Protein AF-A0A7J6EDB6-F1 (afdb_monomer_lite)

InterPro domains:
  IPR009646 Root cap [PF06830] (284-336)
  IPR009646 Root cap [PF06830] (587-636)
  IPR009646 Root cap [PF06830] (813-869)

Foldseek 3Di:
DDDDDDDDDDDDDDDDDDDDDDDDDDDDDDDDDDDPDDDDQLAFDQPQWAWDDADPLLATWTQACHPEPQHRHIDTADNQARAQQDQALVPGWHWRQGSGNVRDIDTHRLAFDCQDAQWFDALTWHQAPLRDIAHEAADAQFKFFAKAFPFKTKIFGWHFFDPPPDPGTRIFTFKIWIDGDQKIKMKGFAWFLDDDPQDARIWIDILNHTDDFALSQFTKDWDDVVVDVWIWIWGRSHSHFWIWIDTHQFKIKTKGKDFQDPVNCVVVVRVDDRRTRRIHITMGMDTRDGDLLMDTPRRPSSHVPDDDPFDPPDPHTHDDDSQQGTAPDSPGSDGNSDPPDDDPAADPQPQWDWDDADPLLATWTQHCHRGPRHRPIATFDPQARAQQDAALVPGFHWDQGSPNVRHIDTHRLADDCQDEQWFDALTWHQAPLRDIAHEAAAAQFKFWAKAFPFKTKIFGWHFFDDPPDPGTRIFTFKMWIDGDHKIKMKGFAWFLDDDPQDARIWIDIRNHTDDFQLTQATKDWDDVVVDVWTWMWGRSYSHQWIWIDTPQFKIKTKGWDFQDPVNCVVVVRVDDRRTRPTHITMGMDTRDGDLPMDTPRRPSSHPPDDDPWDPPDPRTHDDDSVQTTDLDSHDSFPFAAPCQDAQWFDDLTWHQAPLRFIADEQFDAQFKFFAKFFAFKTKIFGWHFFDPPPDPGTRIFTFKIWIDGAQKIKIKGFAWFQDDDQQDARIWIDIRNHTDDFALRQFTKDWDDVVVDPWTWMWTHSHSHQWIWIDTPQFKIKTKGWDFQDPVNCVVVVRVDDRRTRPTHITMGMDGGDGDLLMDTSRRLSSHVPDDDPFDGPDPRTHDDCSQATTAPDSPGQDGNSHNYDHDDPVVVVVPD

Radius of gyration: 34.32 Å; chains: 1; bounding box: 72×120×82 Å

Secondary structure (DSSP, 8-state):
------------------------------------PPPPTTS--TT-EEEEPPPTTS--EEEE-SSSTTTT-EEE--TTS--SS-TTTTTSPEEEEE-STT-EEEEE-SS--TTSTTEEETTTEEE-TTS-EEE--PPTT-EEEEEEETTEEEEEEEEEE--TT-SS-EEEEEEEEEEETTEEEEEEE---SS--TTS--EEEEETTEEPP--SSS--EEE--TTT-SS-EEEEESSSSSEEEEEETTTEEEEEEEEPPPHHHHHHHT--PPTT----EEEEEEEESS--TT-BSTTGGGGSTT----S-TTSSS-B---HHHHEESSTT----TT--S---S-S--TT-EEEEPPPTT---EEEE-SSSTTTT-EEE--TTS--SS-S-TTTSPEEEEE-STT-EEEEE-SS--TTSTTEEETTTEEE-TT--EEE--PPTT-EEEEEE-SS-EEEEEEEEE--TT-SS-EEEEEEEEEEETTEEEEEEE---SS--TTS--EEEEETTEEP---SSTT-EEE--TTT-SS-EEEEESSSSSEEEEEETTTEEEEEEEEPPPHHHHHHHT--PPTT----EEEEEEEES---TT-BSTTGGGGSTT----S-TTSSS-B---GGGTEESSSS--------TTSTTEEETTTEEE-TTS-EEE--PPTT-EEEEEE-SSEEEEEEEEEE--TT-SS-EEEEEEEEEEETTEEEEEEEPP-SS--TTS--EEEEETTEEE---SSTT-EEE--TTT-SS-EEEEESSSSSEEEEEETTTEEEEEEEEPPPHHHHHHHT--PPTT----EEEEEEEE-S--TT-BSTTGGGGSTT----S-TTSSS-B---HHHHEESSTT----TT----PPPTTTTGGG-

pLDDT: mean 82.24, std 16.7, range [23.44, 98.56]

Structure (mmCIF, N/CA/C/O backbone):
data_AF-A0A7J6EDB6-F1
#
_entry.id   AF-A0A7J6EDB6-F1
#
loop_
_atom_site.group_PDB
_atom_site.id
_atom_site.type_symbol
_atom_site.label_atom_id
_atom_site.label_alt_id
_atom_site.label_comp_id
_atom_site.label_asym_id
_atom_site.label_entity_id
_atom_site.label_seq_id
_atom_site.pdbx_PDB_ins_code
_atom_site.Cartn_x
_atom_site.Cartn_y
_atom_site.Cartn_z
_atom_site.occupancy
_atom_site.B_iso_or_equiv
_atom_site.auth_seq_id
_atom_site.auth_comp_id
_atom_site.auth_asym_id
_atom_site.auth_atom_id
_atom_site.pdbx_PDB_model_num
ATOM 1 N N . MET A 1 1 ? -24.232 -70.910 -25.517 1.00 35.69 1 MET A N 1
ATOM 2 C CA . MET A 1 1 ? -23.686 -71.842 -26.528 1.00 35.69 1 MET A CA 1
ATOM 3 C C . MET A 1 1 ? -22.227 -71.481 -26.683 1.00 35.69 1 MET A C 1
ATOM 5 O O . MET A 1 1 ? -21.958 -70.333 -26.975 1.00 35.69 1 MET A O 1
ATOM 9 N N . GLY A 1 2 ? -21.243 -72.312 -26.421 1.00 30.75 2 GLY A N 1
ATOM 10 C CA . GLY A 1 2 ? -21.185 -73.736 -26.145 1.00 30.75 2 GLY A CA 1
ATOM 11 C C . GLY A 1 2 ? -19.689 -74.020 -26.187 1.00 30.75 2 GLY A C 1
ATOM 12 O O . GLY A 1 2 ? -19.030 -73.692 -27.166 1.00 30.75 2 GLY A O 1
ATOM 13 N N . ASP A 1 3 ? -19.183 -74.460 -25.054 1.00 32.09 3 ASP A N 1
ATOM 14 C CA . ASP A 1 3 ? -17.779 -74.574 -24.694 1.00 32.09 3 ASP A CA 1
ATOM 15 C C . ASP A 1 3 ? -17.200 -75.930 -25.172 1.00 32.09 3 ASP A C 1
ATOM 17 O O . ASP A 1 3 ? -17.956 -76.796 -25.615 1.00 32.09 3 ASP A O 1
ATOM 21 N N . LEU A 1 4 ? -15.890 -76.124 -24.977 1.00 32.69 4 LEU A N 1
ATOM 22 C CA . LEU A 1 4 ? -15.090 -77.367 -25.074 1.00 32.69 4 LEU A CA 1
ATOM 23 C C . LEU A 1 4 ? -14.504 -77.810 -26.432 1.00 32.69 4 LEU A C 1
ATOM 25 O O . LEU A 1 4 ? -15.186 -78.356 -27.288 1.00 32.69 4 LEU A O 1
ATOM 29 N N . THR A 1 5 ? -13.163 -77.848 -26.477 1.00 33.72 5 THR A N 1
ATOM 30 C CA . THR A 1 5 ? -12.370 -79.085 -26.219 1.00 33.72 5 THR A CA 1
ATOM 31 C C . THR A 1 5 ? -10.956 -78.705 -25.718 1.00 33.72 5 THR A C 1
ATOM 33 O O . THR A 1 5 ? -10.316 -77.859 -26.323 1.00 33.72 5 THR A O 1
ATOM 36 N N . LYS A 1 6 ? -10.582 -79.074 -24.473 1.00 31.73 6 LYS A N 1
ATOM 37 C CA . LYS A 1 6 ? -9.676 -80.186 -24.045 1.00 31.73 6 LYS A CA 1
ATOM 38 C C . LYS A 1 6 ? -8.246 -80.150 -24.626 1.00 31.73 6 LYS A C 1
ATOM 40 O O . LYS A 1 6 ? -8.108 -80.008 -25.825 1.00 31.73 6 LYS A O 1
ATOM 45 N N . SER A 1 7 ? -7.149 -80.465 -23.925 1.00 31.34 7 SER A N 1
ATOM 46 C CA . SER A 1 7 ? -6.758 -80.595 -22.507 1.00 31.34 7 SER A CA 1
ATOM 47 C C . SER A 1 7 ? -5.225 -80.831 -22.474 1.00 31.34 7 SER A C 1
ATOM 49 O O . SER A 1 7 ? -4.752 -81.508 -23.375 1.00 31.34 7 SER A O 1
ATOM 51 N N . CYS A 1 8 ? -4.526 -80.348 -21.426 1.00 29.48 8 CYS A N 1
ATOM 52 C CA . CYS A 1 8 ? -3.340 -80.903 -20.701 1.00 29.48 8 CYS A CA 1
ATOM 53 C C . CYS A 1 8 ? -2.097 -81.470 -21.460 1.00 29.48 8 CYS A C 1
ATOM 55 O O . CYS A 1 8 ? -2.258 -82.166 -22.443 1.00 29.48 8 CYS A O 1
ATOM 57 N N . VAL A 1 9 ? -0.812 -81.406 -21.052 1.00 30.81 9 VAL A N 1
ATOM 58 C CA . VAL A 1 9 ? 0.007 -80.975 -19.884 1.00 30.81 9 VAL A CA 1
ATOM 59 C C . VAL A 1 9 ? 1.493 -81.097 -20.330 1.00 30.81 9 VAL A C 1
ATOM 61 O O . VAL A 1 9 ? 1.802 -82.089 -20.977 1.00 30.81 9 VAL A O 1
ATOM 64 N N . LEU A 1 10 ? 2.394 -80.154 -19.982 1.00 29.06 10 LEU A N 1
ATOM 65 C CA . LEU A 1 10 ? 3.738 -80.353 -19.354 1.00 29.06 10 LEU A CA 1
ATOM 66 C C . LEU A 1 10 ? 4.688 -79.129 -19.505 1.00 29.06 10 LEU A C 1
ATOM 68 O O . LEU A 1 10 ? 5.213 -78.840 -20.570 1.00 29.06 10 LEU A O 1
ATOM 72 N N . MET A 1 11 ? 4.884 -78.450 -18.368 1.00 27.83 11 MET A N 1
ATOM 73 C CA . MET A 1 11 ? 6.108 -77.878 -17.768 1.00 27.83 11 MET A CA 1
ATOM 74 C C . MET A 1 11 ? 7.291 -77.268 -18.582 1.00 27.83 11 MET A C 1
ATOM 76 O O . MET A 1 11 ? 8.047 -77.972 -19.236 1.00 27.83 11 MET A O 1
ATOM 80 N N . VAL A 1 12 ? 7.571 -75.997 -18.215 1.00 28.48 12 VAL A N 1
ATOM 81 C CA . VAL A 1 12 ? 8.869 -75.395 -17.779 1.00 28.48 12 VAL A CA 1
ATOM 82 C C . VAL A 1 12 ? 9.703 -74.543 -18.773 1.00 28.48 12 VAL A C 1
ATOM 84 O O . VAL A 1 12 ? 10.453 -75.040 -19.598 1.00 28.48 12 VAL A O 1
ATOM 87 N N . CYS A 1 13 ? 9.614 -73.223 -18.523 1.00 28.59 13 CYS A N 1
ATOM 88 C CA . CYS A 1 13 ? 10.642 -72.159 -18.438 1.00 28.59 13 CYS A CA 1
ATOM 89 C C . CYS A 1 13 ? 11.526 -71.690 -19.627 1.00 28.59 13 CYS A C 1
ATOM 91 O O . CYS A 1 13 ? 12.407 -72.396 -20.089 1.00 28.59 13 CYS A O 1
ATOM 93 N N . PHE A 1 14 ? 11.400 -70.368 -19.877 1.00 28.47 14 PHE A N 1
ATOM 94 C CA . PHE A 1 14 ? 12.427 -69.325 -20.136 1.00 28.47 14 PHE A CA 1
ATOM 95 C C . PHE A 1 14 ? 13.404 -69.438 -21.334 1.00 28.47 14 PHE A C 1
ATOM 97 O O . PHE A 1 14 ? 14.281 -70.287 -21.319 1.00 28.47 14 PHE A O 1
ATOM 104 N N . LEU A 1 15 ? 13.389 -68.448 -22.257 1.00 27.12 15 LEU A N 1
ATOM 105 C CA . LEU A 1 15 ? 14.424 -67.387 -22.435 1.00 27.12 15 LEU A CA 1
ATOM 106 C C . LEU A 1 15 ? 14.267 -66.554 -23.749 1.00 27.12 15 LEU A C 1
ATOM 108 O O . LEU A 1 15 ? 14.288 -67.093 -24.845 1.00 27.12 15 LEU A O 1
ATOM 112 N N . ILE A 1 16 ? 14.173 -65.223 -23.581 1.00 28.50 16 ILE A N 1
ATOM 113 C CA . ILE A 1 16 ? 14.918 -64.103 -24.226 1.00 28.50 16 ILE A CA 1
ATOM 114 C C . ILE A 1 16 ? 15.043 -63.967 -25.774 1.00 28.50 16 ILE A C 1
ATOM 116 O O . ILE A 1 16 ? 15.820 -64.652 -26.422 1.00 28.50 16 ILE A O 1
ATOM 120 N N . VAL A 1 17 ? 14.367 -62.918 -26.285 1.00 26.69 17 VAL A N 1
ATOM 121 C CA . VAL A 1 17 ? 14.806 -61.758 -27.122 1.00 26.69 17 VAL A CA 1
ATOM 122 C C . VAL A 1 17 ? 15.931 -61.919 -28.168 1.00 26.69 17 VAL A C 1
ATOM 124 O O . VAL A 1 17 ? 17.091 -62.095 -27.810 1.00 26.69 17 VAL A O 1
ATOM 127 N N . LEU A 1 18 ? 15.619 -61.561 -29.429 1.00 25.12 18 LEU A N 1
ATOM 128 C CA . LEU A 1 18 ? 16.556 -60.967 -30.401 1.00 25.12 18 LEU A CA 1
ATOM 129 C C . LEU A 1 18 ? 15.911 -59.798 -31.189 1.00 25.12 18 LEU A C 1
ATOM 131 O O . LEU A 1 18 ? 14.868 -59.961 -31.807 1.00 25.12 18 LEU A O 1
ATOM 135 N N . ILE A 1 19 ? 16.584 -58.639 -31.111 1.00 29.06 19 ILE A N 1
ATOM 136 C CA . ILE A 1 19 ? 16.976 -57.670 -32.165 1.00 29.06 19 ILE A CA 1
ATOM 137 C C . ILE A 1 19 ? 15.933 -57.182 -33.191 1.00 29.06 19 ILE A C 1
ATOM 139 O O . ILE A 1 19 ? 15.389 -57.957 -33.966 1.00 29.06 19 ILE A O 1
ATOM 143 N N . SER A 1 20 ? 15.836 -55.853 -33.351 1.00 26.73 20 SER A N 1
ATOM 144 C CA . SER A 1 20 ? 15.634 -55.213 -34.667 1.00 26.73 20 SER A CA 1
ATOM 145 C C . SER A 1 20 ? 16.222 -53.792 -34.686 1.00 26.73 20 SER A C 1
ATOM 147 O O . SER A 1 20 ? 15.888 -52.972 -33.831 1.00 26.73 20 SER A O 1
ATOM 149 N N . MET A 1 21 ? 17.112 -53.526 -35.651 1.00 25.20 21 MET A N 1
ATOM 150 C CA . MET A 1 21 ? 17.559 -52.190 -36.068 1.00 25.20 21 MET A CA 1
ATOM 151 C C . MET A 1 21 ? 16.732 -51.722 -37.273 1.00 25.20 21 MET A C 1
ATOM 153 O O . MET A 1 21 ? 16.452 -52.517 -38.160 1.00 25.20 21 MET A O 1
ATOM 157 N N . GLU A 1 22 ? 16.401 -50.429 -37.222 1.00 27.84 22 GLU A N 1
ATOM 158 C CA . GLU A 1 22 ? 16.254 -49.414 -38.281 1.00 27.84 22 GLU A CA 1
ATOM 159 C C . GLU A 1 22 ? 15.590 -49.753 -39.626 1.00 27.84 22 GLU A C 1
ATOM 161 O O . GLU A 1 22 ? 15.993 -50.662 -40.336 1.00 27.84 22 GLU A O 1
ATOM 166 N N . LEU A 1 23 ? 14.668 -48.872 -40.039 1.00 25.86 23 LEU A N 1
ATOM 167 C CA . LEU A 1 23 ? 14.838 -47.990 -41.206 1.00 25.86 23 LEU A CA 1
ATOM 168 C C . LEU A 1 23 ? 13.784 -46.864 -41.152 1.00 25.86 23 LEU A C 1
ATOM 170 O O . LEU A 1 23 ? 12.628 -47.098 -40.805 1.00 25.86 23 LEU A O 1
ATOM 174 N N . GLY A 1 24 ? 14.212 -45.631 -41.437 1.00 27.25 24 GLY A N 1
ATOM 175 C CA . GLY A 1 24 ? 13.376 -44.428 -41.435 1.00 27.25 24 GLY A CA 1
ATOM 176 C C . GLY A 1 24 ? 12.792 -44.088 -42.807 1.00 27.25 24 GLY A C 1
ATOM 177 O O . GLY A 1 24 ? 13.323 -44.519 -43.825 1.00 27.25 24 GLY A O 1
ATOM 178 N N . VAL A 1 25 ? 11.734 -43.268 -42.811 1.00 25.83 25 VAL A N 1
ATOM 179 C CA . VAL A 1 25 ? 11.237 -42.505 -43.970 1.00 25.83 25 VAL A CA 1
ATOM 180 C C . VAL A 1 25 ? 10.609 -41.193 -43.467 1.00 25.83 25 VAL A C 1
ATOM 182 O O . VAL A 1 25 ? 9.860 -41.195 -42.490 1.00 25.83 25 VAL A O 1
ATOM 185 N N . GLU A 1 26 ? 10.940 -40.080 -44.127 1.00 29.86 26 GLU A N 1
ATOM 186 C CA . GLU A 1 26 ? 10.351 -38.744 -43.949 1.00 29.86 26 GLU A CA 1
ATOM 187 C C . GLU A 1 26 ? 8.945 -38.637 -44.565 1.00 29.86 26 GLU A C 1
ATOM 189 O O . GLU A 1 26 ? 8.668 -39.207 -45.618 1.00 29.86 26 GLU A O 1
ATOM 194 N N . GLY A 1 27 ? 8.078 -37.818 -43.961 1.00 25.44 27 GLY A N 1
ATOM 195 C CA . GLY A 1 27 ? 6.811 -37.394 -44.559 1.00 25.44 27 GLY A CA 1
ATOM 196 C C . GLY A 1 27 ? 6.250 -36.136 -43.891 1.00 25.44 27 GLY A C 1
ATOM 197 O O . GLY A 1 27 ? 6.029 -36.115 -42.682 1.00 25.44 27 GLY A O 1
ATOM 198 N N . GLN A 1 28 ? 6.033 -35.084 -44.687 1.00 30.27 28 GLN A N 1
ATOM 199 C CA . GLN A 1 28 ? 5.310 -33.860 -44.317 1.00 30.27 28 GLN A CA 1
ATOM 200 C C . GLN A 1 28 ? 3.822 -34.149 -44.046 1.00 30.27 28 GLN A C 1
ATOM 202 O O . GLN A 1 28 ? 3.203 -34.922 -44.773 1.00 30.27 28 GLN A O 1
ATOM 207 N N . GLY A 1 29 ? 3.212 -33.463 -43.072 1.00 24.45 29 GLY A N 1
ATOM 208 C CA . GLY A 1 29 ? 1.759 -33.495 -42.869 1.00 24.45 29 GLY A CA 1
ATOM 209 C C . GLY A 1 29 ? 1.279 -32.669 -41.673 1.00 24.45 29 GLY A C 1
ATOM 210 O O . GLY A 1 29 ? 1.824 -32.763 -40.580 1.00 24.45 29 GLY A O 1
ATOM 211 N N . GLN A 1 30 ? 0.270 -31.833 -41.914 1.00 25.84 30 GLN A N 1
ATOM 212 C CA . GLN A 1 30 ? -0.375 -30.895 -40.992 1.00 25.84 30 GLN A CA 1
ATOM 213 C C . GLN A 1 30 ? -1.138 -31.567 -39.832 1.00 25.84 30 GLN A C 1
ATOM 215 O O . GLN A 1 30 ? -1.706 -32.637 -40.003 1.00 25.84 30 GLN A O 1
ATOM 220 N N . GLY A 1 31 ? -1.281 -30.825 -38.723 1.00 28.80 31 GLY A N 1
ATOM 221 C CA . GLY A 1 31 ? -2.466 -30.843 -37.851 1.00 28.80 31 GLY A CA 1
ATOM 222 C C . GLY A 1 31 ? -2.597 -31.994 -36.844 1.00 28.80 31 GLY A C 1
ATOM 223 O O . GLY A 1 31 ? -2.786 -33.146 -37.209 1.00 28.80 31 GLY A O 1
ATOM 224 N N . GLY A 1 32 ? -2.626 -31.664 -35.548 1.00 23.44 32 GLY A N 1
ATOM 225 C CA . GLY A 1 32 ? -3.100 -32.597 -34.522 1.00 23.44 32 GLY A CA 1
ATOM 226 C C . GLY A 1 32 ? -2.632 -32.245 -33.117 1.00 23.44 32 GLY A C 1
ATOM 227 O O . GLY A 1 32 ? -1.521 -32.585 -32.720 1.00 23.44 32 GLY A O 1
ATOM 228 N N . GLY A 1 33 ? -3.489 -31.570 -32.351 1.00 36.31 33 GLY A N 1
ATOM 229 C CA . GLY A 1 33 ? -3.271 -31.339 -30.929 1.00 36.31 33 GLY A CA 1
ATOM 230 C C . GLY A 1 33 ? -3.239 -32.657 -30.157 1.00 36.31 33 GLY A C 1
ATOM 231 O O . GLY A 1 33 ? -4.265 -33.308 -29.997 1.00 36.31 33 GLY A O 1
ATOM 232 N N . TYR A 1 34 ? -2.070 -33.011 -29.627 1.00 25.61 34 TYR A N 1
ATOM 233 C CA . TYR A 1 34 ? -1.936 -34.037 -28.599 1.00 25.61 34 TYR A CA 1
ATOM 234 C C . TYR A 1 34 ? -1.586 -33.366 -27.273 1.00 25.61 34 TYR A C 1
ATOM 236 O O . TYR A 1 34 ? -0.488 -32.836 -27.088 1.00 25.61 34 TYR A O 1
ATOM 244 N N . LYS A 1 35 ? -2.537 -33.399 -26.331 1.00 29.91 35 LYS A N 1
ATOM 245 C CA . LYS A 1 35 ? -2.269 -33.154 -24.910 1.00 29.91 35 LYS A CA 1
ATOM 246 C C . LYS A 1 35 ? -1.200 -34.156 -24.465 1.00 29.91 35 LYS A C 1
ATOM 248 O O . LYS A 1 35 ? -1.473 -35.349 -24.377 1.00 29.91 35 LYS A O 1
ATOM 253 N N . LYS A 1 36 ? 0.018 -33.680 -24.196 1.00 28.89 36 LYS A N 1
ATOM 254 C CA . LYS A 1 36 ? 1.035 -34.471 -23.495 1.00 28.89 36 LYS A CA 1
ATOM 255 C C . LYS A 1 36 ? 0.544 -34.699 -22.069 1.00 28.89 36 LYS A C 1
ATOM 257 O O . LYS A 1 36 ? 0.513 -33.765 -21.271 1.00 28.89 36 LYS A O 1
ATOM 262 N N . GLU A 1 37 ? 0.171 -35.934 -21.758 1.00 29.12 37 GLU A N 1
ATOM 263 C CA . GLU A 1 37 ? 0.045 -36.392 -20.378 1.00 29.12 37 GLU A CA 1
ATOM 264 C C . GLU A 1 37 ? 1.350 -36.092 -19.621 1.00 29.12 37 GLU A C 1
ATOM 266 O O . GLU A 1 37 ? 2.453 -36.399 -20.092 1.00 29.12 37 GLU A O 1
ATOM 271 N N . LYS A 1 38 ? 1.224 -35.447 -18.453 1.00 31.27 38 LYS A N 1
ATOM 272 C CA . LYS A 1 38 ? 2.343 -35.189 -17.542 1.00 31.27 38 LYS A CA 1
ATOM 273 C C . LYS A 1 38 ? 2.897 -36.531 -17.058 1.00 31.27 38 LYS A C 1
ATOM 275 O O . LYS A 1 38 ? 2.180 -37.331 -16.463 1.00 31.27 38 LYS A O 1
ATOM 280 N N . ARG A 1 39 ? 4.179 -36.785 -17.336 1.00 31.20 39 ARG A N 1
ATOM 281 C CA . ARG A 1 39 ? 4.892 -37.989 -16.881 1.00 31.20 39 ARG A CA 1
ATOM 282 C C . ARG A 1 39 ? 5.184 -37.895 -15.366 1.00 31.20 39 ARG A C 1
ATOM 284 O O . ARG A 1 39 ? 5.510 -36.799 -14.916 1.00 31.20 39 ARG A O 1
ATOM 291 N N . PRO A 1 40 ? 5.115 -38.998 -14.589 1.00 29.55 40 PRO A N 1
ATOM 292 C CA . PRO A 1 40 ? 5.336 -38.988 -13.135 1.00 29.55 40 PRO A CA 1
ATOM 293 C C . PRO A 1 40 ? 6.770 -38.630 -12.692 1.00 29.55 40 PRO A C 1
ATOM 295 O O . PRO A 1 40 ? 7.739 -38.872 -13.412 1.00 29.55 40 PRO A O 1
ATOM 298 N N . VAL A 1 41 ? 6.869 -38.128 -11.456 1.00 39.56 41 VAL A N 1
ATOM 299 C CA . VAL A 1 41 ? 7.983 -37.415 -10.779 1.00 39.56 41 VAL A CA 1
ATOM 300 C C . VAL A 1 41 ? 9.263 -38.248 -10.516 1.00 39.56 41 VAL A C 1
ATOM 302 O O . VAL A 1 41 ? 10.278 -37.711 -10.088 1.00 39.56 41 VAL A O 1
ATOM 305 N N . ASP A 1 42 ? 9.311 -39.536 -10.868 1.00 38.72 42 ASP A N 1
ATOM 306 C CA . ASP A 1 42 ? 10.501 -40.393 -10.656 1.00 38.72 42 ASP A CA 1
ATOM 307 C C . ASP A 1 42 ? 11.600 -40.248 -11.732 1.00 38.72 42 ASP A C 1
ATOM 309 O O . ASP A 1 42 ? 12.554 -41.036 -11.808 1.00 38.72 42 ASP A O 1
ATOM 313 N N . TRP A 1 43 ? 11.481 -39.254 -12.611 1.00 38.34 43 TRP A N 1
ATOM 314 C CA . TRP A 1 43 ? 12.386 -39.079 -13.738 1.00 38.34 43 TRP A CA 1
ATOM 315 C C . TRP A 1 43 ? 13.671 -38.328 -13.319 1.00 38.34 43 TRP A C 1
ATOM 317 O O . TRP A 1 43 ? 13.656 -37.178 -12.902 1.00 38.34 43 TRP A O 1
ATOM 327 N N . ALA A 1 44 ? 14.821 -38.999 -13.444 1.00 44.41 44 ALA A N 1
ATOM 328 C CA . ALA A 1 44 ? 16.170 -38.411 -13.394 1.00 44.41 44 ALA A CA 1
ATOM 329 C C . ALA A 1 44 ? 16.705 -37.845 -12.052 1.00 44.41 44 ALA A C 1
ATOM 331 O O . ALA A 1 44 ? 17.621 -37.017 -12.057 1.00 44.41 44 ALA A O 1
ATOM 332 N N . ALA A 1 45 ? 16.264 -38.337 -10.889 1.00 50.59 45 ALA A N 1
ATOM 333 C CA . ALA A 1 45 ? 16.926 -37.995 -9.625 1.00 50.59 45 ALA A CA 1
ATOM 334 C C . ALA A 1 45 ? 18.374 -38.547 -9.576 1.00 50.59 45 ALA A C 1
ATOM 336 O O . ALA A 1 45 ? 18.593 -39.741 -9.372 1.00 50.59 45 ALA A O 1
ATOM 337 N N . THR A 1 46 ? 19.379 -37.668 -9.719 1.00 59.38 46 THR A N 1
ATOM 338 C CA . THR A 1 46 ? 20.831 -37.990 -9.679 1.00 59.38 46 THR A CA 1
ATOM 339 C C . THR A 1 46 ? 21.250 -38.824 -8.455 1.00 59.38 46 THR A C 1
ATOM 341 O O . THR A 1 46 ? 22.291 -39.469 -8.474 1.00 59.38 46 THR A O 1
ATOM 344 N N . THR A 1 47 ? 20.484 -38.757 -7.361 1.00 57.72 47 THR A N 1
ATOM 345 C CA . THR A 1 47 ? 20.768 -39.394 -6.064 1.00 57.72 47 THR A CA 1
ATOM 346 C C . THR A 1 47 ? 19.907 -40.623 -5.769 1.00 57.72 47 THR A C 1
ATOM 348 O O . THR A 1 47 ? 19.935 -41.114 -4.645 1.00 57.72 47 THR A O 1
ATOM 351 N N . ASN A 1 48 ? 19.137 -41.129 -6.738 1.00 71.06 48 ASN A N 1
ATOM 352 C CA . ASN A 1 48 ? 18.358 -42.353 -6.554 1.00 71.06 48 ASN A CA 1
ATOM 353 C C . ASN A 1 48 ? 19.260 -43.589 -6.732 1.00 71.06 48 ASN A C 1
ATOM 355 O O . ASN A 1 48 ? 19.418 -44.111 -7.841 1.00 71.06 48 ASN A O 1
ATOM 359 N N . TYR A 1 49 ? 19.894 -44.009 -5.638 1.00 80.00 49 TYR A N 1
ATOM 360 C CA . TYR A 1 49 ? 20.765 -45.177 -5.553 1.00 80.00 49 TYR A CA 1
ATOM 361 C C . TYR A 1 49 ? 20.795 -45.764 -4.138 1.00 80.00 49 TYR A C 1
ATOM 363 O O . TYR A 1 49 ? 20.574 -45.048 -3.163 1.00 80.00 49 TYR A O 1
ATOM 371 N N . ASP A 1 50 ? 21.156 -47.041 -4.028 1.00 82.38 50 ASP A N 1
ATOM 372 C CA . ASP A 1 50 ? 21.480 -47.677 -2.749 1.00 82.38 50 ASP A CA 1
ATOM 373 C C . ASP A 1 50 ? 22.978 -47.635 -2.496 1.00 82.38 50 ASP A C 1
ATOM 375 O O . ASP A 1 50 ? 23.772 -47.935 -3.386 1.00 82.38 50 ASP A O 1
ATOM 379 N N . VAL A 1 51 ? 23.382 -47.293 -1.276 1.00 83.50 51 VAL A N 1
ATOM 380 C CA . VAL A 1 51 ? 24.789 -47.386 -0.874 1.00 83.50 51 VAL A CA 1
ATOM 381 C C . VAL A 1 51 ? 25.143 -48.854 -0.674 1.00 83.50 51 VAL A C 1
ATOM 383 O O . VAL A 1 51 ? 24.455 -49.568 0.048 1.00 83.50 51 VAL A O 1
ATOM 386 N N . LEU A 1 52 ? 26.217 -49.297 -1.320 1.00 90.38 52 LEU A N 1
ATOM 387 C CA . LEU A 1 52 ? 26.745 -50.649 -1.193 1.00 90.38 52 LEU A CA 1
ATOM 388 C C . LEU A 1 52 ? 27.942 -50.670 -0.244 1.00 90.38 52 LEU A C 1
ATOM 390 O O . LEU A 1 52 ? 28.584 -49.647 0.001 1.00 90.38 52 LEU A O 1
ATOM 394 N N . THR A 1 53 ? 28.304 -51.868 0.214 1.00 91.06 53 THR A N 1
ATOM 395 C CA . THR A 1 53 ? 29.532 -52.083 0.980 1.00 91.06 53 THR A CA 1
ATOM 396 C C . THR A 1 53 ? 30.753 -51.563 0.199 1.00 91.06 53 THR A C 1
ATOM 398 O O . THR A 1 53 ? 30.921 -51.909 -0.988 1.00 91.06 53 THR A O 1
ATOM 401 N N . PRO A 1 54 ? 31.618 -50.746 0.831 1.00 91.50 54 PRO A N 1
ATOM 402 C CA . PRO A 1 54 ? 32.841 -50.253 0.206 1.00 91.50 54 PRO A CA 1
ATOM 403 C C . PRO A 1 54 ? 33.736 -51.387 -0.309 1.00 91.50 54 PRO A C 1
ATOM 405 O O . PRO A 1 54 ? 33.659 -52.529 0.145 1.00 91.50 54 PRO A O 1
ATOM 408 N N . LEU A 1 55 ? 34.595 -51.082 -1.282 1.00 91.81 55 LEU A N 1
ATOM 409 C CA . LEU A 1 55 ? 35.688 -51.983 -1.660 1.00 91.81 55 LEU A CA 1
ATOM 410 C C . LEU A 1 55 ? 36.680 -52.139 -0.500 1.00 91.81 55 LEU A C 1
ATOM 412 O O . LEU A 1 55 ? 36.787 -51.250 0.340 1.00 91.81 55 LEU A O 1
ATOM 416 N N . ALA A 1 56 ? 37.491 -53.203 -0.518 1.00 88.75 56 ALA A N 1
ATOM 417 C CA . ALA A 1 56 ? 38.591 -53.391 0.439 1.00 88.75 56 ALA A CA 1
ATOM 418 C C . ALA A 1 56 ? 39.567 -52.197 0.482 1.00 88.75 56 ALA A C 1
ATOM 420 O O . ALA A 1 56 ? 40.190 -51.930 1.501 1.00 88.75 56 ALA A O 1
ATOM 421 N N . SER A 1 57 ? 39.650 -51.427 -0.607 1.00 88.69 57 SER A N 1
ATOM 422 C CA . SER A 1 57 ? 40.410 -50.177 -0.683 1.00 88.69 57 SER A CA 1
ATOM 423 C C . SER A 1 57 ? 39.732 -48.976 0.008 1.00 88.69 57 SER A C 1
ATOM 425 O O . SER A 1 57 ? 40.148 -47.846 -0.227 1.00 88.69 57 SER A O 1
ATOM 427 N N . GLY A 1 58 ? 38.618 -49.169 0.723 1.00 88.25 58 GLY A N 1
ATOM 428 C CA . GLY A 1 58 ? 37.815 -48.112 1.356 1.00 88.25 58 GLY A CA 1
ATOM 429 C C . GLY A 1 58 ? 36.949 -47.281 0.400 1.00 88.25 58 GLY A C 1
ATOM 430 O O . GLY A 1 58 ? 36.282 -46.347 0.826 1.00 88.25 58 GLY A O 1
ATOM 431 N N . ARG A 1 59 ? 36.938 -47.600 -0.902 1.00 94.06 59 ARG A N 1
ATOM 432 C CA . ARG A 1 59 ? 36.198 -46.832 -1.918 1.00 94.06 59 ARG A CA 1
ATOM 433 C C . ARG A 1 59 ? 34.711 -47.165 -1.849 1.00 94.06 59 ARG A C 1
ATOM 435 O O . ARG A 1 59 ? 34.322 -48.305 -2.118 1.00 94.06 59 ARG A O 1
ATOM 442 N N . GLU A 1 60 ? 33.893 -46.174 -1.520 1.00 93.06 60 GLU A N 1
ATOM 443 C CA . GLU A 1 60 ? 32.441 -46.299 -1.460 1.00 93.06 60 GLU A CA 1
ATOM 444 C C . GLU A 1 60 ? 31.840 -46.574 -2.842 1.00 93.06 60 GLU A C 1
ATOM 446 O O . GLU A 1 60 ? 32.379 -46.190 -3.885 1.00 93.06 60 GLU A O 1
ATOM 451 N N . ARG A 1 61 ? 30.705 -47.273 -2.852 1.00 93.50 61 ARG A N 1
ATOM 452 C CA . ARG A 1 61 ? 29.997 -47.665 -4.071 1.00 93.50 61 ARG A CA 1
ATOM 453 C C . ARG A 1 61 ? 28.506 -47.477 -3.891 1.00 93.50 61 ARG A C 1
ATOM 455 O O . ARG A 1 61 ? 27.999 -47.619 -2.782 1.00 93.50 61 ARG A O 1
ATOM 462 N N . ALA A 1 62 ? 27.803 -47.198 -4.979 1.00 89.50 62 ALA A N 1
ATOM 463 C CA . ALA A 1 62 ? 26.352 -47.133 -4.961 1.00 89.50 62 ALA A CA 1
ATOM 464 C C . ALA A 1 62 ? 25.733 -47.790 -6.194 1.00 89.50 62 ALA A C 1
ATOM 466 O O . ALA A 1 62 ? 26.269 -47.681 -7.296 1.00 89.50 62 ALA A O 1
ATOM 467 N N . PHE A 1 63 ? 24.601 -48.458 -5.990 1.00 91.31 63 PHE A N 1
ATOM 468 C CA . PHE A 1 63 ? 23.794 -49.094 -7.022 1.00 91.31 63 PHE A CA 1
ATOM 469 C C . PHE A 1 63 ? 22.686 -48.150 -7.490 1.00 91.31 63 PHE A C 1
ATOM 471 O O . PHE A 1 63 ? 21.762 -47.841 -6.739 1.00 91.31 63 PHE A O 1
ATOM 478 N N . CYS A 1 64 ? 22.772 -47.683 -8.731 1.00 86.62 64 CYS A N 1
ATOM 479 C CA . CYS A 1 64 ? 21.845 -46.720 -9.309 1.00 86.62 64 CYS A CA 1
ATOM 480 C C . CYS A 1 64 ? 20.460 -47.322 -9.584 1.00 86.62 64 CYS A C 1
ATOM 482 O O . CYS A 1 64 ? 20.315 -48.271 -10.354 1.00 86.62 64 CYS A O 1
ATOM 484 N N . LYS A 1 65 ? 19.424 -46.699 -9.016 1.00 77.56 65 LYS A N 1
ATOM 485 C CA . LYS A 1 65 ? 18.004 -47.042 -9.207 1.00 77.56 65 LYS A CA 1
ATOM 486 C C . LYS A 1 65 ? 17.288 -46.131 -10.207 1.00 77.56 65 LYS A C 1
ATOM 488 O O . LYS A 1 65 ? 16.238 -46.499 -10.727 1.00 77.56 65 LYS A O 1
ATOM 493 N N . ALA A 1 66 ? 17.841 -44.949 -10.486 1.00 68.94 66 ALA A N 1
ATOM 494 C CA . ALA A 1 66 ? 17.261 -43.995 -11.428 1.00 68.94 66 ALA A CA 1
ATOM 495 C C . ALA A 1 66 ? 17.090 -44.598 -12.838 1.00 68.94 66 ALA A C 1
ATOM 497 O O . ALA A 1 66 ? 18.012 -45.223 -13.369 1.00 68.94 66 ALA A O 1
ATOM 498 N N . ARG A 1 67 ? 15.928 -44.369 -13.472 1.00 60.69 67 ARG A N 1
ATOM 499 C CA . ARG A 1 67 ? 15.659 -44.746 -14.874 1.00 60.69 67 ARG A CA 1
ATOM 500 C C . ARG A 1 67 ? 16.471 -43.861 -15.839 1.00 60.69 67 ARG A C 1
ATOM 502 O O . ARG A 1 67 ? 16.401 -42.638 -15.752 1.00 60.69 67 ARG A O 1
ATOM 509 N N . GLY A 1 68 ? 17.239 -44.460 -16.753 1.00 74.38 68 GLY A N 1
ATOM 510 C CA . GLY A 1 68 ? 18.121 -43.773 -17.708 1.00 74.38 68 GLY A CA 1
ATOM 511 C C . GLY A 1 68 ? 19.387 -44.573 -18.054 1.00 74.38 68 GLY A C 1
ATOM 512 O O . GLY A 1 68 ? 19.490 -45.760 -17.766 1.00 74.38 68 GLY A O 1
ATOM 513 N N . LYS A 1 69 ? 20.405 -43.918 -18.638 1.00 78.19 69 LYS A N 1
ATOM 514 C CA . LYS A 1 69 ? 21.685 -44.565 -19.026 1.00 78.19 69 LYS A CA 1
ATOM 515 C C . LYS A 1 69 ? 22.458 -45.203 -17.859 1.00 78.19 69 LYS A C 1
ATOM 517 O O . LYS A 1 69 ? 23.386 -45.984 -18.096 1.00 78.19 69 LYS A O 1
ATOM 522 N N . CYS A 1 70 ? 22.108 -44.844 -16.625 1.00 84.25 70 CYS A N 1
ATOM 523 C CA . CYS A 1 70 ? 22.738 -45.341 -15.409 1.00 84.25 70 CYS A CA 1
ATOM 524 C C . CYS A 1 70 ? 21.925 -46.385 -14.639 1.00 84.25 70 CYS A C 1
ATOM 526 O O . CYS A 1 70 ? 22.363 -46.813 -13.576 1.00 84.25 70 CYS A O 1
ATOM 528 N N . THR A 1 71 ? 20.756 -46.801 -15.133 1.00 86.06 71 THR A N 1
ATOM 529 C CA . THR A 1 71 ? 19.904 -47.756 -14.412 1.00 86.06 71 THR A CA 1
ATOM 530 C C . THR A 1 71 ? 20.636 -49.063 -14.148 1.00 86.06 71 THR A C 1
ATOM 532 O O . THR A 1 71 ? 21.268 -49.617 -15.046 1.00 86.06 71 THR A O 1
ATOM 535 N N . SER A 1 72 ? 20.548 -49.537 -12.905 1.00 88.88 72 SER A N 1
ATOM 536 C CA . SER A 1 72 ? 21.137 -50.795 -12.442 1.00 88.88 72 SER A CA 1
ATOM 537 C C . SER A 1 72 ? 22.661 -50.874 -12.577 1.00 88.88 72 SER A C 1
ATOM 539 O O . SER A 1 72 ? 23.226 -51.966 -12.582 1.00 88.88 72 SER A O 1
ATOM 541 N N . LYS A 1 73 ? 23.350 -49.729 -12.671 1.00 91.38 73 LYS A N 1
ATOM 542 C CA . LYS A 1 73 ? 24.815 -49.674 -12.645 1.00 91.38 73 LYS A CA 1
ATOM 543 C C . LYS A 1 73 ? 25.331 -49.424 -11.238 1.00 91.38 73 LYS A C 1
ATOM 545 O O . LYS A 1 73 ? 24.792 -48.601 -10.502 1.00 91.38 73 LYS A O 1
ATOM 550 N N . THR A 1 74 ? 26.430 -50.090 -10.898 1.00 94.06 74 THR A N 1
ATOM 551 C CA . THR A 1 74 ? 27.196 -49.783 -9.690 1.00 94.06 74 THR A CA 1
ATOM 552 C C . THR A 1 74 ? 28.271 -48.759 -10.019 1.00 94.06 74 THR A C 1
ATOM 554 O O . THR A 1 74 ? 29.211 -49.048 -10.759 1.00 94.06 74 THR A O 1
ATOM 557 N N . LEU A 1 75 ? 28.154 -47.568 -9.445 1.00 93.44 75 LEU A N 1
ATOM 558 C CA . LEU A 1 75 ? 29.160 -46.520 -9.537 1.00 93.44 75 LEU A CA 1
ATOM 559 C C . LEU A 1 75 ? 30.081 -46.573 -8.314 1.00 93.44 75 LEU A C 1
ATOM 561 O O . LEU A 1 75 ? 29.625 -46.759 -7.188 1.00 93.44 75 LEU A O 1
ATOM 565 N N . THR A 1 76 ? 31.388 -46.431 -8.542 1.00 95.50 76 THR A N 1
ATOM 566 C CA . THR A 1 76 ? 32.421 -46.532 -7.499 1.00 95.50 76 THR A CA 1
ATOM 567 C C . THR A 1 76 ? 33.167 -45.218 -7.360 1.00 95.50 76 THR A C 1
ATOM 569 O O . THR A 1 76 ? 33.676 -44.684 -8.345 1.00 95.50 76 THR A O 1
ATOM 572 N N . CYS A 1 77 ? 33.289 -44.732 -6.129 1.00 94.00 77 CYS A N 1
ATOM 573 C CA . CYS A 1 77 ? 34.072 -43.553 -5.799 1.00 94.00 77 CYS A CA 1
ATOM 574 C C . CYS A 1 77 ? 35.527 -43.713 -6.243 1.00 94.00 77 CYS A C 1
ATOM 576 O O . CYS A 1 77 ? 36.097 -44.798 -6.101 1.00 94.00 77 CYS A O 1
ATOM 578 N N . PRO A 1 78 ? 36.147 -42.697 -6.855 1.00 93.44 78 PRO A N 1
ATOM 579 C CA . PRO A 1 78 ? 37.506 -42.807 -7.361 1.00 93.44 78 PRO A CA 1
ATOM 580 C C . PRO A 1 78 ? 38.518 -42.695 -6.204 1.00 93.44 78 PRO A C 1
ATOM 582 O O . PRO A 1 78 ? 38.197 -42.191 -5.132 1.00 93.44 78 PRO A O 1
ATOM 585 N N . ALA A 1 79 ? 39.743 -43.193 -6.392 1.00 91.19 79 ALA A N 1
ATOM 586 C CA . ALA A 1 79 ? 40.716 -43.336 -5.300 1.00 91.19 79 ALA A CA 1
ATOM 587 C C . ALA A 1 79 ? 41.109 -42.002 -4.636 1.00 91.19 79 ALA A C 1
ATOM 589 O O . ALA A 1 79 ? 41.396 -41.965 -3.447 1.00 91.19 79 ALA A O 1
ATOM 590 N N . GLN A 1 80 ? 41.074 -40.900 -5.387 1.00 90.38 80 GLN A N 1
ATOM 591 C CA . GLN A 1 80 ? 41.369 -39.555 -4.895 1.00 90.38 80 GLN A CA 1
ATOM 592 C C . GLN A 1 80 ? 40.243 -38.930 -4.046 1.00 90.38 80 GLN A C 1
ATOM 594 O O . GLN A 1 80 ? 40.446 -37.880 -3.440 1.00 90.38 80 GLN A O 1
ATOM 599 N N . CYS A 1 81 ? 39.054 -39.539 -4.014 1.00 90.25 81 CYS A N 1
ATOM 600 C CA . CYS A 1 81 ? 37.988 -39.227 -3.062 1.00 90.25 81 CYS A CA 1
ATOM 601 C C . CYS A 1 81 ? 37.199 -40.514 -2.754 1.00 90.25 81 CYS A C 1
ATOM 603 O O . CYS A 1 81 ? 36.123 -40.729 -3.309 1.00 90.25 81 CYS A O 1
ATOM 605 N N . PRO A 1 82 ? 37.745 -41.420 -1.925 1.00 90.75 82 PRO A N 1
ATOM 606 C CA . PRO A 1 82 ? 37.158 -42.746 -1.732 1.00 90.75 82 PRO A CA 1
ATOM 607 C C . PRO A 1 82 ? 35.809 -42.696 -0.999 1.00 90.75 82 PRO A C 1
ATOM 609 O O . PRO A 1 82 ? 34.995 -43.595 -1.179 1.00 90.75 82 PRO A O 1
ATOM 612 N N . GLU A 1 83 ? 35.556 -41.631 -0.241 1.00 87.56 83 GLU A N 1
ATOM 613 C CA . GLU A 1 83 ? 34.365 -41.431 0.585 1.00 87.56 83 GLU A CA 1
ATOM 614 C C . GLU A 1 83 ? 33.456 -40.348 -0.012 1.00 87.56 83 GLU A C 1
ATOM 616 O O . GLU A 1 83 ? 33.917 -39.297 -0.474 1.00 87.56 83 GLU A O 1
ATOM 621 N N . ARG A 1 84 ? 32.136 -40.544 0.039 1.00 83.06 84 ARG A N 1
ATOM 622 C CA . ARG A 1 84 ? 31.156 -39.500 -0.298 1.00 83.06 84 ARG A CA 1
ATOM 623 C C . ARG A 1 84 ? 31.121 -38.388 0.743 1.00 83.06 84 ARG A C 1
ATOM 625 O O . ARG A 1 84 ? 30.849 -37.241 0.383 1.00 83.06 84 ARG A O 1
ATOM 632 N N . LYS A 1 85 ? 31.393 -38.717 2.008 1.00 78.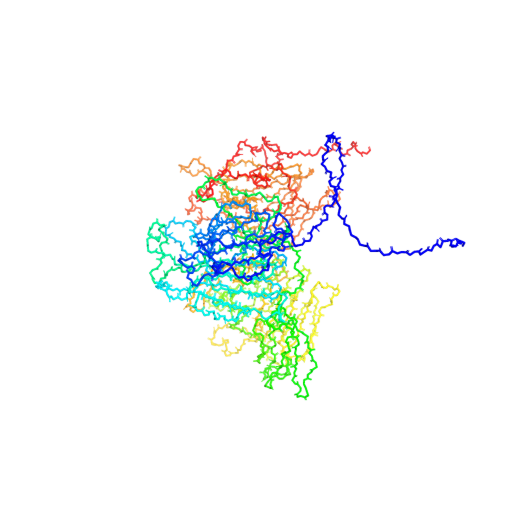38 85 LYS A N 1
ATOM 633 C CA . LYS A 1 85 ? 31.286 -37.817 3.166 1.00 78.38 85 LYS A CA 1
ATOM 634 C C . LYS A 1 85 ? 32.583 -37.796 3.999 1.00 78.38 85 LYS A C 1
ATOM 636 O O . LYS A 1 85 ? 32.595 -38.323 5.101 1.00 78.38 85 LYS A O 1
ATOM 641 N N . PRO A 1 86 ? 33.679 -37.198 3.501 1.00 80.12 86 PRO A N 1
ATOM 642 C CA . PRO A 1 86 ? 34.941 -37.186 4.238 1.00 80.12 86 PRO A CA 1
ATOM 643 C C . PRO A 1 86 ? 34.914 -36.227 5.443 1.00 80.12 86 PRO A C 1
ATOM 645 O O . PRO A 1 86 ? 34.506 -35.074 5.295 1.00 80.12 86 PRO A O 1
ATOM 648 N N . LYS A 1 87 ? 35.484 -36.653 6.583 1.00 69.19 87 LYS A N 1
ATOM 649 C CA . LYS A 1 87 ? 35.579 -35.906 7.867 1.00 69.19 87 LYS A CA 1
ATOM 650 C C . LYS A 1 87 ? 36.142 -34.484 7.780 1.00 69.19 87 LYS A C 1
ATOM 652 O O . LYS A 1 87 ? 35.848 -33.647 8.614 1.00 69.19 87 LYS A O 1
ATOM 657 N N . LYS A 1 88 ? 36.998 -34.194 6.793 1.00 68.94 88 LYS A N 1
ATOM 658 C CA . LYS A 1 88 ? 37.669 -32.887 6.622 1.00 68.94 88 LYS A CA 1
ATOM 659 C C . LYS A 1 88 ? 37.330 -32.267 5.278 1.00 68.94 88 LYS A C 1
ATOM 661 O O . LYS A 1 88 ? 38.218 -31.985 4.474 1.00 68.94 88 LYS A O 1
ATOM 666 N N . ASN A 1 89 ? 36.050 -32.058 5.009 1.00 68.19 89 ASN A N 1
ATOM 667 C CA . ASN A 1 89 ? 35.573 -31.599 3.705 1.00 68.19 89 ASN A CA 1
ATOM 668 C C . ASN A 1 89 ? 36.002 -30.149 3.336 1.00 68.19 89 ASN A C 1
ATOM 670 O O . ASN A 1 89 ? 35.853 -29.733 2.188 1.00 68.19 89 ASN A O 1
ATOM 674 N N . LYS A 1 90 ? 36.656 -29.397 4.246 1.00 67.25 90 LYS A N 1
ATOM 675 C CA . LYS A 1 90 ? 37.448 -28.185 3.914 1.00 67.25 90 LYS A CA 1
ATOM 676 C C . LYS A 1 90 ? 38.709 -28.477 3.096 1.00 67.25 90 LYS A C 1
ATOM 678 O O . LYS A 1 90 ? 39.150 -27.608 2.346 1.00 67.25 90 LYS A O 1
ATOM 683 N N . LYS A 1 91 ? 39.301 -29.662 3.272 1.00 73.38 91 LYS A N 1
ATOM 684 C CA . LYS A 1 91 ? 40.598 -30.073 2.704 1.00 73.38 91 LYS A CA 1
ATOM 685 C C . LYS A 1 91 ? 40.475 -31.254 1.737 1.00 73.38 91 LYS A C 1
ATOM 687 O O . LYS A 1 91 ? 41.216 -31.316 0.763 1.00 73.38 91 LYS A O 1
ATOM 692 N N . ASN A 1 92 ? 39.502 -32.134 1.961 1.00 82.94 92 ASN A N 1
ATOM 693 C CA . ASN A 1 92 ? 39.296 -33.357 1.194 1.00 82.94 92 ASN A CA 1
ATOM 694 C C . ASN A 1 92 ? 38.029 -33.243 0.343 1.00 82.94 92 ASN A C 1
ATOM 696 O O . ASN A 1 92 ? 36.987 -32.809 0.828 1.00 82.94 92 ASN A O 1
ATOM 700 N N . LYS A 1 93 ? 38.102 -33.647 -0.927 1.00 84.19 93 LYS A N 1
ATOM 701 C CA . LYS A 1 93 ? 36.923 -33.711 -1.801 1.00 84.19 93 LYS A CA 1
ATOM 702 C C . LYS A 1 93 ? 36.080 -34.930 -1.434 1.00 84.19 93 LYS A C 1
ATOM 704 O O . LYS A 1 93 ? 36.631 -36.003 -1.209 1.00 84.19 93 LYS A O 1
ATOM 709 N N . GLY A 1 94 ? 34.762 -34.772 -1.439 1.00 86.12 94 GLY A N 1
ATOM 710 C CA . GLY A 1 94 ? 33.824 -35.884 -1.366 1.00 86.12 94 GLY A CA 1
ATOM 711 C C . GLY A 1 94 ? 33.522 -36.453 -2.749 1.00 86.12 94 GLY A C 1
ATOM 712 O O . GLY A 1 94 ? 33.532 -35.744 -3.762 1.00 86.12 94 GLY A O 1
ATOM 713 N N . CYS A 1 95 ? 33.229 -37.743 -2.783 1.00 87.88 95 CYS A N 1
ATOM 714 C CA . CYS A 1 95 ? 32.702 -38.421 -3.953 1.00 87.88 95 CYS A CA 1
ATOM 715 C C . CYS A 1 95 ? 31.246 -38.017 -4.220 1.00 87.88 95 CYS A C 1
ATOM 717 O O . CYS A 1 95 ? 30.367 -38.133 -3.363 1.00 87.88 95 CYS A O 1
ATOM 719 N N . TYR A 1 96 ? 30.972 -37.557 -5.435 1.00 86.50 96 TYR A N 1
ATOM 720 C CA . TYR A 1 96 ? 29.632 -37.304 -5.937 1.00 86.50 96 TYR A CA 1
ATOM 721 C C . TYR A 1 96 ? 29.283 -38.337 -7.000 1.00 86.50 96 TYR A C 1
ATOM 723 O O . TYR A 1 96 ? 29.846 -38.325 -8.092 1.00 86.50 96 TYR A O 1
ATOM 731 N N . ILE A 1 97 ? 28.349 -39.218 -6.653 1.00 83.56 97 ILE A N 1
ATOM 732 C CA . ILE A 1 97 ? 27.796 -40.230 -7.548 1.00 83.56 97 ILE A CA 1
ATOM 733 C C . ILE A 1 97 ? 26.559 -39.636 -8.226 1.00 83.56 97 ILE A C 1
ATOM 735 O O . ILE A 1 97 ? 25.603 -39.270 -7.537 1.00 83.56 97 ILE A O 1
ATOM 739 N N . ASP A 1 98 ? 26.589 -39.529 -9.553 1.00 79.88 98 ASP A N 1
ATOM 740 C CA . ASP A 1 98 ? 25.478 -39.050 -10.371 1.00 79.88 98 ASP A CA 1
ATOM 741 C C . ASP A 1 98 ? 24.852 -40.213 -11.152 1.00 79.88 98 ASP A C 1
ATOM 743 O O . ASP A 1 98 ? 25.355 -40.628 -12.195 1.00 79.88 98 ASP A O 1
ATOM 747 N N . CYS A 1 99 ? 23.724 -40.723 -10.654 1.00 77.06 99 CYS A N 1
ATOM 748 C CA . CYS A 1 99 ? 22.950 -41.784 -11.299 1.00 77.06 99 CYS A CA 1
ATOM 749 C C . CYS A 1 99 ? 21.957 -41.275 -12.358 1.00 77.06 99 CYS A C 1
ATOM 751 O O . CYS A 1 99 ? 21.130 -42.049 -12.839 1.00 77.06 99 CYS A O 1
ATOM 753 N N . SER A 1 100 ? 21.998 -39.992 -12.731 1.00 73.06 100 SER A N 1
ATOM 754 C CA . SER A 1 100 ? 21.196 -39.478 -13.845 1.00 73.06 100 SER A CA 1
ATOM 755 C C . SER A 1 100 ? 21.707 -40.001 -15.194 1.00 73.06 100 SER A C 1
ATOM 757 O O . SER A 1 100 ? 22.545 -40.899 -15.282 1.00 73.06 100 SER A O 1
ATOM 759 N N . SER A 1 101 ? 21.223 -39.421 -16.290 1.00 71.00 101 SER A N 1
ATOM 760 C CA . SER A 1 101 ? 21.685 -39.743 -17.641 1.00 71.00 101 SER A CA 1
ATOM 761 C C . SER A 1 101 ? 23.185 -39.501 -17.864 1.00 71.00 101 SER A C 1
ATOM 763 O O . SER A 1 101 ? 23.735 -40.115 -18.779 1.00 71.00 101 SER A O 1
ATOM 765 N N . LYS A 1 102 ? 23.845 -38.671 -17.038 1.00 78.88 102 LYS A N 1
ATOM 766 C CA . LYS A 1 102 ? 25.306 -38.470 -17.064 1.00 78.88 102 LYS A CA 1
ATOM 767 C C . LYS A 1 102 ? 26.085 -39.707 -16.621 1.00 78.88 102 LYS A C 1
ATOM 769 O O . LYS A 1 102 ? 27.112 -40.006 -17.215 1.00 78.88 102 LYS A O 1
ATOM 774 N N . CYS A 1 103 ? 25.564 -40.446 -15.641 1.00 85.00 103 CYS A N 1
ATOM 775 C CA . CYS A 1 103 ? 26.132 -41.698 -15.145 1.00 85.00 103 CYS A CA 1
ATOM 776 C C . CYS A 1 103 ? 27.633 -41.633 -14.820 1.00 85.00 103 CYS A C 1
ATOM 778 O O . CYS A 1 103 ? 28.430 -42.418 -15.335 1.00 85.00 103 CYS A O 1
ATOM 780 N N . GLU A 1 104 ? 28.026 -40.680 -13.979 1.00 88.81 104 GLU A N 1
ATOM 781 C CA . GLU A 1 104 ? 29.432 -40.413 -13.681 1.00 88.81 104 GLU A CA 1
ATOM 782 C C . GLU A 1 104 ? 29.702 -40.283 -12.183 1.00 88.81 104 GLU A C 1
ATOM 784 O O . GLU A 1 104 ? 28.799 -40.072 -11.367 1.00 88.81 104 GLU A O 1
ATOM 789 N N . VAL A 1 105 ? 30.981 -40.393 -11.822 1.00 87.75 105 VAL A N 1
ATOM 790 C CA . VAL A 1 105 ? 31.455 -40.133 -10.465 1.00 87.75 105 VAL A CA 1
ATOM 791 C C . VAL A 1 105 ? 32.506 -39.040 -10.502 1.00 87.75 105 VAL A C 1
ATOM 793 O O . VAL A 1 105 ? 33.507 -39.150 -11.207 1.00 87.75 105 VAL A O 1
ATOM 796 N N . THR A 1 106 ? 32.296 -37.991 -9.713 1.00 89.12 106 THR A N 1
ATOM 797 C CA . THR A 1 106 ? 33.191 -36.830 -9.657 1.00 89.12 106 THR A CA 1
ATOM 798 C C . THR A 1 106 ? 33.646 -36.551 -8.230 1.00 89.12 106 THR A C 1
ATOM 800 O O . THR A 1 106 ? 32.913 -36.779 -7.271 1.00 89.12 106 THR A O 1
ATOM 803 N N . CYS A 1 107 ? 34.864 -36.030 -8.074 1.00 88.94 107 CYS A N 1
ATOM 804 C CA . CYS A 1 107 ? 35.346 -35.537 -6.784 1.00 88.94 107 CYS A CA 1
ATOM 805 C C . CYS A 1 107 ? 35.108 -34.041 -6.679 1.00 88.94 107 CYS A C 1
ATOM 807 O O . CYS A 1 107 ? 35.684 -33.265 -7.449 1.00 88.94 107 CYS A O 1
ATOM 809 N N . LYS A 1 108 ? 34.333 -33.617 -5.682 1.00 83.94 108 LYS A N 1
ATOM 810 C CA . LYS A 1 108 ? 34.075 -32.198 -5.429 1.00 83.94 108 LYS A CA 1
ATOM 811 C C . LYS A 1 108 ? 34.031 -31.891 -3.939 1.00 83.94 108 LYS A C 1
ATOM 813 O O . LYS A 1 108 ? 33.689 -32.742 -3.125 1.00 83.94 108 LYS A O 1
ATOM 818 N N . PHE A 1 109 ? 34.378 -30.661 -3.578 1.00 83.94 109 PHE A N 1
ATOM 819 C CA . PHE A 1 109 ? 34.122 -30.173 -2.226 1.00 83.94 109 PHE A CA 1
ATOM 820 C C . PHE A 1 109 ? 32.611 -30.096 -2.009 1.00 83.94 109 PHE A C 1
ATOM 822 O O . PHE A 1 109 ? 31.888 -29.637 -2.897 1.00 83.94 109 PHE A O 1
ATOM 829 N N . ARG A 1 110 ? 32.112 -30.540 -0.851 1.00 81.44 110 ARG A N 1
ATOM 830 C CA . ARG A 1 110 ? 30.673 -30.450 -0.543 1.00 81.44 110 ARG A CA 1
ATOM 831 C C . ARG A 1 110 ? 30.355 -29.046 -0.023 1.00 81.44 110 ARG A C 1
ATOM 833 O O . ARG A 1 110 ? 30.185 -28.843 1.169 1.00 81.44 110 ARG A O 1
ATOM 840 N N . ARG A 1 111 ? 30.411 -28.070 -0.924 1.00 84.81 111 ARG A N 1
ATOM 841 C CA . ARG A 1 111 ? 30.166 -26.644 -0.686 1.00 84.81 111 ARG A CA 1
ATOM 842 C C . ARG A 1 111 ? 29.274 -26.102 -1.804 1.00 84.81 111 ARG A C 1
ATOM 844 O O . ARG A 1 111 ? 29.280 -26.700 -2.884 1.00 84.81 111 ARG A O 1
ATOM 851 N N . PRO A 1 112 ? 28.564 -24.982 -1.580 1.00 89.38 112 PRO A N 1
ATOM 852 C CA . PRO A 1 112 ? 27.817 -24.324 -2.645 1.00 89.38 112 PRO A CA 1
ATOM 853 C C . PRO A 1 112 ? 28.725 -24.055 -3.855 1.00 89.38 112 PRO A C 1
ATOM 855 O O . PRO A 1 112 ? 29.806 -23.478 -3.709 1.00 89.38 112 PRO A O 1
ATOM 858 N N . ASN A 1 113 ? 28.311 -24.473 -5.055 1.00 89.75 113 ASN A N 1
ATOM 859 C CA . ASN A 1 113 ? 28.970 -24.058 -6.290 1.00 89.75 113 ASN A CA 1
ATOM 860 C C . ASN A 1 113 ? 28.358 -22.737 -6.766 1.00 89.75 113 ASN A C 1
ATOM 862 O O . ASN A 1 113 ? 27.324 -22.741 -7.428 1.00 89.75 113 ASN A O 1
ATOM 866 N N . CYS A 1 114 ? 29.032 -21.623 -6.485 1.00 91.06 114 CYS A N 1
ATOM 867 C CA . CYS A 1 114 ? 28.569 -20.272 -6.825 1.00 91.06 114 CYS A CA 1
ATOM 868 C C . CYS A 1 114 ? 28.548 -19.930 -8.329 1.00 91.06 114 CYS A C 1
ATOM 870 O O . CYS A 1 114 ? 28.244 -18.799 -8.697 1.00 91.06 114 CYS A O 1
ATOM 872 N N . ASN A 1 115 ? 28.899 -20.882 -9.199 1.00 88.25 115 ASN A N 1
ATOM 873 C CA . ASN A 1 115 ? 28.748 -20.772 -10.652 1.00 88.25 115 ASN A CA 1
ATOM 874 C C . ASN A 1 115 ? 27.792 -21.834 -11.227 1.00 88.25 115 ASN A C 1
ATOM 876 O O . ASN A 1 115 ? 27.653 -21.934 -12.442 1.00 88.25 115 ASN A O 1
ATOM 880 N N . GLY A 1 116 ? 27.200 -22.683 -10.384 1.00 86.38 116 GLY A N 1
ATOM 881 C CA . GLY A 1 116 ? 26.264 -23.718 -10.814 1.00 86.38 116 GLY A CA 1
ATOM 882 C C . GLY A 1 116 ? 24.824 -23.212 -10.860 1.00 86.38 116 GLY A C 1
ATOM 883 O O . GLY A 1 116 ? 24.486 -22.243 -10.192 1.00 86.38 116 GLY A O 1
ATOM 884 N N . TYR A 1 117 ? 23.962 -23.918 -11.593 1.00 88.56 117 TYR A N 1
ATOM 885 C CA . TYR A 1 117 ? 22.515 -23.682 -11.584 1.00 88.56 117 TYR A CA 1
ATOM 886 C C . TYR A 1 117 ? 21.967 -23.586 -10.157 1.00 88.56 117 TYR A C 1
ATOM 888 O O . TYR A 1 117 ? 22.359 -24.368 -9.281 1.00 88.56 117 TYR A O 1
ATOM 896 N N . GLY A 1 118 ? 21.077 -22.617 -9.945 1.00 91.88 118 GLY A N 1
ATOM 897 C CA . GLY A 1 118 ? 20.456 -22.352 -8.656 1.00 91.88 118 GLY A CA 1
ATOM 898 C C . GLY A 1 118 ? 21.393 -21.731 -7.624 1.00 91.88 118 GLY A C 1
ATOM 899 O O . GLY A 1 118 ? 21.072 -21.759 -6.442 1.00 91.88 118 GLY A O 1
ATOM 900 N N . SER A 1 119 ? 22.562 -21.209 -8.004 1.00 95.06 119 SER A N 1
ATOM 901 C CA . SER A 1 119 ? 23.439 -20.542 -7.041 1.00 95.06 119 SER A CA 1
ATOM 902 C C . SER A 1 119 ? 22.941 -19.147 -6.680 1.00 95.06 119 SER A C 1
ATOM 904 O O . SER A 1 119 ? 22.501 -18.415 -7.560 1.00 95.06 119 SER A O 1
ATOM 906 N N . LEU A 1 120 ? 23.095 -18.782 -5.410 1.00 95.50 120 LEU A N 1
ATOM 907 C CA . LEU A 1 120 ? 22.861 -17.477 -4.804 1.00 95.50 120 LEU A CA 1
ATOM 908 C C . LEU A 1 120 ? 24.062 -17.164 -3.902 1.00 95.50 120 LEU A C 1
ATOM 910 O O . LEU A 1 120 ? 24.148 -17.651 -2.776 1.00 95.50 120 LEU A O 1
ATOM 914 N N . CYS A 1 121 ? 25.028 -16.413 -4.423 1.00 93.00 121 CYS A N 1
ATOM 915 C CA . CYS A 1 121 ? 26.290 -16.108 -3.745 1.00 93.00 121 CYS A CA 1
ATOM 916 C C . CYS A 1 121 ? 26.708 -14.656 -3.995 1.00 93.00 121 CYS A C 1
ATOM 918 O O . CYS A 1 121 ? 26.201 -14.024 -4.916 1.00 93.00 121 CYS A O 1
ATOM 920 N N . TYR A 1 122 ? 27.709 -14.158 -3.265 1.00 87.88 122 TYR A N 1
ATOM 921 C CA . TYR A 1 122 ? 28.225 -12.792 -3.435 1.00 87.88 122 TYR A CA 1
ATOM 922 C C . TYR A 1 122 ? 27.123 -11.733 -3.198 1.00 87.88 122 TYR A C 1
ATOM 924 O O . TYR A 1 122 ? 26.256 -11.954 -2.357 1.00 87.88 122 TYR A O 1
ATOM 932 N N . ASP A 1 123 ? 27.163 -10.601 -3.906 1.00 75.75 123 ASP A N 1
ATOM 933 C CA . ASP A 1 123 ? 26.325 -9.413 -3.670 1.00 75.75 123 ASP A CA 1
ATOM 934 C C . ASP A 1 123 ? 25.084 -9.342 -4.584 1.00 75.75 123 ASP A C 1
ATOM 936 O O . ASP A 1 123 ? 25.167 -8.860 -5.713 1.00 75.75 123 ASP A O 1
ATOM 940 N N . PRO A 1 124 ? 23.964 -9.944 -4.157 1.00 79.69 124 PRO A N 1
ATOM 941 C CA . PRO A 1 124 ? 23.732 -11.339 -4.464 1.00 79.69 124 PRO A CA 1
ATOM 942 C C . PRO A 1 124 ? 23.642 -11.575 -5.979 1.00 79.69 124 PRO A C 1
ATOM 944 O O . PRO A 1 124 ? 22.736 -11.129 -6.695 1.00 79.69 124 PRO A O 1
ATOM 947 N N . ARG A 1 125 ? 24.593 -12.375 -6.444 1.00 92.62 125 ARG A N 1
ATOM 948 C CA . ARG A 1 125 ? 24.659 -12.947 -7.780 1.00 92.62 125 ARG A CA 1
ATOM 949 C C . ARG A 1 125 ? 23.918 -14.283 -7.797 1.00 92.62 125 ARG A C 1
ATOM 951 O O . ARG A 1 125 ? 24.208 -15.189 -7.013 1.00 92.62 125 ARG A O 1
ATOM 958 N N . PHE A 1 126 ? 23.013 -14.410 -8.752 1.00 95.25 126 PHE A N 1
ATOM 959 C CA . PHE A 1 126 ? 22.221 -15.590 -9.048 1.00 95.25 126 PHE A CA 1
ATOM 960 C C . PHE A 1 126 ? 22.712 -16.287 -10.322 1.00 95.25 126 PHE A C 1
ATOM 962 O O . PHE A 1 126 ? 23.247 -15.652 -11.234 1.00 95.25 126 PHE A O 1
ATOM 969 N N . VAL A 1 127 ? 22.479 -17.596 -10.404 1.00 94.31 127 VAL A N 1
ATOM 970 C CA . VAL A 1 127 ? 22.517 -18.361 -11.659 1.00 94.31 127 VAL A CA 1
ATOM 971 C C . VAL A 1 127 ? 21.187 -19.099 -11.791 1.00 94.31 127 VAL A C 1
ATOM 973 O O . VAL A 1 127 ? 20.876 -19.971 -10.976 1.00 94.31 127 VAL A O 1
ATOM 976 N N . GLY A 1 128 ? 20.395 -18.715 -12.792 1.00 89.31 128 GLY A N 1
ATOM 977 C CA . GLY A 1 128 ? 19.058 -19.249 -13.046 1.00 89.31 128 GLY A CA 1
ATOM 978 C C . GLY A 1 128 ? 19.046 -20.728 -13.435 1.00 89.31 128 GLY A C 1
ATOM 979 O O . GLY A 1 128 ? 20.089 -21.327 -13.704 1.00 89.31 128 GLY A O 1
ATOM 980 N N . GLY A 1 129 ? 17.855 -21.329 -13.473 1.00 87.00 129 GLY A N 1
ATOM 981 C CA . GLY A 1 129 ? 17.617 -22.673 -14.015 1.00 87.00 129 GLY A CA 1
ATOM 982 C C . GLY A 1 129 ? 17.906 -22.774 -15.517 1.00 87.00 129 GLY A C 1
ATOM 983 O O . GLY A 1 129 ? 18.297 -23.832 -16.003 1.00 87.00 129 GLY A O 1
ATOM 984 N N . ASP A 1 130 ? 17.822 -21.648 -16.222 1.00 82.50 130 ASP A N 1
ATOM 985 C CA . ASP A 1 130 ? 18.257 -21.444 -17.607 1.00 82.50 130 ASP A CA 1
ATOM 986 C C . ASP A 1 130 ? 19.789 -21.341 -17.764 1.00 82.50 130 ASP A C 1
ATOM 988 O O . ASP A 1 130 ? 20.311 -21.376 -18.877 1.00 82.50 130 ASP A O 1
ATOM 992 N N . GLY A 1 131 ? 20.530 -21.248 -16.655 1.00 85.00 131 GLY A N 1
ATOM 993 C CA . GLY A 1 131 ? 21.987 -21.103 -16.628 1.00 85.00 131 GLY A CA 1
ATOM 994 C C . GLY A 1 131 ? 22.464 -19.666 -16.808 1.00 85.00 131 GLY A C 1
ATOM 995 O O . GLY A 1 131 ? 23.673 -19.423 -16.829 1.00 85.00 131 GLY A O 1
ATOM 996 N N . VAL A 1 132 ? 21.545 -18.703 -16.912 1.00 86.12 132 VAL A N 1
ATOM 997 C CA . VAL A 1 132 ? 21.885 -17.291 -17.051 1.00 86.12 132 VAL A CA 1
ATOM 998 C C . VAL A 1 132 ? 22.264 -16.725 -15.688 1.00 86.12 132 VAL A C 1
ATOM 1000 O O . VAL A 1 132 ? 21.562 -16.885 -14.690 1.00 86.12 132 VAL A O 1
ATOM 1003 N N . MET A 1 133 ? 23.405 -16.047 -15.653 1.00 92.12 133 MET A N 1
ATOM 1004 C CA . MET A 1 133 ? 23.877 -15.330 -14.477 1.00 92.12 133 MET A CA 1
ATOM 1005 C C . MET A 1 133 ? 23.238 -13.943 -14.417 1.00 92.12 133 MET A C 1
ATOM 1007 O O . MET A 1 133 ? 23.200 -13.251 -15.434 1.00 92.12 133 MET A O 1
ATOM 1011 N N . PHE A 1 134 ? 22.773 -13.530 -13.240 1.00 93.19 134 PHE A N 1
ATOM 1012 C CA . PHE A 1 134 ? 22.238 -12.190 -13.012 1.00 93.19 134 PHE A CA 1
ATOM 1013 C C . PHE A 1 134 ? 22.427 -11.721 -11.571 1.00 93.19 134 PHE A C 1
ATOM 1015 O O . PHE A 1 134 ? 22.698 -12.507 -10.674 1.00 93.19 134 PHE A O 1
ATOM 1022 N N . TYR A 1 135 ? 22.269 -10.426 -11.349 1.00 91.44 135 TYR A N 1
ATOM 1023 C CA . TYR A 1 135 ? 22.304 -9.777 -10.046 1.00 91.44 135 TYR A CA 1
ATOM 1024 C C . TYR A 1 135 ? 20.901 -9.310 -9.673 1.00 91.44 135 TYR A C 1
ATOM 1026 O O . TYR A 1 135 ? 20.178 -8.783 -10.522 1.00 91.44 135 TYR A O 1
ATOM 1034 N N . PHE A 1 136 ? 20.526 -9.456 -8.408 1.00 90.50 136 PHE A N 1
ATOM 1035 C CA . PHE A 1 136 ? 19.286 -8.899 -7.871 1.00 90.50 136 PHE A CA 1
ATOM 1036 C C . PHE A 1 136 ? 19.619 -8.118 -6.606 1.00 90.50 136 PHE A C 1
ATOM 1038 O O . PHE A 1 136 ? 20.030 -8.699 -5.612 1.00 90.50 136 PHE A O 1
ATOM 1045 N N . HIS A 1 137 ? 19.460 -6.800 -6.647 1.00 80.50 137 HIS A N 1
ATOM 1046 C CA . HIS A 1 137 ? 19.730 -5.939 -5.498 1.00 80.50 137 HIS A CA 1
ATOM 1047 C C . HIS A 1 137 ? 18.390 -5.549 -4.889 1.00 80.50 137 HIS A C 1
ATOM 1049 O O . HIS A 1 137 ? 17.773 -4.598 -5.360 1.00 80.50 137 HIS A O 1
ATOM 1055 N N . GLY A 1 138 ? 17.932 -6.314 -3.902 1.00 79.69 138 GLY A N 1
ATOM 1056 C CA . GLY A 1 138 ? 16.793 -5.912 -3.081 1.00 79.69 138 GLY A CA 1
ATOM 1057 C C . GLY A 1 138 ? 17.206 -4.858 -2.052 1.00 79.69 138 GLY A C 1
ATOM 1058 O O . GLY A 1 138 ? 18.391 -4.703 -1.767 1.00 79.69 138 GLY A O 1
ATOM 1059 N N . ALA A 1 139 ? 16.256 -4.136 -1.468 1.00 81.69 139 ALA A N 1
ATOM 1060 C CA . ALA A 1 139 ? 16.525 -3.188 -0.397 1.00 81.69 139 ALA A CA 1
ATOM 1061 C C . ALA A 1 139 ? 17.175 -3.879 0.807 1.00 81.69 139 ALA A C 1
ATOM 1063 O O . ALA A 1 139 ? 16.749 -4.952 1.253 1.00 81.69 139 ALA A O 1
ATOM 1064 N N . LYS A 1 140 ? 18.176 -3.218 1.397 1.00 85.00 140 LYS A N 1
ATOM 1065 C CA . LYS A 1 140 ? 18.733 -3.609 2.694 1.00 85.00 140 LYS A CA 1
ATOM 1066 C C . LYS A 1 140 ? 17.611 -3.726 3.732 1.00 85.00 140 LYS A C 1
ATOM 1068 O O . LYS A 1 140 ? 16.866 -2.779 3.962 1.00 85.00 140 LYS A O 1
ATOM 1073 N N . GLY A 1 141 ? 17.567 -4.853 4.435 1.00 84.88 141 GLY A N 1
ATOM 1074 C CA . GLY A 1 141 ? 16.554 -5.167 5.445 1.00 84.88 141 GLY A CA 1
ATOM 1075 C C . GLY A 1 141 ? 15.253 -5.728 4.862 1.00 84.88 141 GLY A C 1
ATOM 1076 O O . GLY A 1 141 ? 14.361 -6.093 5.627 1.00 84.88 141 GLY A O 1
ATOM 1077 N N . GLY A 1 142 ? 15.135 -5.813 3.534 1.00 86.25 142 GLY A N 1
ATOM 1078 C CA . GLY A 1 142 ? 13.988 -6.394 2.846 1.00 86.25 142 GLY A CA 1
ATOM 1079 C C . GLY A 1 142 ? 13.969 -7.923 2.896 1.00 86.25 142 GLY A C 1
ATOM 1080 O O . GLY A 1 142 ? 14.979 -8.579 3.165 1.00 86.25 142 GLY A O 1
ATOM 1081 N N . ASN A 1 143 ? 12.796 -8.495 2.621 1.00 92.12 143 ASN A N 1
ATOM 1082 C CA . ASN A 1 143 ? 12.610 -9.933 2.449 1.00 92.12 143 ASN A CA 1
ATOM 1083 C C . ASN A 1 143 ? 12.069 -10.187 1.049 1.00 92.12 143 ASN A C 1
ATOM 1085 O O . ASN A 1 143 ? 11.113 -9.527 0.647 1.00 92.12 143 ASN A O 1
ATOM 1089 N N . PHE A 1 144 ? 12.629 -11.152 0.331 1.00 94.75 144 PHE A N 1
ATOM 1090 C CA . PHE A 1 144 ? 12.272 -11.386 -1.064 1.00 94.75 144 PHE A CA 1
ATOM 1091 C C . PHE A 1 144 ? 12.008 -12.861 -1.356 1.00 94.75 144 PHE A C 1
ATOM 1093 O O . PHE A 1 144 ? 12.750 -13.732 -0.897 1.00 94.75 144 PHE A O 1
ATOM 1100 N N . ALA A 1 145 ? 10.974 -13.134 -2.150 1.00 95.75 145 ALA A N 1
ATOM 1101 C CA . ALA A 1 145 ? 10.626 -14.455 -2.650 1.00 95.75 145 ALA A CA 1
ATOM 1102 C C . ALA A 1 145 ? 11.661 -14.915 -3.688 1.00 95.75 145 ALA A C 1
ATOM 1104 O O . ALA A 1 145 ? 11.691 -14.458 -4.835 1.00 95.75 145 ALA A O 1
ATOM 1105 N N . ILE A 1 146 ? 12.516 -15.853 -3.286 1.00 96.75 146 ILE A N 1
ATOM 1106 C CA . ILE A 1 146 ? 13.485 -16.513 -4.165 1.00 96.75 146 ILE A CA 1
ATOM 1107 C C . ILE A 1 146 ? 12.776 -17.551 -5.035 1.00 96.75 146 ILE A C 1
ATOM 1109 O O . ILE A 1 146 ? 13.019 -17.612 -6.241 1.00 96.75 146 ILE A O 1
ATOM 1113 N N . VAL A 1 147 ? 11.878 -18.329 -4.430 1.00 95.94 147 VAL A N 1
ATOM 1114 C CA . VAL A 1 147 ? 11.001 -19.300 -5.096 1.00 95.94 147 VAL A CA 1
ATOM 1115 C C . VAL A 1 147 ? 9.611 -19.185 -4.491 1.00 95.94 147 VAL A C 1
ATOM 1117 O O . VAL A 1 147 ? 9.483 -19.142 -3.270 1.00 95.94 147 VAL A O 1
ATOM 1120 N N . SER A 1 148 ? 8.588 -19.156 -5.336 1.00 92.38 148 SER A N 1
ATOM 1121 C CA . SER A 1 148 ? 7.189 -19.242 -4.933 1.00 92.38 148 SER A CA 1
ATOM 1122 C C . SER A 1 148 ? 6.485 -20.258 -5.816 1.00 92.38 148 SER A C 1
ATOM 1124 O O . SER A 1 148 ? 6.323 -20.041 -7.013 1.00 92.38 148 SER A O 1
ATOM 1126 N N . ASP A 1 149 ? 6.125 -21.397 -5.245 1.00 90.12 149 ASP A N 1
ATOM 1127 C CA . ASP A 1 149 ? 5.479 -22.497 -5.947 1.00 90.12 149 ASP A CA 1
ATOM 1128 C C . ASP A 1 149 ? 4.374 -23.123 -5.089 1.00 90.12 149 ASP A C 1
ATOM 1130 O O . ASP A 1 149 ? 4.308 -22.883 -3.883 1.00 90.12 149 ASP A O 1
ATOM 1134 N N . GLU A 1 150 ? 3.534 -23.971 -5.685 1.00 81.81 150 GLU A N 1
ATOM 1135 C CA . GLU A 1 150 ? 2.373 -24.579 -5.017 1.00 81.81 150 GLU A CA 1
ATOM 1136 C C . GLU A 1 150 ? 2.742 -25.332 -3.725 1.00 81.81 150 GLU A C 1
ATOM 1138 O O . GLU A 1 150 ? 1.986 -25.309 -2.756 1.00 81.81 150 GLU A O 1
ATOM 1143 N N . ASN A 1 151 ? 3.912 -25.984 -3.697 1.00 83.31 151 ASN A N 1
ATOM 1144 C CA . ASN A 1 151 ? 4.362 -26.822 -2.576 1.00 83.31 151 ASN A CA 1
ATOM 1145 C C . ASN A 1 151 ? 5.637 -26.311 -1.885 1.00 83.31 151 ASN A C 1
ATOM 1147 O O . ASN A 1 151 ? 6.139 -26.970 -0.970 1.00 83.31 151 ASN A O 1
ATOM 1151 N N . LEU A 1 152 ? 6.194 -25.185 -2.337 1.00 90.56 152 LEU A N 1
ATOM 1152 C CA . LEU A 1 152 ? 7.484 -24.684 -1.874 1.00 90.56 152 LEU A CA 1
ATOM 1153 C C . LEU A 1 152 ? 7.559 -23.161 -1.999 1.00 90.56 152 LEU A C 1
ATOM 1155 O O . LEU A 1 152 ? 7.567 -22.616 -3.098 1.00 90.56 152 LEU A O 1
ATOM 1159 N N . GLN A 1 153 ? 7.727 -22.486 -0.869 1.00 94.50 153 GLN A N 1
ATOM 1160 C CA . GLN A 1 153 ? 8.069 -21.071 -0.808 1.00 94.50 153 GLN A CA 1
ATOM 1161 C C . GLN A 1 153 ? 9.448 -20.926 -0.162 1.00 94.50 153 GLN A C 1
ATOM 1163 O O . GLN A 1 153 ? 9.703 -21.467 0.913 1.00 94.50 153 GLN A O 1
ATOM 1168 N N . ILE A 1 154 ? 10.345 -20.181 -0.801 1.00 97.38 154 ILE A N 1
ATOM 1169 C CA . ILE A 1 154 ? 11.649 -19.826 -0.242 1.00 97.38 154 ILE A CA 1
ATOM 1170 C C . ILE A 1 154 ? 11.790 -18.317 -0.270 1.00 97.38 154 ILE A C 1
ATOM 1172 O O . ILE A 1 154 ? 11.866 -17.719 -1.343 1.00 97.38 154 ILE A O 1
ATOM 1176 N N . ASN A 1 155 ? 11.908 -17.721 0.910 1.00 96.88 155 ASN A N 1
ATOM 1177 C CA . ASN A 1 155 ? 12.193 -16.303 1.067 1.00 96.88 155 ASN A CA 1
ATOM 1178 C C . ASN A 1 155 ? 13.612 -16.089 1.574 1.00 96.88 155 ASN A C 1
ATOM 1180 O O . ASN A 1 155 ? 14.147 -16.910 2.319 1.00 96.88 155 ASN A O 1
ATOM 1184 N N . ALA A 1 156 ? 14.193 -14.951 1.220 1.00 97.31 156 ALA A N 1
ATOM 1185 C CA . ALA A 1 156 ? 15.506 -14.526 1.669 1.00 97.31 156 ALA A CA 1
ATOM 1186 C C . ALA A 1 156 ? 15.435 -13.161 2.355 1.00 97.31 156 ALA A C 1
ATOM 1188 O O . ALA A 1 156 ? 14.843 -12.232 1.812 1.00 97.31 156 ALA A O 1
ATOM 1189 N N . HIS A 1 157 ? 16.084 -13.031 3.512 1.00 96.38 157 HIS A N 1
ATOM 1190 C CA . HIS A 1 157 ? 16.302 -11.753 4.184 1.00 96.38 157 HIS A CA 1
ATOM 1191 C C . HIS A 1 157 ? 17.621 -11.137 3.721 1.00 96.38 157 HIS A C 1
ATOM 1193 O O . HIS A 1 157 ? 18.675 -11.774 3.827 1.00 96.38 157 HIS A O 1
ATOM 1199 N N . PHE A 1 158 ? 17.564 -9.903 3.228 1.00 94.81 158 PHE A N 1
ATOM 1200 C CA . PHE A 1 158 ? 18.713 -9.194 2.682 1.00 94.81 158 PHE A CA 1
ATOM 1201 C C . PHE A 1 158 ? 19.290 -8.235 3.728 1.00 94.81 158 PHE A C 1
ATOM 1203 O O . PHE A 1 158 ? 18.579 -7.424 4.312 1.00 94.81 158 PHE A O 1
ATOM 1210 N N . ILE A 1 159 ? 20.603 -8.278 3.928 1.00 92.06 159 ILE A N 1
ATOM 1211 C CA . ILE A 1 159 ? 21.378 -7.245 4.629 1.00 92.06 159 ILE A CA 1
ATOM 1212 C C . ILE A 1 159 ? 22.180 -6.445 3.617 1.00 92.06 159 ILE A C 1
ATOM 1214 O O . ILE A 1 159 ? 22.329 -6.881 2.485 1.00 92.06 159 ILE A O 1
ATOM 1218 N N . GLY A 1 160 ? 22.722 -5.293 4.004 1.00 91.25 160 GLY A N 1
ATOM 1219 C CA . GLY A 1 160 ? 23.431 -4.459 3.043 1.00 91.25 160 GLY A CA 1
ATOM 1220 C C . GLY A 1 160 ? 24.023 -3.168 3.582 1.00 91.25 160 GLY A C 1
ATOM 1221 O O . GLY A 1 160 ? 23.872 -2.822 4.762 1.00 91.25 160 GLY A O 1
ATOM 1222 N N . THR A 1 161 ? 24.679 -2.429 2.697 1.00 86.94 161 THR A N 1
ATOM 1223 C CA . THR A 1 161 ? 25.187 -1.071 2.922 1.00 86.94 161 THR A CA 1
ATOM 1224 C C . THR A 1 161 ? 24.916 -0.201 1.699 1.00 86.94 161 THR A C 1
ATOM 1226 O O . THR A 1 161 ? 24.871 -0.682 0.567 1.00 86.94 161 THR A O 1
ATOM 1229 N N . ARG A 1 162 ? 24.756 1.108 1.924 1.00 86.56 162 ARG A N 1
ATOM 1230 C CA . ARG A 1 162 ? 24.709 2.109 0.855 1.00 86.56 162 ARG A CA 1
ATOM 1231 C C . ARG A 1 162 ? 25.838 3.114 1.056 1.00 86.56 162 ARG A C 1
ATOM 1233 O O . ARG A 1 162 ? 25.662 4.062 1.821 1.00 86.56 162 ARG A O 1
ATOM 1240 N N . PRO A 1 163 ? 26.989 2.911 0.398 1.00 83.38 163 PRO A N 1
ATOM 1241 C CA . PRO A 1 163 ? 28.058 3.898 0.374 1.00 83.38 163 PRO A CA 1
ATOM 1242 C C . PRO A 1 163 ? 27.569 5.262 -0.114 1.00 83.38 163 PRO A C 1
ATOM 1244 O O . PRO A 1 163 ? 26.708 5.347 -0.998 1.00 83.38 163 PRO A O 1
ATOM 1247 N N . GLN A 1 164 ? 28.148 6.337 0.422 1.00 76.19 164 GLN A N 1
ATOM 1248 C CA . GLN A 1 164 ? 27.813 7.695 -0.007 1.00 76.19 164 GLN A CA 1
ATOM 1249 C C . GLN A 1 164 ? 28.043 7.856 -1.520 1.00 76.19 164 GLN A C 1
ATOM 1251 O O . GLN A 1 164 ? 29.093 7.492 -2.046 1.00 76.19 164 GLN A O 1
ATOM 1256 N N . GLY A 1 165 ? 27.043 8.390 -2.229 1.00 74.31 165 GLY A N 1
ATOM 1257 C CA . GLY A 1 165 ? 27.093 8.580 -3.683 1.00 74.31 165 GLY A CA 1
ATOM 1258 C C . GLY A 1 165 ? 26.614 7.385 -4.518 1.00 74.31 165 GLY A C 1
ATOM 1259 O O . GLY A 1 165 ? 26.503 7.520 -5.737 1.00 74.31 165 GLY A O 1
ATOM 1260 N N . ARG A 1 166 ? 26.266 6.240 -3.909 1.00 79.19 166 ARG A N 1
ATOM 1261 C CA . ARG A 1 166 ? 25.570 5.153 -4.618 1.00 79.19 166 ARG A CA 1
ATOM 1262 C C . ARG A 1 166 ? 24.055 5.326 -4.583 1.00 79.19 166 ARG A C 1
ATOM 1264 O O . ARG A 1 166 ? 23.463 5.677 -3.569 1.00 79.19 166 ARG A O 1
ATOM 1271 N N . THR A 1 167 ? 23.425 4.997 -5.706 1.00 73.94 167 THR A N 1
ATOM 1272 C CA . THR A 1 167 ? 21.964 5.006 -5.877 1.00 73.94 167 THR A CA 1
ATOM 1273 C C . THR A 1 167 ? 21.286 3.700 -5.453 1.00 73.94 167 THR A C 1
ATOM 1275 O O . THR A 1 167 ? 20.062 3.651 -5.400 1.00 73.94 167 THR A O 1
ATOM 1278 N N . ARG A 1 168 ? 22.057 2.641 -5.173 1.00 73.44 168 ARG A N 1
ATOM 1279 C CA . ARG A 1 168 ? 21.569 1.300 -4.815 1.00 73.44 168 ARG A CA 1
ATOM 1280 C C . ARG A 1 168 ? 22.386 0.714 -3.675 1.00 73.44 168 ARG A C 1
ATOM 1282 O O . ARG A 1 168 ? 23.561 1.063 -3.530 1.00 73.44 168 ARG A O 1
ATOM 1289 N N . ASP A 1 169 ? 21.756 -0.180 -2.927 1.00 82.31 169 ASP A N 1
ATOM 1290 C CA . ASP A 1 169 ? 22.406 -0.942 -1.868 1.00 82.31 169 ASP A CA 1
ATOM 1291 C C . ASP A 1 169 ? 23.295 -2.030 -2.474 1.00 82.31 169 ASP A C 1
ATOM 1293 O O . ASP A 1 169 ? 22.962 -2.631 -3.499 1.00 82.31 169 ASP A O 1
ATOM 1297 N N . PHE A 1 170 ? 24.424 -2.279 -1.826 1.00 88.31 170 PHE A N 1
ATOM 1298 C CA . PHE A 1 170 ? 25.066 -3.584 -1.876 1.00 88.31 170 PHE A CA 1
ATOM 1299 C C . PHE A 1 170 ? 24.352 -4.477 -0.874 1.00 88.31 170 PHE A C 1
ATOM 1301 O O . PHE A 1 170 ? 24.111 -4.038 0.256 1.00 88.31 170 PHE A O 1
ATOM 1308 N N . THR A 1 171 ? 23.977 -5.685 -1.278 1.00 91.75 171 THR A N 1
ATOM 1309 C CA . THR A 1 171 ? 23.182 -6.584 -0.452 1.00 91.75 171 THR A CA 1
ATOM 1310 C C . THR A 1 171 ? 23.648 -8.026 -0.471 1.00 91.75 171 THR A C 1
ATOM 1312 O O . THR A 1 171 ? 24.132 -8.537 -1.466 1.00 91.75 171 THR A O 1
ATOM 1315 N N . TRP A 1 172 ? 23.432 -8.715 0.641 1.00 93.75 172 TRP A N 1
ATOM 1316 C CA . TRP A 1 172 ? 23.740 -10.128 0.805 1.00 93.75 172 TRP A CA 1
ATOM 1317 C C . TRP A 1 172 ? 22.597 -10.822 1.527 1.00 93.75 172 TRP A C 1
ATOM 1319 O O . TRP A 1 172 ? 21.871 -10.208 2.308 1.00 93.75 172 TRP A O 1
ATOM 1329 N N . VAL A 1 173 ? 22.452 -12.122 1.307 1.00 96.38 173 VAL A N 1
ATOM 1330 C CA . VAL A 1 173 ? 21.400 -12.911 1.953 1.00 96.38 173 VAL A CA 1
ATOM 1331 C C . VAL A 1 173 ? 21.882 -13.325 3.336 1.00 96.38 173 VAL A C 1
ATOM 1333 O O . VAL A 1 173 ? 22.828 -14.096 3.455 1.00 96.38 173 VAL A O 1
ATOM 1336 N N . GLN A 1 174 ? 21.248 -12.834 4.395 1.00 95.62 174 GLN A N 1
ATOM 1337 C CA . GLN A 1 174 ? 21.600 -13.215 5.766 1.00 95.62 174 GLN A CA 1
ATOM 1338 C C . GLN A 1 174 ? 20.806 -14.423 6.258 1.00 95.62 174 GLN A C 1
ATOM 1340 O O . GLN A 1 174 ? 21.312 -15.186 7.079 1.00 95.62 174 GLN A O 1
ATOM 1345 N N . ALA A 1 175 ? 19.576 -14.606 5.777 1.00 97.00 175 ALA A N 1
ATOM 1346 C CA . ALA A 1 175 ? 18.739 -15.732 6.166 1.00 97.00 175 ALA A CA 1
ATOM 1347 C C . ALA A 1 175 ? 17.850 -16.210 5.020 1.00 97.00 175 ALA A C 1
ATOM 1349 O O . ALA A 1 175 ? 17.454 -15.425 4.163 1.00 97.00 175 ALA A O 1
ATOM 1350 N N . LEU A 1 176 ? 17.521 -17.497 5.044 1.00 98.00 176 LEU A N 1
ATOM 1351 C CA . LEU A 1 176 ? 16.561 -18.158 4.173 1.00 98.00 176 LEU A CA 1
ATOM 1352 C C . LEU A 1 176 ? 15.456 -18.771 5.027 1.00 98.00 176 LEU A C 1
ATOM 1354 O O . LEU A 1 176 ? 15.752 -19.439 6.015 1.00 98.00 176 LEU A O 1
ATOM 1358 N N . SER A 1 177 ? 14.201 -18.594 4.626 1.00 96.94 177 SER A N 1
ATOM 1359 C CA . SER A 1 177 ? 13.064 -19.344 5.159 1.00 96.94 177 SER A CA 1
ATOM 1360 C C . SER A 1 177 ? 12.490 -20.224 4.066 1.00 96.94 177 SER A C 1
ATOM 1362 O O . SER A 1 177 ? 12.064 -19.732 3.026 1.00 96.94 177 SER A O 1
ATOM 1364 N N . VAL A 1 178 ? 12.520 -21.529 4.311 1.00 96.00 178 VAL A N 1
ATOM 1365 C CA . VAL A 1 178 ? 11.988 -22.571 3.439 1.00 96.00 178 VAL A CA 1
ATOM 1366 C C . VAL A 1 178 ? 10.687 -23.063 4.050 1.00 96.00 178 VAL A C 1
ATOM 1368 O O . VAL A 1 178 ? 10.686 -23.682 5.113 1.00 96.00 178 VAL A O 1
ATOM 1371 N N . MET A 1 179 ? 9.588 -22.755 3.379 1.00 92.44 179 MET A N 1
ATOM 1372 C CA . MET A 1 179 ? 8.227 -23.061 3.788 1.00 92.44 179 MET A CA 1
ATOM 1373 C C . MET A 1 179 ? 7.637 -24.089 2.828 1.00 92.44 179 MET A C 1
ATOM 1375 O O . MET A 1 179 ? 7.673 -23.915 1.610 1.00 92.44 179 MET A O 1
ATOM 1379 N N . PHE A 1 180 ? 7.117 -25.177 3.376 1.00 86.94 180 PHE A N 1
ATOM 1380 C CA . PHE A 1 180 ? 6.530 -26.272 2.609 1.00 86.94 180 PHE A CA 1
ATOM 1381 C C . PHE A 1 180 ? 5.579 -27.069 3.493 1.00 86.94 180 PHE A C 1
ATOM 1383 O O . PHE A 1 180 ? 5.771 -27.143 4.705 1.00 86.94 180 PHE A O 1
ATOM 1390 N N . ASP A 1 181 ? 4.573 -27.699 2.889 1.00 83.12 181 ASP A N 1
ATOM 1391 C CA . ASP A 1 181 ? 3.499 -28.397 3.602 1.00 83.12 181 ASP A CA 1
ATOM 1392 C C . ASP A 1 181 ? 2.890 -27.509 4.722 1.00 83.12 181 ASP A C 1
ATOM 1394 O O . ASP A 1 181 ? 2.092 -26.615 4.444 1.00 83.12 181 ASP A O 1
ATOM 1398 N N . THR A 1 182 ? 3.283 -27.720 5.985 1.00 75.69 182 THR A N 1
ATOM 1399 C CA . THR A 1 182 ? 2.921 -26.888 7.154 1.00 75.69 182 THR A CA 1
ATOM 1400 C C . THR A 1 182 ? 4.127 -26.417 7.970 1.00 75.69 182 THR A C 1
ATOM 1402 O O . THR A 1 182 ? 3.945 -25.910 9.077 1.00 75.69 182 THR A O 1
ATOM 1405 N N . HIS A 1 183 ? 5.339 -26.629 7.461 1.00 84.12 183 HIS A N 1
ATOM 1406 C CA . HIS A 1 183 ? 6.584 -26.434 8.190 1.00 84.12 183 HIS A CA 1
ATOM 1407 C C . HIS A 1 183 ? 7.391 -25.266 7.642 1.00 84.12 183 HIS A C 1
ATOM 1409 O O . HIS A 1 183 ? 7.379 -24.974 6.444 1.00 84.12 183 HIS A O 1
ATOM 1415 N N . THR A 1 184 ? 8.150 -24.649 8.538 1.00 86.12 184 THR A N 1
ATOM 1416 C CA . THR A 1 184 ? 9.073 -23.566 8.234 1.00 86.12 184 THR A CA 1
ATOM 1417 C C . THR A 1 184 ? 10.454 -23.909 8.773 1.00 86.12 184 THR A C 1
ATOM 1419 O O . THR A 1 184 ? 10.671 -23.962 9.983 1.00 86.12 184 THR A O 1
ATOM 1422 N N . LEU A 1 185 ? 11.418 -24.064 7.871 1.00 92.19 185 LEU A N 1
ATOM 1423 C CA . LEU A 1 185 ? 12.833 -24.188 8.200 1.00 92.19 185 LEU A CA 1
ATOM 1424 C C . LEU A 1 185 ? 13.533 -22.855 7.919 1.00 92.19 185 LEU A C 1
ATOM 1426 O O . LEU A 1 185 ? 13.518 -22.381 6.785 1.00 92.19 185 LEU A O 1
ATOM 1430 N N . VAL A 1 186 ? 14.170 -22.258 8.925 1.00 94.75 186 VAL A N 1
ATOM 1431 C CA . VAL A 1 186 ? 14.975 -21.040 8.759 1.00 94.75 186 VAL A CA 1
ATOM 1432 C C . VAL A 1 186 ? 16.447 -21.367 8.935 1.00 94.75 186 VAL A C 1
ATOM 1434 O O . VAL A 1 186 ? 16.836 -21.979 9.926 1.00 94.75 186 VAL A O 1
ATOM 1437 N N . ILE A 1 187 ? 17.272 -20.919 7.994 1.00 97.56 187 ILE A N 1
ATOM 1438 C CA . ILE A 1 187 ? 18.732 -20.978 8.079 1.00 97.56 187 ILE A CA 1
ATOM 1439 C C . ILE A 1 187 ? 19.258 -19.551 8.003 1.00 97.56 187 ILE A C 1
ATOM 1441 O O . ILE A 1 187 ? 18.868 -18.810 7.106 1.00 97.56 187 ILE A O 1
ATOM 1445 N N . GLY A 1 188 ? 20.133 -19.152 8.921 1.00 96.31 188 GLY A N 1
ATOM 1446 C CA . GLY A 1 188 ? 20.652 -17.789 8.982 1.00 96.31 188 GLY A CA 1
ATOM 1447 C C . GLY A 1 188 ? 22.122 -17.695 9.366 1.00 96.31 188 GLY A C 1
ATOM 1448 O O . GLY A 1 188 ? 22.744 -18.663 9.804 1.00 96.31 188 GLY A O 1
ATOM 1449 N N . ALA A 1 189 ? 22.673 -16.498 9.194 1.00 95.00 189 ALA A N 1
ATOM 1450 C CA . ALA A 1 189 ? 23.994 -16.107 9.656 1.00 95.00 189 ALA A CA 1
ATOM 1451 C C . ALA A 1 189 ? 23.879 -15.154 10.858 1.00 95.00 189 ALA A C 1
ATOM 1453 O O . ALA A 1 189 ? 23.175 -14.143 10.809 1.00 95.00 189 ALA A O 1
ATOM 1454 N N . LYS A 1 190 ? 24.589 -15.459 11.947 1.00 90.25 190 LYS A N 1
ATOM 1455 C CA . LYS A 1 190 ? 24.715 -14.591 13.121 1.00 90.25 190 LYS A CA 1
ATOM 1456 C C . LYS A 1 190 ? 25.488 -13.340 12.738 1.00 90.25 190 LYS A C 1
ATOM 1458 O O . LYS A 1 190 ? 26.540 -13.415 12.107 1.00 90.25 190 LYS A O 1
ATOM 1463 N N . ARG A 1 191 ? 25.023 -12.192 13.222 1.00 87.50 191 ARG A N 1
ATOM 1464 C CA . ARG A 1 191 ? 25.814 -10.965 13.204 1.00 87.50 191 ARG A CA 1
ATOM 1465 C C . ARG A 1 191 ? 27.009 -11.135 14.141 1.00 87.50 191 ARG A C 1
ATOM 1467 O O . ARG A 1 191 ? 26.818 -11.365 15.333 1.00 87.50 191 ARG A O 1
ATOM 1474 N N . VAL A 1 192 ? 28.224 -11.036 13.606 1.00 86.94 192 VAL A N 1
ATOM 1475 C CA . VAL A 1 192 ? 29.461 -11.191 14.382 1.00 86.94 192 VAL A CA 1
ATOM 1476 C C . VAL A 1 192 ? 30.374 -9.982 14.174 1.00 86.94 192 VAL A C 1
ATOM 1478 O O . VAL A 1 192 ? 30.595 -9.583 13.029 1.00 86.94 192 VAL A O 1
ATOM 1481 N N . PRO A 1 193 ? 30.915 -9.385 15.251 1.00 83.06 193 PRO A N 1
ATOM 1482 C CA . PRO A 1 193 ? 31.781 -8.217 15.130 1.00 83.06 193 PRO A CA 1
ATOM 1483 C C . PRO A 1 193 ? 33.160 -8.569 14.571 1.00 83.06 193 PRO A C 1
ATOM 1485 O O . PRO A 1 193 ? 33.716 -7.816 13.775 1.00 83.06 193 PRO A O 1
ATOM 1488 N N . LEU A 1 194 ? 33.685 -9.739 14.942 1.00 86.38 194 LEU A N 1
ATOM 1489 C CA . LEU A 1 194 ? 34.944 -10.283 14.449 1.00 86.38 194 LEU A CA 1
ATOM 1490 C C . LEU A 1 194 ? 34.710 -11.697 13.922 1.00 86.38 194 LEU A C 1
ATOM 1492 O O . LEU A 1 194 ? 34.257 -12.571 14.663 1.00 86.38 194 LEU A O 1
ATOM 1496 N N . TRP A 1 195 ? 35.042 -11.923 12.653 1.00 92.75 195 TRP A N 1
ATOM 1497 C CA . TRP A 1 195 ? 34.959 -13.249 12.061 1.00 92.75 195 TRP A CA 1
ATOM 1498 C C . TRP A 1 195 ? 36.046 -14.181 12.597 1.00 92.75 195 TRP A C 1
ATOM 1500 O O . TRP A 1 195 ? 37.226 -13.827 12.651 1.00 92.75 195 TRP A O 1
ATOM 1510 N N . ARG A 1 196 ? 35.635 -15.406 12.923 1.00 89.56 196 ARG A N 1
ATOM 1511 C CA . ARG A 1 196 ? 36.501 -16.507 13.329 1.00 89.56 196 ARG A CA 1
ATOM 1512 C C . ARG A 1 196 ? 36.065 -17.784 12.623 1.00 89.56 196 ARG A C 1
ATOM 1514 O O . ARG A 1 196 ? 34.924 -18.209 12.757 1.00 89.56 196 ARG A O 1
ATOM 1521 N N . ASP A 1 197 ? 36.990 -18.394 11.885 1.00 86.12 197 ASP A N 1
ATOM 1522 C CA . ASP A 1 197 ? 36.746 -19.617 11.106 1.00 86.12 197 ASP A CA 1
ATOM 1523 C C . ASP A 1 197 ? 36.412 -20.843 11.980 1.00 86.12 197 ASP A C 1
ATOM 1525 O O . ASP A 1 197 ? 35.853 -21.813 11.472 1.00 86.12 197 ASP A O 1
ATOM 1529 N N . ASP A 1 198 ? 36.768 -20.797 13.266 1.00 86.88 198 ASP A N 1
ATOM 1530 C CA . ASP A 1 198 ? 36.574 -21.838 14.279 1.00 86.88 198 ASP A CA 1
ATOM 1531 C C . ASP A 1 198 ? 35.359 -21.585 15.194 1.00 86.88 198 ASP A C 1
ATOM 1533 O O . ASP A 1 198 ? 35.212 -22.228 16.231 1.00 86.88 198 ASP A O 1
ATOM 1537 N N . VAL A 1 199 ? 34.489 -20.634 14.833 1.00 87.88 199 VAL A N 1
ATOM 1538 C CA . VAL A 1 199 ? 33.257 -20.312 15.567 1.00 87.88 199 VAL A CA 1
ATOM 1539 C C . VAL A 1 199 ? 32.057 -20.429 14.634 1.00 87.88 199 VAL A C 1
ATOM 1541 O O . VAL A 1 199 ? 32.054 -19.887 13.528 1.00 87.88 199 VAL A O 1
ATOM 1544 N N . ASP A 1 200 ? 31.005 -21.113 15.089 1.00 90.00 200 ASP A N 1
ATOM 1545 C CA . ASP A 1 200 ? 29.792 -21.294 14.293 1.00 90.00 200 ASP A CA 1
ATOM 1546 C C . ASP A 1 200 ? 28.902 -20.040 14.317 1.00 90.00 200 ASP A C 1
ATOM 1548 O O . ASP A 1 200 ? 28.204 -19.733 15.296 1.00 90.00 200 ASP A O 1
ATOM 1552 N N . ALA A 1 201 ? 28.906 -19.324 13.200 1.00 93.38 201 ALA A N 1
ATOM 1553 C CA . ALA A 1 201 ? 28.006 -18.227 12.889 1.00 93.38 201 ALA A CA 1
ATOM 1554 C C . ALA A 1 201 ? 26.713 -18.706 12.207 1.00 93.38 201 ALA A C 1
ATOM 1556 O O . ALA A 1 201 ? 25.873 -17.876 11.882 1.00 93.38 201 ALA A O 1
ATOM 1557 N N . LEU A 1 202 ? 26.506 -20.009 12.000 1.00 93.44 202 LEU A N 1
ATOM 1558 C CA . LEU A 1 202 ? 25.250 -20.541 11.473 1.00 93.44 202 LEU A CA 1
ATOM 1559 C C . LEU A 1 202 ? 24.147 -20.548 12.550 1.00 93.44 202 LEU A C 1
ATOM 1561 O O . LEU A 1 202 ? 24.392 -20.848 13.722 1.00 93.44 202 LEU A O 1
ATOM 1565 N N . THR A 1 203 ? 22.916 -20.236 12.153 1.00 92.75 203 THR A N 1
ATOM 1566 C CA . THR A 1 203 ? 21.697 -20.512 12.921 1.00 92.75 203 THR A CA 1
ATOM 1567 C C . THR A 1 203 ? 20.749 -21.367 12.102 1.00 92.75 203 THR A C 1
ATOM 1569 O O . THR A 1 203 ? 20.633 -21.207 10.887 1.00 92.75 203 THR A O 1
ATOM 1572 N N . VAL A 1 204 ? 20.053 -22.272 12.781 1.00 93.50 204 VAL A N 1
ATOM 1573 C CA . VAL A 1 204 ? 18.993 -23.083 12.192 1.00 93.50 204 VAL A CA 1
ATOM 1574 C C . VAL A 1 204 ? 17.813 -23.076 13.153 1.00 93.50 204 VAL A C 1
ATOM 1576 O O . VAL A 1 204 ? 17.998 -23.279 14.354 1.00 93.50 204 VAL A O 1
ATOM 1579 N N . SER A 1 205 ? 16.603 -22.863 12.643 1.00 89.94 205 SER A N 1
ATOM 1580 C CA . SER A 1 205 ? 15.378 -23.125 13.391 1.00 89.94 205 SER A CA 1
ATOM 1581 C C . SER A 1 205 ? 14.368 -23.916 12.569 1.00 89.94 205 SER A C 1
ATOM 1583 O O . SER A 1 205 ? 14.227 -23.715 11.364 1.00 89.94 205 SER A O 1
ATOM 1585 N N . TRP A 1 206 ? 13.666 -24.824 13.235 1.00 87.12 206 TRP A N 1
ATOM 1586 C CA . TRP A 1 206 ? 12.584 -25.625 12.679 1.00 87.12 206 TRP A CA 1
ATOM 1587 C C . TRP A 1 206 ? 11.296 -25.277 13.402 1.00 87.12 206 TRP A C 1
ATOM 1589 O O . TRP A 1 206 ? 11.230 -25.362 14.625 1.00 87.12 206 TRP A O 1
ATOM 1599 N N . ASP A 1 207 ? 10.299 -24.804 12.656 1.00 78.00 207 ASP A N 1
ATOM 1600 C CA . ASP A 1 207 ? 9.036 -24.296 13.188 1.00 78.00 207 ASP A CA 1
ATOM 1601 C C . ASP A 1 207 ? 9.261 -23.330 14.359 1.00 78.00 207 ASP A C 1
ATOM 1603 O O . ASP A 1 207 ? 8.610 -23.388 15.395 1.00 78.00 207 ASP A O 1
ATOM 1607 N N . GLY A 1 208 ? 10.234 -22.427 14.219 1.00 68.88 208 GLY A N 1
ATOM 1608 C CA . GLY A 1 208 ? 10.584 -21.427 15.230 1.00 68.88 208 GLY A CA 1
ATOM 1609 C C . GLY A 1 208 ? 11.304 -21.958 16.476 1.00 68.88 208 GLY A C 1
ATOM 1610 O O . GLY A 1 208 ? 11.558 -21.166 17.379 1.00 68.88 208 GLY A O 1
ATOM 1611 N N . GLU A 1 209 ? 11.638 -23.246 16.550 1.00 76.31 209 GLU A N 1
ATOM 1612 C CA . GLU A 1 209 ? 12.507 -23.811 17.589 1.00 76.31 209 GLU A CA 1
ATOM 1613 C C . GLU A 1 209 ? 13.952 -23.898 17.093 1.00 76.31 209 GLU A C 1
ATOM 1615 O O . GLU A 1 209 ? 14.212 -24.333 15.974 1.00 76.31 209 GLU A O 1
ATOM 1620 N N . SER A 1 210 ? 14.907 -23.450 17.909 1.00 80.00 210 SER A N 1
ATOM 1621 C CA . SER A 1 210 ? 16.330 -23.445 17.549 1.00 80.00 210 SER A CA 1
ATOM 1622 C C . SER A 1 210 ? 16.892 -24.867 17.519 1.00 80.00 210 SER A C 1
ATOM 1624 O O . SER A 1 210 ? 16.774 -25.596 18.503 1.00 80.00 210 SER A O 1
ATOM 1626 N N . ILE A 1 211 ? 17.549 -25.243 16.420 1.00 87.56 211 ILE A N 1
ATOM 1627 C CA . ILE A 1 211 ? 18.248 -26.525 16.286 1.00 87.56 211 ILE A CA 1
ATOM 1628 C C . ILE A 1 211 ? 19.735 -26.303 16.540 1.00 87.56 211 ILE A C 1
ATOM 1630 O O . ILE A 1 211 ? 20.373 -25.460 15.907 1.00 87.56 211 ILE A O 1
ATOM 1634 N N . GLN A 1 212 ? 20.305 -27.105 17.436 1.00 82.75 212 GLN A N 1
ATOM 1635 C CA . GLN A 1 212 ? 21.749 -27.190 17.621 1.00 82.75 212 GLN A CA 1
ATOM 1636 C C . GLN A 1 212 ? 22.282 -28.395 16.851 1.00 82.75 212 GLN A C 1
ATOM 1638 O O . GLN A 1 212 ? 21.934 -29.534 17.152 1.00 82.75 212 GLN A O 1
ATOM 1643 N N . ILE A 1 213 ? 23.127 -28.135 15.855 1.00 86.00 213 ILE A N 1
ATOM 1644 C CA . ILE A 1 213 ? 23.840 -29.177 15.114 1.00 86.00 213 ILE A CA 1
ATOM 1645 C C . ILE A 1 213 ? 25.286 -29.170 15.617 1.00 86.00 213 ILE A C 1
ATOM 1647 O O . ILE A 1 213 ? 25.936 -28.127 15.474 1.00 86.00 213 ILE A O 1
ATOM 1651 N N . PRO A 1 214 ? 25.802 -30.275 16.187 1.00 85.94 214 PRO A N 1
ATOM 1652 C CA . PRO A 1 214 ? 27.192 -30.359 16.629 1.00 85.94 214 PRO A CA 1
ATOM 1653 C C . PRO A 1 214 ? 28.199 -29.922 15.551 1.00 85.94 214 PRO A C 1
ATOM 1655 O O . PRO A 1 214 ? 27.924 -29.986 14.350 1.00 85.94 214 PRO A O 1
ATOM 1658 N N . THR A 1 215 ? 29.358 -29.424 15.985 1.00 83.31 215 THR A N 1
ATOM 1659 C CA . THR A 1 215 ? 30.407 -28.842 15.123 1.00 83.31 215 THR A CA 1
ATOM 1660 C C . THR A 1 215 ? 31.543 -29.829 14.837 1.00 83.31 215 THR A C 1
ATOM 1662 O O . THR A 1 215 ? 32.712 -29.457 14.824 1.00 83.31 215 THR A O 1
ATOM 1665 N N . ASP A 1 216 ? 31.219 -31.111 14.678 1.00 74.25 216 ASP A N 1
ATOM 1666 C CA . ASP A 1 216 ? 32.180 -32.207 14.462 1.00 74.25 216 ASP A CA 1
ATOM 1667 C C . ASP A 1 216 ? 32.386 -32.560 12.974 1.00 74.25 216 ASP A C 1
ATOM 1669 O O . ASP A 1 216 ? 33.039 -33.551 12.651 1.00 74.25 216 ASP A O 1
ATOM 1673 N N . GLY A 1 217 ? 31.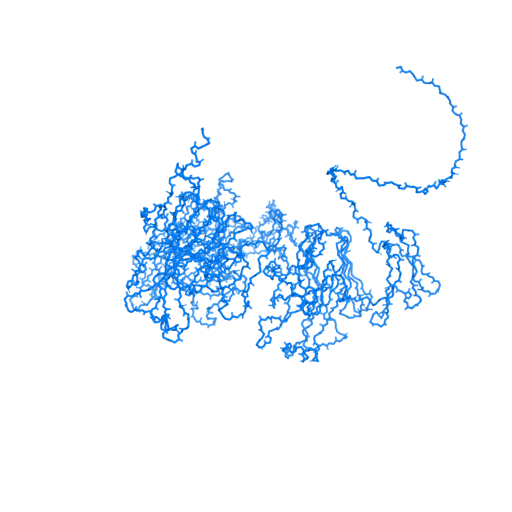803 -31.761 12.072 1.00 70.06 217 GLY A N 1
ATOM 1674 C CA . GLY A 1 217 ? 31.941 -31.898 10.621 1.00 70.06 217 GLY A CA 1
ATOM 1675 C C . GLY A 1 217 ? 31.116 -33.023 9.989 1.00 70.06 217 GLY A C 1
ATOM 1676 O O . GLY A 1 217 ? 31.038 -33.087 8.760 1.00 70.06 217 GLY A O 1
ATOM 1677 N N . GLU A 1 218 ? 30.464 -33.865 10.796 1.00 72.94 218 GLU A N 1
ATOM 1678 C CA . GLU A 1 218 ? 29.685 -35.030 10.348 1.00 72.94 218 GLU A CA 1
ATOM 1679 C C . GLU A 1 218 ? 28.268 -35.079 10.927 1.00 72.94 218 GLU A C 1
ATOM 1681 O O . GLU A 1 218 ? 27.462 -35.909 10.504 1.00 72.94 218 GLU A O 1
ATOM 1686 N N . ALA A 1 219 ? 27.950 -34.204 11.881 1.00 82.69 219 ALA A N 1
ATOM 1687 C CA . ALA A 1 219 ? 26.662 -34.196 12.542 1.00 82.69 219 ALA A CA 1
ATOM 1688 C C . ALA A 1 219 ? 25.496 -34.069 11.562 1.00 82.69 219 ALA A C 1
ATOM 1690 O O . ALA A 1 219 ? 25.467 -33.216 10.667 1.00 82.69 219 ALA A O 1
ATOM 1691 N N . GLU A 1 220 ? 24.487 -34.897 11.804 1.00 85.06 220 GLU A N 1
ATOM 1692 C CA . GLU A 1 220 ? 23.218 -34.858 11.106 1.00 85.06 220 GLU A CA 1
ATOM 1693 C C . GLU A 1 220 ? 22.086 -34.625 12.095 1.00 85.06 220 GLU A C 1
ATOM 1695 O O . GLU A 1 220 ? 22.026 -35.222 13.169 1.00 85.06 220 GLU A O 1
ATOM 1700 N N . TRP A 1 221 ? 21.144 -33.791 11.686 1.00 90.62 221 TRP A N 1
ATOM 1701 C CA . TRP A 1 221 ? 19.844 -33.669 12.309 1.00 90.62 221 TRP A CA 1
ATOM 1702 C C . TRP A 1 221 ? 18.778 -34.070 11.295 1.00 90.62 221 TRP A C 1
ATOM 1704 O O . TRP A 1 221 ? 18.858 -33.717 10.114 1.00 90.62 221 TRP A O 1
ATOM 1714 N N . ARG A 1 222 ? 17.785 -34.835 11.742 1.00 88.88 222 ARG A N 1
ATOM 1715 C CA . ARG A 1 222 ? 16.711 -35.357 10.895 1.00 88.88 222 ARG A CA 1
ATOM 1716 C C . ARG A 1 222 ? 15.370 -35.132 11.572 1.00 88.88 222 ARG A C 1
ATOM 1718 O O . ARG A 1 222 ? 15.265 -35.326 12.782 1.00 88.88 222 ARG A O 1
ATOM 1725 N N . THR A 1 223 ? 14.349 -34.776 10.797 1.00 83.81 223 THR A N 1
ATOM 1726 C CA . THR A 1 223 ? 12.973 -34.803 11.301 1.00 83.81 223 THR A CA 1
ATOM 1727 C C . THR A 1 223 ? 12.507 -36.239 11.492 1.00 83.81 223 THR A C 1
ATOM 1729 O O . THR A 1 223 ? 12.866 -37.137 10.723 1.00 83.81 223 THR A O 1
ATOM 1732 N N . ASP A 1 224 ? 11.676 -36.449 12.510 1.00 78.25 224 ASP A N 1
ATOM 1733 C CA . ASP A 1 224 ? 10.984 -37.716 12.700 1.00 78.25 224 ASP A CA 1
ATOM 1734 C C . ASP A 1 224 ? 10.006 -37.940 11.532 1.00 78.25 224 ASP A C 1
ATOM 1736 O O . ASP A 1 224 ? 9.116 -37.122 11.260 1.00 78.25 224 ASP A O 1
ATOM 1740 N N . SER A 1 225 ? 10.185 -39.054 10.822 1.00 63.78 225 SER A N 1
ATOM 1741 C CA . SER A 1 225 ? 9.346 -39.446 9.687 1.00 63.78 225 SER A CA 1
ATOM 1742 C C . SER A 1 225 ? 7.895 -39.739 10.075 1.00 63.78 225 SER A C 1
ATOM 1744 O O . SER A 1 225 ? 7.042 -39.791 9.198 1.00 63.78 225 SER A O 1
ATOM 1746 N N . SER A 1 226 ? 7.595 -39.925 11.365 1.00 60.97 226 SER A N 1
ATOM 1747 C CA . SER A 1 226 ? 6.223 -40.075 11.862 1.00 60.97 226 SER A CA 1
ATOM 1748 C C . SER A 1 226 ? 5.469 -38.744 11.992 1.00 60.97 226 SER A C 1
ATOM 1750 O O . SER A 1 226 ? 4.239 -38.737 11.980 1.00 60.97 226 SER A O 1
ATOM 1752 N N . LEU A 1 227 ? 6.185 -37.615 12.078 1.00 56.47 227 LEU A N 1
ATOM 1753 C CA . LEU A 1 227 ? 5.614 -36.283 12.325 1.00 56.47 227 LEU A CA 1
ATOM 1754 C C . LEU A 1 227 ? 5.523 -35.410 11.070 1.00 56.47 227 LEU A C 1
ATOM 1756 O O . LEU A 1 227 ? 4.825 -34.398 11.073 1.00 56.47 227 LEU A O 1
ATOM 1760 N N . THR A 1 228 ? 6.237 -35.775 10.006 1.00 60.75 228 THR A N 1
ATOM 1761 C CA . THR A 1 228 ? 6.375 -34.957 8.798 1.00 60.75 228 THR A CA 1
ATOM 1762 C C . THR A 1 228 ? 6.082 -35.791 7.557 1.00 60.75 228 THR A C 1
ATOM 1764 O O . THR A 1 228 ? 6.551 -36.918 7.428 1.00 60.75 228 THR A O 1
ATOM 1767 N N . LYS A 1 229 ? 5.323 -35.234 6.604 1.00 72.06 229 LYS A N 1
ATOM 1768 C CA . LYS A 1 229 ? 5.061 -35.895 5.310 1.00 72.06 229 LYS A CA 1
ATOM 1769 C C . LYS A 1 229 ? 6.353 -36.102 4.505 1.00 72.06 229 LYS A C 1
ATOM 1771 O O . LYS A 1 229 ? 6.440 -37.012 3.684 1.00 72.06 229 LYS A O 1
ATOM 1776 N N . ARG A 1 230 ? 7.348 -35.241 4.731 1.00 79.06 230 ARG A N 1
ATOM 1777 C CA . ARG A 1 230 ? 8.646 -35.226 4.053 1.00 79.06 230 ARG A CA 1
ATOM 1778 C C . ARG A 1 230 ? 9.756 -35.246 5.093 1.00 79.06 230 ARG A C 1
ATOM 1780 O O . ARG A 1 230 ? 9.764 -34.416 5.994 1.00 79.06 230 ARG A O 1
ATOM 1787 N N . GLN A 1 231 ? 10.735 -36.132 4.921 1.00 84.25 231 GLN A N 1
ATOM 1788 C CA . GLN A 1 231 ? 11.929 -36.113 5.759 1.00 84.25 231 GLN A CA 1
ATOM 1789 C C . GLN A 1 231 ? 12.789 -34.889 5.422 1.00 84.25 231 GLN A C 1
ATOM 1791 O O . GLN A 1 231 ? 13.102 -34.644 4.248 1.00 84.25 231 GLN A O 1
ATOM 1796 N N . VAL A 1 232 ? 13.202 -34.167 6.461 1.00 90.12 232 VAL A N 1
ATOM 1797 C CA . VAL A 1 232 ? 14.172 -33.078 6.388 1.00 90.12 232 VAL A CA 1
ATOM 1798 C C . VAL A 1 232 ? 15.468 -33.545 7.020 1.00 90.12 232 VAL A C 1
ATOM 1800 O O . VAL A 1 232 ? 15.464 -34.087 8.123 1.00 90.12 232 VAL A O 1
ATOM 1803 N N . VAL A 1 233 ? 16.575 -33.342 6.315 1.00 89.25 233 VAL A N 1
ATOM 1804 C CA . VAL A 1 233 ? 17.916 -33.707 6.773 1.00 89.25 233 VAL A CA 1
ATOM 1805 C C . VAL A 1 233 ? 18.795 -32.472 6.713 1.00 89.25 233 VAL A C 1
ATOM 1807 O O . VAL A 1 233 ? 18.967 -31.893 5.640 1.00 89.25 233 VAL A O 1
ATOM 1810 N N . LEU A 1 234 ? 19.360 -32.086 7.852 1.00 91.62 234 LEU A N 1
ATOM 1811 C CA . LEU A 1 234 ? 20.438 -31.114 7.934 1.00 91.62 234 LEU A CA 1
ATOM 1812 C C . LEU A 1 234 ? 21.727 -31.848 8.266 1.00 91.62 234 LEU A C 1
ATOM 1814 O O . LEU A 1 234 ? 21.838 -32.477 9.309 1.00 91.62 234 LEU A O 1
ATOM 1818 N N . GLU A 1 235 ? 22.695 -31.763 7.372 1.00 89.12 235 GLU A N 1
ATOM 1819 C CA . GLU A 1 235 ? 23.977 -32.441 7.486 1.00 89.12 235 GLU A CA 1
ATOM 1820 C C . GLU A 1 235 ? 25.099 -31.404 7.498 1.00 89.12 235 GLU A C 1
ATOM 1822 O O . GLU A 1 235 ? 25.173 -30.565 6.598 1.00 89.12 235 GLU A O 1
ATOM 1827 N N . ARG A 1 236 ? 26.005 -31.469 8.476 1.00 87.69 236 ARG A N 1
ATOM 1828 C CA . ARG A 1 236 ? 27.241 -30.683 8.445 1.00 87.69 236 ARG A CA 1
ATOM 1829 C C . ARG A 1 236 ? 28.085 -31.085 7.246 1.00 87.69 236 ARG A C 1
ATOM 1831 O O . ARG A 1 236 ? 28.289 -32.256 6.944 1.00 87.69 236 ARG A O 1
ATOM 1838 N N . THR A 1 237 ? 28.593 -30.078 6.552 1.00 86.44 237 THR A N 1
ATOM 1839 C CA . THR A 1 237 ? 29.537 -30.273 5.447 1.00 86.44 237 THR A CA 1
ATOM 1840 C C . THR A 1 237 ? 30.912 -29.695 5.757 1.00 86.44 237 THR A C 1
ATOM 1842 O O . THR A 1 237 ? 31.803 -29.755 4.916 1.00 86.44 237 THR A O 1
ATOM 1845 N N . ASP A 1 238 ? 31.095 -29.123 6.939 1.00 85.31 238 ASP A N 1
ATOM 1846 C CA . ASP A 1 238 ? 32.362 -28.660 7.499 1.00 85.31 238 ASP A CA 1
ATOM 1847 C C . ASP A 1 238 ? 32.180 -28.549 9.022 1.00 85.31 238 ASP A C 1
ATOM 1849 O O . ASP A 1 238 ? 31.038 -28.544 9.496 1.00 85.31 238 ASP A O 1
ATOM 1853 N N . ASP A 1 239 ? 33.274 -28.431 9.775 1.00 84.75 239 ASP A N 1
ATOM 1854 C CA . ASP A 1 239 ? 33.227 -28.357 11.247 1.00 84.75 239 ASP A CA 1
ATOM 1855 C C . ASP A 1 239 ? 32.352 -27.174 11.712 1.00 84.75 239 ASP A C 1
ATOM 1857 O O . ASP A 1 239 ? 31.526 -27.298 12.614 1.00 84.75 239 ASP A O 1
ATOM 1861 N N . TYR A 1 240 ? 32.460 -26.038 11.015 1.00 89.38 240 TYR A N 1
ATOM 1862 C CA . TYR A 1 240 ? 31.727 -24.803 11.296 1.00 89.38 240 TYR A CA 1
ATOM 1863 C C . TYR A 1 240 ? 31.149 -24.198 10.013 1.00 89.38 240 TYR A C 1
ATOM 1865 O O . TYR A 1 240 ? 31.711 -24.344 8.925 1.00 89.38 240 TYR A O 1
ATOM 1873 N N . ASN A 1 241 ? 30.059 -23.436 10.137 1.00 92.06 241 ASN A N 1
ATOM 1874 C CA . ASN A 1 241 ? 29.558 -22.517 9.110 1.00 92.06 241 ASN A CA 1
ATOM 1875 C C . ASN A 1 241 ? 29.103 -23.141 7.777 1.00 92.06 241 ASN A C 1
ATOM 1877 O O . ASN A 1 241 ? 28.858 -22.396 6.830 1.00 92.06 241 ASN A O 1
ATOM 1881 N N . SER A 1 242 ? 28.974 -24.466 7.649 1.00 92.00 242 SER A N 1
ATOM 1882 C CA . SER A 1 242 ? 28.505 -25.096 6.407 1.00 92.00 242 SER A CA 1
ATOM 1883 C C . SER A 1 242 ? 27.585 -26.285 6.661 1.00 92.00 242 SER A C 1
ATOM 1885 O O . SER A 1 242 ? 27.902 -27.169 7.459 1.00 92.00 242 SER A O 1
ATOM 1887 N N . VAL A 1 243 ? 26.453 -26.301 5.956 1.00 93.38 243 VAL A N 1
ATOM 1888 C CA . VAL A 1 243 ? 25.454 -27.370 6.027 1.00 93.38 243 VAL A CA 1
ATOM 1889 C C . VAL A 1 243 ? 24.874 -27.682 4.653 1.00 93.38 243 VAL A C 1
ATOM 1891 O O . VAL A 1 243 ? 24.717 -26.807 3.802 1.00 93.38 243 VAL A O 1
ATOM 1894 N N . ARG A 1 244 ? 24.483 -28.939 4.470 1.00 92.31 244 ARG A N 1
ATOM 1895 C CA . ARG A 1 244 ? 23.579 -29.388 3.420 1.00 92.31 244 ARG A CA 1
ATOM 1896 C C . ARG A 1 244 ? 22.206 -29.627 4.021 1.00 92.31 244 ARG A C 1
ATOM 1898 O O . ARG A 1 244 ? 22.063 -30.402 4.959 1.00 92.31 244 ARG A O 1
ATOM 1905 N N . VAL A 1 245 ? 21.195 -29.014 3.428 1.00 94.62 245 VAL A N 1
ATOM 1906 C CA . VAL A 1 245 ? 19.792 -29.204 3.784 1.00 94.62 245 VAL A CA 1
ATOM 1907 C C . VAL A 1 245 ? 19.112 -29.996 2.678 1.00 94.62 245 VAL A C 1
ATOM 1909 O O . VAL A 1 245 ? 19.267 -29.681 1.501 1.00 94.62 245 VAL A O 1
ATOM 1912 N N . THR A 1 246 ? 18.348 -31.018 3.039 1.00 90.50 246 THR A N 1
ATOM 1913 C CA . THR A 1 246 ? 17.524 -31.788 2.103 1.00 90.50 246 THR A CA 1
ATOM 1914 C C . THR A 1 246 ? 16.096 -31.824 2.613 1.00 90.50 246 THR A C 1
ATOM 1916 O O . THR A 1 246 ? 15.864 -32.326 3.706 1.00 90.50 246 THR A O 1
ATOM 1919 N N . VAL A 1 247 ? 15.147 -31.331 1.817 1.00 90.56 247 VAL A N 1
ATOM 1920 C CA . VAL A 1 247 ? 13.707 -31.512 2.025 1.00 90.56 247 VAL A CA 1
ATOM 1921 C C . VAL A 1 247 ? 13.219 -32.502 0.977 1.00 90.56 247 VAL A C 1
ATOM 1923 O O . VAL A 1 247 ? 13.219 -32.206 -0.223 1.00 90.56 247 VAL A O 1
ATOM 1926 N N . THR A 1 248 ? 12.852 -33.704 1.420 1.00 81.06 248 THR A N 1
ATOM 1927 C CA . THR A 1 248 ? 12.578 -34.832 0.520 1.00 81.06 248 THR A CA 1
ATOM 1928 C C . THR A 1 248 ? 11.504 -34.489 -0.515 1.00 81.06 248 THR A C 1
ATOM 1930 O O . THR A 1 248 ? 10.375 -34.118 -0.184 1.00 81.06 248 THR A O 1
ATOM 1933 N N . GLY A 1 249 ? 11.877 -34.624 -1.789 1.00 77.88 249 GLY A N 1
ATOM 1934 C CA . GLY A 1 249 ? 11.002 -34.376 -2.933 1.00 77.88 249 GLY A CA 1
ATOM 1935 C C . GLY A 1 249 ? 10.762 -32.904 -3.279 1.00 77.88 249 GLY A C 1
ATOM 1936 O O . GLY A 1 249 ? 9.969 -32.665 -4.172 1.00 77.88 249 GLY A O 1
ATOM 1937 N N . LEU A 1 250 ? 11.405 -31.932 -2.617 1.00 86.12 250 LEU A N 1
ATOM 1938 C CA . LEU A 1 250 ? 11.236 -30.504 -2.937 1.00 86.12 250 LEU A CA 1
ATOM 1939 C C . LEU A 1 250 ? 12.553 -29.839 -3.329 1.00 86.12 250 LEU A C 1
ATOM 1941 O O . LEU A 1 250 ? 12.723 -29.398 -4.466 1.00 86.12 250 LEU A O 1
ATOM 1945 N N . VAL A 1 251 ? 13.503 -29.770 -2.395 1.00 93.38 251 VAL A N 1
ATOM 1946 C CA . VAL A 1 251 ? 14.732 -28.995 -2.583 1.00 93.38 251 VAL A CA 1
ATOM 1947 C C . VAL A 1 251 ? 15.895 -29.577 -1.787 1.00 93.38 251 VAL A C 1
ATOM 1949 O O . VAL A 1 251 ? 15.747 -30.014 -0.646 1.00 93.38 251 VAL A O 1
ATOM 1952 N N . GLN A 1 252 ? 17.079 -29.544 -2.390 1.00 93.31 252 GLN A N 1
ATOM 1953 C CA . GLN A 1 252 ? 18.355 -29.692 -1.702 1.00 93.31 252 GLN A CA 1
ATOM 1954 C C . GLN A 1 252 ? 19.100 -28.355 -1.755 1.00 93.31 252 GLN A C 1
ATOM 1956 O O . GLN A 1 252 ? 19.152 -27.719 -2.806 1.00 93.31 252 GLN A O 1
ATOM 1961 N N . MET A 1 253 ? 19.692 -27.936 -0.641 1.00 95.94 253 MET A N 1
ATOM 1962 C CA . MET A 1 253 ? 20.459 -26.698 -0.534 1.00 95.94 253 MET A CA 1
ATOM 1963 C C . MET A 1 253 ? 21.829 -26.993 0.061 1.00 95.94 253 MET A C 1
ATOM 1965 O O . MET A 1 253 ? 21.924 -27.575 1.139 1.00 95.94 253 MET A O 1
ATOM 1969 N N . ASP A 1 254 ? 22.892 -26.586 -0.619 1.00 94.50 254 ASP A N 1
ATOM 1970 C CA . ASP A 1 254 ? 24.217 -26.475 -0.010 1.00 94.50 254 ASP A CA 1
ATOM 1971 C C . ASP A 1 254 ? 24.377 -25.030 0.475 1.00 94.50 254 ASP A C 1
ATOM 1973 O O . ASP A 1 254 ? 24.225 -24.114 -0.331 1.00 94.50 254 ASP A O 1
ATOM 1977 N N . ILE A 1 255 ? 24.649 -24.819 1.769 1.00 96.25 255 ILE A N 1
ATOM 1978 C CA . ILE A 1 255 ? 24.723 -23.495 2.410 1.00 96.25 255 ILE A CA 1
ATOM 1979 C C . ILE A 1 255 ? 26.071 -23.332 3.122 1.00 96.25 255 ILE A C 1
ATOM 1981 O O . ILE A 1 255 ? 26.581 -24.248 3.781 1.00 96.25 255 ILE A O 1
ATOM 1985 N N . ARG A 1 256 ? 26.655 -22.138 3.011 1.00 94.81 256 ARG A N 1
ATOM 1986 C CA . ARG A 1 256 ? 27.857 -21.732 3.739 1.00 94.81 256 ARG A CA 1
ATOM 1987 C C . ARG A 1 256 ? 27.736 -20.294 4.239 1.00 94.81 256 ARG A C 1
ATOM 1989 O O . ARG A 1 256 ? 27.384 -19.416 3.465 1.00 94.81 256 ARG A O 1
ATOM 1996 N N . VAL A 1 257 ? 28.101 -20.047 5.495 1.00 96.06 257 VAL A N 1
ATOM 1997 C CA . VAL A 1 257 ? 28.251 -18.693 6.044 1.00 96.06 257 VAL A CA 1
ATOM 1998 C C . VAL A 1 257 ? 29.656 -18.172 5.747 1.00 96.06 257 VAL A C 1
ATOM 2000 O O . VAL A 1 257 ? 30.646 -18.884 5.953 1.00 96.06 257 VAL A O 1
ATOM 2003 N N . LYS A 1 258 ? 29.758 -16.926 5.287 1.00 93.44 258 LYS A N 1
ATOM 2004 C CA . LYS A 1 258 ? 31.026 -16.214 5.111 1.00 93.44 258 LYS A CA 1
ATOM 2005 C C . LYS A 1 258 ? 30.948 -14.764 5.579 1.00 93.44 258 LYS A C 1
ATOM 2007 O O . LYS A 1 258 ? 29.872 -14.177 5.513 1.00 93.44 258 LYS A O 1
ATOM 2012 N N . PRO A 1 259 ? 32.077 -14.180 6.014 1.00 94.31 259 PRO A N 1
ATOM 2013 C CA . PRO A 1 259 ? 32.188 -12.753 6.269 1.00 94.31 259 PRO A CA 1
ATOM 2014 C C . PRO A 1 259 ? 32.509 -12.000 4.977 1.00 94.31 259 PRO A C 1
ATOM 2016 O O . PRO A 1 259 ? 32.914 -12.600 3.979 1.00 94.31 259 PRO A O 1
ATOM 2019 N N . ILE A 1 260 ? 32.468 -10.676 5.059 1.00 91.69 260 ILE A N 1
ATOM 2020 C CA . ILE A 1 260 ? 33.150 -9.800 4.111 1.00 91.69 260 ILE A CA 1
ATOM 2021 C C . ILE A 1 260 ? 34.489 -9.386 4.721 1.00 91.69 260 ILE A C 1
ATOM 2023 O O . ILE A 1 260 ? 34.557 -8.813 5.811 1.00 91.69 260 ILE A O 1
ATOM 2027 N N . GLY A 1 261 ? 35.582 -9.712 4.031 1.00 87.50 261 GLY A N 1
ATOM 2028 C CA . GLY A 1 261 ? 36.935 -9.407 4.498 1.00 87.50 261 GLY A CA 1
ATOM 2029 C C . GLY A 1 261 ? 37.298 -7.926 4.346 1.00 87.50 261 GLY A C 1
ATOM 2030 O O . GLY A 1 261 ? 36.738 -7.221 3.510 1.00 87.50 261 GLY A O 1
ATOM 2031 N N . LYS A 1 262 ? 38.305 -7.454 5.097 1.00 86.00 262 LYS A N 1
ATOM 2032 C CA . LYS A 1 262 ? 38.816 -6.071 4.977 1.00 86.00 262 LYS A CA 1
ATOM 2033 C C . LYS A 1 262 ? 39.249 -5.729 3.551 1.00 86.00 262 LYS A C 1
ATOM 2035 O O . LYS A 1 262 ? 38.943 -4.645 3.069 1.00 86.00 262 LYS A O 1
ATOM 2040 N N . GLU A 1 263 ? 39.937 -6.656 2.889 1.00 86.81 263 GLU A N 1
ATOM 2041 C CA . GLU A 1 263 ? 40.412 -6.444 1.522 1.00 86.81 263 GLU A CA 1
ATOM 2042 C C . GLU A 1 263 ? 39.258 -6.394 0.520 1.00 86.81 263 GLU A C 1
ATOM 2044 O O . GLU A 1 263 ? 39.223 -5.508 -0.325 1.00 86.81 263 GLU A O 1
ATOM 2049 N N . GLU A 1 264 ? 38.262 -7.268 0.665 1.00 87.88 264 GLU A N 1
ATOM 2050 C CA . GLU A 1 264 ? 37.060 -7.245 -0.172 1.00 87.88 264 GLU A CA 1
ATOM 2051 C C . GLU A 1 264 ? 36.273 -5.936 0.021 1.00 87.88 264 GLU A C 1
ATOM 2053 O O . GLU A 1 264 ? 35.966 -5.245 -0.949 1.00 87.88 264 GLU A O 1
ATOM 2058 N N . ASN A 1 265 ? 36.043 -5.530 1.276 1.00 88.62 265 ASN A N 1
ATOM 2059 C CA . ASN A 1 265 ? 35.408 -4.256 1.619 1.00 88.62 265 ASN A CA 1
ATOM 2060 C C . ASN A 1 265 ? 36.166 -3.054 1.030 1.00 88.62 265 ASN A C 1
ATOM 2062 O O . ASN A 1 265 ? 35.539 -2.115 0.542 1.00 88.62 265 ASN A O 1
ATOM 2066 N N . ARG A 1 266 ? 37.507 -3.090 1.041 1.00 89.88 266 ARG A N 1
ATOM 2067 C CA . ARG A 1 266 ? 38.370 -2.043 0.476 1.00 89.88 266 ARG A CA 1
ATOM 2068 C C . ARG A 1 266 ? 38.287 -1.996 -1.049 1.00 89.88 266 ARG A C 1
ATOM 2070 O O . ARG A 1 266 ? 38.112 -0.917 -1.605 1.00 89.88 266 ARG A O 1
ATOM 2077 N N . VAL A 1 267 ? 38.412 -3.143 -1.718 1.00 87.25 267 VAL A N 1
ATOM 2078 C CA . VAL A 1 267 ? 38.417 -3.245 -3.188 1.00 87.25 267 VAL A CA 1
ATOM 2079 C C . VAL A 1 267 ? 37.066 -2.845 -3.775 1.00 87.25 267 VAL A C 1
ATOM 2081 O O . VAL A 1 267 ? 37.021 -2.115 -4.762 1.00 87.25 267 VAL A O 1
ATOM 2084 N N . HIS A 1 268 ? 35.969 -3.274 -3.153 1.00 84.00 268 HIS A N 1
ATOM 2085 C CA . HIS A 1 268 ? 34.620 -2.980 -3.635 1.00 84.00 268 HIS A CA 1
ATOM 2086 C C . HIS A 1 268 ? 34.010 -1.706 -3.033 1.00 84.00 268 HIS A C 1
ATOM 2088 O O . HIS A 1 268 ? 32.930 -1.286 -3.453 1.00 84.00 268 HIS A O 1
ATOM 2094 N N . ASN A 1 269 ? 34.709 -1.067 -2.087 1.00 87.81 269 ASN A N 1
ATOM 2095 C CA . ASN A 1 269 ? 34.264 0.129 -1.372 1.00 87.81 269 ASN A CA 1
ATOM 2096 C C . ASN A 1 269 ? 32.855 -0.047 -0.771 1.00 87.81 269 ASN A C 1
ATOM 2098 O O . ASN A 1 269 ? 31.987 0.815 -0.923 1.00 87.81 269 ASN A O 1
ATOM 2102 N N . TYR A 1 270 ? 32.610 -1.181 -0.101 1.00 87.69 270 TYR A N 1
ATOM 2103 C CA . TYR A 1 270 ? 31.305 -1.464 0.509 1.00 87.69 270 TYR A CA 1
ATOM 2104 C C . TYR A 1 270 ? 31.007 -0.563 1.720 1.00 87.69 270 TYR A C 1
ATOM 2106 O O . TYR A 1 270 ? 29.848 -0.448 2.118 1.00 87.69 270 TYR A O 1
ATOM 2114 N N . GLN A 1 271 ? 32.024 0.094 2.293 1.00 89.12 271 GLN A N 1
ATOM 2115 C CA . GLN A 1 271 ? 31.911 0.967 3.473 1.00 89.12 271 GLN A CA 1
ATOM 2116 C C . GLN A 1 271 ? 31.229 0.268 4.655 1.00 89.12 271 GLN A C 1
ATOM 2118 O O . GLN A 1 271 ? 30.367 0.830 5.331 1.00 89.12 271 GLN A O 1
ATOM 2123 N N . ILE A 1 272 ? 31.605 -0.992 4.886 1.00 85.75 272 ILE A N 1
ATOM 2124 C CA . ILE A 1 272 ? 31.093 -1.770 6.013 1.00 85.75 272 ILE A CA 1
ATOM 2125 C C . ILE A 1 272 ? 31.500 -1.096 7.335 1.00 85.75 272 ILE A C 1
ATOM 2127 O O . ILE A 1 272 ? 32.691 -0.823 7.514 1.00 85.75 272 ILE A O 1
ATOM 2131 N N . PRO A 1 273 ? 30.541 -0.820 8.246 1.00 82.81 273 PRO A N 1
ATOM 2132 C CA . PRO A 1 273 ? 30.820 -0.235 9.553 1.00 82.81 273 PRO A CA 1
ATOM 2133 C C . PRO A 1 273 ? 31.811 -1.057 10.380 1.00 82.81 273 PRO A C 1
ATOM 2135 O O . PRO A 1 273 ? 31.806 -2.288 10.335 1.00 82.81 273 PRO A O 1
ATOM 2138 N N . GLU A 1 274 ? 32.617 -0.377 11.197 1.00 78.88 274 GLU A N 1
ATOM 2139 C CA . GLU A 1 274 ? 33.463 -1.056 12.178 1.00 78.88 274 GLU A CA 1
ATOM 2140 C C . GLU A 1 274 ? 32.612 -1.850 13.183 1.00 78.88 274 GLU A C 1
ATOM 2142 O O . GLU A 1 274 ? 31.540 -1.412 13.603 1.00 78.88 274 GLU A O 1
ATOM 2147 N N . GLY A 1 275 ? 33.092 -3.037 13.570 1.00 80.31 275 GLY A N 1
ATOM 2148 C CA . GLY A 1 275 ? 32.385 -3.915 14.507 1.00 80.31 275 GLY A CA 1
ATOM 2149 C C . GLY A 1 275 ? 31.306 -4.801 13.878 1.00 80.31 275 GLY A C 1
ATOM 2150 O O . GLY A 1 275 ? 30.463 -5.325 14.605 1.00 80.31 275 GLY A O 1
ATOM 2151 N N . ASP A 1 276 ? 31.324 -4.999 12.558 1.00 85.94 276 ASP A N 1
ATOM 2152 C CA . ASP A 1 276 ? 30.464 -5.961 11.867 1.00 85.94 276 ASP A CA 1
ATOM 2153 C C . ASP A 1 276 ? 31.212 -6.645 10.716 1.00 85.94 276 ASP A C 1
ATOM 2155 O O . ASP A 1 276 ? 31.733 -5.990 9.819 1.00 85.94 276 ASP A O 1
ATOM 2159 N N . SER A 1 277 ? 31.261 -7.977 10.726 1.00 89.19 277 SER A N 1
ATOM 2160 C CA . SER A 1 277 ? 31.888 -8.761 9.654 1.00 89.19 277 SER A CA 1
ATOM 2161 C C . SER A 1 277 ? 30.943 -9.050 8.483 1.00 89.19 277 SER A C 1
ATOM 2163 O O . SER A 1 277 ? 31.362 -9.711 7.534 1.00 89.19 277 SER A O 1
ATOM 2165 N N . PHE A 1 278 ? 29.677 -8.609 8.549 1.00 90.31 278 PHE A N 1
ATOM 2166 C CA . PHE A 1 278 ? 28.665 -8.827 7.506 1.00 90.31 278 PHE A CA 1
ATOM 2167 C C . PHE A 1 278 ? 28.554 -10.303 7.099 1.00 90.31 278 PHE A C 1
ATOM 2169 O O . PHE A 1 278 ? 28.608 -10.668 5.923 1.00 90.31 278 PHE A O 1
ATOM 2176 N N . ALA A 1 279 ? 28.430 -11.173 8.104 1.00 94.06 279 ALA A N 1
ATOM 2177 C CA . ALA A 1 279 ? 28.258 -12.599 7.873 1.00 94.06 279 ALA A CA 1
ATOM 2178 C C . ALA A 1 279 ? 26.959 -12.871 7.091 1.00 94.06 279 ALA A C 1
ATOM 2180 O O . ALA A 1 279 ? 25.879 -12.433 7.497 1.00 94.06 279 ALA A O 1
ATOM 2181 N N . HIS A 1 280 ? 27.074 -13.593 5.978 1.00 95.69 280 HIS A N 1
ATOM 2182 C CA . HIS A 1 280 ? 25.989 -13.866 5.036 1.00 95.69 280 HIS A CA 1
ATOM 2183 C C . HIS A 1 280 ? 26.101 -15.274 4.433 1.00 95.69 280 HIS A C 1
ATOM 2185 O O . HIS A 1 280 ? 27.099 -15.970 4.626 1.00 95.69 280 HIS A O 1
ATOM 2191 N N . LEU A 1 281 ? 25.057 -15.702 3.723 1.00 97.12 281 LEU A N 1
ATOM 2192 C CA . LEU A 1 281 ? 24.905 -17.030 3.142 1.00 97.12 281 LEU A CA 1
ATOM 2193 C C . LEU A 1 281 ? 25.340 -17.054 1.671 1.00 97.12 281 LEU A C 1
ATOM 2195 O O . LEU A 1 281 ? 24.808 -16.327 0.836 1.00 97.12 281 LEU A O 1
ATOM 2199 N N . GLU A 1 282 ? 26.240 -17.973 1.342 1.00 96.38 282 GLU A N 1
ATOM 2200 C CA . GLU A 1 282 ? 26.418 -18.515 -0.005 1.00 96.38 282 GLU A CA 1
ATOM 2201 C C . GLU A 1 282 ? 25.572 -19.789 -0.104 1.00 96.38 282 GLU A C 1
ATOM 2203 O O . GLU A 1 282 ? 25.748 -20.713 0.695 1.00 96.38 282 GLU A O 1
ATOM 2208 N N . THR A 1 283 ? 24.654 -19.852 -1.067 1.00 96.88 283 THR A N 1
ATOM 2209 C CA . THR A 1 283 ? 23.713 -20.970 -1.213 1.00 96.88 283 THR A CA 1
ATOM 2210 C C . THR A 1 283 ? 23.705 -21.508 -2.637 1.00 96.88 283 THR A C 1
ATOM 2212 O O . THR A 1 283 ? 23.818 -20.759 -3.602 1.00 96.88 283 THR A O 1
ATOM 2215 N N . GLN A 1 284 ? 23.546 -22.818 -2.785 1.00 96.12 284 GLN A N 1
ATOM 2216 C CA . GLN A 1 284 ? 23.205 -23.440 -4.056 1.00 96.12 284 GLN A CA 1
ATOM 2217 C C . GLN A 1 284 ? 21.958 -24.299 -3.886 1.00 96.12 284 GLN A C 1
ATOM 2219 O O . GLN A 1 284 ? 21.976 -25.277 -3.137 1.00 96.12 284 GLN A O 1
ATOM 2224 N N . PHE A 1 285 ? 20.903 -23.947 -4.613 1.00 96.19 285 PHE A N 1
ATOM 2225 C CA . PHE A 1 285 ? 19.656 -24.692 -4.656 1.00 96.19 285 PHE A CA 1
ATOM 2226 C C . PHE A 1 285 ? 19.685 -25.752 -5.754 1.00 96.19 285 PHE A C 1
ATOM 2228 O O . PHE A 1 285 ? 20.175 -25.533 -6.862 1.00 96.19 285 PHE A O 1
ATOM 2235 N N . LYS A 1 286 ? 19.082 -26.896 -5.456 1.00 91.75 286 LYS A N 1
ATOM 2236 C CA . LYS A 1 286 ? 18.688 -27.904 -6.426 1.00 91.75 286 LYS A CA 1
ATOM 2237 C C . LYS A 1 286 ? 17.233 -28.266 -6.175 1.00 91.75 286 LYS A C 1
ATOM 2239 O O . LYS A 1 286 ? 16.929 -28.956 -5.202 1.00 91.75 286 LYS A O 1
ATOM 2244 N N . PHE A 1 287 ? 16.356 -27.804 -7.054 1.00 92.00 287 PHE A N 1
ATOM 2245 C CA . PHE A 1 287 ? 14.931 -28.103 -6.991 1.00 92.00 287 PHE A CA 1
ATOM 2246 C C . PHE A 1 287 ? 14.624 -29.445 -7.658 1.00 92.00 287 PHE A C 1
ATOM 2248 O O . PHE A 1 287 ? 15.303 -29.834 -8.611 1.00 92.00 287 PHE A O 1
ATOM 2255 N N . LEU A 1 288 ? 13.650 -30.173 -7.114 1.00 81.44 288 LEU A N 1
ATOM 2256 C CA . LEU A 1 288 ? 13.310 -31.532 -7.548 1.00 81.44 288 LEU A CA 1
ATOM 2257 C C . LEU A 1 288 ? 11.930 -31.622 -8.208 1.00 81.44 288 LEU A C 1
ATOM 2259 O O . LEU A 1 288 ? 11.764 -32.441 -9.104 1.00 81.44 288 LEU A O 1
ATOM 2263 N N . ASP A 1 289 ? 10.977 -30.792 -7.780 1.00 80.31 289 ASP A N 1
ATOM 2264 C CA . ASP A 1 289 ? 9.571 -30.876 -8.193 1.00 80.31 289 ASP A CA 1
ATOM 2265 C C . ASP A 1 289 ? 8.934 -29.476 -8.226 1.00 80.31 289 ASP A C 1
ATOM 2267 O O . ASP A 1 289 ? 8.113 -29.138 -7.376 1.00 80.31 289 ASP A O 1
ATOM 2271 N N . LEU A 1 290 ? 9.397 -28.622 -9.150 1.00 87.00 290 LEU A N 1
ATOM 2272 C CA . LEU A 1 290 ? 8.776 -27.313 -9.381 1.00 87.00 290 LEU A CA 1
ATOM 2273 C C . LEU A 1 290 ? 7.646 -27.425 -10.406 1.00 87.00 290 LEU A C 1
ATOM 2275 O O . LEU A 1 290 ? 7.795 -28.111 -11.420 1.00 87.00 290 LEU A O 1
ATOM 2279 N N . SER A 1 291 ? 6.544 -26.715 -10.175 1.00 85.50 291 SER A N 1
ATOM 2280 C CA . SER A 1 291 ? 5.454 -26.596 -11.140 1.00 85.50 291 SER A CA 1
ATOM 2281 C C . SER A 1 291 ? 5.848 -25.721 -12.334 1.00 85.50 291 SER A C 1
ATOM 2283 O O . SER A 1 291 ? 6.730 -24.866 -12.251 1.00 85.50 291 SER A O 1
ATOM 2285 N N . ASP A 1 292 ? 5.126 -25.865 -13.448 1.00 85.69 292 ASP A N 1
ATOM 2286 C CA . ASP A 1 292 ? 5.309 -25.003 -14.628 1.00 85.69 292 ASP A CA 1
ATOM 2287 C C . ASP A 1 292 ? 4.947 -23.528 -14.341 1.00 85.69 292 ASP A C 1
ATOM 2289 O O . ASP A 1 292 ? 5.318 -22.634 -15.101 1.00 85.69 292 ASP A O 1
ATOM 2293 N N . SER A 1 293 ? 4.232 -23.268 -13.239 1.00 82.00 293 SER A N 1
ATOM 2294 C CA . SER A 1 293 ? 3.826 -21.941 -12.766 1.00 82.00 293 SER A CA 1
ATOM 2295 C C . SER A 1 293 ? 4.744 -21.347 -11.696 1.00 82.00 293 SER A C 1
ATOM 2297 O O . SER A 1 293 ? 4.448 -20.259 -11.206 1.00 82.00 293 SER A O 1
ATOM 2299 N N . VAL A 1 294 ? 5.870 -21.984 -11.357 1.00 89.75 294 VAL A N 1
ATOM 2300 C CA . VAL A 1 294 ? 6.794 -21.504 -10.312 1.00 89.75 294 VAL A CA 1
ATOM 2301 C C . VAL A 1 294 ? 7.231 -20.048 -10.522 1.00 89.75 294 VAL A C 1
ATOM 2303 O O . VAL A 1 294 ? 7.775 -19.699 -11.562 1.00 89.75 294 VAL A O 1
ATOM 2306 N N . GLU A 1 295 ? 7.011 -19.184 -9.539 1.00 91.06 295 GLU A N 1
ATOM 2307 C CA . GLU A 1 295 ? 7.440 -17.782 -9.505 1.00 91.06 295 GLU A CA 1
ATOM 2308 C C . GLU A 1 295 ? 8.670 -17.566 -8.605 1.00 91.06 295 GLU A C 1
ATOM 2310 O O . GLU A 1 295 ? 9.252 -18.493 -8.036 1.00 91.06 295 GLU A O 1
ATOM 2315 N N . GLY A 1 296 ? 9.071 -16.303 -8.469 1.00 91.81 296 GLY A N 1
ATOM 2316 C CA . GLY A 1 296 ? 10.151 -15.847 -7.599 1.00 91.81 296 GLY A CA 1
ATOM 2317 C C . GLY A 1 296 ? 11.382 -15.442 -8.397 1.00 91.81 296 GLY A C 1
ATOM 2318 O O . GLY A 1 296 ? 11.507 -15.764 -9.581 1.00 91.81 296 GLY A O 1
ATOM 2319 N N . ILE A 1 297 ? 12.306 -14.734 -7.743 1.00 94.88 297 ILE A N 1
ATOM 2320 C CA . ILE A 1 297 ? 13.520 -14.193 -8.378 1.00 94.88 297 ILE A CA 1
ATOM 2321 C C . ILE A 1 297 ? 14.280 -15.293 -9.123 1.00 94.88 297 ILE A C 1
ATOM 2323 O O . ILE A 1 297 ? 14.633 -15.128 -10.290 1.00 94.88 297 ILE A O 1
ATOM 2327 N N . LEU A 1 298 ? 14.493 -16.427 -8.451 1.00 95.31 298 LEU A N 1
ATOM 2328 C CA . LEU A 1 298 ? 15.157 -17.597 -9.010 1.00 95.31 298 LEU A CA 1
ATOM 2329 C C . LEU A 1 298 ? 14.147 -18.584 -9.604 1.00 95.31 298 LEU A C 1
ATOM 2331 O O . LEU A 1 298 ? 14.404 -19.131 -10.673 1.00 95.31 298 LEU A O 1
ATOM 2335 N N . GLY A 1 299 ? 13.006 -18.803 -8.946 1.00 93.94 299 GLY A N 1
ATOM 2336 C CA . GLY A 1 299 ? 12.038 -19.833 -9.332 1.00 93.94 299 GLY A CA 1
ATOM 2337 C C . GLY A 1 299 ? 11.545 -19.702 -10.774 1.00 93.94 299 GLY A C 1
ATOM 2338 O O . GLY A 1 299 ? 11.629 -20.670 -11.526 1.00 93.94 299 GLY A O 1
ATOM 2339 N N . LYS A 1 300 ? 11.178 -18.493 -11.223 1.00 91.81 300 LYS A N 1
ATOM 2340 C CA . LYS A 1 300 ? 10.684 -18.261 -12.596 1.00 91.81 300 LYS A CA 1
ATOM 2341 C C . LYS A 1 300 ? 11.641 -18.722 -13.697 1.00 91.81 300 LYS A C 1
ATOM 2343 O O . LYS A 1 300 ? 11.201 -19.073 -14.787 1.00 91.81 300 LYS A O 1
ATOM 2348 N N . THR A 1 301 ? 12.944 -18.741 -13.410 1.00 93.25 301 THR A N 1
ATOM 2349 C CA . THR A 1 301 ? 13.982 -19.149 -14.369 1.00 93.25 301 THR A CA 1
ATOM 2350 C C . THR A 1 301 ? 13.982 -20.655 -14.650 1.00 93.25 301 THR A C 1
ATOM 2352 O O . THR A 1 301 ? 14.673 -21.106 -15.557 1.00 93.25 301 THR A O 1
ATOM 2355 N N . TYR A 1 302 ? 13.209 -21.435 -13.886 1.00 90.25 302 TYR A N 1
ATOM 2356 C CA . TYR A 1 302 ? 13.010 -22.873 -14.077 1.00 90.25 302 TYR A CA 1
ATOM 2357 C C . TYR A 1 302 ? 11.766 -23.206 -14.912 1.00 90.25 302 TYR A C 1
ATOM 2359 O O . TYR A 1 302 ? 11.538 -24.378 -15.2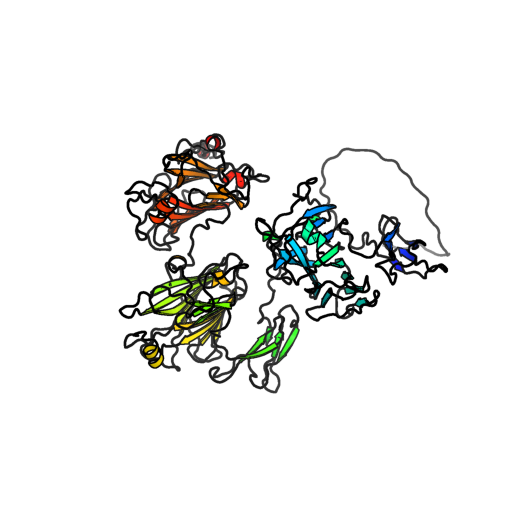13 1.00 90.25 302 TYR A O 1
ATOM 2367 N N . ARG A 1 303 ? 10.960 -22.210 -15.304 1.00 87.75 303 ARG A N 1
ATOM 2368 C CA . ARG A 1 303 ? 9.744 -22.453 -16.085 1.00 87.75 303 ARG A CA 1
ATOM 2369 C C . ARG A 1 303 ? 10.058 -22.928 -17.506 1.00 87.75 303 ARG A C 1
ATOM 2371 O O . ARG A 1 303 ? 10.962 -22.384 -18.150 1.00 87.75 303 ARG A O 1
ATOM 2378 N N . PRO A 1 304 ? 9.259 -23.857 -18.060 1.00 79.31 304 PRO A N 1
ATOM 2379 C CA . PRO A 1 304 ? 9.340 -24.195 -19.474 1.00 79.31 304 PRO A CA 1
ATOM 2380 C C . PRO A 1 304 ? 9.123 -22.960 -20.357 1.00 79.31 304 PRO A C 1
ATOM 2382 O O . PRO A 1 304 ? 8.151 -22.228 -20.188 1.00 79.31 304 PRO A O 1
ATOM 2385 N N . GLY A 1 305 ? 10.024 -22.730 -21.313 1.00 74.62 305 GLY A N 1
ATOM 2386 C CA . GLY A 1 305 ? 9.920 -21.606 -22.251 1.00 74.62 305 GLY A CA 1
ATOM 2387 C C . GLY A 1 305 ? 10.232 -20.229 -21.655 1.00 74.62 305 GLY A C 1
ATOM 2388 O O . GLY A 1 305 ? 10.025 -19.229 -22.338 1.00 74.62 305 GLY A O 1
ATOM 2389 N N . TYR A 1 306 ? 10.739 -20.151 -20.417 1.00 83.12 306 TYR A N 1
ATOM 2390 C CA . TYR A 1 306 ? 11.216 -18.892 -19.848 1.00 83.12 306 TYR A CA 1
ATOM 2391 C C . TYR A 1 306 ? 12.345 -18.299 -20.696 1.00 83.12 306 TYR A C 1
ATOM 2393 O O . TYR A 1 306 ? 13.324 -18.977 -21.013 1.00 83.12 306 TYR A O 1
ATOM 2401 N N . VAL A 1 307 ? 12.222 -17.012 -21.021 1.00 79.44 307 VAL A N 1
ATOM 2402 C CA . VAL A 1 307 ? 13.269 -16.238 -21.690 1.00 79.44 307 VAL A CA 1
ATOM 2403 C C . VAL A 1 307 ? 13.746 -15.162 -20.729 1.00 79.44 307 VAL A C 1
ATOM 2405 O O . VAL A 1 307 ? 12.976 -14.297 -20.309 1.00 79.44 307 VAL A O 1
ATOM 2408 N N . SER A 1 308 ? 15.026 -15.225 -20.368 1.00 80.19 308 SER A N 1
ATOM 2409 C CA . SER A 1 308 ? 15.622 -14.278 -19.433 1.00 80.19 308 SER A CA 1
ATOM 2410 C C . SER A 1 308 ? 15.631 -12.862 -20.024 1.00 80.19 308 SER A C 1
ATOM 2412 O O . SER A 1 308 ? 16.197 -12.664 -21.100 1.00 80.19 308 SER A O 1
ATOM 2414 N N . PRO A 1 309 ? 15.055 -11.853 -19.343 1.00 78.62 309 PRO A N 1
ATOM 2415 C CA . PRO A 1 309 ? 15.061 -10.471 -19.825 1.00 78.62 309 PRO A CA 1
ATOM 2416 C C . PRO A 1 309 ? 16.410 -9.774 -19.587 1.00 78.62 309 PRO A C 1
ATOM 2418 O O . PRO A 1 309 ? 16.610 -8.634 -20.006 1.00 78.62 309 PRO A O 1
ATOM 2421 N N . VAL A 1 310 ? 17.329 -10.415 -18.860 1.00 82.19 310 VAL A N 1
ATOM 2422 C CA . VAL A 1 310 ? 18.621 -9.827 -18.502 1.00 82.19 310 VAL A CA 1
ATOM 2423 C C . VAL A 1 310 ? 19.567 -9.846 -19.704 1.00 82.19 310 VAL A C 1
ATOM 2425 O O . VAL A 1 310 ? 19.653 -10.820 -20.450 1.00 82.19 310 VAL A O 1
ATOM 2428 N N . LYS A 1 311 ? 20.315 -8.758 -19.899 1.00 78.75 311 LYS A N 1
ATOM 2429 C CA . LYS A 1 311 ? 21.235 -8.629 -21.035 1.00 78.75 311 LYS A CA 1
ATOM 2430 C C . LYS A 1 311 ? 22.468 -9.515 -20.842 1.00 78.75 311 LYS A C 1
ATOM 2432 O O . LYS A 1 311 ? 23.328 -9.204 -20.027 1.00 78.75 311 LYS A O 1
ATOM 2437 N N . ILE A 1 312 ? 22.587 -10.590 -21.613 1.00 79.00 312 ILE A N 1
ATOM 2438 C CA . ILE A 1 312 ? 23.745 -11.494 -21.553 1.00 79.00 312 ILE A CA 1
ATOM 2439 C C . ILE A 1 312 ? 25.006 -10.770 -22.068 1.00 79.00 312 ILE A C 1
ATOM 2441 O O . ILE A 1 312 ? 24.948 -10.011 -23.035 1.00 79.00 312 ILE A O 1
ATOM 2445 N N . GLY A 1 313 ? 26.149 -10.986 -21.408 1.00 70.69 313 GLY A N 1
ATOM 2446 C CA . GLY A 1 313 ? 27.457 -10.464 -21.834 1.00 70.69 313 GLY A CA 1
ATOM 2447 C C . GLY A 1 313 ? 27.839 -9.079 -21.297 1.00 70.69 313 GLY A C 1
ATOM 2448 O O . GLY A 1 313 ? 28.907 -8.577 -21.640 1.00 70.69 313 GLY A O 1
ATOM 2449 N N . VAL A 1 314 ? 27.018 -8.455 -20.444 1.00 74.62 314 VAL A N 1
ATOM 2450 C CA . VAL A 1 314 ? 27.433 -7.257 -19.687 1.00 74.62 314 VAL A CA 1
ATOM 2451 C C . VAL A 1 314 ? 28.042 -7.650 -18.334 1.00 74.62 314 VAL A C 1
ATOM 2453 O O . VAL A 1 314 ? 27.694 -8.708 -17.815 1.00 74.62 314 VAL A O 1
ATOM 2456 N N . PRO A 1 315 ? 28.917 -6.824 -17.726 1.00 66.56 315 PRO A N 1
ATOM 2457 C CA . PRO A 1 315 ? 29.606 -7.184 -16.480 1.00 66.56 315 PRO A CA 1
ATOM 2458 C C . PRO A 1 315 ? 28.683 -7.479 -15.288 1.00 66.56 315 PRO A C 1
ATOM 2460 O O . PRO A 1 315 ? 28.993 -8.350 -14.483 1.00 66.56 315 PRO A O 1
ATOM 2463 N N . MET A 1 316 ? 27.550 -6.773 -15.178 1.00 76.75 316 MET A N 1
ATOM 2464 C CA . MET A 1 316 ? 26.549 -6.984 -14.122 1.00 76.75 316 MET A CA 1
ATOM 2465 C C . MET A 1 316 ? 25.132 -6.967 -14.714 1.00 76.75 316 MET A C 1
ATOM 2467 O O . MET A 1 316 ? 24.481 -5.919 -14.744 1.00 76.75 316 MET A O 1
ATOM 2471 N N . PRO A 1 317 ? 24.664 -8.100 -15.261 1.00 82.88 317 PRO A N 1
ATOM 2472 C CA . PRO A 1 317 ? 23.312 -8.222 -15.787 1.00 82.88 317 PRO A CA 1
ATOM 2473 C C . PRO A 1 317 ? 22.317 -8.204 -14.627 1.00 82.88 317 PRO A C 1
ATOM 2475 O O . PRO A 1 317 ? 22.331 -9.087 -13.778 1.00 82.88 317 PRO A O 1
ATOM 2478 N N . MET A 1 318 ? 21.472 -7.178 -14.566 1.00 83.62 318 MET A N 1
ATOM 2479 C CA . MET A 1 318 ? 20.557 -6.958 -13.444 1.00 83.62 318 MET A CA 1
ATOM 2480 C C . MET A 1 318 ? 19.168 -7.521 -13.738 1.00 83.62 318 MET A C 1
ATOM 2482 O O . MET A 1 318 ? 18.587 -7.220 -14.781 1.00 83.62 318 MET A O 1
ATOM 2486 N N . MET A 1 319 ? 18.603 -8.258 -12.786 1.00 82.81 319 MET A N 1
ATOM 2487 C CA . MET A 1 319 ? 17.200 -8.653 -12.777 1.00 82.81 319 MET A CA 1
ATOM 2488 C C . MET A 1 319 ? 16.411 -7.707 -11.865 1.00 82.81 319 MET A C 1
ATOM 2490 O O . MET A 1 319 ? 16.723 -7.577 -10.685 1.00 82.81 319 MET A O 1
ATOM 2494 N N . GLY A 1 320 ? 15.423 -7.011 -12.431 1.00 76.81 320 GLY A N 1
ATOM 2495 C CA . GLY A 1 320 ? 14.504 -6.144 -11.683 1.00 76.81 320 GLY A CA 1
ATOM 2496 C C . GLY A 1 320 ? 13.303 -6.897 -11.097 1.00 76.81 320 GLY A C 1
ATOM 2497 O O . GLY A 1 320 ? 13.259 -8.129 -11.125 1.00 76.81 320 GLY A O 1
ATOM 2498 N N . GLY A 1 321 ? 12.304 -6.141 -10.631 1.00 72.69 321 GLY A N 1
ATOM 2499 C CA . GLY A 1 321 ? 11.110 -6.673 -9.961 1.00 72.69 321 GLY A CA 1
ATOM 2500 C C . GLY A 1 321 ? 11.268 -6.750 -8.444 1.00 72.69 321 GLY A C 1
ATOM 2501 O O . GLY A 1 321 ? 10.866 -7.735 -7.838 1.00 72.69 321 GLY A O 1
ATOM 2502 N N . GLU A 1 322 ? 11.940 -5.767 -7.847 1.00 73.88 322 GLU A N 1
ATOM 2503 C CA . GLU A 1 322 ? 12.110 -5.706 -6.394 1.00 73.88 322 GLU A CA 1
ATOM 2504 C C . GLU A 1 322 ? 10.753 -5.659 -5.681 1.00 73.88 322 GLU A C 1
ATOM 2506 O O . GLU A 1 322 ? 10.501 -6.491 -4.818 1.00 73.88 322 GLU A O 1
ATOM 2511 N N . ASP A 1 323 ? 9.872 -4.772 -6.141 1.00 69.50 323 ASP A N 1
ATOM 2512 C CA . ASP A 1 323 ? 8.445 -4.690 -5.816 1.00 69.50 323 ASP A CA 1
ATOM 2513 C C . ASP A 1 323 ? 7.738 -6.047 -5.971 1.00 69.50 323 ASP A C 1
ATOM 2515 O O . ASP A 1 323 ? 7.153 -6.575 -5.027 1.00 69.50 323 ASP A O 1
ATOM 2519 N N . LYS A 1 324 ? 7.936 -6.694 -7.124 1.00 72.56 324 LYS A N 1
ATOM 2520 C CA . LYS A 1 324 ? 7.250 -7.941 -7.502 1.00 72.56 324 LYS A CA 1
ATOM 2521 C C . LYS A 1 324 ? 7.537 -9.128 -6.593 1.00 72.56 324 LYS A C 1
ATOM 2523 O O . LYS A 1 324 ? 6.715 -10.042 -6.465 1.00 72.56 324 LYS A O 1
ATOM 2528 N N . TYR A 1 325 ? 8.748 -9.172 -6.049 1.00 85.75 325 TYR A N 1
ATOM 2529 C CA . TYR A 1 325 ? 9.225 -10.287 -5.241 1.00 85.75 325 TYR A CA 1
ATOM 2530 C C . TYR A 1 325 ? 9.377 -9.919 -3.772 1.00 85.75 325 TYR A C 1
ATOM 2532 O O . TYR A 1 325 ? 9.750 -10.792 -2.990 1.00 85.75 325 TYR A O 1
ATOM 2540 N N . GLN A 1 326 ? 9.094 -8.678 -3.370 1.00 84.44 326 GLN A N 1
ATOM 2541 C CA . GLN A 1 326 ? 9.133 -8.302 -1.967 1.00 84.44 326 GLN A CA 1
ATOM 2542 C C . GLN A 1 326 ? 8.037 -9.045 -1.199 1.00 84.44 326 GLN A C 1
ATOM 2544 O O . GLN A 1 326 ? 6.911 -9.228 -1.651 1.00 84.44 326 GLN A O 1
ATOM 2549 N N . THR A 1 327 ? 8.409 -9.519 -0.019 1.00 74.94 327 THR A N 1
ATOM 2550 C CA . THR A 1 327 ? 7.528 -10.212 0.916 1.00 74.94 327 THR A CA 1
ATOM 2551 C C . THR A 1 327 ? 7.464 -9.392 2.197 1.00 74.94 327 THR A C 1
ATOM 2553 O O . THR A 1 327 ? 8.470 -8.841 2.654 1.00 74.94 327 THR A O 1
ATOM 2556 N N . THR A 1 328 ? 6.283 -9.319 2.805 1.00 65.81 328 THR A N 1
ATOM 2557 C CA . THR A 1 328 ? 6.042 -8.522 4.023 1.00 65.81 328 THR A CA 1
ATOM 2558 C C . THR A 1 328 ? 6.885 -8.977 5.216 1.00 65.81 328 THR A C 1
ATOM 2560 O O . THR A 1 328 ? 7.201 -8.197 6.112 1.00 65.81 328 THR A O 1
ATOM 2563 N N . SER A 1 329 ? 7.291 -10.246 5.231 1.00 77.81 329 SER A N 1
ATOM 2564 C CA . SER A 1 329 ? 8.245 -10.790 6.191 1.00 77.81 329 SER A CA 1
ATOM 2565 C C . SER A 1 329 ? 8.963 -12.000 5.609 1.00 77.81 329 SER A C 1
ATOM 2567 O O . SER A 1 329 ? 8.493 -12.610 4.648 1.00 77.81 329 SER A O 1
ATOM 2569 N N . LEU A 1 330 ? 10.046 -12.418 6.267 1.00 78.25 330 LEU A N 1
ATOM 2570 C CA . LEU A 1 330 ? 10.757 -13.653 5.939 1.00 78.25 330 LEU A CA 1
ATOM 2571 C C . LEU A 1 330 ? 9.825 -14.887 5.913 1.00 78.25 330 LEU A C 1
ATOM 2573 O O . LEU A 1 330 ? 10.102 -15.831 5.187 1.00 78.25 330 LEU A O 1
ATOM 2577 N N . TYR A 1 331 ? 8.701 -14.853 6.636 1.00 79.88 331 TYR A N 1
ATOM 2578 C CA . TYR A 1 331 ? 7.738 -15.953 6.768 1.00 79.88 331 TYR A CA 1
ATOM 2579 C C . TYR A 1 331 ? 6.484 -15.808 5.890 1.00 79.88 331 TYR A C 1
ATOM 2581 O O . TYR A 1 331 ? 5.558 -16.607 6.017 1.00 79.88 331 TYR A O 1
ATOM 2589 N N . SER A 1 332 ? 6.389 -14.760 5.067 1.00 70.94 332 SER A N 1
ATOM 2590 C CA . SER A 1 332 ? 5.196 -14.514 4.251 1.00 70.94 332 SER A CA 1
ATOM 2591 C C . SER A 1 332 ? 5.193 -15.374 2.989 1.00 70.94 332 SER A C 1
ATOM 2593 O O . SER A 1 332 ? 6.185 -15.430 2.270 1.00 70.94 332 SER A O 1
ATOM 2595 N N . THR A 1 333 ? 4.064 -15.995 2.663 1.00 70.06 333 THR A N 1
ATOM 2596 C CA . THR A 1 333 ? 3.867 -16.668 1.368 1.00 70.06 333 THR A CA 1
ATOM 2597 C C . THR A 1 333 ? 3.310 -15.733 0.293 1.00 70.06 333 THR A C 1
ATOM 2599 O O . THR A 1 333 ? 3.062 -16.173 -0.824 1.00 70.06 333 THR A O 1
ATOM 2602 N N . LEU A 1 334 ? 3.084 -14.458 0.622 1.00 57.88 334 LEU A N 1
ATOM 2603 C CA . LEU A 1 334 ? 2.474 -13.474 -0.268 1.00 57.88 334 LEU A CA 1
ATOM 2604 C C . LEU A 1 334 ? 3.554 -12.579 -0.894 1.00 57.88 334 LEU A C 1
ATOM 2606 O O . LEU A 1 334 ? 4.312 -11.923 -0.175 1.00 57.88 334 LEU A O 1
ATOM 2610 N N . CYS A 1 335 ? 3.590 -12.561 -2.227 1.00 60.56 335 CYS A N 1
ATOM 2611 C CA . CYS A 1 335 ? 4.297 -11.600 -3.077 1.00 60.56 335 CYS A CA 1
ATOM 2612 C C . CYS A 1 335 ? 3.412 -11.264 -4.294 1.00 60.56 335 CYS A C 1
ATOM 2614 O O . CYS A 1 335 ? 2.527 -12.047 -4.648 1.00 60.56 335 CYS A O 1
ATOM 2616 N N . GLU A 1 336 ? 3.641 -10.121 -4.946 1.00 50.91 336 GLU A N 1
ATOM 2617 C CA . GLU A 1 336 ? 2.756 -9.571 -5.996 1.00 50.91 336 GLU A CA 1
ATOM 2618 C C . GLU A 1 336 ? 2.556 -10.488 -7.221 1.00 50.91 336 GLU A C 1
ATOM 2620 O O . GLU A 1 336 ? 1.616 -10.307 -7.989 1.00 50.91 336 GLU A O 1
ATOM 2625 N N . THR A 1 337 ? 3.427 -11.480 -7.429 1.00 48.50 337 THR A N 1
ATOM 2626 C CA . THR A 1 337 ? 3.416 -12.356 -8.618 1.00 48.50 337 THR A CA 1
ATOM 2627 C C . THR A 1 337 ? 2.605 -13.648 -8.455 1.00 48.50 337 THR A C 1
ATOM 2629 O O . THR A 1 337 ? 2.573 -14.470 -9.369 1.00 48.50 337 THR A O 1
ATOM 2632 N N . GLN A 1 338 ? 1.908 -13.838 -7.331 1.00 45.19 338 GLN A N 1
ATOM 2633 C CA . GLN A 1 338 ? 1.066 -15.018 -7.103 1.00 45.19 338 GLN A CA 1
ATOM 2634 C C . GLN A 1 338 ? -0.050 -15.159 -8.166 1.00 45.19 338 GLN A C 1
ATOM 2636 O O . GLN A 1 338 ? -0.868 -14.250 -8.329 1.00 45.19 338 GLN A O 1
ATOM 2641 N N . PRO A 1 339 ? -0.203 -16.330 -8.817 1.00 30.12 339 PRO A N 1
ATOM 2642 C CA . PRO A 1 339 ? -1.485 -16.726 -9.381 1.00 30.12 339 PRO A CA 1
ATOM 2643 C C . PRO A 1 339 ? -2.469 -16.860 -8.216 1.00 30.12 339 PRO A C 1
ATOM 2645 O O . PRO A 1 339 ? -2.293 -17.705 -7.338 1.00 30.12 339 PRO A O 1
ATOM 2648 N N . ILE A 1 340 ? -3.489 -16.003 -8.179 1.00 32.66 340 ILE A N 1
ATOM 2649 C CA . ILE A 1 340 ? -4.511 -15.968 -7.127 1.00 32.66 340 ILE A CA 1
ATOM 2650 C C . ILE A 1 340 ? -5.265 -17.304 -7.098 1.00 32.66 340 ILE A C 1
ATOM 2652 O O . ILE A 1 340 ? -6.277 -17.462 -7.775 1.00 32.66 340 ILE A O 1
ATOM 2656 N N . LYS A 1 341 ? -4.769 -18.267 -6.312 1.00 29.58 341 LYS A N 1
ATOM 2657 C CA . LYS A 1 341 ? -5.500 -19.424 -5.769 1.00 29.58 341 LYS A CA 1
ATOM 2658 C C . LYS A 1 341 ? -4.890 -19.873 -4.437 1.00 29.58 341 LYS A C 1
ATOM 2660 O O . LYS A 1 341 ? -4.530 -21.031 -4.263 1.00 29.58 341 LYS A O 1
ATOM 2665 N N . SER A 1 342 ? -4.835 -18.969 -3.463 1.00 26.16 342 SER A N 1
ATOM 2666 C CA . SER A 1 342 ? -4.831 -19.391 -2.058 1.00 26.16 342 SER A CA 1
ATOM 2667 C C . SER A 1 342 ? -6.288 -19.487 -1.579 1.00 26.16 342 SER A C 1
ATOM 2669 O O . SER A 1 342 ? -7.009 -18.493 -1.671 1.00 26.16 342 SER A O 1
ATOM 2671 N N . PRO A 1 343 ? -6.770 -20.647 -1.090 1.00 25.80 343 PRO A N 1
ATOM 2672 C CA . PRO A 1 343 ? -8.079 -20.738 -0.449 1.00 25.80 343 PRO A CA 1
ATOM 2673 C C . PRO A 1 343 ? -8.136 -19.820 0.785 1.00 25.80 343 PRO A C 1
ATOM 2675 O O . PRO A 1 343 ? -7.117 -19.672 1.469 1.00 25.80 343 PRO A O 1
ATOM 2678 N N . PRO A 1 344 ? -9.305 -19.245 1.115 1.00 31.03 344 PRO A N 1
ATOM 2679 C CA . PRO A 1 344 ? -9.460 -18.312 2.227 1.00 31.03 344 PRO A CA 1
ATOM 2680 C C . PRO A 1 344 ? -9.152 -19.037 3.542 1.00 31.03 344 PRO A C 1
ATOM 2682 O O . PRO A 1 344 ? -9.902 -19.913 3.966 1.00 31.03 344 PRO A O 1
ATOM 2685 N N . GLY A 1 345 ? -8.014 -18.733 4.171 1.00 34.12 345 GLY A N 1
ATOM 2686 C CA . GLY A 1 345 ? -7.626 -19.451 5.387 1.00 34.12 345 GLY A CA 1
ATOM 2687 C C . GLY A 1 345 ? -6.245 -19.168 5.971 1.00 34.12 345 GLY A C 1
ATOM 2688 O O . GLY A 1 345 ? -5.721 -20.035 6.671 1.00 34.12 345 GLY A O 1
ATOM 2689 N N . TYR A 1 346 ? -5.637 -18.003 5.728 1.00 36.44 346 TYR A N 1
ATOM 2690 C CA . TYR A 1 346 ? -4.448 -17.597 6.484 1.00 36.44 346 TYR A CA 1
ATOM 2691 C C . TYR A 1 346 ? -4.830 -16.700 7.672 1.00 36.44 346 TYR A C 1
ATOM 2693 O O . TYR A 1 346 ? -5.168 -15.533 7.538 1.00 36.44 346 TYR A O 1
ATOM 2701 N N . ALA A 1 347 ? -4.782 -17.331 8.850 1.00 41.31 347 ALA A N 1
ATOM 2702 C CA . ALA A 1 347 ? -4.477 -16.764 10.163 1.00 41.31 347 ALA A CA 1
ATOM 2703 C C . ALA A 1 347 ? -5.294 -15.557 10.675 1.00 41.31 347 ALA A C 1
ATOM 2705 O O . ALA A 1 347 ? -4.730 -14.576 11.161 1.00 41.31 347 ALA A O 1
ATOM 2706 N N . ALA A 1 348 ? -6.619 -15.687 10.777 1.00 45.88 348 ALA A N 1
ATOM 2707 C CA . ALA A 1 348 ? -7.300 -14.984 11.863 1.00 45.88 348 ALA A CA 1
ATOM 2708 C C . ALA A 1 348 ? -6.886 -15.643 13.196 1.00 45.88 348 ALA A C 1
ATOM 2710 O O . ALA A 1 348 ? -7.171 -16.818 13.426 1.00 45.88 348 ALA A O 1
ATOM 2711 N N . SER A 1 349 ? -6.229 -14.902 14.099 1.00 50.72 349 SER A N 1
ATOM 2712 C CA . SER A 1 349 ? -5.858 -15.381 15.452 1.00 50.72 349 SER A CA 1
ATOM 2713 C C . SER A 1 349 ? -7.057 -15.873 16.281 1.00 50.72 349 SER A C 1
ATOM 2715 O O . SER A 1 349 ? -6.885 -16.473 17.336 1.00 50.72 349 SER A O 1
ATOM 2717 N N . THR A 1 350 ? -8.271 -15.573 15.821 1.00 51.38 350 THR A N 1
ATOM 2718 C CA . THR A 1 350 ? -9.564 -15.932 16.404 1.00 51.38 350 THR A CA 1
ATOM 2719 C C . THR A 1 350 ? -10.265 -17.075 15.664 1.00 51.38 350 THR A C 1
ATOM 2721 O O . THR A 1 350 ? -11.426 -17.353 15.951 1.00 51.38 350 THR A O 1
ATOM 2724 N N . HIS A 1 351 ? -9.597 -17.744 14.718 1.00 67.38 351 HIS A N 1
ATOM 2725 C CA . HIS A 1 351 ? -10.173 -18.884 14.013 1.00 67.38 351 HIS A CA 1
ATOM 2726 C C . HIS A 1 351 ? -10.060 -20.150 14.868 1.00 67.38 351 HIS A C 1
ATOM 2728 O O . HIS A 1 351 ? -9.030 -20.832 14.884 1.00 67.38 351 HIS A O 1
ATOM 2734 N N . TYR A 1 352 ? -11.114 -20.422 15.629 1.00 77.25 352 TYR A N 1
ATOM 2735 C CA . TYR A 1 352 ? -11.238 -21.579 16.501 1.00 77.25 352 TYR A CA 1
ATOM 2736 C C . TYR A 1 352 ? -12.703 -21.975 16.676 1.00 77.25 352 TYR A C 1
ATOM 2738 O O . TYR A 1 352 ? -13.589 -21.121 16.646 1.00 77.25 352 TYR A O 1
ATOM 2746 N N . ASP A 1 353 ? -12.937 -23.255 16.939 1.00 81.56 353 ASP A N 1
ATOM 2747 C CA . ASP A 1 353 ? -14.248 -23.767 17.318 1.00 81.56 353 ASP A CA 1
ATOM 2748 C C . ASP A 1 353 ? -14.375 -23.787 18.835 1.00 81.56 353 ASP A C 1
ATOM 2750 O O . ASP A 1 353 ? -13.482 -24.243 19.551 1.00 81.56 353 ASP A O 1
ATOM 2754 N N . VAL A 1 354 ? -15.495 -23.289 19.345 1.00 83.75 354 VAL A N 1
ATOM 2755 C CA . VAL A 1 354 ? -15.793 -23.337 20.777 1.00 83.75 354 VAL A CA 1
ATOM 2756 C C . VAL A 1 354 ? -16.217 -24.757 21.128 1.00 83.75 354 VAL A C 1
ATOM 2758 O O . VAL A 1 354 ? -17.174 -25.278 20.564 1.00 83.75 354 VAL A O 1
ATOM 2761 N N . LEU A 1 355 ? -15.505 -25.378 22.062 1.00 89.62 355 LEU A N 1
ATOM 2762 C CA . LEU A 1 355 ? -15.817 -26.713 22.559 1.00 89.62 355 LEU A CA 1
ATOM 2763 C C . LEU A 1 355 ? -16.700 -26.640 23.806 1.00 89.62 355 LEU A C 1
ATOM 2765 O O . LEU A 1 355 ? -16.805 -25.601 24.463 1.00 89.62 355 LEU A O 1
ATOM 2769 N N . THR A 1 356 ? -17.279 -27.781 24.177 1.00 89.94 356 THR A N 1
ATOM 2770 C CA . THR A 1 356 ? -17.984 -27.935 25.451 1.00 89.94 356 THR A CA 1
ATOM 2771 C C . THR A 1 356 ? -17.058 -27.557 26.622 1.00 89.94 356 THR A C 1
ATOM 2773 O O . THR A 1 356 ? -15.915 -28.034 26.672 1.00 89.94 356 THR A O 1
ATOM 2776 N N . PRO A 1 357 ? -17.512 -26.705 27.563 1.00 90.38 357 PRO A N 1
ATOM 2777 C CA . PRO A 1 357 ? -16.729 -26.339 28.741 1.00 90.38 357 PRO A CA 1
ATOM 2778 C C . PRO A 1 357 ? -16.353 -27.553 29.600 1.00 90.38 357 PRO A C 1
ATOM 2780 O O . PRO A 1 357 ? -17.025 -28.585 29.579 1.00 90.38 357 PRO A O 1
ATOM 2783 N N . LEU A 1 358 ? -15.288 -27.424 30.395 1.00 89.94 358 LEU A N 1
ATOM 2784 C CA . LEU A 1 358 ? -14.979 -28.407 31.441 1.00 89.94 358 LEU A CA 1
ATOM 2785 C C . LEU A 1 358 ? -16.071 -28.412 32.520 1.00 89.94 358 LEU A C 1
ATOM 2787 O O . LEU A 1 358 ? -16.772 -27.420 32.695 1.00 89.94 358 LEU A O 1
ATOM 2791 N N . GLY A 1 359 ? -16.143 -29.481 33.322 1.00 82.62 359 GLY A N 1
ATOM 2792 C CA . GLY A 1 359 ? -17.037 -29.545 34.490 1.00 82.62 359 GLY A CA 1
ATOM 2793 C C . GLY A 1 359 ? -16.818 -28.417 35.514 1.00 82.62 359 GLY A C 1
ATOM 2794 O O . GLY A 1 359 ? -17.710 -28.114 36.294 1.00 82.62 359 GLY A O 1
ATOM 2795 N N . SER A 1 360 ? -15.664 -27.743 35.465 1.00 87.38 360 SER A N 1
ATOM 2796 C CA . SER A 1 360 ? -15.356 -26.525 36.228 1.00 87.38 360 SER A CA 1
ATOM 2797 C C . SER A 1 360 ? -15.930 -25.229 35.629 1.00 87.38 360 SER A C 1
ATOM 2799 O O . SER A 1 360 ? -15.695 -24.152 36.168 1.00 87.38 360 SER A O 1
ATOM 2801 N N . GLY A 1 361 ? -16.637 -25.293 34.495 1.00 87.38 361 GLY A N 1
ATOM 2802 C CA . GLY A 1 361 ? -17.175 -24.134 33.772 1.00 87.38 361 GLY A CA 1
ATOM 2803 C C . GLY A 1 361 ? -16.157 -23.389 32.898 1.00 87.38 361 GLY A C 1
ATOM 2804 O O . GLY A 1 361 ? -16.502 -22.381 32.287 1.00 87.38 361 GLY A O 1
ATOM 2805 N N . ARG A 1 362 ? -14.908 -23.868 32.816 1.00 93.50 362 ARG A N 1
ATOM 2806 C CA . ARG A 1 362 ? -13.845 -23.267 31.993 1.00 93.50 362 ARG A CA 1
ATOM 2807 C C . ARG A 1 362 ? -14.081 -23.558 30.512 1.00 93.50 362 ARG A C 1
ATOM 2809 O O . ARG A 1 362 ? -14.096 -24.721 30.101 1.00 93.50 362 ARG A O 1
ATOM 2816 N N . GLU A 1 363 ? -14.239 -22.505 29.717 1.00 93.38 363 GLU A N 1
ATOM 2817 C CA . GLU A 1 363 ? -14.398 -22.592 28.268 1.00 93.38 363 GLU A CA 1
ATOM 2818 C C . GLU A 1 363 ? -13.133 -23.126 27.592 1.00 93.38 363 GLU A C 1
ATOM 2820 O O . GLU A 1 363 ? -12.003 -22.928 28.053 1.00 93.38 363 GLU A O 1
ATOM 2825 N N . ARG A 1 364 ? -13.338 -23.814 26.468 1.00 93.00 364 ARG A N 1
ATOM 2826 C CA . ARG A 1 364 ? -12.280 -24.407 25.654 1.00 93.00 364 ARG A CA 1
ATOM 2827 C C . ARG A 1 364 ? -12.513 -24.078 24.193 1.00 93.00 364 ARG A C 1
ATOM 2829 O O . ARG A 1 364 ? -13.653 -24.011 23.744 1.00 93.00 364 ARG A O 1
ATOM 2836 N N . ALA A 1 365 ? -11.431 -23.895 23.456 1.00 89.94 365 ALA A N 1
ATOM 2837 C CA . ALA A 1 365 ? -11.470 -23.602 22.035 1.00 89.94 365 ALA A CA 1
ATOM 2838 C C . ALA A 1 365 ? -10.476 -24.492 21.287 1.00 89.94 365 ALA A C 1
ATOM 2840 O O . ALA A 1 365 ? -9.314 -24.586 21.681 1.00 89.94 365 ALA A O 1
ATOM 2841 N N . LEU A 1 366 ? -10.932 -25.143 20.219 1.00 89.50 366 LEU A N 1
ATOM 2842 C CA . LEU A 1 366 ? -10.095 -25.874 19.278 1.00 89.50 366 LEU A CA 1
ATOM 2843 C C . LEU A 1 366 ? -9.628 -24.913 18.192 1.00 89.50 366 LEU A C 1
ATOM 2845 O O . LEU A 1 366 ? -10.417 -24.466 17.365 1.00 89.50 366 LEU A O 1
ATOM 2849 N N . CYS A 1 367 ? -8.346 -24.596 18.181 1.00 82.44 367 CYS A N 1
ATOM 2850 C CA . CYS A 1 367 ? -7.781 -23.711 17.179 1.00 82.44 367 CYS A CA 1
ATOM 2851 C C . CYS A 1 367 ? -7.843 -24.335 15.778 1.00 82.44 367 CYS A C 1
ATOM 2853 O O . CYS A 1 367 ? -7.313 -25.418 15.551 1.00 82.44 367 CYS A O 1
ATOM 2855 N N . GLN A 1 368 ? -8.463 -23.623 14.837 1.00 67.50 368 GLN A N 1
ATOM 2856 C CA . GLN A 1 368 ? -8.546 -23.976 13.412 1.00 67.50 368 GLN A CA 1
ATOM 2857 C C . GLN A 1 368 ? -7.554 -23.161 12.566 1.00 67.50 368 GLN A C 1
ATOM 2859 O O . GLN A 1 368 ? -7.309 -23.457 11.397 1.00 67.50 368 GLN A O 1
ATOM 2864 N N . ALA A 1 369 ? -6.969 -22.111 13.151 1.00 58.53 369 ALA A N 1
ATOM 2865 C CA . ALA A 1 369 ? -5.930 -21.315 12.518 1.00 58.53 369 ALA A CA 1
ATOM 2866 C C . ALA A 1 369 ? -4.706 -22.183 12.171 1.00 58.53 369 ALA A C 1
ATOM 2868 O O . ALA A 1 369 ? -4.150 -22.881 13.023 1.00 58.53 369 ALA A O 1
ATOM 2869 N N . ARG A 1 370 ? -4.263 -22.111 10.910 1.00 51.72 370 ARG A N 1
ATOM 2870 C CA . ARG A 1 370 ? -3.045 -22.777 10.422 1.00 51.72 370 ARG A CA 1
ATOM 2871 C C . ARG A 1 370 ? -1.815 -22.239 11.178 1.00 51.72 370 ARG A C 1
ATOM 2873 O O . ARG A 1 370 ? -1.685 -21.030 11.346 1.00 51.72 370 ARG A O 1
ATOM 2880 N N . GLY A 1 371 ? -0.916 -23.119 11.630 1.00 66.06 371 GLY A N 1
ATOM 2881 C CA . GLY A 1 371 ? 0.302 -22.763 12.381 1.00 66.06 371 GLY A CA 1
ATOM 2882 C C . GLY A 1 371 ? 0.511 -23.595 13.655 1.00 66.06 371 GLY A C 1
ATOM 2883 O O . GLY A 1 371 ? -0.132 -24.626 13.836 1.00 66.06 371 GLY A O 1
ATOM 2884 N N . LYS A 1 372 ? 1.384 -23.136 14.571 1.00 71.44 372 LYS A N 1
ATOM 2885 C CA . LYS A 1 372 ? 1.749 -23.841 15.829 1.00 71.44 372 LYS A CA 1
ATOM 2886 C C . LYS A 1 372 ? 0.576 -24.198 16.741 1.00 71.44 372 LYS A C 1
ATOM 2888 O O . LYS A 1 372 ? 0.709 -25.081 17.594 1.00 71.44 372 LYS A O 1
ATOM 2893 N N . CYS A 1 373 ? -0.524 -23.463 16.614 1.00 78.62 373 CYS A N 1
ATOM 2894 C CA . CYS A 1 373 ? -1.731 -23.683 17.391 1.00 78.62 373 CYS A CA 1
ATOM 2895 C C . CYS A 1 373 ? -2.773 -24.540 16.680 1.00 78.62 373 CYS A C 1
ATOM 2897 O O . CYS A 1 373 ? -3.780 -24.874 17.290 1.00 78.62 373 CYS A O 1
ATOM 2899 N N . ASN A 1 374 ? -2.548 -24.927 15.423 1.00 83.50 374 ASN A N 1
ATOM 2900 C CA . ASN A 1 374 ? -3.529 -25.669 14.643 1.00 83.50 374 ASN A CA 1
ATOM 2901 C C . ASN A 1 374 ? -3.919 -26.976 15.345 1.00 83.50 374 ASN A C 1
ATOM 2903 O O . ASN A 1 374 ? -3.059 -27.759 15.752 1.00 83.50 374 ASN A O 1
ATOM 2907 N N . LYS A 1 375 ? -5.225 -27.193 15.493 1.00 87.06 375 LYS A N 1
ATOM 2908 C CA . LYS A 1 375 ? -5.863 -28.307 16.205 1.00 87.06 375 LYS A CA 1
ATOM 2909 C C . LYS A 1 375 ? -5.483 -28.444 17.682 1.00 87.06 375 LYS A C 1
ATOM 2911 O O . LYS A 1 375 ? -5.825 -29.448 18.306 1.00 87.06 375 LYS A O 1
ATOM 2916 N N . LYS A 1 376 ? -4.822 -27.452 18.285 1.00 90.56 376 LYS A N 1
ATOM 2917 C CA . LYS A 1 376 ? -4.625 -27.426 19.737 1.00 90.56 376 LYS A CA 1
ATOM 2918 C C . LYS A 1 376 ? -5.895 -26.948 20.415 1.00 90.56 376 LYS A C 1
ATOM 2920 O O . LYS A 1 376 ? -6.538 -25.997 19.976 1.00 90.56 376 LYS A O 1
ATOM 2925 N N . THR A 1 377 ? -6.245 -27.619 21.507 1.00 93.81 377 THR A N 1
ATOM 2926 C CA . THR A 1 377 ? -7.313 -27.151 22.383 1.00 93.81 377 THR A CA 1
ATOM 2927 C C . THR A 1 377 ? -6.725 -26.241 23.447 1.00 93.81 377 THR A C 1
ATOM 2929 O O . THR A 1 377 ? -5.954 -26.688 24.295 1.00 93.81 377 THR A O 1
ATOM 2932 N N . LEU A 1 378 ? -7.120 -24.978 23.419 1.00 93.38 378 LEU A N 1
ATOM 2933 C CA . LEU A 1 378 ? -6.773 -23.986 24.420 1.00 93.38 378 LEU A CA 1
ATOM 2934 C C . LEU A 1 378 ? -7.902 -23.873 25.449 1.00 93.38 378 LEU A C 1
ATOM 2936 O O . LEU A 1 378 ? -9.075 -23.784 25.088 1.00 93.38 378 LEU A O 1
ATOM 2940 N N . THR A 1 379 ? -7.549 -23.902 26.735 1.00 95.19 379 THR A N 1
ATOM 2941 C CA . THR A 1 379 ? -8.504 -23.856 27.854 1.00 95.19 379 THR A CA 1
ATOM 2942 C C . THR A 1 379 ? -8.354 -22.541 28.602 1.00 95.19 379 THR A C 1
ATOM 2944 O O . THR A 1 379 ? -7.246 -22.173 28.987 1.00 95.19 379 THR A O 1
ATOM 2947 N N . CYS A 1 380 ? -9.466 -21.858 28.855 1.00 94.38 380 CYS A N 1
ATOM 2948 C CA . CYS A 1 380 ? -9.484 -20.633 29.642 1.00 94.38 380 CYS A CA 1
ATOM 2949 C C . CYS A 1 380 ? -8.958 -20.871 31.065 1.00 94.38 380 CYS A C 1
ATOM 2951 O O . CYS A 1 380 ? -9.256 -21.916 31.647 1.00 94.38 380 CYS A O 1
ATOM 2953 N N . PRO A 1 381 ? -8.139 -19.971 31.630 1.00 93.88 381 PRO A N 1
ATOM 2954 C CA . PRO A 1 381 ? -7.615 -20.108 32.988 1.00 93.88 381 PRO A CA 1
ATOM 2955 C C . PRO A 1 381 ? -8.711 -19.853 34.038 1.00 93.88 381 PRO A C 1
ATOM 2957 O O . PRO A 1 381 ? -9.787 -19.348 33.719 1.00 93.88 381 PRO A O 1
ATOM 2960 N N . GLU A 1 382 ? -8.465 -20.235 35.292 1.00 91.44 382 GLU A N 1
ATOM 2961 C CA . GLU A 1 382 ? -9.472 -20.160 36.364 1.00 91.44 382 GLU A CA 1
ATOM 2962 C C . GLU A 1 382 ? -9.848 -18.729 36.739 1.00 91.44 382 GLU A C 1
ATOM 2964 O O . GLU A 1 382 ? -11.008 -18.459 37.041 1.00 91.44 382 GLU A O 1
ATOM 2969 N N . GLU A 1 383 ? -8.909 -17.787 36.656 1.00 91.25 383 GLU A N 1
ATOM 2970 C CA . GLU A 1 383 ? -9.182 -16.379 36.941 1.00 91.25 383 GLU A CA 1
ATOM 2971 C C . GLU A 1 383 ? -10.055 -15.689 35.869 1.00 91.25 383 GLU A C 1
ATOM 2973 O O . GLU A 1 383 ? -10.605 -14.612 36.118 1.00 91.25 383 GLU A O 1
ATOM 2978 N N . CYS A 1 384 ? -10.205 -16.288 34.681 1.00 91.38 384 CYS A N 1
ATOM 2979 C CA . CYS A 1 384 ? -11.143 -15.849 33.647 1.00 91.38 384 CYS A CA 1
ATOM 2980 C C . CYS A 1 384 ? -11.713 -17.056 32.878 1.00 91.38 384 CYS A C 1
ATOM 2982 O O . CYS A 1 384 ? -11.323 -17.318 31.742 1.00 91.38 384 CYS A O 1
ATOM 2984 N N . PRO A 1 385 ? -12.658 -17.812 33.463 1.00 91.69 385 PRO A N 1
ATOM 2985 C CA . PRO A 1 385 ? -13.073 -19.102 32.913 1.00 91.69 385 PRO A CA 1
ATOM 2986 C C . PRO A 1 385 ? -13.884 -18.978 31.617 1.00 91.69 385 PRO A C 1
ATOM 2988 O O . PRO A 1 385 ? -14.007 -19.960 30.893 1.00 91.69 385 PRO A O 1
ATOM 2991 N N . THR A 1 386 ? -14.415 -17.794 31.295 1.00 88.50 386 THR A N 1
ATOM 2992 C CA . THR A 1 386 ? -15.258 -17.555 30.116 1.00 88.50 386 THR A CA 1
ATOM 2993 C C . THR A 1 386 ? -14.675 -16.473 29.210 1.00 88.50 386 THR A C 1
ATOM 2995 O O . THR A 1 386 ? -14.055 -15.508 29.673 1.00 88.50 386 THR A O 1
ATOM 2998 N N . ARG A 1 387 ? -14.872 -16.596 27.890 1.00 86.62 387 ARG A N 1
ATOM 2999 C CA . ARG A 1 387 ? -14.449 -15.564 26.923 1.00 86.62 387 ARG A CA 1
ATOM 3000 C C . ARG A 1 387 ? -15.319 -14.314 26.998 1.00 86.62 387 ARG A C 1
ATOM 3002 O O . ARG A 1 387 ? -14.811 -13.214 26.789 1.00 86.62 387 ARG A O 1
ATOM 3009 N N . LYS A 1 388 ? -16.605 -14.469 27.329 1.00 82.56 388 LYS A N 1
ATOM 3010 C CA . LYS A 1 388 ? -17.589 -13.383 27.462 1.00 82.56 388 LYS A CA 1
ATOM 3011 C C . LYS A 1 388 ? -18.118 -13.306 28.910 1.00 82.56 388 LYS A C 1
ATOM 3013 O O . LYS A 1 388 ? -19.211 -13.783 29.182 1.00 82.56 388 LYS A O 1
ATOM 3018 N N . PRO A 1 389 ? -17.354 -12.766 29.878 1.00 80.88 389 PRO A N 1
ATOM 3019 C CA . PRO A 1 389 ? -17.823 -12.661 31.258 1.00 80.88 389 PRO A CA 1
ATOM 3020 C C . PRO A 1 389 ? -18.846 -11.528 31.426 1.00 80.88 389 PRO A C 1
ATOM 3022 O O . PRO A 1 389 ? -18.666 -10.435 30.885 1.00 80.88 389 PRO A O 1
ATOM 3025 N N . LYS A 1 390 ? -19.856 -11.741 32.278 1.00 73.56 390 LYS A N 1
ATOM 3026 C CA . LYS A 1 390 ? -20.749 -10.669 32.753 1.00 73.56 390 LYS A CA 1
ATOM 3027 C C . LYS A 1 390 ? -19.978 -9.647 33.595 1.00 73.56 390 LYS A C 1
ATOM 3029 O O . LYS A 1 390 ? -19.106 -10.027 34.382 1.00 73.56 390 LYS A O 1
ATOM 3034 N N . ASN A 1 391 ? -20.342 -8.365 33.488 1.00 72.00 391 ASN A N 1
ATOM 3035 C CA . ASN A 1 391 ? -19.695 -7.246 34.189 1.00 72.00 391 ASN A CA 1
ATOM 3036 C C . ASN A 1 391 ? -18.184 -7.134 33.888 1.00 72.00 391 ASN A C 1
ATOM 3038 O O . ASN A 1 391 ? -17.324 -7.158 34.779 1.00 72.00 391 ASN A O 1
ATOM 3042 N N . ASN A 1 392 ? -17.855 -6.998 32.605 1.00 71.31 392 ASN A N 1
ATOM 3043 C CA . ASN A 1 392 ? -16.484 -6.868 32.107 1.00 71.31 392 ASN A CA 1
ATOM 3044 C C . ASN A 1 392 ? -15.782 -5.565 32.572 1.00 71.31 392 ASN A C 1
ATOM 3046 O O . ASN A 1 392 ? -14.582 -5.406 32.365 1.00 71.31 392 ASN A O 1
ATOM 3050 N N . LYS A 1 393 ? -16.465 -4.659 33.298 1.00 74.12 393 LYS A N 1
ATOM 3051 C CA . LYS A 1 393 ? -15.803 -3.588 34.078 1.00 74.12 393 LYS A CA 1
ATOM 3052 C C . LYS A 1 393 ? -14.926 -4.138 35.203 1.00 74.12 393 LYS A C 1
ATOM 3054 O O . LYS A 1 393 ? -13.911 -3.528 35.534 1.00 74.12 393 LYS A O 1
ATOM 3059 N N . LYS A 1 394 ? -15.327 -5.261 35.810 1.00 80.81 394 LYS A N 1
ATOM 3060 C CA . LYS A 1 394 ? -14.669 -5.855 36.988 1.00 80.81 394 LYS A CA 1
ATOM 3061 C C . LYS A 1 394 ? -14.031 -7.214 36.709 1.00 80.81 394 LYS A C 1
ATOM 3063 O O . LYS A 1 394 ? -13.136 -7.614 37.446 1.00 80.81 394 LYS A O 1
ATOM 3068 N N . LYS A 1 395 ? -14.468 -7.918 35.663 1.00 85.25 395 LYS A N 1
ATOM 3069 C CA . LYS A 1 395 ? -13.978 -9.257 35.312 1.00 85.25 395 LYS A CA 1
ATOM 3070 C C . LYS A 1 395 ? -13.258 -9.244 33.970 1.00 85.25 395 LYS A C 1
ATOM 3072 O O . LYS A 1 395 ? -13.734 -8.640 33.018 1.00 85.25 395 LYS A O 1
ATOM 3077 N N . LYS A 1 396 ? -12.113 -9.921 33.893 1.00 88.31 396 LYS A N 1
ATOM 3078 C CA . LYS A 1 396 ? -11.385 -10.126 32.635 1.00 88.31 396 LYS A CA 1
ATOM 3079 C C . LYS A 1 396 ? -12.036 -11.260 31.849 1.00 88.31 396 LYS A C 1
ATOM 3081 O O . LYS A 1 396 ? -12.463 -12.244 32.445 1.00 88.31 396 LYS A O 1
ATOM 3086 N N . GLY A 1 397 ? -12.077 -11.129 30.528 1.00 87.88 397 GLY A N 1
ATOM 3087 C CA . GLY A 1 397 ? -12.458 -12.212 29.630 1.00 87.88 397 GLY A CA 1
ATOM 3088 C C . GLY A 1 397 ? -11.249 -13.039 29.216 1.00 87.88 397 GLY A C 1
ATOM 3089 O O . GLY A 1 397 ? -10.130 -12.527 29.110 1.00 87.88 397 GLY A O 1
ATOM 3090 N N . CYS A 1 398 ? -11.498 -14.315 28.960 1.00 89.75 398 CYS A N 1
ATOM 3091 C CA . CYS A 1 398 ? -10.546 -15.201 28.317 1.00 89.75 398 CYS A CA 1
ATOM 3092 C C . CYS A 1 398 ? -10.337 -14.786 26.858 1.00 89.75 398 CYS A C 1
ATOM 3094 O O . CYS A 1 398 ? -11.284 -14.673 26.079 1.00 89.75 398 CYS A O 1
ATOM 3096 N N . TYR A 1 399 ? -9.087 -14.561 26.473 1.00 87.69 399 TYR A N 1
ATOM 3097 C CA . TYR A 1 399 ? -8.695 -14.340 25.093 1.00 87.69 399 TYR A CA 1
ATOM 3098 C C . TYR A 1 399 ? -7.858 -15.513 24.614 1.00 87.69 399 TYR A C 1
ATOM 3100 O O . TYR A 1 399 ? -6.741 -15.719 25.082 1.00 87.69 399 TYR A O 1
ATOM 3108 N N . VAL A 1 400 ? -8.425 -16.255 23.670 1.00 83.62 400 VAL A N 1
ATOM 3109 C CA . VAL A 1 400 ? -7.771 -17.367 22.991 1.00 83.62 400 VAL A CA 1
ATOM 3110 C C . VAL A 1 400 ? -7.024 -16.810 21.784 1.00 83.62 400 VAL A C 1
ATOM 3112 O O . VAL A 1 400 ? -7.643 -16.232 20.888 1.00 83.62 400 VAL A O 1
ATOM 3115 N N . ASP A 1 401 ? -5.703 -16.967 21.772 1.00 79.12 401 ASP A N 1
ATOM 3116 C CA . ASP A 1 401 ? -4.846 -16.584 20.659 1.00 79.12 401 ASP A CA 1
ATOM 3117 C C . ASP A 1 401 ? -4.364 -17.833 19.916 1.00 79.12 401 ASP A C 1
ATOM 3119 O O . ASP A 1 401 ? -3.380 -18.464 20.298 1.00 79.12 401 ASP A O 1
ATOM 3123 N N . CYS A 1 402 ? -5.053 -18.176 18.828 1.00 71.88 402 CYS A N 1
ATOM 3124 C CA . CYS A 1 402 ? -4.686 -19.297 17.965 1.00 71.88 402 CYS A CA 1
ATOM 3125 C C . CYS A 1 402 ? -3.604 -18.944 16.931 1.00 71.88 402 CYS A C 1
ATOM 3127 O O . CYS A 1 402 ? -3.355 -19.729 16.017 1.00 71.88 402 CYS A O 1
ATOM 3129 N N . SER A 1 403 ? -2.965 -17.772 17.039 1.00 66.81 403 SER A N 1
ATOM 3130 C CA . SER A 1 403 ? -1.805 -17.428 16.212 1.00 66.81 403 SER A CA 1
ATOM 3131 C C . SER A 1 403 ? -0.566 -18.250 16.601 1.00 66.81 403 SER A C 1
ATOM 3133 O O . SER A 1 403 ? -0.629 -19.216 17.364 1.00 66.81 403 SER A O 1
ATOM 3135 N N . SER A 1 404 ? 0.604 -17.852 16.100 1.00 62.44 404 SER A N 1
ATOM 3136 C CA . SER A 1 404 ? 1.887 -18.469 16.445 1.00 62.44 404 SER A CA 1
ATOM 3137 C C . SER A 1 404 ? 2.204 -18.453 17.945 1.00 62.44 404 SER A C 1
ATOM 3139 O O . SER A 1 404 ? 2.958 -19.317 18.390 1.00 62.44 404 SER A O 1
ATOM 3141 N N . LYS A 1 405 ? 1.618 -17.528 18.722 1.00 74.38 405 LYS A N 1
ATOM 3142 C CA . LYS A 1 405 ? 1.775 -17.478 20.186 1.00 74.38 405 LYS A CA 1
ATOM 3143 C C . LYS A 1 405 ? 1.096 -18.643 20.901 1.00 74.38 405 LYS A C 1
ATOM 3145 O O . LYS A 1 405 ? 1.611 -19.098 21.913 1.00 74.38 405 LYS A O 1
ATOM 3150 N N . CYS A 1 406 ? -0.012 -19.140 20.350 1.00 81.69 406 CYS A N 1
ATOM 3151 C CA . CYS A 1 406 ? -0.779 -20.265 20.876 1.00 81.69 406 CYS A CA 1
ATOM 3152 C C . CYS A 1 406 ? -1.017 -20.207 22.393 1.00 81.69 406 CYS A C 1
ATOM 3154 O O . CYS A 1 406 ? -0.690 -21.139 23.129 1.00 81.69 406 CYS A O 1
ATOM 3156 N N . GLU A 1 407 ? -1.559 -19.089 22.865 1.00 88.19 407 GLU A N 1
ATOM 3157 C CA . GLU A 1 407 ? -1.702 -18.811 24.291 1.00 88.19 407 GLU A CA 1
ATOM 3158 C C . GLU A 1 407 ? -3.122 -18.386 24.652 1.00 88.19 407 GLU A C 1
ATOM 3160 O O . GLU A 1 407 ? -3.917 -17.958 23.810 1.00 88.19 407 GLU A O 1
ATOM 3165 N N . VAL A 1 408 ? -3.432 -18.484 25.942 1.00 88.31 408 VAL A N 1
ATOM 3166 C CA . VAL A 1 408 ? -4.658 -17.936 26.511 1.00 88.31 408 VAL A CA 1
ATOM 3167 C C . VAL A 1 408 ? -4.293 -16.884 27.536 1.00 88.31 408 VAL A C 1
ATOM 3169 O O . VAL A 1 408 ? -3.496 -17.135 28.434 1.00 88.31 408 VAL A O 1
ATOM 3172 N N . THR A 1 409 ? -4.895 -15.704 27.416 1.00 90.19 409 THR A N 1
ATOM 3173 C CA . THR A 1 409 ? -4.640 -14.585 28.327 1.00 90.19 409 THR A CA 1
ATOM 3174 C C . THR A 1 409 ? -5.938 -14.013 28.874 1.00 90.19 409 THR A C 1
ATOM 3176 O O . THR A 1 409 ? -6.948 -13.936 28.177 1.00 90.19 409 THR A O 1
ATOM 3179 N N . CYS A 1 410 ? -5.912 -13.566 30.128 1.00 90.88 410 CYS A N 1
ATOM 3180 C CA . CYS A 1 410 ? -7.022 -12.823 30.711 1.00 90.88 410 CYS A CA 1
ATOM 3181 C C . CYS A 1 410 ? -6.855 -11.334 30.454 1.00 90.88 410 CYS A C 1
ATOM 3183 O O . CYS A 1 410 ? -5.917 -10.703 30.956 1.00 90.88 410 CYS A O 1
ATOM 3185 N N . LYS A 1 411 ? -7.809 -10.737 29.742 1.00 87.62 411 LYS A N 1
ATOM 3186 C CA . LYS A 1 411 ? -7.812 -9.297 29.476 1.00 87.62 411 LYS A CA 1
ATOM 3187 C C . LYS A 1 411 ? -9.213 -8.708 29.528 1.00 87.62 411 LYS A C 1
ATOM 3189 O O . LYS A 1 411 ? -10.205 -9.380 29.269 1.00 87.62 411 LYS A O 1
ATOM 3194 N N . PHE A 1 412 ? -9.293 -7.432 29.884 1.00 86.81 412 PHE A N 1
ATOM 3195 C CA . PHE A 1 412 ? -10.546 -6.690 29.785 1.00 86.81 412 PHE A CA 1
ATOM 3196 C C . PHE A 1 412 ? -10.935 -6.565 28.309 1.00 86.81 412 PHE A C 1
ATOM 3198 O O . PHE A 1 412 ? -10.090 -6.201 27.489 1.00 86.81 412 PHE A O 1
ATOM 3205 N N . ARG A 1 413 ? -12.194 -6.849 27.955 1.00 85.50 413 ARG A N 1
ATOM 3206 C CA . ARG A 1 413 ? -12.690 -6.680 26.573 1.00 85.50 413 ARG A CA 1
ATOM 3207 C C . ARG A 1 413 ? -13.007 -5.201 26.310 1.00 85.50 413 ARG A C 1
ATOM 3209 O O . ARG A 1 413 ? -14.164 -4.820 26.246 1.00 85.50 413 ARG A O 1
ATOM 3216 N N . ARG A 1 414 ? -11.985 -4.349 26.286 1.00 87.00 414 ARG A N 1
ATOM 3217 C CA . ARG A 1 414 ? -12.102 -2.899 26.063 1.00 87.00 414 ARG A CA 1
ATOM 3218 C C . ARG A 1 414 ? -10.941 -2.412 25.189 1.00 87.00 414 ARG A C 1
ATOM 3220 O O . ARG A 1 414 ? -9.907 -3.085 25.192 1.00 87.00 414 ARG A O 1
ATOM 3227 N N . PRO A 1 415 ? -11.069 -1.259 24.510 1.00 91.69 415 PRO A N 1
ATOM 3228 C CA . PRO A 1 415 ? -9.983 -0.704 23.706 1.00 91.69 415 PRO A CA 1
ATOM 3229 C C . PRO A 1 415 ? -8.694 -0.555 24.528 1.00 91.69 415 PRO A C 1
ATOM 3231 O O . PRO A 1 415 ? -8.718 -0.038 25.651 1.00 91.69 415 PRO A O 1
ATOM 3234 N N . ASN A 1 416 ? -7.555 -0.997 23.987 1.00 90.56 416 ASN A N 1
ATOM 3235 C CA . ASN A 1 416 ? -6.243 -0.668 24.538 1.00 90.56 416 ASN A CA 1
ATOM 3236 C C . ASN A 1 416 ? -5.734 0.626 23.896 1.00 90.56 416 ASN A C 1
ATOM 3238 O O . ASN A 1 416 ? -5.145 0.598 22.819 1.00 90.56 416 ASN A O 1
ATOM 3242 N N . CYS A 1 417 ? -5.898 1.751 24.592 1.00 92.69 417 CYS A N 1
ATOM 3243 C CA . CYS A 1 417 ? -5.504 3.068 24.085 1.00 92.69 417 CYS A CA 1
ATOM 3244 C C . CYS A 1 417 ? -3.990 3.269 23.875 1.00 92.69 417 CYS A C 1
ATOM 3246 O O . CYS A 1 417 ? -3.588 4.276 23.298 1.00 92.69 417 CYS A O 1
ATOM 3248 N N . ASN A 1 418 ? -3.148 2.320 24.298 1.00 89.94 418 ASN A N 1
ATOM 3249 C CA . ASN A 1 418 ? -1.708 2.312 24.019 1.00 89.94 418 ASN A CA 1
ATOM 3250 C C . ASN A 1 418 ? -1.290 1.220 23.016 1.00 89.94 418 ASN A C 1
ATOM 3252 O O . ASN A 1 418 ? -0.101 1.068 22.754 1.00 89.94 418 ASN A O 1
ATOM 3256 N N . GLY A 1 419 ? -2.230 0.415 22.515 1.00 84.75 419 GLY A N 1
ATOM 3257 C CA . GLY A 1 419 ? -1.946 -0.622 21.526 1.00 84.75 419 GLY A CA 1
ATOM 3258 C C . GLY A 1 419 ? -1.920 -0.068 20.104 1.00 84.75 419 GLY A C 1
ATOM 3259 O O . GLY A 1 419 ? -2.476 0.992 19.845 1.00 84.75 419 GLY A O 1
ATOM 3260 N N . TYR A 1 420 ? -1.320 -0.818 19.179 1.00 88.88 420 TYR A N 1
ATOM 3261 C CA . TYR A 1 420 ? -1.381 -0.526 17.744 1.00 88.88 420 TYR A CA 1
ATOM 3262 C C . TYR A 1 420 ? -2.819 -0.299 17.276 1.00 88.88 420 TYR A C 1
ATOM 3264 O O . TYR A 1 420 ? -3.737 -1.000 17.720 1.00 88.88 420 TYR A O 1
ATOM 3272 N N . GLY A 1 421 ? -2.991 0.685 16.394 1.00 92.50 421 GLY A N 1
ATOM 3273 C CA . GLY A 1 421 ? -4.288 1.060 15.851 1.00 92.50 421 GLY A CA 1
ATOM 3274 C C . GLY A 1 421 ? -5.214 1.713 16.872 1.00 92.50 421 GLY A C 1
ATOM 3275 O O . GLY A 1 421 ? -6.421 1.719 16.655 1.00 92.50 421 GLY A O 1
ATOM 3276 N N . SER A 1 422 ? -4.712 2.219 18.001 1.00 95.88 422 SER A N 1
ATOM 3277 C CA . SER A 1 422 ? -5.564 2.941 18.944 1.00 95.88 422 SER A CA 1
ATOM 3278 C C . SER A 1 422 ? -5.888 4.352 18.455 1.00 95.88 422 SER A C 1
ATOM 3280 O O . SER A 1 422 ? -5.069 5.008 17.814 1.00 95.88 422 SER A O 1
ATOM 3282 N N . LEU A 1 423 ? -7.098 4.795 18.786 1.00 95.44 423 LEU A N 1
ATOM 3283 C CA . LEU A 1 423 ? -7.657 6.122 18.568 1.00 95.44 423 LEU A CA 1
ATOM 3284 C C . LEU A 1 423 ? -8.465 6.487 19.819 1.00 95.44 423 LEU A C 1
ATOM 3286 O O . LEU A 1 423 ? -9.610 6.067 19.975 1.00 95.44 423 LEU A O 1
ATOM 3290 N N . CYS A 1 424 ? -7.842 7.200 20.753 1.00 94.38 424 CYS A N 1
ATOM 3291 C CA . CYS A 1 424 ? -8.426 7.540 22.054 1.00 94.38 424 CYS A CA 1
ATOM 3292 C C . CYS A 1 424 ? -8.082 8.979 22.450 1.00 94.38 424 CYS A C 1
ATOM 3294 O O . CYS A 1 424 ? -7.139 9.553 21.913 1.00 94.38 424 CYS A O 1
ATOM 3296 N N . TYR A 1 425 ? -8.749 9.524 23.469 1.00 90.06 425 TYR A N 1
ATOM 3297 C CA . TYR A 1 425 ? -8.475 10.876 23.982 1.00 90.06 425 TYR A CA 1
ATOM 3298 C C . TYR A 1 425 ? -8.706 11.960 22.900 1.00 90.06 425 TYR A C 1
ATOM 3300 O O . TYR A 1 425 ? -9.608 11.801 22.082 1.00 90.06 425 TYR A O 1
ATOM 3308 N N . ASP A 1 426 ? -7.926 13.048 22.901 1.00 80.00 426 ASP A N 1
ATOM 3309 C CA . ASP A 1 426 ? -8.114 14.249 22.061 1.00 80.00 426 ASP A CA 1
ATOM 3310 C C . ASP A 1 426 ? -7.246 14.247 20.783 1.00 80.00 426 ASP A C 1
ATOM 3312 O O . ASP A 1 426 ? -6.088 14.663 20.812 1.00 80.00 426 ASP A O 1
ATOM 3316 N N . PRO A 1 427 ? -7.749 13.656 19.690 1.00 84.06 427 PRO A N 1
ATOM 3317 C CA . PRO A 1 427 ? -7.533 12.241 19.465 1.00 84.06 427 PRO A CA 1
ATOM 3318 C C . PRO A 1 427 ? -6.040 11.916 19.299 1.00 84.06 427 PRO A C 1
ATOM 3320 O O . PRO A 1 427 ? -5.341 12.331 18.364 1.00 84.06 427 PRO A O 1
ATOM 3323 N N . ARG A 1 428 ? -5.572 11.080 20.217 1.00 93.69 428 ARG A N 1
ATOM 3324 C CA . ARG A 1 428 ? -4.272 10.426 20.192 1.00 93.69 428 ARG A CA 1
ATOM 3325 C C . ARG A 1 428 ? -4.388 9.107 19.430 1.00 93.69 428 ARG A C 1
ATOM 3327 O O . ARG A 1 428 ? -5.223 8.261 19.751 1.00 93.69 428 ARG A O 1
ATOM 3334 N N . PHE A 1 429 ? -3.481 8.922 18.483 1.00 96.06 429 PHE A N 1
ATOM 3335 C CA . PHE A 1 429 ? -3.330 7.737 17.656 1.00 96.06 429 PHE A CA 1
ATOM 3336 C C . PHE A 1 429 ? -2.077 6.946 18.043 1.00 96.06 429 PHE A C 1
ATOM 3338 O O . PHE A 1 429 ? -1.082 7.515 18.505 1.00 96.06 429 PHE A O 1
ATOM 3345 N N . VAL A 1 430 ? -2.103 5.637 17.794 1.00 94.25 430 VAL A N 1
ATOM 3346 C CA . VAL A 1 430 ? -0.906 4.784 17.747 1.00 94.25 430 VAL A CA 1
ATOM 3347 C C . VAL A 1 430 ? -0.878 4.070 16.398 1.00 94.25 430 VAL A C 1
ATOM 3349 O O . VAL A 1 430 ? -1.746 3.244 16.107 1.00 94.25 430 VAL A O 1
ATOM 3352 N N . GLY A 1 431 ? 0.109 4.416 15.570 1.00 88.69 431 GLY A N 1
ATOM 3353 C CA . GLY A 1 431 ? 0.277 3.887 14.217 1.00 88.69 431 GLY A CA 1
ATOM 3354 C C . GLY A 1 431 ? 0.610 2.395 14.173 1.00 88.69 431 GLY A C 1
ATOM 3355 O O . GLY A 1 431 ? 0.926 1.789 15.198 1.00 88.69 431 GLY A O 1
ATOM 3356 N N . GLY A 1 432 ? 0.553 1.797 12.981 1.00 83.31 432 GLY A N 1
ATOM 3357 C CA . GLY A 1 432 ? 1.012 0.425 12.720 1.00 83.31 432 GLY A CA 1
ATOM 3358 C C . GLY A 1 432 ? 2.516 0.240 12.956 1.00 83.31 432 GLY A C 1
ATOM 3359 O O . GLY A 1 432 ? 2.958 -0.830 13.361 1.00 83.31 432 GLY A O 1
ATOM 3360 N N . ASP A 1 433 ? 3.280 1.323 12.821 1.00 80.25 433 ASP A N 1
ATOM 3361 C CA . ASP A 1 433 ? 4.690 1.449 13.201 1.00 80.25 433 ASP A CA 1
ATOM 3362 C C . ASP A 1 433 ? 4.919 1.549 14.726 1.00 80.25 433 ASP A C 1
ATOM 3364 O O . ASP A 1 433 ? 6.057 1.531 15.195 1.00 80.25 433 ASP A O 1
ATOM 3368 N N . GLY A 1 434 ? 3.846 1.644 15.519 1.00 84.88 434 GLY A N 1
ATOM 3369 C CA . GLY A 1 434 ? 3.884 1.798 16.974 1.00 84.88 434 GLY A CA 1
ATOM 3370 C C . GLY A 1 434 ? 4.157 3.225 17.439 1.00 84.88 434 GLY A C 1
ATOM 3371 O O . GLY A 1 434 ? 4.224 3.472 18.646 1.00 84.88 434 GLY A O 1
ATOM 3372 N N . VAL A 1 435 ? 4.296 4.179 16.515 1.00 86.44 435 VAL A N 1
ATOM 3373 C CA . VAL A 1 435 ? 4.526 5.580 16.854 1.00 86.44 435 VAL A CA 1
ATOM 3374 C C . VAL A 1 435 ? 3.219 6.202 17.321 1.00 86.44 435 VAL A C 1
ATOM 3376 O O . VAL A 1 435 ? 2.179 6.131 16.667 1.00 86.44 435 VAL A O 1
ATOM 3379 N N . MET A 1 436 ? 3.288 6.848 18.479 1.00 92.81 436 MET A N 1
ATOM 3380 C CA . MET A 1 436 ? 2.193 7.640 19.015 1.00 92.81 436 MET A CA 1
ATOM 3381 C C . MET A 1 436 ? 2.205 9.038 18.398 1.00 92.81 436 MET A C 1
ATOM 3383 O O . MET A 1 436 ? 3.259 9.674 18.351 1.00 92.81 436 MET A O 1
ATOM 3387 N N . PHE A 1 437 ? 1.046 9.527 17.964 1.00 94.31 437 PHE A N 1
ATOM 3388 C CA . PHE A 1 437 ? 0.889 10.884 17.445 1.00 94.31 437 PHE A CA 1
ATOM 3389 C C . PHE A 1 437 ? -0.514 11.441 17.695 1.00 94.31 437 PHE A C 1
ATOM 3391 O O . PHE A 1 437 ? -1.440 10.715 18.033 1.00 94.31 437 PHE A O 1
ATOM 3398 N N . TYR A 1 438 ? -0.668 12.745 17.516 1.00 93.19 438 TYR A N 1
ATOM 3399 C CA . TYR A 1 438 ? -1.933 13.466 17.613 1.00 93.19 438 TYR A CA 1
ATOM 3400 C C . TYR A 1 438 ? -2.352 13.962 16.234 1.00 93.19 438 TYR A C 1
ATOM 3402 O O . TYR A 1 438 ? -1.515 14.450 15.470 1.00 93.19 438 TYR A O 1
ATOM 3410 N N . PHE A 1 439 ? -3.641 13.887 15.923 1.00 92.31 439 PHE A N 1
ATOM 3411 C CA . PHE A 1 439 ? -4.215 14.476 14.715 1.00 92.31 439 PHE A CA 1
ATOM 3412 C C . PHE A 1 439 ? -5.423 15.318 15.111 1.00 92.31 439 PHE A C 1
ATOM 3414 O O . PHE A 1 439 ? -6.428 14.787 15.559 1.00 92.31 439 PHE A O 1
ATOM 3421 N N . HIS A 1 440 ? -5.310 16.635 14.962 1.00 82.62 440 HIS A N 1
ATOM 3422 C CA . HIS A 1 440 ? -6.393 17.565 15.270 1.00 82.62 440 HIS A CA 1
ATOM 3423 C C . HIS A 1 440 ? -7.038 17.967 13.947 1.00 82.62 440 HIS A C 1
ATOM 3425 O O . HIS A 1 440 ? -6.530 18.864 13.273 1.00 82.62 440 HIS A O 1
ATOM 3431 N N . GLY A 1 441 ? -8.098 17.264 13.553 1.00 84.06 441 GLY A N 1
ATOM 3432 C CA . GLY A 1 441 ? -8.974 17.739 12.486 1.00 84.06 441 GLY A CA 1
ATOM 3433 C C . GLY A 1 441 ? -9.779 18.954 12.953 1.00 84.06 441 GLY A C 1
ATOM 3434 O O . GLY A 1 441 ? -9.898 19.181 14.157 1.00 84.06 441 GLY A O 1
ATOM 3435 N N . ALA A 1 442 ? -10.339 19.747 12.039 1.00 86.62 442 ALA A N 1
ATOM 3436 C CA . ALA A 1 442 ? -11.345 20.737 12.415 1.00 86.62 442 ALA A CA 1
ATOM 3437 C C . ALA A 1 442 ? -12.531 20.071 13.124 1.00 86.62 442 ALA A C 1
ATOM 3439 O O . ALA A 1 442 ? -12.980 18.985 12.738 1.00 86.62 442 ALA A O 1
ATOM 3440 N N . LYS A 1 443 ? -13.070 20.759 14.137 1.00 88.44 443 LYS A N 1
ATOM 3441 C CA . LYS A 1 443 ? -14.344 20.359 14.744 1.00 88.44 443 LYS A CA 1
ATOM 3442 C C . LYS A 1 443 ? -15.446 20.299 13.677 1.00 88.44 443 LYS A C 1
ATOM 3444 O O . LYS A 1 443 ? -15.432 21.078 12.723 1.00 88.44 443 LYS A O 1
ATOM 3449 N N . ASP A 1 444 ? -16.388 19.386 13.864 1.00 88.88 444 ASP A N 1
ATOM 3450 C CA . ASP A 1 444 ? -17.513 19.109 12.964 1.00 88.88 444 ASP A CA 1
ATOM 3451 C C . ASP A 1 444 ? -17.084 18.605 11.563 1.00 88.88 444 ASP A C 1
ATOM 3453 O O . ASP A 1 444 ? -17.903 18.503 10.649 1.00 88.88 444 ASP A O 1
ATOM 3457 N N . GLY A 1 445 ? -15.801 18.265 11.378 1.00 88.94 445 GLY A N 1
ATOM 3458 C CA . GLY A 1 445 ? -15.246 17.721 10.139 1.00 88.94 445 GLY A CA 1
ATOM 3459 C C . GLY A 1 445 ? -15.267 16.191 10.073 1.00 88.94 445 GLY A C 1
ATOM 3460 O O . GLY A 1 445 ? -15.289 15.505 11.096 1.00 88.94 445 GLY A O 1
ATOM 3461 N N . ASN A 1 446 ? -15.212 15.655 8.851 1.00 91.06 446 ASN A N 1
ATOM 3462 C CA . ASN A 1 446 ? -15.047 14.225 8.586 1.00 91.06 446 ASN A CA 1
ATOM 3463 C C . ASN A 1 446 ? -13.656 13.963 8.009 1.00 91.06 446 ASN A C 1
ATOM 3465 O O . ASN A 1 446 ? -13.176 14.743 7.184 1.00 91.06 446 ASN A O 1
ATOM 3469 N N . PHE A 1 447 ? -13.005 12.888 8.453 1.00 93.69 447 PHE A N 1
ATOM 3470 C CA . PHE A 1 447 ? -11.641 12.568 8.042 1.00 93.69 447 PHE A CA 1
ATOM 3471 C C . PHE A 1 447 ? -11.446 11.075 7.773 1.00 93.69 447 PHE A C 1
ATOM 3473 O O . PHE A 1 447 ? -11.858 10.237 8.577 1.00 93.69 447 PHE A O 1
ATOM 3480 N N . ALA A 1 448 ? -10.738 10.758 6.689 1.00 94.00 448 ALA A N 1
ATOM 3481 C CA . ALA A 1 448 ? -10.319 9.414 6.321 1.00 94.00 448 ALA A CA 1
ATOM 3482 C C . ALA A 1 448 ? -9.233 8.917 7.283 1.00 94.00 448 ALA A C 1
ATOM 3484 O O . ALA A 1 448 ? -8.076 9.356 7.261 1.00 94.00 448 ALA A O 1
ATOM 3485 N N . ILE A 1 449 ? -9.606 7.972 8.140 1.00 96.50 449 ILE A N 1
ATOM 3486 C CA . ILE A 1 449 ? -8.703 7.309 9.083 1.00 96.50 449 ILE A CA 1
ATOM 3487 C C . ILE A 1 449 ? -7.939 6.192 8.380 1.00 96.50 449 ILE A C 1
ATOM 3489 O O . ILE A 1 449 ? -6.724 6.081 8.557 1.00 96.50 449 ILE A O 1
ATOM 3493 N N . VAL A 1 450 ? -8.635 5.413 7.553 1.00 95.44 450 VAL A N 1
ATOM 3494 C CA . VAL A 1 450 ? -8.076 4.367 6.690 1.00 95.44 450 VAL A CA 1
ATOM 3495 C C . VAL A 1 450 ? -8.745 4.469 5.331 1.00 95.44 450 VAL A C 1
ATOM 3497 O O . VAL A 1 450 ? -9.962 4.592 5.262 1.00 95.44 450 VAL A O 1
ATOM 3500 N N . SER A 1 451 ? -7.966 4.398 4.261 1.00 88.56 451 SER A N 1
ATOM 3501 C CA . SER A 1 451 ? -8.489 4.284 2.904 1.00 88.56 451 SER A CA 1
ATOM 3502 C C . SER A 1 451 ? -7.671 3.256 2.150 1.00 88.56 451 SER A C 1
ATOM 3504 O O . SER A 1 451 ? -6.495 3.482 1.884 1.00 88.56 451 SER A O 1
ATOM 3506 N N . ASP A 1 452 ? -8.298 2.145 1.804 1.00 84.56 452 ASP A N 1
ATOM 3507 C CA . ASP A 1 452 ? -7.683 1.024 1.111 1.00 84.56 452 ASP A CA 1
ATOM 3508 C C . ASP A 1 452 ? -8.639 0.450 0.056 1.00 84.56 452 ASP A C 1
ATOM 3510 O O . ASP A 1 452 ? -9.804 0.843 -0.004 1.00 84.56 452 ASP A O 1
ATOM 3514 N N . GLU A 1 453 ? -8.174 -0.493 -0.762 1.00 72.75 453 GLU A N 1
ATOM 3515 C CA . GLU A 1 453 ? -8.963 -1.068 -1.859 1.00 72.75 453 GLU A CA 1
ATOM 3516 C C . GLU A 1 453 ? -10.265 -1.732 -1.383 1.00 72.75 453 GLU A C 1
ATOM 3518 O O . GLU A 1 453 ? -11.296 -1.597 -2.037 1.00 72.75 453 GLU A O 1
ATOM 3523 N N . ASN A 1 454 ? -10.230 -2.418 -0.233 1.00 77.44 454 ASN A N 1
ATOM 3524 C CA . ASN A 1 454 ? -11.354 -3.211 0.286 1.00 77.44 454 ASN A CA 1
ATOM 3525 C C . ASN A 1 454 ? -11.933 -2.687 1.610 1.00 77.44 454 ASN A C 1
ATOM 3527 O O . ASN A 1 454 ? -12.864 -3.285 2.153 1.00 77.44 454 ASN A O 1
ATOM 3531 N N . LEU A 1 455 ? -11.371 -1.607 2.156 1.00 88.88 455 LEU A N 1
ATOM 3532 C CA . LEU A 1 455 ? -11.753 -1.057 3.451 1.00 88.88 455 LEU A CA 1
ATOM 3533 C C . LEU A 1 455 ? -11.522 0.453 3.477 1.00 88.88 455 LEU A C 1
ATOM 3535 O O . LEU A 1 455 ? -10.395 0.926 3.339 1.00 88.88 455 LEU A O 1
ATOM 3539 N N . HIS A 1 456 ? -12.577 1.208 3.753 1.00 92.38 456 HIS A N 1
ATOM 3540 C CA . HIS A 1 456 ? -12.495 2.639 4.005 1.00 92.38 456 HIS A CA 1
ATOM 3541 C C . HIS A 1 456 ? -13.135 2.959 5.355 1.00 92.38 456 HIS A C 1
ATOM 3543 O O . HIS A 1 456 ? -14.216 2.469 5.674 1.00 92.38 456 HIS A O 1
ATOM 3549 N N . ILE A 1 457 ? -12.459 3.762 6.174 1.00 97.38 457 ILE A N 1
ATOM 3550 C CA . ILE A 1 457 ? -12.942 4.171 7.491 1.00 97.38 457 ILE A CA 1
ATOM 3551 C C . ILE A 1 457 ? -12.837 5.681 7.623 1.00 97.38 457 ILE A C 1
ATOM 3553 O O . ILE A 1 457 ? -11.731 6.224 7.681 1.00 97.38 457 ILE A O 1
ATOM 3557 N N . ASN A 1 458 ? -13.987 6.328 7.775 1.00 96.31 458 ASN A N 1
ATOM 3558 C CA . ASN A 1 458 ? -14.085 7.742 8.112 1.00 96.31 458 ASN A CA 1
ATOM 3559 C C . ASN A 1 458 ? -14.407 7.938 9.584 1.00 96.31 458 ASN A C 1
ATOM 3561 O O . ASN A 1 458 ? -15.087 7.120 10.201 1.00 96.31 458 ASN A O 1
ATOM 3565 N N . ALA A 1 459 ? -13.958 9.063 10.128 1.00 97.25 459 ALA A N 1
ATOM 3566 C CA . ALA A 1 459 ? -14.291 9.515 11.467 1.00 97.25 459 ALA A CA 1
ATOM 3567 C C . ALA A 1 459 ? -14.903 10.916 11.431 1.00 97.25 459 ALA A C 1
ATOM 3569 O O . ALA A 1 459 ? -14.350 11.814 10.796 1.00 97.25 459 ALA A O 1
ATOM 3570 N N . HIS A 1 460 ? -16.001 11.104 12.162 1.00 96.69 460 HIS A N 1
ATOM 3571 C CA . HIS A 1 460 ? -16.588 12.413 12.433 1.00 96.69 460 HIS A CA 1
ATOM 3572 C C . HIS A 1 460 ? -16.021 12.981 13.735 1.00 96.69 460 HIS A C 1
ATOM 3574 O O . HIS A 1 460 ? -16.072 12.321 14.780 1.00 96.69 460 HIS A O 1
ATOM 3580 N N . PHE A 1 461 ? -15.482 14.195 13.670 1.00 95.38 461 PHE A N 1
ATOM 3581 C CA . PHE A 1 461 ? -14.831 14.866 14.789 1.00 95.38 461 PHE A CA 1
ATOM 3582 C C . PHE A 1 461 ? -15.780 15.892 15.410 1.00 95.38 461 PHE A C 1
ATOM 3584 O O . PHE A 1 461 ? -16.313 16.746 14.716 1.00 95.38 461 PHE A O 1
ATOM 3591 N N . ILE A 1 462 ? -15.926 15.866 16.731 1.00 93.94 462 ILE A N 1
ATOM 3592 C CA . ILE A 1 462 ? -16.557 16.932 17.525 1.00 93.94 462 ILE A CA 1
ATOM 3593 C C . ILE A 1 462 ? -15.485 17.708 18.271 1.00 93.94 462 ILE A C 1
ATOM 3595 O O . ILE A 1 462 ? -14.414 17.165 18.522 1.00 93.94 462 ILE A O 1
ATOM 3599 N N . GLY A 1 463 ? -15.745 18.952 18.669 1.00 93.00 463 GLY A N 1
ATOM 3600 C CA . GLY A 1 463 ? -14.705 19.726 19.338 1.00 93.00 463 GLY A CA 1
ATOM 3601 C C . GLY A 1 463 ? -15.101 21.090 19.882 1.00 93.00 463 GLY A C 1
ATOM 3602 O O . GLY A 1 463 ? -16.213 21.579 19.681 1.00 93.00 463 GLY A O 1
ATOM 3603 N N . THR A 1 464 ? -14.151 21.722 20.568 1.00 90.94 464 THR A N 1
ATOM 3604 C CA . THR A 1 464 ? -14.255 23.098 21.070 1.00 90.94 464 THR A CA 1
ATOM 3605 C C . THR A 1 464 ? -13.015 23.909 20.701 1.00 90.94 464 THR A C 1
ATOM 3607 O O . THR A 1 464 ? -11.912 23.378 20.555 1.00 90.94 464 THR A O 1
ATOM 3610 N N . ARG A 1 465 ? -13.187 25.232 20.589 1.00 88.38 465 ARG A N 1
ATOM 3611 C CA . ARG A 1 465 ? -12.081 26.186 20.441 1.00 88.38 465 ARG A CA 1
ATOM 3612 C C . ARG A 1 465 ? -12.178 27.278 21.500 1.00 88.38 465 ARG A C 1
ATOM 3614 O O . ARG A 1 465 ? -12.846 28.285 21.267 1.00 88.38 465 ARG A O 1
ATOM 3621 N N . PRO A 1 466 ? -11.522 27.099 22.656 1.00 87.88 466 PRO A N 1
ATOM 3622 C CA . PRO A 1 466 ? -11.344 28.172 23.623 1.00 87.88 466 PRO A CA 1
ATOM 3623 C C . PRO A 1 466 ? -10.733 29.427 22.990 1.00 87.88 466 PRO A C 1
ATOM 3625 O O . PRO A 1 466 ? -9.871 29.336 22.107 1.00 87.88 466 PRO A O 1
ATOM 3628 N N . GLN A 1 467 ? -11.147 30.602 23.467 1.00 83.50 467 GLN A N 1
ATOM 3629 C CA . GLN A 1 467 ? -10.615 31.880 22.993 1.00 83.50 467 GLN A CA 1
ATOM 3630 C C . GLN A 1 467 ? -9.084 31.926 23.147 1.00 83.50 467 GLN A C 1
ATOM 3632 O O . GLN A 1 467 ? -8.540 31.555 24.186 1.00 83.50 467 GLN A O 1
ATOM 3637 N N . GLY A 1 468 ? -8.385 32.372 22.099 1.00 81.12 468 GLY A N 1
ATOM 3638 C CA . GLY A 1 468 ? -6.920 32.472 22.078 1.00 81.12 468 GLY A CA 1
ATOM 3639 C C . GLY A 1 468 ? -6.182 31.214 21.603 1.00 81.12 468 GLY A C 1
ATOM 3640 O O . GLY A 1 468 ? -4.966 31.270 21.422 1.00 81.12 468 GLY A O 1
ATOM 3641 N N . ARG A 1 469 ? -6.873 30.093 21.338 1.00 84.25 469 ARG A N 1
ATOM 3642 C CA . ARG A 1 469 ? -6.261 28.932 20.671 1.00 84.25 469 ARG A CA 1
ATOM 3643 C C . ARG A 1 469 ? -6.313 29.050 19.152 1.00 84.25 469 ARG A C 1
ATOM 3645 O O . ARG A 1 469 ? -7.296 29.491 18.567 1.00 84.25 469 ARG A O 1
ATOM 3652 N N . THR A 1 470 ? -5.258 28.556 18.511 1.00 82.00 470 THR A N 1
ATOM 3653 C CA . THR A 1 470 ? -5.140 28.471 17.048 1.00 82.00 470 THR A CA 1
ATOM 3654 C C . THR A 1 470 ? -5.700 27.171 16.466 1.00 82.00 470 THR A C 1
ATOM 3656 O O . THR A 1 470 ? -5.810 27.057 15.250 1.00 82.00 470 THR A O 1
ATOM 3659 N N . ARG A 1 471 ? -6.035 26.185 17.311 1.00 81.12 471 ARG A N 1
ATOM 3660 C CA . ARG A 1 471 ? -6.522 24.852 16.920 1.00 81.12 471 ARG A CA 1
ATOM 3661 C C . ARG A 1 471 ? -7.642 24.381 17.835 1.00 81.12 471 ARG A C 1
ATOM 3663 O O . ARG A 1 471 ? -7.639 24.728 19.021 1.00 81.12 471 ARG A O 1
ATOM 3670 N N . ASP A 1 472 ? -8.521 23.558 17.277 1.00 86.69 472 ASP A N 1
ATOM 3671 C CA . ASP A 1 472 ? -9.577 22.868 18.012 1.00 86.69 472 ASP A CA 1
ATOM 3672 C C . ASP A 1 472 ? -8.995 21.784 18.928 1.00 86.69 472 ASP A C 1
ATOM 3674 O O . ASP A 1 472 ? -7.968 21.167 18.624 1.00 86.69 472 ASP A O 1
ATOM 3678 N N . PHE A 1 473 ? -9.660 21.573 20.058 1.00 90.44 473 PHE A N 1
ATOM 3679 C CA . PHE A 1 473 ? -9.657 20.287 20.744 1.00 90.44 473 PHE A CA 1
ATOM 3680 C C . PHE A 1 473 ? -10.737 19.429 20.107 1.00 90.44 473 PHE A C 1
ATOM 3682 O O . PHE A 1 473 ? -11.846 19.930 19.902 1.00 90.44 473 PHE A O 1
ATOM 3689 N N . THR A 1 474 ? -10.425 18.183 19.773 1.00 93.25 474 THR A N 1
ATOM 3690 C CA . THR A 1 474 ? -11.339 17.326 19.027 1.00 93.25 474 THR A CA 1
ATOM 3691 C C . THR A 1 474 ? -11.362 15.889 19.508 1.00 93.25 474 THR A C 1
ATOM 3693 O O . THR A 1 474 ? -10.349 15.323 19.887 1.00 93.25 474 THR A O 1
ATOM 3696 N N . TRP A 1 475 ? -12.524 15.259 19.396 1.00 94.75 475 TRP A N 1
ATOM 3697 C CA . TRP A 1 475 ? -12.739 13.857 19.722 1.00 94.75 475 TRP A CA 1
ATOM 3698 C C . TRP A 1 475 ? -13.550 13.190 18.623 1.00 94.75 475 TRP A C 1
ATOM 3700 O O . TRP A 1 475 ? -14.320 13.839 17.919 1.00 94.75 475 TRP A O 1
ATOM 3710 N N . VAL A 1 476 ? -13.405 11.878 18.486 1.00 96.88 476 VAL A N 1
ATOM 3711 C CA . VAL A 1 476 ? -14.120 11.108 17.465 1.00 96.88 476 VAL A CA 1
ATOM 3712 C C . VAL A 1 476 ? -15.503 10.765 17.995 1.00 96.88 476 VAL A C 1
ATOM 3714 O O . VAL A 1 476 ? -15.626 10.000 18.945 1.00 96.88 476 VAL A O 1
ATOM 3717 N N . GLN A 1 477 ? -16.554 11.317 17.400 1.00 96.50 477 GLN A N 1
ATOM 3718 C CA . GLN A 1 477 ? -17.929 11.020 17.804 1.00 96.50 477 GLN A CA 1
ATOM 3719 C C . GLN A 1 477 ? -18.503 9.819 17.057 1.00 96.50 477 GLN A C 1
ATOM 3721 O O . GLN A 1 477 ? -19.283 9.066 17.636 1.00 96.50 477 GLN A O 1
ATOM 3726 N N . ALA A 1 478 ? -18.134 9.640 15.790 1.00 97.69 478 ALA A N 1
ATOM 3727 C CA . ALA A 1 478 ? -18.629 8.545 14.969 1.00 97.69 478 ALA A CA 1
ATOM 3728 C C . ALA A 1 478 ? -17.553 8.000 14.033 1.00 97.69 478 ALA A C 1
ATOM 3730 O O . ALA A 1 478 ? -16.648 8.725 13.623 1.00 97.69 478 ALA A O 1
ATOM 3731 N N . LEU A 1 479 ? -17.682 6.722 13.694 1.00 98.31 479 LEU A N 1
ATOM 3732 C CA . LEU A 1 479 ? -16.893 6.005 12.705 1.00 98.31 479 LEU A CA 1
ATOM 3733 C C . LEU A 1 479 ? -17.834 5.403 11.667 1.00 98.31 479 LEU A C 1
ATOM 3735 O O . LEU A 1 479 ? -18.816 4.768 12.041 1.00 98.31 479 LEU A O 1
ATOM 3739 N N . SER A 1 480 ? -17.509 5.560 10.389 1.00 97.06 480 SER A N 1
ATOM 3740 C CA . SER A 1 480 ? -18.168 4.873 9.278 1.00 97.06 480 SER A CA 1
ATOM 3741 C C . SER A 1 480 ? -17.182 3.914 8.640 1.00 97.06 480 SER A C 1
ATOM 3743 O O . SER A 1 480 ? -16.114 4.335 8.200 1.00 97.06 480 SER A O 1
ATOM 3745 N N . VAL A 1 481 ? -17.523 2.629 8.642 1.00 96.56 481 VAL A N 1
ATOM 3746 C CA . VAL A 1 481 ? -16.734 1.538 8.075 1.00 96.56 481 VAL A CA 1
ATOM 3747 C C . VAL A 1 481 ? -17.420 1.070 6.805 1.00 96.56 481 VAL A C 1
ATOM 3749 O O . VAL A 1 481 ? -18.489 0.463 6.855 1.00 96.56 481 VAL A O 1
ATOM 3752 N N . MET A 1 482 ? -16.786 1.356 5.677 1.00 90.75 482 MET A N 1
ATOM 3753 C CA . MET A 1 482 ? -17.260 1.043 4.337 1.00 90.75 482 MET A CA 1
ATOM 3754 C C . MET A 1 482 ? -16.409 -0.075 3.744 1.00 90.75 482 MET A C 1
ATOM 3756 O O . MET A 1 482 ? -15.177 -0.021 3.776 1.00 90.75 482 MET A O 1
ATOM 3760 N N . PHE A 1 483 ? -17.065 -1.104 3.222 1.00 86.31 483 PHE A N 1
ATOM 3761 C CA . PHE A 1 483 ? -16.417 -2.266 2.619 1.00 86.31 483 PHE A CA 1
ATOM 3762 C C . PHE A 1 483 ? -17.393 -2.993 1.702 1.00 86.31 483 PHE A C 1
ATOM 3764 O O . PHE A 1 483 ? -18.596 -2.997 1.949 1.00 86.31 483 PHE A O 1
ATOM 3771 N N . ASP A 1 484 ? -16.872 -3.653 0.669 1.00 80.88 484 ASP A N 1
ATOM 3772 C CA . ASP A 1 484 ? -17.675 -4.276 -0.386 1.00 80.88 484 ASP A CA 1
ATOM 3773 C C . ASP A 1 484 ? -18.736 -3.289 -0.942 1.00 80.88 484 ASP A C 1
ATOM 3775 O O . ASP A 1 484 ? -18.391 -2.394 -1.709 1.00 80.88 484 ASP A O 1
ATOM 3779 N N . THR A 1 485 ? -20.006 -3.427 -0.543 1.00 74.00 485 THR A N 1
ATOM 3780 C CA . THR A 1 485 ? -21.123 -2.513 -0.867 1.00 74.00 485 THR A CA 1
ATOM 3781 C C . THR A 1 485 ? -21.857 -1.997 0.375 1.00 74.00 485 THR A C 1
ATOM 3783 O O . THR A 1 485 ? -22.933 -1.422 0.245 1.00 74.00 485 THR A O 1
ATOM 3786 N N . HIS A 1 486 ? -21.317 -2.237 1.571 1.00 84.56 486 HIS A N 1
ATOM 3787 C CA . HIS A 1 486 ? -21.981 -1.957 2.841 1.00 84.56 486 HIS A CA 1
ATOM 3788 C C . HIS A 1 486 ? -21.318 -0.820 3.604 1.00 84.56 486 HIS A C 1
ATOM 3790 O O . HIS A 1 486 ? -20.107 -0.597 3.512 1.00 84.56 486 HIS A O 1
ATOM 3796 N N . THR A 1 487 ? -22.122 -0.154 4.426 1.00 85.81 487 THR A N 1
ATOM 3797 C CA . THR A 1 487 ? -21.687 0.888 5.348 1.00 85.81 487 THR A CA 1
ATOM 3798 C C . THR A 1 487 ? -22.187 0.598 6.758 1.00 85.81 487 THR A C 1
ATOM 3800 O O . THR A 1 487 ? -23.386 0.587 7.028 1.00 85.81 487 THR A O 1
ATOM 3803 N N . LEU A 1 488 ? -21.253 0.418 7.691 1.00 94.31 488 LEU A N 1
ATOM 3804 C CA . LEU A 1 488 ? -21.535 0.278 9.116 1.00 94.31 488 LEU A CA 1
ATOM 3805 C C . LEU A 1 488 ? -21.092 1.542 9.856 1.00 94.31 488 LEU A C 1
ATOM 3807 O O . LEU A 1 488 ? -19.901 1.849 9.892 1.00 94.31 488 LEU A O 1
ATOM 3811 N N . VAL A 1 489 ? -22.022 2.237 10.508 1.00 97.00 489 VAL A N 1
ATOM 3812 C CA . VAL A 1 489 ? -21.718 3.419 11.325 1.00 97.00 489 VAL A CA 1
ATOM 3813 C C . VAL A 1 489 ? -21.862 3.096 12.802 1.00 97.00 489 VAL A C 1
ATOM 3815 O O . VAL A 1 489 ? -22.858 2.516 13.230 1.00 97.00 489 VAL A O 1
ATOM 3818 N N . ILE A 1 490 ? -20.871 3.500 13.593 1.00 97.62 490 ILE A N 1
ATOM 3819 C CA . ILE A 1 490 ? -20.886 3.433 15.054 1.00 97.62 490 ILE A CA 1
ATOM 3820 C C . ILE A 1 490 ? -20.660 4.841 15.586 1.00 97.62 490 ILE A C 1
ATOM 3822 O O . ILE A 1 490 ? -19.702 5.497 15.188 1.00 97.62 490 ILE A O 1
ATOM 3826 N N . GLY A 1 491 ? -21.513 5.308 16.493 1.00 96.75 491 GLY A N 1
ATOM 3827 C CA . GLY A 1 491 ? -21.448 6.666 17.019 1.00 96.75 491 GLY A CA 1
ATOM 3828 C C . GLY A 1 491 ? -21.759 6.779 18.505 1.00 96.75 491 GLY A C 1
ATOM 3829 O O . GLY A 1 491 ? -22.231 5.842 19.151 1.00 96.75 491 GLY A O 1
ATOM 3830 N N . ALA A 1 492 ? -21.477 7.961 19.043 1.00 96.38 492 ALA A N 1
ATOM 3831 C CA . ALA A 1 492 ? -21.843 8.378 20.385 1.00 96.38 492 ALA A CA 1
ATOM 3832 C C . ALA A 1 492 ? -22.996 9.393 20.331 1.00 96.38 492 ALA A C 1
ATOM 3834 O O . ALA A 1 492 ? -22.909 10.431 19.672 1.00 96.38 492 ALA A O 1
ATOM 3835 N N . LYS A 1 493 ? -24.078 9.118 21.064 1.00 93.69 493 LYS A N 1
ATOM 3836 C CA . LYS A 1 493 ? -25.188 10.048 21.276 1.00 93.69 493 LYS A CA 1
ATOM 3837 C C . LYS A 1 493 ? -24.689 11.253 22.052 1.00 93.69 493 LYS A C 1
ATOM 3839 O O . LYS A 1 493 ? -24.011 11.121 23.071 1.00 93.69 493 LYS A O 1
ATOM 3844 N N . ARG A 1 494 ? -25.127 12.432 21.628 1.00 90.50 494 ARG A N 1
ATOM 3845 C CA . ARG A 1 494 ? -24.996 13.640 22.434 1.00 90.50 494 ARG A CA 1
ATOM 3846 C C . ARG A 1 494 ? -25.818 13.483 23.714 1.00 90.50 494 ARG A C 1
ATOM 3848 O O . ARG A 1 494 ? -27.017 13.221 23.647 1.00 90.50 494 ARG A O 1
ATOM 3855 N N . VAL A 1 495 ? -25.181 13.648 24.871 1.00 91.38 495 VAL A N 1
ATOM 3856 C CA . VAL A 1 495 ? -25.834 13.533 26.183 1.00 91.38 495 VAL A CA 1
ATOM 3857 C C . VAL A 1 495 ? -25.468 14.720 27.062 1.00 91.38 495 VAL A C 1
ATOM 3859 O O . VAL A 1 495 ? -24.313 15.139 27.112 1.00 91.38 495 VAL A O 1
ATOM 3862 N N . SER A 1 496 ? -26.455 15.265 27.770 1.00 87.81 496 SER A N 1
ATOM 3863 C CA . SER A 1 496 ? -26.258 16.433 28.634 1.00 87.81 496 SER A CA 1
ATOM 3864 C C . SER A 1 496 ? -25.634 16.080 29.981 1.00 87.81 496 SER A C 1
ATOM 3866 O O . SER A 1 496 ? -24.848 16.857 30.522 1.00 87.81 496 SER A O 1
ATOM 3868 N N . GLN A 1 497 ? -25.953 14.895 30.500 1.00 87.50 497 GLN A N 1
ATOM 3869 C CA . GLN A 1 497 ? -25.370 14.316 31.702 1.00 87.50 497 GLN A CA 1
ATOM 3870 C C . GLN A 1 497 ? -25.031 12.852 31.438 1.00 87.50 497 GLN A C 1
ATOM 3872 O O . GLN A 1 497 ? -25.865 12.091 30.947 1.00 87.50 497 GLN A O 1
ATOM 3877 N N . TRP A 1 498 ? -23.803 12.460 31.766 1.00 93.25 498 TRP A N 1
ATOM 3878 C CA . TRP A 1 498 ? -23.373 11.077 31.617 1.00 93.25 498 TRP A CA 1
ATOM 3879 C C . TRP A 1 498 ? -23.980 10.173 32.694 1.00 93.25 498 TRP A C 1
ATOM 3881 O O . TRP A 1 498 ? -23.912 10.483 33.884 1.00 93.25 498 TRP A O 1
ATOM 3891 N N . ASN A 1 499 ? -24.507 9.024 32.272 1.00 90.56 499 ASN A N 1
ATOM 3892 C CA . ASN A 1 499 ? -24.947 7.946 33.148 1.00 90.56 499 ASN A CA 1
ATOM 3893 C C . ASN A 1 499 ? -24.410 6.613 32.609 1.00 90.56 499 ASN A C 1
ATOM 3895 O O . ASN A 1 499 ? -24.775 6.187 31.517 1.00 90.56 499 ASN A O 1
ATOM 3899 N N . ASP A 1 500 ? -23.575 5.935 33.399 1.00 87.69 500 ASP A N 1
ATOM 3900 C CA . ASP A 1 500 ? -22.958 4.654 33.032 1.00 87.69 500 ASP A CA 1
ATOM 3901 C C . ASP A 1 500 ? -23.956 3.498 32.832 1.00 87.69 500 ASP A C 1
ATOM 3903 O O . ASP A 1 500 ? -23.561 2.454 32.305 1.00 87.69 500 ASP A O 1
ATOM 3907 N N . GLY A 1 501 ? -25.205 3.658 33.282 1.00 89.81 501 GLY A N 1
ATOM 3908 C CA . GLY A 1 501 ? -26.307 2.708 33.112 1.00 89.81 501 GLY A CA 1
ATOM 3909 C C . GLY A 1 501 ? -27.252 3.034 31.952 1.00 89.81 501 GLY A C 1
ATOM 3910 O O . GLY A 1 501 ? -28.325 2.446 31.877 1.00 89.81 501 GLY A O 1
ATOM 3911 N N . VAL A 1 502 ? -26.900 3.988 31.082 1.00 89.62 502 VAL A N 1
ATOM 3912 C CA . VAL A 1 502 ? -27.677 4.346 29.886 1.00 89.62 502 VAL A CA 1
ATOM 3913 C C . VAL A 1 502 ? -26.785 4.235 28.654 1.00 89.62 502 VAL A C 1
ATOM 3915 O O . VAL A 1 502 ? -25.638 4.684 28.659 1.00 89.62 502 VAL A O 1
ATOM 3918 N N . ASP A 1 503 ? -27.312 3.634 27.587 1.00 90.38 503 ASP A N 1
ATOM 3919 C CA . ASP A 1 503 ? -26.560 3.439 26.351 1.00 90.38 503 ASP A CA 1
ATOM 3920 C C . ASP A 1 503 ? -26.544 4.713 25.490 1.00 90.38 503 ASP A C 1
ATOM 3922 O O . ASP A 1 503 ? -27.537 5.108 24.864 1.00 90.38 503 ASP A O 1
ATOM 3926 N N . ALA A 1 504 ? -25.375 5.339 25.443 1.00 94.62 504 ALA A N 1
ATOM 3927 C CA . ALA A 1 504 ? -25.028 6.440 24.562 1.00 94.62 504 ALA A CA 1
ATOM 3928 C C . ALA A 1 504 ? -24.426 5.951 23.233 1.00 94.62 504 ALA A C 1
ATOM 3930 O O . ALA A 1 504 ? -23.955 6.771 22.458 1.00 94.62 504 ALA A O 1
ATOM 3931 N N . LEU A 1 505 ? -24.432 4.650 22.938 1.00 93.75 505 LEU A N 1
ATOM 3932 C CA . LEU A 1 505 ? -23.999 4.117 21.646 1.00 93.75 505 LEU A CA 1
ATOM 3933 C C . LEU A 1 505 ? -25.119 4.237 20.593 1.00 93.75 505 LEU A C 1
ATOM 3935 O O . LEU A 1 505 ? -26.297 4.017 20.889 1.00 93.75 505 LEU A O 1
ATOM 3939 N N . THR A 1 506 ? -24.756 4.559 19.353 1.00 94.19 506 THR A N 1
ATOM 3940 C CA . THR A 1 506 ? -25.587 4.363 18.157 1.00 94.19 506 THR A CA 1
ATOM 3941 C C . THR A 1 506 ? -24.875 3.449 17.179 1.00 94.19 506 THR A C 1
ATOM 3943 O O . THR A 1 506 ? -23.654 3.492 17.043 1.00 94.19 506 THR A O 1
ATOM 3946 N N . VAL A 1 507 ? -25.653 2.618 16.495 1.00 94.88 507 VAL A N 1
ATOM 3947 C CA . VAL A 1 507 ? -25.165 1.748 15.430 1.00 94.88 507 VAL A CA 1
ATOM 3948 C C . VAL A 1 507 ? -26.173 1.799 14.287 1.00 94.88 507 VAL A C 1
ATOM 3950 O O . VAL A 1 507 ? -27.380 1.727 14.537 1.00 94.88 507 VAL A O 1
ATOM 3953 N N . SER A 1 508 ? -25.693 1.906 13.052 1.00 93.00 508 SER A N 1
ATOM 3954 C CA . SER A 1 508 ? -26.510 1.707 11.856 1.00 93.00 508 SER A CA 1
ATOM 3955 C C . SER A 1 508 ? -25.793 0.859 10.813 1.00 93.00 508 SER A C 1
ATOM 3957 O O . SER A 1 508 ? -24.578 0.966 10.653 1.00 93.00 508 SER A O 1
ATOM 3959 N N . TRP A 1 509 ? -26.553 0.041 10.096 1.00 90.88 509 TRP A N 1
ATOM 3960 C CA . TRP A 1 509 ? -26.103 -0.789 8.984 1.00 90.88 509 TRP A CA 1
ATOM 3961 C C . TRP A 1 509 ? -26.871 -0.393 7.730 1.00 90.88 509 TRP A C 1
ATOM 3963 O O . TRP A 1 509 ? -28.097 -0.416 7.742 1.00 90.88 509 TRP A O 1
ATOM 3973 N N . ASP A 1 510 ? -26.156 0.027 6.688 1.00 83.56 510 ASP A N 1
ATOM 3974 C CA . ASP A 1 510 ? -26.719 0.502 5.416 1.00 83.56 510 ASP A CA 1
ATOM 3975 C C . ASP A 1 510 ? -27.821 1.564 5.600 1.00 83.56 510 ASP A C 1
ATOM 3977 O O . ASP A 1 510 ? -28.832 1.592 4.907 1.00 83.56 510 ASP A O 1
ATOM 3981 N N . GLY A 1 511 ? -27.613 2.455 6.575 1.00 80.12 511 GLY A N 1
ATOM 3982 C CA . GLY A 1 511 ? -28.545 3.530 6.933 1.00 80.12 511 GLY A CA 1
ATOM 3983 C C . GLY A 1 511 ? -29.632 3.139 7.942 1.00 80.12 511 GLY A C 1
ATOM 3984 O O . GLY A 1 511 ? -30.239 4.024 8.546 1.00 80.12 511 GLY A O 1
ATOM 3985 N N . GLU A 1 512 ? -29.840 1.851 8.215 1.00 84.44 512 GLU A N 1
ATOM 3986 C CA . GLU A 1 512 ? -30.844 1.379 9.172 1.00 84.44 512 GLU A CA 1
ATOM 3987 C C . GLU A 1 512 ? -30.283 1.270 10.592 1.00 84.44 512 GLU A C 1
ATOM 3989 O O . GLU A 1 512 ? -29.202 0.726 10.817 1.00 84.44 512 GLU A O 1
ATOM 3994 N N . SER A 1 513 ? -31.014 1.773 11.591 1.00 87.62 513 SER A N 1
ATOM 3995 C CA . SER A 1 513 ? -30.567 1.711 12.987 1.00 87.62 513 SER A CA 1
ATOM 3996 C C . SER A 1 513 ? -30.632 0.287 13.543 1.00 87.62 513 SER A C 1
ATOM 3998 O O . SER A 1 513 ? -31.679 -0.356 13.519 1.00 87.62 513 SER A O 1
ATOM 4000 N N . ILE A 1 514 ? -29.528 -0.170 14.137 1.00 88.94 514 ILE A N 1
ATOM 4001 C CA . ILE A 1 514 ? -29.442 -1.464 14.818 1.00 88.94 514 ILE A CA 1
ATOM 4002 C C . ILE A 1 514 ? -29.637 -1.271 16.321 1.00 88.94 514 ILE A C 1
ATOM 4004 O O . ILE A 1 514 ? -28.960 -0.458 16.954 1.00 88.94 514 ILE A O 1
ATOM 4008 N N . GLN A 1 515 ? -30.505 -2.089 16.915 1.00 83.69 515 GLN A N 1
ATOM 4009 C CA . GLN A 1 515 ? -30.638 -2.205 18.365 1.00 83.69 515 GLN A CA 1
ATOM 4010 C C . GLN A 1 515 ? -29.935 -3.469 18.856 1.00 83.69 515 GLN A C 1
ATOM 4012 O O . GLN A 1 515 ? -30.349 -4.586 18.554 1.00 83.69 515 GLN A O 1
ATOM 4017 N N . ILE A 1 516 ? -28.874 -3.290 19.644 1.00 85.44 516 ILE A N 1
ATOM 4018 C CA . ILE A 1 516 ? -28.195 -4.389 20.335 1.00 85.44 516 ILE A CA 1
ATOM 4019 C C . ILE A 1 516 ? -28.664 -4.367 21.793 1.00 85.44 516 ILE A C 1
ATOM 4021 O O . ILE A 1 516 ? -28.411 -3.362 22.468 1.00 85.44 516 ILE A O 1
ATOM 4025 N N . PRO A 1 517 ? -29.308 -5.431 22.309 1.00 86.62 517 PRO A N 1
ATOM 4026 C CA . PRO A 1 517 ? -29.761 -5.478 23.696 1.00 86.62 517 PRO A CA 1
ATOM 4027 C C . PRO A 1 517 ? -28.660 -5.095 24.695 1.00 86.62 517 PRO A C 1
ATOM 4029 O O . PRO A 1 517 ? -27.486 -5.424 24.504 1.00 86.62 517 PRO A O 1
ATOM 4032 N N . THR A 1 518 ? -29.032 -4.402 25.773 1.00 82.94 518 THR A N 1
ATOM 4033 C CA . THR A 1 518 ? -28.119 -3.983 26.852 1.00 82.94 518 THR A CA 1
ATOM 4034 C C . THR A 1 518 ? -27.854 -5.142 27.809 1.00 82.94 518 THR A C 1
ATOM 4036 O O . THR A 1 518 ? -28.264 -5.143 28.969 1.00 82.94 518 THR A O 1
ATOM 4039 N N . ASN A 1 519 ? -27.224 -6.187 27.284 1.00 75.06 519 ASN A N 1
ATOM 4040 C CA . ASN A 1 519 ? -26.671 -7.282 28.060 1.00 75.06 519 ASN A CA 1
ATOM 4041 C C . ASN A 1 519 ? -25.251 -7.558 27.536 1.00 75.06 519 ASN A C 1
ATOM 4043 O O . ASN A 1 519 ? -25.027 -7.550 26.327 1.00 75.06 519 ASN A O 1
ATOM 4047 N N . GLY A 1 520 ? -24.273 -7.758 28.424 1.00 69.62 520 GLY A N 1
ATOM 4048 C CA . GLY A 1 520 ? -22.848 -7.857 28.065 1.00 69.62 520 GLY A CA 1
ATOM 4049 C C . GLY A 1 520 ? -22.439 -9.033 27.161 1.00 69.62 520 GLY A C 1
ATOM 4050 O O . GLY A 1 520 ? -21.250 -9.199 26.880 1.00 69.62 520 GLY A O 1
ATOM 4051 N N . GLU A 1 521 ? -23.395 -9.848 26.714 1.00 72.81 521 GLU A N 1
ATOM 4052 C CA . GLU A 1 521 ? -23.204 -11.002 25.829 1.00 72.81 521 GLU A CA 1
ATOM 4053 C C . GLU A 1 521 ? -23.971 -10.871 24.500 1.00 72.81 521 GLU A C 1
ATOM 4055 O O . GLU A 1 521 ? -23.765 -11.697 23.610 1.00 72.81 521 GLU A O 1
ATOM 4060 N N . ALA A 1 522 ? -24.816 -9.844 24.342 1.00 84.31 522 ALA A N 1
ATOM 4061 C CA . ALA A 1 522 ? -25.665 -9.667 23.173 1.00 84.31 522 ALA A CA 1
ATOM 4062 C C . ALA A 1 522 ? -24.817 -9.501 21.922 1.00 84.31 522 ALA A C 1
ATOM 4064 O O . ALA A 1 522 ? -23.804 -8.797 21.923 1.00 84.31 522 ALA A O 1
ATOM 4065 N N . GLU A 1 523 ? -25.269 -10.106 20.835 1.00 88.31 523 GLU A N 1
ATOM 4066 C CA . GLU A 1 523 ? -24.667 -9.921 19.532 1.00 88.31 523 GLU A CA 1
ATOM 4067 C C . GLU A 1 523 ? -25.731 -9.666 18.476 1.00 88.31 523 GLU A C 1
ATOM 4069 O O . GLU A 1 523 ? -26.846 -10.180 18.543 1.00 88.31 523 GLU A O 1
ATOM 4074 N N . TRP A 1 524 ? -25.352 -8.859 17.500 1.00 91.31 524 TRP A N 1
ATOM 4075 C CA . TRP A 1 524 ? -26.056 -8.699 16.247 1.00 91.31 524 TRP A CA 1
ATOM 4076 C C . TRP A 1 524 ? -25.152 -9.213 15.129 1.00 91.31 524 TRP A C 1
ATOM 4078 O O . TRP A 1 524 ? -23.930 -9.024 15.160 1.00 91.31 524 TRP A O 1
ATOM 4088 N N . ARG A 1 525 ? -25.750 -9.886 14.150 1.00 88.12 525 ARG A N 1
ATOM 4089 C CA . ARG A 1 525 ? -25.061 -10.409 12.971 1.00 88.12 525 ARG A CA 1
ATOM 4090 C C . ARG A 1 525 ? -25.771 -9.898 11.733 1.00 88.12 525 ARG A C 1
ATOM 4092 O O . ARG A 1 525 ? -26.997 -9.961 11.681 1.00 88.12 525 ARG A O 1
ATOM 4099 N N . ALA A 1 526 ? -24.998 -9.443 10.754 1.00 82.50 526 ALA A N 1
ATOM 4100 C CA . ALA A 1 526 ? -25.549 -9.168 9.436 1.00 82.50 526 ALA A CA 1
ATOM 4101 C C . ALA A 1 526 ? -26.010 -10.482 8.792 1.00 82.50 526 ALA A C 1
ATOM 4103 O O . ALA A 1 526 ? -25.392 -11.534 8.997 1.00 82.50 526 ALA A O 1
ATOM 4104 N N . ASP A 1 527 ? -27.088 -10.413 8.017 1.00 76.69 527 ASP A N 1
ATOM 4105 C CA . ASP A 1 527 ? -27.596 -11.557 7.270 1.00 76.69 527 ASP A CA 1
ATOM 4106 C C . ASP A 1 527 ? -26.538 -12.031 6.259 1.00 76.69 527 ASP A C 1
ATOM 4108 O O . ASP A 1 527 ? -26.090 -11.277 5.391 1.00 76.69 527 ASP A O 1
ATOM 4112 N N . SER A 1 528 ? -26.134 -13.299 6.370 1.00 64.62 528 SER A N 1
ATOM 4113 C CA . SER A 1 528 ? -25.141 -13.919 5.486 1.00 64.62 528 SER A CA 1
ATOM 4114 C C . SER A 1 528 ? -25.572 -13.996 4.018 1.00 64.62 528 SER A C 1
ATOM 4116 O O . SER A 1 528 ? -24.727 -14.241 3.163 1.00 64.62 528 SER A O 1
ATOM 4118 N N . SER A 1 529 ? -26.861 -13.819 3.712 1.00 60.12 529 SER A N 1
ATOM 4119 C CA . SER A 1 529 ? -27.360 -13.736 2.335 1.00 60.12 529 SER A CA 1
ATOM 4120 C C . SER A 1 529 ? -27.141 -12.361 1.694 1.00 60.12 529 SER A C 1
ATOM 4122 O O . SER A 1 529 ? -27.060 -12.269 0.471 1.00 60.12 529 SER A O 1
ATOM 4124 N N . LEU A 1 530 ? -27.004 -11.307 2.507 1.00 55.53 530 LEU A N 1
ATOM 4125 C CA . LEU A 1 530 ? -26.873 -9.922 2.049 1.00 55.53 530 LEU A CA 1
ATOM 4126 C C . LEU A 1 530 ? -25.422 -9.444 2.004 1.00 55.53 530 LEU A C 1
ATOM 4128 O O . LEU A 1 530 ? -25.127 -8.511 1.265 1.00 55.53 530 LEU A O 1
ATOM 4132 N N . SER A 1 531 ? -24.516 -10.084 2.750 1.00 56.28 531 SER A N 1
ATOM 4133 C CA . SER A 1 531 ? -23.103 -9.709 2.804 1.00 56.28 531 SER A CA 1
ATOM 4134 C C . SER A 1 531 ? -22.180 -10.856 2.412 1.00 56.28 531 SER A C 1
ATOM 4136 O O . SER A 1 531 ? -22.306 -11.981 2.891 1.00 56.28 531 SER A O 1
ATOM 4138 N N . LYS A 1 532 ? -21.168 -10.548 1.590 1.00 67.69 532 LYS A N 1
ATOM 4139 C CA . LYS A 1 532 ? -20.092 -11.491 1.231 1.00 67.69 532 LYS A CA 1
ATOM 4140 C C . LYS A 1 532 ? -19.244 -11.903 2.437 1.00 67.69 532 LYS A C 1
ATOM 4142 O O . LYS A 1 532 ? -18.512 -12.891 2.367 1.00 67.69 532 LYS A O 1
ATOM 4147 N N . ARG A 1 533 ? -19.298 -11.129 3.525 1.00 75.69 533 ARG A N 1
ATOM 4148 C CA . ARG A 1 533 ? -18.469 -11.287 4.720 1.00 75.69 533 ARG A CA 1
ATOM 4149 C C . ARG A 1 533 ? -19.352 -11.442 5.944 1.00 75.69 533 ARG A C 1
ATOM 4151 O O . ARG A 1 533 ? -20.404 -10.827 6.065 1.00 75.69 533 ARG A O 1
ATOM 4158 N N . GLN A 1 534 ? -18.880 -12.221 6.911 1.00 78.75 534 GLN A N 1
ATOM 4159 C CA . GLN A 1 534 ? -19.528 -12.257 8.213 1.00 78.75 534 GLN A CA 1
ATOM 4160 C C . GLN A 1 534 ? -19.247 -10.948 8.964 1.00 78.75 534 GLN A C 1
ATOM 4162 O O . GLN A 1 534 ? -18.087 -10.609 9.212 1.00 78.75 534 GLN A O 1
ATOM 4167 N N . VAL A 1 535 ? -20.312 -10.248 9.359 1.00 86.44 535 VAL A N 1
ATOM 4168 C CA . VAL A 1 535 ? -20.240 -9.043 10.192 1.00 86.44 535 VAL A CA 1
ATOM 4169 C C . VAL A 1 535 ? -20.908 -9.321 11.526 1.00 86.44 535 VAL A C 1
ATOM 4171 O O . VAL A 1 535 ? -22.053 -9.769 11.576 1.00 86.44 535 VAL A O 1
ATOM 4174 N N . VAL A 1 536 ? -20.178 -9.076 12.612 1.00 87.75 536 VAL A N 1
ATOM 4175 C CA . VAL A 1 536 ? -20.642 -9.333 13.977 1.00 87.75 536 VAL A CA 1
ATOM 4176 C C . VAL A 1 536 ? -20.389 -8.110 14.837 1.00 87.75 536 VAL A C 1
ATOM 4178 O O . VAL A 1 536 ? -19.260 -7.623 14.913 1.00 87.75 536 VAL A O 1
ATOM 4181 N N . LEU A 1 537 ? -21.427 -7.654 15.525 1.00 91.81 537 LEU A N 1
ATOM 4182 C CA . LEU A 1 537 ? -21.330 -6.666 16.586 1.00 91.81 537 LEU A CA 1
ATOM 4183 C C . LEU A 1 537 ? -21.681 -7.343 17.901 1.00 91.81 537 LEU A C 1
ATOM 4185 O O . LEU A 1 537 ? -22.812 -7.772 18.090 1.00 91.81 537 LEU A O 1
ATOM 4189 N N . GLU A 1 538 ? -20.720 -7.441 18.811 1.00 89.69 538 GLU A N 1
ATOM 4190 C CA . GLU A 1 538 ? -20.914 -8.039 20.130 1.00 89.69 538 GLU A CA 1
ATOM 4191 C C . GLU A 1 538 ? -20.788 -6.986 21.231 1.00 89.69 538 GLU A C 1
ATOM 4193 O O . GLU A 1 538 ? -19.871 -6.162 21.224 1.00 89.69 538 GLU A O 1
ATOM 4198 N N . ARG A 1 539 ? -21.670 -7.033 22.230 1.00 89.06 539 ARG A N 1
ATOM 4199 C CA . ARG A 1 539 ? -21.477 -6.292 23.474 1.00 89.06 539 ARG A CA 1
ATOM 4200 C C . ARG A 1 539 ? -20.235 -6.820 24.178 1.00 89.06 539 ARG A C 1
ATOM 4202 O O . ARG A 1 539 ? -19.976 -8.027 24.276 1.00 89.06 539 ARG A O 1
ATOM 4209 N N . THR A 1 540 ? -19.442 -5.880 24.669 1.00 88.31 540 THR A N 1
ATOM 4210 C CA . THR A 1 540 ? -18.305 -6.176 25.541 1.00 88.31 540 THR A CA 1
ATOM 4211 C C . THR A 1 540 ? -18.550 -5.712 26.970 1.00 88.31 540 THR A C 1
ATOM 4213 O O . THR A 1 540 ? -17.778 -6.066 27.855 1.00 88.31 540 THR A O 1
ATOM 4216 N N . ASP A 1 541 ? -19.633 -4.976 27.209 1.00 87.69 541 ASP A N 1
ATOM 4217 C CA . ASP A 1 541 ? -20.152 -4.568 28.512 1.00 87.69 541 ASP A CA 1
ATOM 4218 C C . ASP A 1 541 ? -21.667 -4.329 28.383 1.00 87.69 541 ASP A C 1
ATOM 4220 O O . ASP A 1 541 ? -22.186 -4.291 27.266 1.00 87.69 541 ASP A O 1
ATOM 4224 N N . ASP A 1 542 ? -22.379 -4.156 29.497 1.00 86.44 542 ASP A N 1
ATOM 4225 C CA . ASP A 1 542 ? -23.845 -4.004 29.471 1.00 86.44 542 ASP A CA 1
ATOM 4226 C C . ASP A 1 542 ? -24.294 -2.731 28.722 1.00 86.44 542 ASP A C 1
ATOM 4228 O O . ASP A 1 542 ? -25.334 -2.729 28.064 1.00 86.44 542 ASP A O 1
ATOM 4232 N N . TYR A 1 543 ? -23.476 -1.673 28.767 1.00 90.31 543 TYR A N 1
ATOM 4233 C CA . TYR A 1 543 ? -23.718 -0.379 28.119 1.00 90.31 543 TYR A CA 1
ATOM 4234 C C . TYR A 1 543 ? -22.426 0.175 27.509 1.00 90.31 543 TYR A C 1
ATOM 4236 O O . TYR A 1 543 ? -21.334 -0.058 28.032 1.00 90.31 543 TYR A O 1
ATOM 4244 N N . ASN A 1 544 ? -22.542 0.984 26.453 1.00 92.62 544 ASN A N 1
ATOM 4245 C CA . ASN A 1 544 ? -21.483 1.853 25.927 1.00 92.62 544 ASN A CA 1
ATOM 4246 C C . ASN A 1 544 ? -20.210 1.153 25.419 1.00 92.62 544 ASN A C 1
ATOM 4248 O O . ASN A 1 544 ? -19.201 1.823 25.207 1.00 92.62 544 ASN A O 1
ATOM 4252 N N . SER A 1 545 ? -20.181 -0.173 25.261 1.00 92.62 545 SER A N 1
ATOM 4253 C CA . SER A 1 545 ? -18.997 -0.892 24.764 1.00 92.62 545 SER A CA 1
ATOM 4254 C C . SER A 1 545 ? -19.371 -2.052 23.846 1.00 92.62 545 SER A C 1
ATOM 4256 O O . SER A 1 545 ? -20.199 -2.900 24.194 1.00 92.62 545 SER A O 1
ATOM 4258 N N . VAL A 1 546 ? -18.745 -2.080 22.671 1.00 93.44 546 VAL A N 1
ATOM 4259 C CA . VAL A 1 546 ? -18.954 -3.101 21.641 1.00 93.44 546 VAL A CA 1
ATOM 4260 C C . VAL A 1 546 ? -17.637 -3.507 20.999 1.00 93.44 546 VAL A C 1
ATOM 4262 O O . VAL A 1 546 ? -16.688 -2.725 20.932 1.00 93.44 546 VAL A O 1
ATOM 4265 N N . ARG A 1 547 ? -17.594 -4.733 20.487 1.00 92.81 547 ARG A N 1
ATOM 4266 C CA . ARG A 1 547 ? -16.606 -5.169 19.511 1.00 92.81 547 ARG A CA 1
ATOM 4267 C C . ARG A 1 547 ? -17.296 -5.408 18.183 1.00 92.81 547 ARG A C 1
ATOM 4269 O O . ARG A 1 547 ? -18.283 -6.132 18.110 1.00 92.81 547 ARG A O 1
ATOM 4276 N N . VAL A 1 548 ? -16.727 -4.838 17.135 1.00 94.06 548 VAL A N 1
ATOM 4277 C CA . VAL A 1 548 ? -17.145 -5.038 15.752 1.00 94.06 548 VAL A CA 1
ATOM 4278 C C . VAL A 1 548 ? -16.131 -5.941 15.068 1.00 94.06 548 VAL A C 1
ATOM 4280 O O . VAL A 1 548 ? -14.926 -5.751 15.222 1.00 94.06 548 VAL A O 1
ATOM 4283 N N . THR A 1 549 ? -16.605 -6.924 14.313 1.00 88.50 549 THR A N 1
ATOM 4284 C CA . THR A 1 549 ? -15.775 -7.787 13.470 1.00 88.50 549 THR A CA 1
ATOM 4285 C C . THR A 1 549 ? -16.338 -7.787 12.059 1.00 88.50 549 THR A C 1
ATOM 4287 O O . THR A 1 549 ? -17.471 -8.216 11.863 1.00 88.50 549 THR A O 1
ATOM 4290 N N . VAL A 1 550 ? -15.537 -7.341 11.092 1.00 86.50 550 VAL A N 1
ATOM 4291 C CA . VAL A 1 550 ? -15.794 -7.492 9.655 1.00 86.50 550 VAL A CA 1
ATOM 4292 C C . VAL A 1 550 ? -14.806 -8.527 9.129 1.00 86.50 550 VAL A C 1
ATOM 4294 O O . VAL A 1 550 ? -13.597 -8.276 9.081 1.00 86.50 550 VAL A O 1
ATOM 4297 N N . ALA A 1 551 ? -15.302 -9.722 8.804 1.00 76.31 551 ALA A N 1
ATOM 4298 C CA . ALA A 1 551 ? -14.455 -10.869 8.500 1.00 76.31 551 ALA A CA 1
ATOM 4299 C C . ALA A 1 551 ? -13.449 -10.579 7.372 1.00 76.31 551 ALA A C 1
ATOM 4301 O O . ALA A 1 551 ? -13.805 -10.155 6.271 1.00 76.31 551 ALA A O 1
ATOM 4302 N N . GLY A 1 552 ? -12.173 -10.831 7.671 1.00 71.25 552 GLY A N 1
ATOM 4303 C CA . GLY A 1 552 ? -11.058 -10.628 6.747 1.00 71.25 552 GLY A CA 1
ATOM 4304 C C . GLY A 1 552 ? -10.575 -9.184 6.606 1.00 71.25 552 GLY A C 1
ATOM 4305 O O . GLY A 1 552 ? -9.535 -9.000 6.003 1.00 71.25 552 GLY A O 1
ATOM 4306 N N . LEU A 1 553 ? -11.255 -8.178 7.173 1.00 82.06 553 LEU A N 1
ATOM 4307 C CA . LEU A 1 553 ? -10.872 -6.769 7.000 1.00 82.06 553 LEU A CA 1
ATOM 4308 C C . LEU A 1 553 ? -10.394 -6.128 8.303 1.00 82.06 553 LEU A C 1
ATOM 4310 O O . LEU A 1 553 ? -9.229 -5.750 8.435 1.00 82.06 553 LEU A O 1
ATOM 4314 N N . VAL A 1 554 ? -11.284 -6.012 9.292 1.00 91.81 554 VAL A N 1
ATOM 4315 C CA . VAL A 1 554 ? -11.002 -5.256 10.516 1.00 91.81 554 VAL A CA 1
ATOM 4316 C C . VAL A 1 554 ? -11.791 -5.783 11.710 1.00 91.81 554 VAL A C 1
ATOM 4318 O O . VAL A 1 554 ? -12.963 -6.147 11.610 1.00 91.81 554 VAL A O 1
ATOM 4321 N N . GLN A 1 555 ? -11.142 -5.786 12.871 1.00 92.00 555 GLN A N 1
ATOM 4322 C CA . GLN A 1 555 ? -11.789 -5.902 14.172 1.00 92.00 555 GLN A CA 1
ATOM 4323 C C . GLN A 1 555 ? -11.612 -4.586 14.934 1.00 92.00 555 GLN A C 1
ATOM 4325 O O . GLN A 1 555 ? -10.514 -4.032 14.964 1.00 92.00 555 GLN A O 1
ATOM 4330 N N . MET A 1 556 ? -12.670 -4.098 15.575 1.00 96.19 556 MET A N 1
ATOM 4331 C CA . MET A 1 556 ? -12.658 -2.851 16.338 1.00 96.19 556 MET A CA 1
ATOM 4332 C C . MET A 1 556 ? -13.196 -3.098 17.739 1.00 96.19 556 MET A C 1
ATOM 4334 O O . MET A 1 556 ? -14.315 -3.577 17.889 1.00 96.19 556 MET A O 1
ATOM 4338 N N . ASP A 1 557 ? -12.424 -2.759 18.764 1.00 94.81 557 ASP A N 1
ATOM 4339 C CA . ASP A 1 557 ? -12.937 -2.607 20.125 1.00 94.81 557 ASP A CA 1
ATOM 4340 C C . ASP A 1 557 ? -13.303 -1.132 20.322 1.00 94.81 557 ASP A C 1
ATOM 4342 O O . ASP A 1 557 ? -12.441 -0.276 20.135 1.00 94.81 557 ASP A O 1
ATOM 4346 N N . ILE A 1 558 ? -14.556 -0.832 20.678 1.00 96.44 558 ILE A N 1
ATOM 4347 C CA . ILE A 1 558 ? -15.089 0.536 20.795 1.00 96.44 558 ILE A CA 1
ATOM 4348 C C . ILE A 1 558 ? -15.721 0.729 22.174 1.00 96.44 558 ILE A C 1
ATOM 4350 O O . ILE A 1 558 ? -16.477 -0.119 22.658 1.00 96.44 558 ILE A O 1
ATOM 4354 N N . LYS A 1 559 ? -15.442 1.873 22.802 1.00 95.44 559 LYS A N 1
ATOM 4355 C CA . LYS A 1 559 ? -16.088 2.319 24.037 1.00 95.44 559 LYS A CA 1
ATOM 4356 C C . LYS A 1 559 ? -16.490 3.787 23.943 1.00 95.44 559 LYS A C 1
ATOM 4358 O O . LYS A 1 559 ? -15.658 4.626 23.625 1.00 95.44 559 LYS A O 1
ATOM 4363 N N . VAL A 1 560 ? -17.732 4.100 24.304 1.00 96.38 560 VAL A N 1
ATOM 4364 C CA . VAL A 1 560 ? -18.188 5.485 24.466 1.00 96.38 560 VAL A CA 1
ATOM 4365 C C . VAL A 1 560 ? -17.768 6.000 25.843 1.00 96.38 560 VAL A C 1
ATOM 4367 O O . VAL A 1 560 ? -17.969 5.316 26.854 1.00 96.38 560 VAL A O 1
ATOM 4370 N N . LYS A 1 561 ? -17.198 7.205 25.896 1.00 94.19 561 LYS A N 1
ATOM 4371 C CA . LYS A 1 561 ? -16.875 7.910 27.140 1.00 94.19 561 LYS A CA 1
ATOM 4372 C C . LYS A 1 561 ? -17.275 9.382 27.097 1.00 94.19 561 LYS A C 1
ATOM 4374 O O . LYS A 1 561 ? -17.213 9.986 26.031 1.00 94.19 561 LYS A O 1
ATOM 4379 N N . PRO A 1 562 ? -17.640 9.970 28.248 1.00 94.75 562 PRO A N 1
ATOM 4380 C CA . PRO A 1 562 ? -17.803 11.408 28.386 1.00 94.75 562 PRO A CA 1
ATOM 4381 C C . PRO A 1 562 ? -16.452 12.075 28.659 1.00 94.75 562 PRO A C 1
ATOM 4383 O O . PRO A 1 562 ? -15.496 11.417 29.077 1.00 94.75 562 PRO A O 1
ATOM 4386 N N . ILE A 1 563 ? -16.424 13.399 28.562 1.00 92.06 563 ILE A N 1
ATOM 4387 C CA . ILE A 1 563 ? -15.381 14.210 29.185 1.00 92.06 563 ILE A CA 1
ATOM 4388 C C . ILE A 1 563 ? -15.853 14.626 30.579 1.00 92.06 563 ILE A C 1
ATOM 4390 O O . ILE A 1 563 ? -16.910 15.238 30.756 1.00 92.06 563 ILE A O 1
ATOM 4394 N N . GLY A 1 564 ? -15.069 14.272 31.597 1.00 87.56 564 GLY A N 1
ATOM 4395 C CA . GLY A 1 564 ? -15.399 14.563 32.992 1.00 87.56 564 GLY A CA 1
ATOM 4396 C C . GLY A 1 564 ? -15.256 16.048 33.343 1.00 87.56 564 GLY A C 1
ATOM 4397 O O . GLY A 1 564 ? -14.475 16.777 32.736 1.00 87.56 564 GLY A O 1
ATOM 4398 N N . LYS A 1 565 ? -15.954 16.507 34.393 1.00 86.94 565 LYS A N 1
ATOM 4399 C CA . LYS A 1 565 ? -15.811 17.889 34.904 1.00 86.94 565 LYS A CA 1
ATOM 4400 C C . LYS A 1 565 ? -14.374 18.215 35.315 1.00 86.94 565 LYS A C 1
ATOM 4402 O O . LYS A 1 565 ? -13.907 19.325 35.081 1.00 86.94 565 LYS A O 1
ATOM 4407 N N . GLU A 1 566 ? -13.700 17.256 35.942 1.00 88.69 566 GLU A N 1
ATOM 4408 C CA . GLU A 1 566 ? -12.313 17.398 36.377 1.00 88.69 566 GLU A CA 1
ATOM 4409 C C . GLU A 1 566 ? -11.359 17.477 35.182 1.00 88.69 566 GLU A C 1
ATOM 4411 O O . GLU A 1 566 ? -10.563 18.407 35.107 1.00 88.69 566 GLU A O 1
ATOM 4416 N N . GLU A 1 567 ? -11.512 16.586 34.200 1.00 89.31 567 GLU A N 1
ATOM 4417 C CA . GLU A 1 567 ? -10.734 16.606 32.958 1.00 89.31 567 GLU A CA 1
ATOM 4418 C C . GLU A 1 567 ? -10.924 17.926 32.192 1.00 89.31 567 GLU A C 1
ATOM 4420 O O . GLU A 1 567 ? -9.950 18.605 31.867 1.00 89.31 567 GLU A O 1
ATOM 4425 N N . ASN A 1 568 ? -12.175 18.359 32.001 1.00 89.81 568 ASN A N 1
ATOM 4426 C CA . ASN A 1 568 ? -12.506 19.642 31.376 1.00 89.81 568 ASN A CA 1
ATOM 4427 C C . ASN A 1 568 ? -11.867 20.829 32.115 1.00 89.81 568 ASN A C 1
ATOM 4429 O O . ASN A 1 568 ? -11.406 21.775 31.477 1.00 89.81 568 ASN A O 1
ATOM 4433 N N . LYS A 1 569 ? -11.810 20.779 33.453 1.00 90.44 569 LYS A N 1
ATOM 4434 C CA . LYS A 1 569 ? -11.163 21.809 34.275 1.00 90.44 569 LYS A CA 1
ATOM 4435 C C . LYS A 1 569 ? -9.641 21.795 34.113 1.00 90.44 569 LYS A C 1
ATOM 4437 O O . LYS A 1 569 ? -9.060 22.860 33.939 1.00 90.44 569 LYS A O 1
ATOM 4442 N N . ILE A 1 570 ? -9.008 20.622 34.169 1.00 89.75 570 ILE A N 1
ATOM 4443 C CA . ILE A 1 570 ? -7.547 20.464 34.076 1.00 89.75 570 ILE A CA 1
ATOM 4444 C C . ILE A 1 570 ? -7.038 20.913 32.704 1.00 89.75 570 ILE A C 1
ATOM 4446 O O . ILE A 1 570 ? -6.052 21.641 32.621 1.00 89.75 570 ILE A O 1
ATOM 4450 N N . HIS A 1 571 ? -7.724 20.515 31.634 1.00 86.50 571 HIS A N 1
ATOM 4451 C CA . HIS A 1 571 ? -7.307 20.818 30.266 1.00 86.50 571 HIS A CA 1
ATOM 4452 C C . HIS A 1 571 ? -7.900 22.120 29.711 1.00 86.50 571 HIS A C 1
ATOM 4454 O O . HIS A 1 571 ? -7.517 22.553 28.624 1.00 86.50 571 HIS A O 1
ATOM 4460 N N . ASN A 1 572 ? -8.801 22.765 30.462 1.00 90.31 572 ASN A N 1
ATOM 4461 C CA . ASN A 1 572 ? -9.504 23.985 30.066 1.00 90.31 572 ASN A CA 1
ATOM 4462 C C . ASN A 1 572 ? -10.167 23.850 28.680 1.00 90.31 572 ASN A C 1
ATOM 4464 O O . ASN A 1 572 ? -10.043 24.733 27.830 1.00 90.31 572 ASN A O 1
ATOM 4468 N N . TYR A 1 573 ? -10.863 22.731 28.441 1.00 89.44 573 TYR A N 1
ATOM 4469 C CA . TYR A 1 573 ? -11.546 22.491 27.162 1.00 89.44 573 TYR A CA 1
ATOM 4470 C C . TYR A 1 573 ? -12.741 23.435 26.946 1.00 89.44 573 TYR A C 1
ATOM 4472 O O . TYR A 1 573 ? -13.166 23.632 25.810 1.00 89.44 573 TYR A O 1
ATOM 4480 N N . GLN A 1 574 ? -13.271 24.036 28.019 1.00 91.19 574 GLN A N 1
ATOM 4481 C CA . GLN A 1 574 ? -14.428 24.944 27.997 1.00 91.19 574 GLN A CA 1
ATOM 4482 C C . GLN A 1 574 ? -15.675 24.299 27.382 1.00 91.19 574 GLN A C 1
ATOM 4484 O O . GLN A 1 574 ? -16.406 24.921 26.612 1.00 91.19 574 GLN A O 1
ATOM 4489 N N . ILE A 1 575 ? -15.920 23.036 27.736 1.00 88.00 575 ILE A N 1
ATOM 4490 C CA . ILE A 1 575 ? -17.096 22.304 27.263 1.00 88.00 575 ILE A CA 1
ATOM 4491 C C . ILE A 1 575 ? -18.384 23.049 27.668 1.00 88.00 575 ILE A C 1
ATOM 4493 O O . ILE A 1 575 ? -18.535 23.392 28.849 1.00 88.00 575 ILE A O 1
ATOM 4497 N N . PRO A 1 576 ? -19.308 23.306 26.718 1.00 86.50 576 PRO A N 1
ATOM 4498 C CA . PRO A 1 576 ? -20.581 23.963 26.986 1.00 86.50 576 PRO A CA 1
ATOM 4499 C C . PRO A 1 576 ? -21.407 23.267 28.072 1.00 86.50 576 PRO A C 1
ATOM 4501 O O . PRO A 1 576 ? -21.449 22.041 28.171 1.00 86.50 576 PRO A O 1
ATOM 4504 N N . LYS A 1 577 ? -22.143 24.056 28.864 1.00 83.12 577 LYS A N 1
ATOM 4505 C CA . LYS A 1 577 ? -23.136 23.504 29.796 1.00 83.12 577 LYS A CA 1
ATOM 4506 C C . LYS A 1 577 ? -24.212 22.750 29.007 1.00 83.12 577 LYS A C 1
ATOM 4508 O O . LYS A 1 577 ? -24.755 23.289 28.050 1.00 83.12 577 LYS A O 1
ATOM 4513 N N . GLY A 1 578 ? -24.551 21.540 29.454 1.00 84.25 578 GLY A N 1
ATOM 4514 C CA . GLY A 1 578 ? -25.570 20.706 28.808 1.00 84.25 578 GLY A CA 1
ATOM 4515 C C . GLY A 1 578 ? -25.029 19.750 27.746 1.00 84.25 578 GLY A C 1
ATOM 4516 O O . GLY A 1 578 ? -25.823 19.166 27.016 1.00 84.25 578 GLY A O 1
ATOM 4517 N N . ASP A 1 579 ? -23.711 19.557 27.683 1.00 88.94 579 ASP A N 1
ATOM 4518 C CA . ASP A 1 579 ? -23.073 18.552 26.841 1.00 88.94 579 ASP A CA 1
ATOM 4519 C C . ASP A 1 579 ? -21.934 17.865 27.600 1.00 88.94 579 ASP A C 1
ATOM 4521 O O . ASP A 1 579 ? -21.118 18.524 28.243 1.00 88.94 579 ASP A O 1
ATOM 4525 N N . SER A 1 580 ? -21.887 16.538 27.547 1.00 90.75 580 SER A N 1
ATOM 4526 C CA . SER A 1 580 ? -20.812 15.735 28.139 1.00 90.75 580 SER A CA 1
ATOM 4527 C C . SER A 1 580 ? -19.730 15.357 27.126 1.00 90.75 580 SER A C 1
ATOM 4529 O O . SER A 1 580 ? -18.777 14.685 27.515 1.00 90.75 580 SER A O 1
ATOM 4531 N N . PHE A 1 581 ? -19.874 15.745 25.849 1.00 91.75 581 PHE A N 1
ATOM 4532 C CA . PHE A 1 581 ? -18.937 15.415 24.765 1.00 91.75 581 PHE A CA 1
ATOM 4533 C C . PHE A 1 581 ? -18.640 13.910 24.724 1.00 91.75 581 PHE A C 1
ATOM 4535 O O . PHE A 1 581 ? -17.493 13.462 24.784 1.00 91.75 581 PHE A O 1
ATOM 4542 N N . ALA A 1 582 ? -19.715 13.117 24.683 1.00 95.00 582 ALA A N 1
ATOM 4543 C CA . ALA A 1 582 ? -19.596 11.676 24.536 1.00 95.00 582 ALA A CA 1
ATOM 4544 C C . ALA A 1 582 ? -18.905 11.348 23.203 1.00 95.00 582 ALA A C 1
ATOM 4546 O O . ALA A 1 582 ? -19.333 11.813 22.146 1.00 95.00 582 ALA A O 1
ATOM 4547 N N . HIS A 1 583 ? -17.835 10.564 23.269 1.00 96.06 583 HIS A N 1
ATOM 4548 C CA . HIS A 1 583 ? -16.970 10.240 22.138 1.00 96.06 583 HIS A CA 1
ATOM 4549 C C . HIS A 1 583 ? -16.473 8.793 22.216 1.00 96.06 583 HIS A C 1
ATOM 4551 O O . HIS A 1 583 ? -16.646 8.111 23.229 1.00 96.06 583 HIS A O 1
ATOM 4557 N N . LEU A 1 584 ? -15.868 8.321 21.131 1.00 97.62 584 LEU A N 1
ATOM 4558 C CA . LEU A 1 584 ? -15.378 6.962 20.957 1.00 97.62 584 LEU A CA 1
ATOM 4559 C C . LEU A 1 584 ? -13.896 6.862 21.329 1.00 97.62 584 LEU A C 1
ATOM 4561 O O . LEU A 1 584 ? -13.042 7.526 20.747 1.00 97.62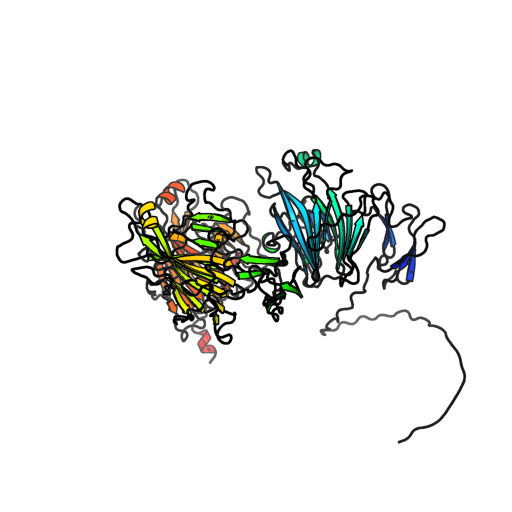 584 LEU A O 1
ATOM 4565 N N . GLU A 1 585 ? -13.582 5.951 22.242 1.00 96.94 585 GLU A N 1
ATOM 4566 C CA . GLU A 1 585 ? -12.264 5.332 22.347 1.00 96.94 585 GLU A CA 1
ATOM 4567 C C . GLU A 1 585 ? -12.286 4.048 21.516 1.00 96.94 585 GLU A C 1
ATOM 4569 O O . GLU A 1 585 ? -13.104 3.160 21.766 1.00 96.94 585 GLU A O 1
ATOM 4574 N N . THR A 1 586 ? -11.398 3.940 20.532 1.00 97.25 586 THR A N 1
ATOM 4575 C CA . THR A 1 586 ? -11.375 2.821 19.584 1.00 97.25 586 THR A CA 1
ATOM 4576 C C . THR A 1 586 ? -9.992 2.192 19.511 1.00 97.25 586 THR A C 1
ATOM 4578 O O . THR A 1 586 ? -8.970 2.870 19.592 1.00 97.25 586 THR A O 1
ATOM 4581 N N . GLN A 1 587 ? -9.948 0.876 19.337 1.00 96.44 587 GLN A N 1
ATOM 4582 C CA . GLN A 1 587 ? -8.748 0.164 18.928 1.00 96.44 587 GLN A CA 1
ATOM 4583 C C . GLN A 1 587 ? -9.054 -0.684 17.698 1.00 96.44 587 GLN A C 1
ATOM 4585 O O . GLN A 1 587 ? -9.861 -1.612 17.767 1.00 96.44 587 GLN A O 1
ATOM 4590 N N . PHE A 1 588 ? -8.371 -0.382 16.598 1.00 96.25 588 PHE A N 1
ATOM 4591 C CA . PHE A 1 588 ? -8.433 -1.147 15.363 1.00 96.25 588 PHE A CA 1
ATOM 4592 C C . PHE A 1 588 ? -7.403 -2.279 15.369 1.00 96.25 588 PHE A C 1
ATOM 4594 O O . PHE A 1 588 ? -6.259 -2.114 15.792 1.00 96.25 588 PHE A O 1
ATOM 4601 N N . LYS A 1 589 ? -7.803 -3.426 14.832 1.00 88.88 589 LYS A N 1
ATOM 4602 C CA . LYS A 1 589 ? -6.920 -4.504 14.403 1.00 88.88 589 LYS A CA 1
ATOM 4603 C C . LYS A 1 589 ? -7.256 -4.821 12.953 1.00 88.88 589 LYS A C 1
ATOM 4605 O O . LYS A 1 589 ? -8.268 -5.467 12.682 1.00 88.88 589 LYS A O 1
ATOM 4610 N N . PHE A 1 590 ? -6.414 -4.352 12.042 1.00 87.69 590 PHE A N 1
ATOM 4611 C CA . PHE A 1 590 ? -6.555 -4.626 10.617 1.00 87.69 590 PHE A CA 1
ATOM 4612 C C . PHE A 1 590 ? -5.988 -6.003 10.275 1.00 87.69 590 PHE A C 1
ATOM 4614 O O . PHE A 1 590 ? -5.021 -6.448 10.898 1.00 87.69 590 PHE A O 1
ATOM 4621 N N . LEU A 1 591 ? -6.632 -6.696 9.338 1.00 76.31 591 LEU A N 1
ATOM 4622 C CA . LEU A 1 591 ? -6.293 -8.072 8.967 1.00 76.31 591 LEU A CA 1
ATOM 4623 C C . LEU A 1 591 ? -5.689 -8.173 7.563 1.00 76.31 591 LEU A C 1
ATOM 4625 O O . LEU A 1 591 ? -4.860 -9.051 7.350 1.00 76.31 591 LEU A O 1
ATOM 4629 N N . ASP A 1 592 ? -6.089 -7.284 6.652 1.00 73.69 592 ASP A N 1
ATOM 4630 C CA . ASP A 1 592 ? -5.748 -7.348 5.227 1.00 73.69 592 ASP A CA 1
ATOM 4631 C C . ASP A 1 592 ? -5.693 -5.931 4.627 1.00 73.69 592 ASP A C 1
ATOM 4633 O O . ASP A 1 592 ? -6.583 -5.527 3.883 1.00 73.69 592 ASP A O 1
ATOM 4637 N N . LEU A 1 593 ? -4.702 -5.131 5.048 1.00 74.94 593 LEU A N 1
ATOM 4638 C CA . LEU A 1 593 ? -4.423 -3.843 4.401 1.00 74.94 593 LEU A CA 1
ATOM 4639 C C . LEU A 1 593 ? -3.420 -4.039 3.260 1.00 74.94 593 LEU A C 1
ATOM 4641 O O . LEU A 1 593 ? -2.435 -4.755 3.437 1.00 74.94 593 LEU A O 1
ATOM 4645 N N . SER A 1 594 ? -3.639 -3.367 2.131 1.00 67.88 594 SER A N 1
ATOM 4646 C CA . SER A 1 594 ? -2.698 -3.306 1.016 1.00 67.88 594 SER A CA 1
ATOM 4647 C C . SER A 1 594 ? -1.528 -2.368 1.315 1.00 67.88 594 SER A C 1
ATOM 4649 O O . SER A 1 594 ? -1.607 -1.461 2.147 1.00 67.88 594 SER A O 1
ATOM 4651 N N . ASP A 1 595 ? -0.451 -2.503 0.546 1.00 62.53 595 ASP A N 1
ATOM 4652 C CA . ASP A 1 595 ? 0.717 -1.621 0.640 1.00 62.53 595 ASP A CA 1
ATOM 4653 C C . ASP A 1 595 ? 0.436 -0.192 0.137 1.00 62.53 595 ASP A C 1
ATOM 4655 O O . ASP A 1 595 ? 1.229 0.730 0.352 1.00 62.53 595 ASP A O 1
ATOM 4659 N N . SER A 1 596 ? -0.720 0.015 -0.499 1.00 68.12 596 SER A N 1
ATOM 4660 C CA . SER A 1 596 ? -1.189 1.322 -0.956 1.00 68.12 596 SER A CA 1
ATOM 4661 C C . SER A 1 596 ? -2.054 2.057 0.071 1.00 68.12 596 SER A C 1
ATOM 4663 O O . SER A 1 596 ? -2.440 3.196 -0.187 1.00 68.12 596 SER A O 1
ATOM 4665 N N . VAL A 1 597 ? -2.318 1.455 1.241 1.00 82.00 597 VAL A N 1
ATOM 4666 C CA . VAL A 1 597 ? -3.236 2.008 2.243 1.00 82.00 597 VAL A CA 1
ATOM 4667 C C . VAL A 1 597 ? -2.901 3.457 2.635 1.00 82.00 597 VAL A C 1
ATOM 4669 O O . VAL A 1 597 ? -1.782 3.823 3.003 1.00 82.00 597 VAL A O 1
ATOM 4672 N N . GLU A 1 598 ? -3.921 4.304 2.595 1.00 85.00 598 GLU A N 1
ATOM 4673 C CA . GLU A 1 598 ? -3.885 5.727 2.915 1.00 85.00 598 GLU A CA 1
ATOM 4674 C C . GLU A 1 598 ? -4.720 6.047 4.170 1.00 85.00 598 GLU A C 1
ATOM 4676 O O . GLU A 1 598 ? -5.216 5.166 4.873 1.00 85.00 598 GLU A O 1
ATOM 4681 N N . GLY A 1 599 ? -4.847 7.336 4.486 1.00 90.94 599 GLY A N 1
ATOM 4682 C CA . GLY A 1 599 ? -5.573 7.845 5.654 1.00 90.94 599 GLY A CA 1
ATOM 4683 C C . GLY A 1 599 ? -4.648 8.240 6.805 1.00 90.94 599 GLY A C 1
ATOM 4684 O O . GLY A 1 599 ? -3.445 7.963 6.784 1.00 90.94 599 GLY A O 1
ATOM 4685 N N . VAL A 1 600 ? -5.204 8.923 7.811 1.00 94.38 600 VAL A N 1
ATOM 4686 C CA . VAL A 1 600 ? -4.450 9.418 8.980 1.00 94.38 600 VAL A CA 1
ATOM 4687 C C . VAL A 1 600 ? -3.702 8.277 9.670 1.00 94.38 600 VAL A C 1
ATOM 4689 O O . VAL A 1 600 ? -2.504 8.390 9.928 1.00 94.38 600 VAL A O 1
ATOM 4692 N N . LEU A 1 601 ? -4.404 7.172 9.928 1.00 95.56 601 LEU A N 1
ATOM 4693 C CA . LEU A 1 601 ? -3.870 5.982 10.579 1.00 95.56 601 LEU A CA 1
ATOM 4694 C C . LEU A 1 601 ? -3.396 4.948 9.555 1.00 95.56 601 LEU A C 1
ATOM 4696 O O . LEU A 1 601 ? -2.315 4.390 9.729 1.00 95.56 601 LEU A O 1
ATOM 4700 N N . GLY A 1 602 ? -4.162 4.713 8.486 1.00 92.38 602 GLY A N 1
ATOM 4701 C CA . GLY A 1 602 ? -3.899 3.644 7.520 1.00 92.38 602 GLY A CA 1
ATOM 4702 C C . GLY A 1 602 ? -2.494 3.711 6.926 1.00 92.38 602 GLY A C 1
ATOM 4703 O O . GLY A 1 602 ? -1.768 2.724 6.975 1.00 92.38 602 GLY A O 1
ATOM 4704 N N . LYS A 1 603 ? -2.022 4.904 6.538 1.00 87.56 603 LYS A N 1
ATOM 4705 C CA . LYS A 1 603 ? -0.666 5.082 5.987 1.00 87.56 603 LYS A CA 1
ATOM 4706 C C . LYS A 1 603 ? 0.465 4.548 6.863 1.00 87.56 603 LYS A C 1
ATOM 4708 O O . LYS A 1 603 ? 1.515 4.208 6.333 1.00 87.56 603 LYS A O 1
ATOM 4713 N N . THR A 1 604 ? 0.264 4.515 8.180 1.00 90.88 604 THR A N 1
ATOM 4714 C CA . THR A 1 604 ? 1.275 4.064 9.146 1.00 90.88 604 THR A CA 1
ATOM 4715 C C . THR A 1 604 ? 1.473 2.549 9.137 1.00 90.88 604 THR A C 1
ATOM 4717 O O . THR A 1 604 ? 2.409 2.057 9.756 1.00 90.88 604 THR A O 1
ATOM 4720 N N . TYR A 1 605 ? 0.604 1.816 8.434 1.00 85.62 605 TYR A N 1
ATOM 4721 C CA . TYR A 1 605 ? 0.704 0.376 8.205 1.00 85.62 605 TYR A CA 1
ATOM 4722 C C . TYR A 1 605 ? 1.445 0.027 6.907 1.00 85.62 605 TYR A C 1
ATOM 4724 O O . TYR A 1 605 ? 1.736 -1.145 6.688 1.00 85.62 605 TYR A O 1
ATOM 4732 N N . ARG A 1 606 ? 1.783 1.016 6.064 1.00 77.69 606 ARG A N 1
ATOM 4733 C CA . ARG A 1 606 ? 2.493 0.761 4.807 1.00 77.69 606 ARG A CA 1
ATOM 4734 C C . ARG A 1 606 ? 3.923 0.277 5.050 1.00 77.69 606 ARG A C 1
ATOM 4736 O O . ARG A 1 606 ? 4.635 0.873 5.870 1.00 77.69 606 ARG A O 1
ATOM 4743 N N . PRO A 1 607 ? 4.399 -0.723 4.295 1.00 54.97 607 PRO A N 1
ATOM 4744 C CA . PRO A 1 607 ? 5.804 -1.101 4.319 1.00 54.97 607 PRO A CA 1
ATOM 4745 C C . PRO A 1 607 ? 6.708 0.089 3.984 1.00 54.97 607 PRO A C 1
ATOM 4747 O O . PRO A 1 607 ? 6.460 0.844 3.047 1.00 54.97 607 PRO A O 1
ATOM 4750 N N . GLY A 1 608 ? 7.762 0.282 4.777 1.00 57.31 608 GLY A N 1
ATOM 4751 C CA . GLY A 1 608 ? 8.703 1.387 4.576 1.00 57.31 608 GLY A CA 1
ATOM 4752 C C . GLY A 1 608 ? 8.154 2.778 4.916 1.00 57.31 608 GLY A C 1
ATOM 4753 O O . GLY A 1 608 ? 8.858 3.764 4.691 1.00 57.31 608 GLY A O 1
ATOM 4754 N N . TYR A 1 609 ? 6.944 2.888 5.484 1.00 74.81 609 TYR A N 1
ATOM 4755 C CA . TYR A 1 609 ? 6.462 4.152 6.030 1.00 74.81 609 TYR A CA 1
ATOM 4756 C C . TYR A 1 609 ? 7.421 4.658 7.112 1.00 74.81 609 TYR A C 1
ATOM 4758 O O . TYR A 1 609 ? 7.686 3.985 8.107 1.00 74.81 609 TYR A O 1
ATOM 4766 N N . VAL A 1 610 ? 7.926 5.875 6.922 1.00 76.69 610 VAL A N 1
ATOM 4767 C CA . VAL A 1 610 ? 8.709 6.588 7.930 1.00 76.69 610 VAL A CA 1
ATOM 4768 C C . VAL A 1 610 ? 7.845 7.714 8.464 1.00 76.69 610 VAL A C 1
ATOM 4770 O O . VAL A 1 610 ? 7.496 8.645 7.732 1.00 76.69 610 VAL A O 1
ATOM 4773 N N . SER A 1 611 ? 7.498 7.631 9.747 1.00 80.62 611 SER A N 1
ATOM 4774 C CA . SER A 1 611 ? 6.711 8.671 10.397 1.00 80.62 611 SER A CA 1
ATOM 4775 C C . SER A 1 611 ? 7.449 10.016 10.328 1.00 80.62 611 SER A C 1
ATOM 4777 O O . SER A 1 611 ? 8.577 10.123 10.814 1.00 80.62 611 SER A O 1
ATOM 4779 N N . PRO A 1 612 ? 6.838 11.072 9.755 1.00 80.56 612 PRO A N 1
ATOM 4780 C CA . PRO A 1 612 ? 7.428 12.411 9.735 1.00 80.56 612 PRO A CA 1
ATOM 4781 C C . PRO A 1 612 ? 7.314 13.105 11.100 1.00 80.56 612 PRO A C 1
ATOM 4783 O O . PRO A 1 612 ? 7.747 14.247 11.268 1.00 80.56 612 PRO A O 1
ATOM 4786 N N . VAL A 1 613 ? 6.657 12.455 12.062 1.00 84.00 613 VAL A N 1
ATOM 4787 C CA . VAL A 1 613 ? 6.360 13.020 13.365 1.00 84.00 613 VAL A CA 1
ATOM 4788 C C . VAL A 1 613 ? 7.612 12.959 14.246 1.00 84.00 613 VAL A C 1
ATOM 4790 O O . VAL A 1 613 ? 8.309 11.950 14.306 1.00 84.00 613 VAL A O 1
ATOM 4793 N N . LYS A 1 614 ? 7.910 14.053 14.954 1.00 80.81 614 LYS A N 1
ATOM 4794 C CA . LYS A 1 614 ? 9.072 14.129 15.850 1.00 80.81 614 LYS A CA 1
ATOM 4795 C C . LYS A 1 614 ? 8.851 13.259 17.088 1.00 80.81 614 LYS A C 1
ATOM 4797 O O . LYS A 1 614 ? 8.036 13.596 17.938 1.00 80.81 614 LYS A O 1
ATOM 4802 N N . ILE A 1 615 ? 9.593 12.164 17.208 1.00 78.38 615 ILE A N 1
ATOM 4803 C CA . ILE A 1 615 ? 9.538 11.280 18.378 1.00 78.38 615 ILE A CA 1
ATOM 4804 C C . ILE A 1 615 ? 10.209 11.973 19.577 1.00 78.38 615 ILE A C 1
ATOM 4806 O O . ILE A 1 615 ? 11.242 12.622 19.426 1.00 78.38 615 ILE A O 1
ATOM 4810 N N . GLY A 1 616 ? 9.617 11.845 20.768 1.00 72.25 616 GLY A N 1
ATOM 4811 C CA . GLY A 1 616 ? 10.177 12.368 22.023 1.00 72.25 616 GLY A CA 1
ATOM 4812 C C . GLY A 1 616 ? 9.764 13.797 22.393 1.00 72.25 616 GLY A C 1
ATOM 4813 O O . GLY A 1 616 ? 10.142 14.266 23.464 1.00 72.25 616 GLY A O 1
ATOM 4814 N N . VAL A 1 617 ? 8.966 14.485 21.567 1.00 80.31 617 VAL A N 1
ATOM 4815 C CA . VAL A 1 617 ? 8.357 15.770 21.955 1.00 80.31 617 VAL A CA 1
ATOM 4816 C C . VAL A 1 617 ? 6.992 15.549 22.617 1.00 80.31 617 VAL A C 1
ATOM 4818 O O . VAL A 1 617 ? 6.288 14.606 22.247 1.00 80.31 617 VAL A O 1
ATOM 4821 N N . PRO A 1 618 ? 6.573 16.409 23.563 1.00 76.69 618 PRO A N 1
ATOM 4822 C CA . PRO A 1 618 ? 5.203 16.398 24.067 1.00 76.69 618 PRO A CA 1
ATOM 4823 C C . PRO A 1 618 ? 4.203 16.621 22.924 1.00 76.69 618 PRO A C 1
ATOM 4825 O O . PRO A 1 618 ? 4.370 17.547 22.135 1.00 76.69 618 PRO A O 1
ATOM 4828 N N . MET A 1 619 ? 3.168 15.780 22.849 1.00 80.75 619 MET A N 1
ATOM 4829 C CA . MET A 1 619 ? 2.108 15.825 21.823 1.00 80.75 619 MET A CA 1
ATOM 4830 C C . MET A 1 619 ? 2.639 15.892 20.374 1.00 80.75 619 MET A C 1
ATOM 4832 O O . MET A 1 619 ? 2.486 16.899 19.679 1.00 80.75 619 MET A O 1
ATOM 4836 N N . PRO A 1 620 ? 3.289 14.817 19.904 1.00 87.00 620 PRO A N 1
ATOM 4837 C CA . PRO A 1 620 ? 3.853 14.746 18.562 1.00 87.00 620 PRO A CA 1
ATOM 4838 C C . PRO A 1 620 ? 2.734 14.788 17.501 1.00 87.00 620 PRO A C 1
ATOM 4840 O O . PRO A 1 620 ? 1.886 13.905 17.448 1.00 87.00 620 PRO A O 1
ATOM 4843 N N . MET A 1 621 ? 2.702 15.834 16.667 1.00 87.06 621 MET A N 1
ATOM 4844 C CA . MET A 1 621 ? 1.574 16.125 15.766 1.00 87.06 621 MET A CA 1
ATOM 4845 C C . MET A 1 621 ? 1.751 15.559 14.354 1.00 87.06 621 MET A C 1
ATOM 4847 O O . MET A 1 621 ? 2.752 15.830 13.687 1.00 87.06 621 MET A O 1
ATOM 4851 N N . MET A 1 622 ? 0.715 14.892 13.849 1.00 86.69 622 MET A N 1
ATOM 4852 C CA . MET A 1 622 ? 0.561 14.530 12.445 1.00 86.69 622 MET A CA 1
ATOM 4853 C C . MET A 1 622 ? -0.289 15.589 11.731 1.00 86.69 622 MET A C 1
ATOM 4855 O O . MET A 1 622 ? -1.457 15.784 12.049 1.00 86.69 622 MET A O 1
ATOM 4859 N N . GLY A 1 623 ? 0.323 16.322 10.798 1.00 81.19 623 GLY A N 1
ATOM 4860 C CA . GLY A 1 623 ? -0.373 17.324 9.982 1.00 81.19 623 GLY A CA 1
ATOM 4861 C C . GLY A 1 623 ? -1.107 16.725 8.775 1.00 81.19 623 GLY A C 1
ATOM 4862 O O . GLY A 1 623 ? -1.135 15.509 8.588 1.00 81.19 623 GLY A O 1
ATOM 4863 N N . GLY A 1 624 ? -1.622 17.604 7.909 1.00 78.00 624 GLY A N 1
ATOM 4864 C CA . GLY A 1 624 ? -2.320 17.224 6.675 1.00 78.00 624 GLY A CA 1
ATOM 4865 C C . GLY A 1 624 ? -3.832 17.106 6.834 1.00 78.00 624 GLY A C 1
ATOM 4866 O O . GLY A 1 624 ? -4.428 16.235 6.222 1.00 78.00 624 GLY A O 1
ATOM 4867 N N . GLU A 1 625 ? -4.450 17.952 7.655 1.00 79.19 625 GLU A N 1
ATOM 4868 C CA . GLU A 1 625 ? -5.910 18.026 7.798 1.00 79.19 625 GLU A CA 1
ATOM 4869 C C . GLU A 1 625 ? -6.620 18.122 6.434 1.00 79.19 625 GLU A C 1
ATOM 4871 O O . GLU A 1 625 ? -7.493 17.317 6.116 1.00 79.19 625 GLU A O 1
ATOM 4876 N N . ASP A 1 626 ? -6.151 19.027 5.576 1.00 72.56 626 ASP A N 1
ATOM 4877 C CA . ASP A 1 626 ? -6.605 19.215 4.195 1.00 72.56 626 ASP A CA 1
ATOM 4878 C C . ASP A 1 626 ? -6.389 17.981 3.303 1.00 72.56 626 ASP A C 1
ATOM 4880 O O . ASP A 1 626 ? -6.989 17.871 2.234 1.00 72.56 626 ASP A O 1
ATOM 4884 N N . LYS A 1 627 ? -5.509 17.060 3.713 1.00 70.88 627 LYS A N 1
ATOM 4885 C CA . LYS A 1 627 ? -5.185 15.815 3.005 1.00 70.88 627 LYS A CA 1
ATOM 4886 C C . LYS A 1 627 ? -5.996 14.615 3.470 1.00 70.88 627 LYS A C 1
ATOM 4888 O O . LYS A 1 627 ? -5.841 13.556 2.883 1.00 70.88 627 LYS A O 1
ATOM 4893 N N . TYR A 1 628 ? -6.765 14.730 4.541 1.00 86.56 628 TYR A N 1
ATOM 4894 C CA . TYR A 1 628 ? -7.559 13.608 5.039 1.00 86.56 628 TYR A CA 1
ATOM 4895 C C . TYR A 1 628 ? -9.027 13.962 5.181 1.00 86.56 628 TYR A C 1
ATOM 4897 O O . TYR A 1 628 ? -9.818 13.073 5.459 1.00 86.56 628 TYR A O 1
ATOM 4905 N N . LYS A 1 629 ? -9.401 15.229 4.989 1.00 83.69 629 LYS A N 1
ATOM 4906 C CA . LYS A 1 629 ? -10.792 15.662 5.028 1.00 83.69 629 LYS A CA 1
ATOM 4907 C C . LYS A 1 629 ? -11.612 14.938 3.956 1.00 83.69 629 LYS A C 1
ATOM 4909 O O . LYS A 1 629 ? -11.218 14.932 2.791 1.00 83.69 629 LYS A O 1
ATOM 4914 N N . THR A 1 630 ? -12.739 14.365 4.361 1.00 74.56 630 THR A N 1
ATOM 4915 C CA . THR A 1 630 ? -13.755 13.796 3.471 1.00 74.56 630 THR A CA 1
ATOM 4916 C C . THR A 1 630 ? -14.976 14.707 3.421 1.00 74.56 630 THR A C 1
ATOM 4918 O O . THR A 1 630 ? -15.220 15.499 4.336 1.00 74.56 630 THR A O 1
ATOM 4921 N N . THR A 1 631 ? -15.733 14.613 2.331 1.00 68.88 631 THR A N 1
ATOM 4922 C CA . THR A 1 631 ? -16.931 15.433 2.084 1.00 68.88 631 THR A CA 1
ATOM 4923 C C . THR A 1 631 ? -18.051 15.074 3.060 1.00 68.88 631 THR A C 1
ATOM 4925 O O . THR A 1 631 ? -18.705 15.947 3.627 1.00 68.88 631 THR A O 1
ATOM 4928 N N . SER A 1 632 ? -18.204 13.783 3.361 1.00 78.12 632 SER A N 1
ATOM 4929 C CA . SER A 1 632 ? -19.165 13.270 4.334 1.00 78.12 632 SER A CA 1
ATOM 4930 C C . SER A 1 632 ? -18.569 12.138 5.177 1.00 78.12 632 SER A C 1
ATOM 4932 O O . SER A 1 632 ? -17.489 11.609 4.893 1.00 78.12 632 SER A O 1
ATOM 4934 N N . LEU A 1 633 ? -19.286 11.744 6.233 1.00 84.00 633 LEU A N 1
ATOM 4935 C CA . LEU A 1 633 ? -18.959 10.544 7.005 1.00 84.00 633 LEU A CA 1
ATOM 4936 C C . LEU A 1 633 ? -19.119 9.266 6.153 1.00 84.00 633 LEU A C 1
ATOM 4938 O O . LEU A 1 633 ? -18.425 8.282 6.394 1.00 84.00 633 LEU A O 1
ATOM 4942 N N . TYR A 1 634 ? -19.985 9.291 5.138 1.00 79.50 634 TYR A N 1
ATOM 4943 C CA . TYR A 1 634 ? -20.339 8.151 4.286 1.00 79.50 634 TYR A CA 1
ATOM 4944 C C . TYR A 1 634 ? -19.553 8.094 2.971 1.00 79.50 634 TYR A C 1
ATOM 4946 O O . TYR A 1 634 ? -19.687 7.126 2.236 1.00 79.50 634 TYR A O 1
ATOM 4954 N N . SER A 1 635 ? -18.737 9.107 2.670 1.00 69.38 635 SER A N 1
ATOM 4955 C CA . SER A 1 635 ? -18.024 9.180 1.399 1.00 69.38 635 SER A CA 1
ATOM 4956 C C . SER A 1 635 ? -16.732 8.355 1.445 1.00 69.38 635 SER A C 1
ATOM 4958 O O . SER A 1 635 ? -15.814 8.721 2.185 1.00 69.38 635 SER A O 1
ATOM 4960 N N . PRO A 1 636 ? -16.575 7.291 0.634 1.00 61.44 636 PRO A N 1
ATOM 4961 C CA . PRO A 1 636 ? -15.307 6.565 0.515 1.00 61.44 636 PRO A CA 1
ATOM 4962 C C . PRO A 1 636 ? -14.265 7.342 -0.315 1.00 61.44 636 PRO A C 1
ATOM 4964 O O . PRO A 1 636 ? -13.207 6.814 -0.673 1.00 61.44 636 PRO A O 1
ATOM 4967 N N . LEU A 1 637 ? -14.573 8.583 -0.706 1.00 53.12 637 LEU A N 1
ATOM 4968 C CA . LEU A 1 637 ? -13.814 9.368 -1.665 1.00 53.12 637 LEU A CA 1
ATOM 4969 C C . LEU A 1 637 ? -12.830 10.290 -0.930 1.00 53.12 637 LEU A C 1
ATOM 4971 O O . LEU A 1 637 ? -13.145 11.416 -0.563 1.00 53.12 637 LEU A O 1
ATOM 4975 N N . PHE A 1 638 ? -11.580 9.843 -0.795 1.00 53.44 638 PHE A N 1
ATOM 4976 C CA . PHE A 1 638 ? -10.432 10.755 -0.827 1.00 53.44 638 PHE A CA 1
ATOM 4977 C C . PHE A 1 638 ? -9.661 10.510 -2.134 1.00 53.44 638 PHE A C 1
ATOM 4979 O O . PHE A 1 638 ? -8.553 9.978 -2.149 1.00 53.44 638 PHE A O 1
ATOM 4986 N N . ARG A 1 639 ? -10.296 10.801 -3.279 1.00 62.12 639 ARG A N 1
ATOM 4987 C CA . ARG A 1 639 ? -9.764 10.475 -4.615 1.00 62.12 639 ARG A CA 1
ATOM 4988 C C . ARG A 1 639 ? -9.082 11.690 -5.236 1.00 62.12 639 ARG A C 1
ATOM 4990 O O . ARG A 1 639 ? -9.681 12.454 -5.991 1.00 62.12 639 ARG A O 1
ATOM 4997 N N . ARG A 1 640 ? -7.805 11.870 -4.896 1.00 66.31 640 ARG A N 1
ATOM 4998 C CA . ARG A 1 640 ? -6.893 12.762 -5.627 1.00 66.31 640 ARG A CA 1
ATOM 4999 C C . ARG A 1 640 ? -6.092 11.945 -6.648 1.00 66.31 640 ARG A C 1
ATOM 5001 O O . ARG A 1 640 ? -5.794 10.788 -6.354 1.00 66.31 640 ARG A O 1
ATOM 5008 N N . PRO A 1 641 ? -5.701 12.530 -7.794 1.00 76.06 641 PRO A N 1
ATOM 5009 C CA . PRO A 1 641 ? -4.790 11.877 -8.729 1.00 76.06 641 PRO A CA 1
ATOM 5010 C C . PRO A 1 641 ? -3.529 11.377 -8.003 1.00 76.06 641 PRO A C 1
ATOM 5012 O O . PRO A 1 641 ? -2.849 12.161 -7.332 1.00 76.06 641 PRO A O 1
ATOM 5015 N N . ASN A 1 642 ? -3.186 10.088 -8.118 1.00 75.81 642 ASN A N 1
ATOM 5016 C CA . ASN A 1 642 ? -1.898 9.597 -7.630 1.00 75.81 642 ASN A CA 1
ATOM 5017 C C . ASN A 1 642 ? -0.801 10.009 -8.616 1.00 75.81 642 ASN A C 1
ATOM 5019 O O . ASN A 1 642 ? -0.499 9.301 -9.575 1.00 75.81 642 ASN A O 1
ATOM 5023 N N . CYS A 1 643 ? -0.158 11.141 -8.342 1.00 79.88 643 CYS A N 1
ATOM 5024 C CA . CYS A 1 643 ? 0.887 11.702 -9.195 1.00 79.88 643 CYS A CA 1
ATOM 5025 C C . CYS A 1 643 ? 2.168 10.853 -9.312 1.00 79.88 643 CYS A C 1
ATOM 5027 O O . CYS A 1 643 ? 3.044 11.178 -10.114 1.00 79.88 643 CYS A O 1
ATOM 5029 N N . ASN A 1 644 ? 2.290 9.758 -8.555 1.00 75.62 644 ASN A N 1
ATOM 5030 C CA . ASN A 1 644 ? 3.390 8.797 -8.670 1.00 75.62 644 ASN A CA 1
ATOM 5031 C C . ASN A 1 644 ? 2.962 7.438 -9.246 1.00 75.62 644 ASN A C 1
ATOM 5033 O O . ASN A 1 644 ? 3.827 6.595 -9.462 1.00 75.62 644 ASN A O 1
ATOM 5037 N N . GLY A 1 645 ? 1.664 7.211 -9.463 1.00 71.25 645 GLY A N 1
ATOM 5038 C CA . GLY A 1 645 ? 1.152 5.965 -10.026 1.00 71.25 645 GLY A CA 1
ATOM 5039 C C . GLY A 1 645 ? 1.358 5.878 -11.538 1.00 71.25 645 GLY A C 1
ATOM 5040 O O . GLY A 1 645 ? 1.580 6.889 -12.198 1.00 71.25 645 GLY A O 1
ATOM 5041 N N . TYR A 1 646 ? 1.249 4.670 -12.090 1.00 81.50 646 TYR A N 1
ATOM 5042 C CA . TYR A 1 646 ? 1.241 4.450 -13.539 1.00 81.50 646 TYR A CA 1
ATOM 5043 C C . TYR A 1 646 ? 0.175 5.308 -14.223 1.00 81.50 646 TYR A C 1
ATOM 5045 O O . TYR A 1 646 ? -0.937 5.451 -13.710 1.00 81.50 646 TYR A O 1
ATOM 5053 N N . GLY A 1 647 ? 0.522 5.863 -15.382 1.00 88.19 647 GLY A N 1
ATOM 5054 C CA . GLY A 1 647 ? -0.364 6.737 -16.136 1.00 88.19 647 GLY A CA 1
ATOM 5055 C C . GLY A 1 647 ? -0.604 8.085 -15.461 1.00 88.19 647 GLY A C 1
ATOM 5056 O O . GLY A 1 647 ? -1.620 8.710 -15.736 1.00 88.19 647 GLY A O 1
ATOM 5057 N N . SER A 1 648 ? 0.254 8.546 -14.549 1.00 91.19 648 SER A N 1
ATOM 5058 C CA . SER A 1 648 ? 0.092 9.879 -13.963 1.00 91.19 648 SER A CA 1
ATOM 5059 C C . SER A 1 648 ? 0.607 10.983 -14.888 1.00 91.19 648 SER A C 1
ATOM 5061 O O . SER A 1 648 ? 1.546 10.787 -15.659 1.00 91.19 648 SER A O 1
ATOM 5063 N N . LEU A 1 649 ? -0.024 12.150 -14.787 1.00 94.38 649 LEU A N 1
ATOM 5064 C CA . LEU A 1 649 ? 0.284 13.406 -15.460 1.00 94.38 649 LEU A CA 1
ATOM 5065 C C . LEU A 1 649 ? 0.050 14.537 -14.450 1.00 94.38 649 LEU A C 1
ATOM 5067 O O . LEU A 1 649 ? -1.081 14.968 -14.239 1.00 94.38 649 LEU A O 1
ATOM 5071 N N . CYS A 1 650 ? 1.106 14.994 -13.788 1.00 90.69 650 CYS A N 1
ATOM 5072 C CA . CYS A 1 650 ? 1.027 16.027 -12.752 1.00 90.69 650 CYS A CA 1
ATOM 5073 C C . CYS A 1 650 ? 2.223 16.977 -12.827 1.00 90.69 650 CYS A C 1
ATOM 5075 O O . CYS A 1 650 ? 3.216 16.673 -13.485 1.00 90.69 650 CYS A O 1
ATOM 5077 N N . TYR A 1 651 ? 2.184 18.084 -12.083 1.00 87.75 651 TYR A N 1
ATOM 5078 C CA . TYR A 1 651 ? 3.289 19.050 -12.024 1.00 87.75 651 TYR A CA 1
ATOM 5079 C C . TYR A 1 651 ? 3.625 19.624 -13.421 1.00 87.75 651 TYR A C 1
ATOM 5081 O O . TYR A 1 651 ? 2.707 19.904 -14.188 1.00 87.75 651 TYR A O 1
ATOM 5089 N N . ASP A 1 652 ? 4.906 19.819 -13.764 1.00 77.12 652 ASP A N 1
ATOM 5090 C CA . ASP A 1 652 ? 5.364 20.656 -14.883 1.00 77.12 652 ASP A CA 1
ATOM 5091 C C . ASP A 1 652 ? 5.920 19.925 -16.133 1.00 77.12 652 ASP A C 1
ATOM 5093 O O . ASP A 1 652 ? 7.122 19.951 -16.386 1.00 77.12 652 ASP A O 1
ATOM 5097 N N . PRO A 1 653 ? 5.057 19.364 -16.998 1.00 81.00 653 PRO A N 1
ATOM 5098 C CA . PRO A 1 653 ? 4.243 18.214 -16.681 1.00 81.00 653 PRO A CA 1
ATOM 5099 C C . PRO A 1 653 ? 5.123 16.959 -16.653 1.00 81.00 653 PRO A C 1
ATOM 5101 O O . PRO A 1 653 ? 5.754 16.538 -17.634 1.00 81.00 653 PRO A O 1
ATOM 5104 N N . ARG A 1 654 ? 5.131 16.344 -15.479 1.00 92.50 654 ARG A N 1
ATOM 5105 C CA . ARG A 1 654 ? 5.744 15.058 -15.202 1.00 92.50 654 ARG A CA 1
ATOM 5106 C C . ARG A 1 654 ? 4.734 13.954 -15.502 1.00 92.50 654 ARG A C 1
ATOM 5108 O O . ARG A 1 654 ? 3.617 13.964 -14.989 1.00 92.50 654 ARG A O 1
ATOM 5115 N N . PHE A 1 655 ? 5.179 12.972 -16.267 1.00 94.56 655 PHE A N 1
ATOM 5116 C CA . PHE A 1 655 ? 4.463 11.749 -16.585 1.00 94.56 655 PHE A CA 1
ATOM 5117 C C . PHE A 1 655 ? 5.072 10.553 -15.849 1.00 94.56 655 PHE A C 1
ATOM 5119 O O . PHE A 1 655 ? 6.275 10.526 -15.567 1.00 94.56 655 PHE A O 1
ATOM 5126 N N . VAL A 1 656 ? 4.257 9.535 -15.593 1.00 91.62 656 VAL A N 1
ATOM 5127 C CA . VAL A 1 656 ? 4.712 8.177 -15.267 1.00 91.62 656 VAL A CA 1
ATOM 5128 C C . VAL A 1 656 ? 4.101 7.226 -16.291 1.00 91.62 656 VAL A C 1
ATOM 5130 O O . VAL A 1 656 ? 2.881 7.098 -16.373 1.00 91.62 656 VAL A O 1
ATOM 5133 N N . GLY A 1 657 ? 4.950 6.596 -17.104 1.00 89.62 657 GLY A N 1
ATOM 5134 C CA . GLY A 1 657 ? 4.537 5.682 -18.168 1.00 89.62 657 GLY A CA 1
ATOM 5135 C C . GLY A 1 657 ? 3.879 4.400 -17.656 1.00 89.62 657 GLY A C 1
ATOM 5136 O O . GLY A 1 657 ? 3.951 4.082 -16.470 1.00 89.62 657 GLY A O 1
ATOM 5137 N N . GLY A 1 658 ? 3.265 3.633 -18.560 1.00 85.81 658 GLY A N 1
ATOM 5138 C CA . GLY A 1 658 ? 2.768 2.277 -18.291 1.00 85.81 658 GLY A CA 1
ATOM 5139 C C . GLY A 1 658 ? 3.877 1.281 -17.936 1.00 85.81 658 GLY A C 1
ATOM 5140 O O . GLY A 1 658 ? 3.628 0.286 -17.265 1.00 85.81 658 GLY A O 1
ATOM 5141 N N . ASP A 1 659 ? 5.117 1.599 -18.304 1.00 84.62 659 ASP A N 1
ATOM 5142 C CA . ASP A 1 659 ? 6.348 0.908 -17.913 1.00 84.62 659 ASP A CA 1
ATOM 5143 C C . ASP A 1 659 ? 6.877 1.326 -16.524 1.00 84.62 659 ASP A C 1
ATOM 5145 O O . ASP A 1 659 ? 7.905 0.819 -16.071 1.00 84.62 659 ASP A O 1
ATOM 5149 N N . GLY A 1 660 ? 6.200 2.263 -15.849 1.00 82.62 660 GLY A N 1
ATOM 5150 C CA . GLY A 1 660 ? 6.580 2.801 -14.538 1.00 82.62 660 GLY A CA 1
ATOM 5151 C C . GLY A 1 660 ? 7.702 3.831 -14.601 1.00 82.62 660 GLY A C 1
ATOM 5152 O O . GLY A 1 660 ? 8.136 4.349 -13.568 1.00 82.62 660 GLY A O 1
ATOM 5153 N N . VAL A 1 661 ? 8.187 4.162 -15.801 1.00 85.31 661 VAL A N 1
ATOM 5154 C CA . VAL A 1 661 ? 9.257 5.137 -15.975 1.00 85.31 661 VAL A CA 1
ATOM 5155 C C . VAL A 1 661 ? 8.681 6.541 -15.880 1.00 85.31 661 VAL A C 1
ATOM 5157 O O . VAL A 1 661 ? 7.786 6.935 -16.625 1.00 85.31 661 VAL A O 1
ATOM 5160 N N . MET A 1 662 ? 9.241 7.325 -14.965 1.00 90.81 662 MET A N 1
ATOM 5161 C CA . MET A 1 662 ? 8.956 8.748 -14.862 1.00 90.81 662 MET A CA 1
ATOM 5162 C C . MET A 1 662 ? 9.704 9.522 -15.950 1.00 90.81 662 MET A C 1
ATOM 5164 O O . MET A 1 662 ? 10.898 9.294 -16.155 1.00 90.81 662 MET A O 1
ATOM 5168 N N . PHE A 1 663 ? 9.022 10.456 -16.610 1.00 93.00 663 PHE A N 1
ATOM 5169 C CA . PHE A 1 663 ? 9.619 11.373 -17.578 1.00 93.00 663 PHE A CA 1
ATOM 5170 C C . PHE A 1 663 ? 8.893 12.717 -17.626 1.00 93.00 663 PHE A C 1
ATOM 5172 O O . PHE A 1 663 ? 7.788 12.869 -17.123 1.00 93.00 663 PHE A O 1
ATOM 5179 N N . TYR A 1 664 ? 9.526 13.703 -18.246 1.00 92.25 664 TYR A N 1
ATOM 5180 C CA . TYR A 1 664 ? 8.973 15.029 -18.486 1.00 92.25 664 TYR A CA 1
ATOM 5181 C C . TYR A 1 664 ? 8.726 15.221 -19.974 1.00 92.25 664 TYR A C 1
ATOM 5183 O O . TYR A 1 664 ? 9.574 14.867 -20.797 1.00 92.25 664 TYR A O 1
ATOM 5191 N N . PHE A 1 665 ? 7.598 15.827 -20.323 1.00 91.81 665 PHE A N 1
ATOM 5192 C CA . PHE A 1 665 ? 7.299 16.218 -21.696 1.00 91.81 665 PHE A CA 1
ATOM 5193 C C . PHE A 1 665 ? 6.890 17.687 -21.715 1.00 91.81 665 PHE A C 1
ATOM 5195 O O . PHE A 1 665 ? 5.777 18.041 -21.354 1.00 91.81 665 PHE A O 1
ATOM 5202 N N . HIS A 1 666 ? 7.807 18.550 -22.140 1.00 81.50 666 HIS A N 1
ATOM 5203 C CA . HIS A 1 666 ? 7.544 19.980 -22.274 1.00 81.50 666 HIS A CA 1
ATOM 5204 C C . HIS A 1 666 ? 7.203 20.277 -23.733 1.00 81.50 666 HIS A C 1
ATOM 5206 O O . HIS A 1 666 ? 8.077 20.705 -24.487 1.00 81.50 666 HIS A O 1
ATOM 5212 N N . GLY A 1 667 ? 5.965 19.986 -24.141 1.00 83.81 667 GLY A N 1
ATOM 5213 C CA . GLY A 1 667 ? 5.455 20.457 -25.431 1.00 83.81 667 GLY A CA 1
ATOM 5214 C C . GLY A 1 667 ? 5.462 21.989 -25.492 1.00 83.81 667 GLY A C 1
ATOM 5215 O O . GLY A 1 667 ? 5.530 22.647 -24.453 1.00 83.81 667 GLY A O 1
ATOM 5216 N N . ALA A 1 668 ? 5.405 22.584 -26.684 1.00 89.62 668 ALA A N 1
ATOM 5217 C CA . ALA A 1 668 ? 5.327 24.038 -26.803 1.00 89.62 668 ALA A CA 1
ATOM 5218 C C . ALA A 1 668 ? 4.129 24.622 -26.033 1.00 89.62 668 ALA A C 1
ATOM 5220 O O . ALA A 1 668 ? 3.005 24.111 -26.109 1.00 89.62 668 ALA A O 1
ATOM 5221 N N . LYS A 1 669 ? 4.352 25.749 -25.343 1.00 90.88 669 LYS A N 1
ATOM 5222 C CA . LYS A 1 669 ? 3.274 26.545 -24.740 1.00 90.88 669 LYS A CA 1
ATOM 5223 C C . LYS A 1 669 ? 2.215 26.892 -25.797 1.00 90.88 669 LYS A C 1
ATOM 5225 O O . LYS A 1 669 ? 2.532 27.471 -26.831 1.00 90.88 669 LYS A O 1
ATOM 5230 N N . GLY A 1 670 ? 0.950 26.623 -25.485 1.00 93.12 670 GLY A N 1
ATOM 5231 C CA . GLY A 1 670 ? -0.202 26.822 -26.368 1.00 93.12 670 GLY A CA 1
ATOM 5232 C C . GLY A 1 670 ? -0.433 25.675 -27.357 1.00 93.12 670 GLY A C 1
ATOM 5233 O O . GLY A 1 670 ? -1.403 25.713 -28.112 1.00 93.12 670 GLY A O 1
ATOM 5234 N N . GLY A 1 671 ? 0.439 24.664 -27.369 1.00 94.88 671 GLY A N 1
ATOM 5235 C CA . GLY A 1 671 ? 0.330 23.497 -28.236 1.00 94.88 671 GLY A CA 1
ATOM 5236 C C . GLY A 1 671 ? -0.696 22.472 -27.750 1.00 94.88 671 GLY A C 1
ATOM 5237 O O . GLY A 1 671 ? -1.043 22.410 -26.569 1.00 94.88 671 GLY A O 1
ATOM 5238 N N . ASN A 1 672 ? -1.159 21.641 -28.686 1.00 97.81 672 ASN A N 1
ATOM 5239 C CA . ASN A 1 672 ? -2.020 20.492 -28.420 1.00 97.81 672 ASN A CA 1
ATOM 5240 C C . ASN A 1 672 ? -1.289 19.216 -28.829 1.00 97.81 672 ASN A C 1
ATOM 5242 O O . ASN A 1 672 ? -0.756 19.139 -29.939 1.00 97.81 672 ASN A O 1
ATOM 5246 N N . PHE A 1 673 ? -1.290 18.203 -27.968 1.00 97.88 673 PHE A N 1
ATOM 5247 C CA . PHE A 1 673 ? -0.547 16.965 -28.205 1.00 97.88 673 PHE A CA 1
ATOM 5248 C C . PHE A 1 673 ? -1.384 15.735 -27.874 1.00 97.88 673 PHE A C 1
ATOM 5250 O O . PHE A 1 673 ? -2.059 15.705 -26.847 1.00 97.88 673 PHE A O 1
ATOM 5257 N N . ALA A 1 674 ? -1.302 14.706 -28.716 1.00 97.88 674 ALA A N 1
ATOM 5258 C CA . ALA A 1 674 ? -1.865 13.394 -28.440 1.00 97.88 674 ALA A CA 1
ATOM 5259 C C . ALA A 1 674 ? -1.038 12.697 -27.350 1.00 97.88 674 ALA A C 1
ATOM 5261 O O . ALA A 1 674 ? 0.107 12.287 -27.566 1.00 97.88 674 ALA A O 1
ATOM 5262 N N . ILE A 1 675 ? -1.614 12.567 -26.157 1.00 97.56 675 ILE A N 1
ATOM 5263 C CA . ILE A 1 675 ? -0.985 11.841 -25.051 1.00 97.56 675 ILE A CA 1
ATOM 5264 C C . ILE A 1 675 ? -1.274 10.344 -25.139 1.00 97.56 675 ILE A C 1
ATOM 5266 O O . ILE A 1 675 ? -0.403 9.553 -24.792 1.00 97.56 675 ILE A O 1
ATOM 5270 N N . VAL A 1 676 ? -2.423 9.948 -25.686 1.00 98.06 676 VAL A N 1
ATOM 5271 C CA . VAL A 1 676 ? -2.759 8.557 -26.030 1.00 98.06 676 VAL A CA 1
ATOM 5272 C C . VAL A 1 676 ? -3.480 8.555 -27.371 1.00 98.06 676 VAL A C 1
ATOM 5274 O O . VAL A 1 676 ? -4.351 9.391 -27.589 1.00 98.06 676 VAL A O 1
ATOM 5277 N N . SER A 1 677 ? -3.133 7.643 -28.272 1.00 97.56 677 SER A N 1
ATOM 5278 C CA . SER A 1 677 ? -3.844 7.426 -29.530 1.00 97.56 677 SER A CA 1
ATOM 5279 C C . SER A 1 677 ? -3.822 5.945 -29.886 1.00 97.56 677 SER A C 1
ATOM 5281 O O . SER A 1 677 ? -2.773 5.372 -30.169 1.00 97.56 677 SER A O 1
ATOM 5283 N N . ASP A 1 678 ? -4.995 5.339 -29.860 1.00 96.69 678 ASP A N 1
ATOM 5284 C CA . ASP A 1 678 ? -5.253 3.943 -30.180 1.00 96.69 678 ASP A CA 1
ATOM 5285 C C . ASP A 1 678 ? -6.442 3.846 -31.145 1.00 96.69 678 ASP A C 1
ATOM 5287 O O . ASP A 1 678 ? -7.054 4.857 -31.483 1.00 96.69 678 ASP A O 1
ATOM 5291 N N . GLU A 1 679 ? -6.800 2.648 -31.595 1.00 92.56 679 GLU A N 1
ATOM 5292 C CA . GLU A 1 679 ? -7.863 2.453 -32.589 1.00 92.56 679 GLU A CA 1
ATOM 5293 C C . GLU A 1 679 ? -9.238 2.955 -32.115 1.00 92.56 679 GLU A C 1
ATOM 5295 O O . GLU A 1 679 ? -10.012 3.473 -32.916 1.00 92.56 679 GLU A O 1
ATOM 5300 N N . ASN A 1 680 ? -9.537 2.851 -30.816 1.00 91.75 680 ASN A N 1
ATOM 5301 C CA . ASN A 1 680 ? -10.846 3.177 -30.234 1.00 91.75 680 ASN A CA 1
ATOM 5302 C C . ASN A 1 680 ? -10.819 4.318 -29.198 1.00 91.75 680 ASN A C 1
ATOM 5304 O O . ASN A 1 680 ? -11.869 4.670 -28.657 1.00 91.75 680 ASN A O 1
ATOM 5308 N N . LEU A 1 681 ? -9.643 4.885 -28.916 1.00 96.38 681 LEU A N 1
ATOM 5309 C CA . LEU A 1 681 ? -9.449 5.917 -27.903 1.00 96.38 681 LEU A CA 1
ATOM 5310 C C . LEU A 1 681 ? -8.342 6.880 -28.331 1.00 96.38 681 LEU A C 1
ATOM 5312 O O . LEU A 1 681 ? -7.207 6.475 -28.572 1.00 96.38 681 LEU A O 1
ATOM 5316 N N . GLN A 1 682 ? -8.632 8.175 -28.310 1.00 97.75 682 GLN A N 1
ATOM 5317 C CA . GLN A 1 682 ? -7.615 9.215 -28.366 1.00 97.75 682 GLN A CA 1
ATOM 5318 C C . GLN A 1 682 ? -7.797 10.211 -27.235 1.00 97.75 682 GLN A C 1
ATOM 5320 O O . GLN A 1 682 ? -8.896 10.690 -26.981 1.00 97.75 682 GLN A O 1
ATOM 5325 N N . ILE A 1 683 ? -6.696 10.561 -26.578 1.00 98.56 683 ILE A N 1
ATOM 5326 C CA . ILE A 1 683 ? -6.658 11.619 -25.580 1.00 98.56 683 ILE A CA 1
ATOM 5327 C C . ILE A 1 683 ? -5.640 12.660 -26.020 1.00 98.56 683 ILE A C 1
ATOM 5329 O O . ILE A 1 683 ? -4.448 12.369 -26.150 1.00 98.56 683 ILE A O 1
ATOM 5333 N N . ASN A 1 684 ? -6.117 13.883 -26.213 1.00 98.31 684 ASN A N 1
ATOM 5334 C CA . ASN A 1 684 ? -5.287 15.048 -26.478 1.00 98.31 684 ASN A CA 1
ATOM 5335 C C . ASN A 1 684 ? -5.190 15.924 -25.231 1.00 98.31 684 ASN A C 1
ATOM 5337 O O . ASN A 1 684 ? -6.149 16.029 -24.469 1.00 98.31 684 ASN A O 1
ATOM 5341 N N . ALA A 1 685 ? -4.059 16.600 -25.061 1.00 98.25 685 ALA A N 1
ATOM 5342 C CA . ALA A 1 685 ? -3.819 17.558 -23.993 1.00 98.25 685 ALA A CA 1
ATOM 5343 C C . ALA A 1 685 ? -3.452 18.937 -24.554 1.00 98.25 685 ALA A C 1
ATOM 5345 O O . ALA A 1 685 ? -2.625 19.038 -25.465 1.00 98.25 685 ALA A O 1
ATOM 5346 N N . HIS A 1 686 ? -4.039 19.990 -23.981 1.00 97.88 686 HIS A N 1
ATOM 5347 C CA . HIS A 1 686 ? -3.682 21.385 -24.238 1.00 97.88 686 HIS A CA 1
ATOM 5348 C C . HIS A 1 686 ? -2.680 21.883 -23.193 1.00 97.88 686 HIS A C 1
ATOM 5350 O O . HIS A 1 686 ? -2.958 21.826 -21.990 1.00 97.88 686 HIS A O 1
ATOM 5356 N N . PHE A 1 687 ? -1.537 22.396 -23.646 1.00 96.00 687 PHE A N 1
ATOM 5357 C CA . PHE A 1 687 ? -0.444 22.827 -22.778 1.00 96.00 687 PHE A CA 1
ATOM 5358 C C . PHE A 1 687 ? -0.441 24.347 -22.625 1.00 96.00 687 PHE A C 1
ATOM 5360 O O . PHE A 1 687 ? -0.333 25.085 -23.601 1.00 96.00 687 PHE A O 1
ATOM 5367 N N . ILE A 1 688 ? -0.478 24.829 -21.386 1.00 94.00 688 ILE A N 1
ATOM 5368 C CA . ILE A 1 688 ? -0.166 26.219 -21.029 1.00 94.00 688 ILE A CA 1
ATOM 5369 C C . ILE A 1 688 ? 1.257 26.305 -20.498 1.00 94.00 688 ILE A C 1
ATOM 5371 O O . ILE A 1 688 ? 1.859 25.285 -20.188 1.00 94.00 688 ILE A O 1
ATOM 5375 N N . GLY A 1 689 ? 1.817 27.508 -20.373 1.00 92.50 689 GLY A N 1
ATOM 5376 C CA . GLY A 1 689 ? 3.202 27.624 -19.937 1.00 92.50 689 GLY A CA 1
ATOM 5377 C C . GLY A 1 689 ? 3.780 29.028 -19.869 1.00 92.50 689 GLY A C 1
ATOM 5378 O O . GLY A 1 689 ? 3.128 30.027 -20.198 1.00 92.50 689 GLY A O 1
ATOM 5379 N N . THR A 1 690 ? 5.046 29.097 -19.476 1.00 90.31 690 THR A N 1
ATOM 5380 C CA . THR A 1 690 ? 5.877 30.306 -19.479 1.00 90.31 690 THR A CA 1
ATOM 5381 C C . THR A 1 690 ? 7.279 29.986 -19.991 1.00 90.31 690 THR A C 1
ATOM 5383 O O . THR A 1 690 ? 7.777 28.869 -19.844 1.00 90.31 690 THR A O 1
ATOM 5386 N N . ARG A 1 691 ? 7.942 30.991 -20.574 1.00 88.62 691 ARG A N 1
ATOM 5387 C CA . ARG A 1 691 ? 9.368 30.934 -20.909 1.00 88.62 691 ARG A CA 1
ATOM 5388 C C . ARG A 1 691 ? 10.101 32.045 -20.166 1.00 88.62 691 ARG A C 1
ATOM 5390 O O . ARG A 1 691 ? 10.139 33.170 -20.664 1.00 88.62 691 ARG A O 1
ATOM 5397 N N . PRO A 1 692 ? 10.656 31.755 -18.979 1.00 86.50 692 PRO A N 1
ATOM 5398 C CA . PRO A 1 692 ? 11.504 32.701 -18.270 1.00 86.50 692 PRO A CA 1
ATOM 5399 C C . PRO A 1 692 ? 12.683 33.167 -19.128 1.00 86.50 692 PRO A C 1
ATOM 5401 O O . PRO A 1 692 ? 13.235 32.389 -19.915 1.00 86.50 692 PRO A O 1
ATOM 5404 N N . GLN A 1 693 ? 13.098 34.423 -18.952 1.00 83.19 693 GLN A N 1
ATOM 5405 C CA . GLN A 1 693 ? 14.250 34.974 -19.668 1.00 83.19 693 GLN A CA 1
ATOM 5406 C C . GLN A 1 693 ? 15.500 34.104 -19.440 1.00 83.19 693 GLN A C 1
ATOM 5408 O O . GLN A 1 693 ? 15.820 33.740 -18.310 1.00 83.19 693 GLN A O 1
ATOM 5413 N N . GLY A 1 694 ? 16.201 33.757 -20.523 1.00 81.62 694 GLY A N 1
ATOM 5414 C CA . GLY A 1 694 ? 17.411 32.928 -20.477 1.00 81.62 694 GLY A CA 1
ATOM 5415 C C . GLY A 1 694 ? 17.177 31.412 -20.529 1.00 81.62 694 GLY A C 1
ATOM 5416 O O . GLY A 1 694 ? 18.150 30.663 -20.589 1.00 81.62 694 GLY A O 1
ATOM 5417 N N . ARG A 1 695 ? 15.924 30.928 -20.560 1.00 83.62 695 ARG A N 1
ATOM 5418 C CA . ARG A 1 695 ? 15.632 29.507 -20.817 1.00 83.62 695 ARG A CA 1
ATOM 5419 C C . ARG A 1 695 ? 15.429 29.217 -22.301 1.00 83.62 695 ARG A C 1
ATOM 5421 O O . ARG A 1 695 ? 14.802 29.977 -23.030 1.00 83.62 695 ARG A O 1
ATOM 5428 N N . THR A 1 696 ? 15.899 28.045 -22.718 1.00 83.19 696 THR A N 1
ATOM 5429 C CA . THR A 1 696 ? 15.724 27.512 -24.079 1.00 83.19 696 THR A CA 1
ATOM 5430 C C . THR A 1 696 ? 14.433 26.710 -24.262 1.00 83.19 696 THR A C 1
ATOM 5432 O O . THR A 1 696 ? 14.102 26.347 -25.386 1.00 83.19 696 THR A O 1
ATOM 5435 N N . ARG A 1 697 ? 13.707 26.412 -23.174 1.00 80.50 697 ARG A N 1
ATOM 5436 C CA . ARG A 1 697 ? 12.481 25.595 -23.164 1.00 80.50 697 ARG A CA 1
ATOM 5437 C C . ARG A 1 697 ? 11.420 26.191 -22.250 1.00 80.50 697 ARG A C 1
ATOM 5439 O O . ARG A 1 697 ? 11.765 26.815 -21.242 1.00 80.50 697 ARG A O 1
ATOM 5446 N N . ASP A 1 698 ? 10.164 25.932 -22.594 1.00 86.56 698 ASP A N 1
ATOM 5447 C CA . ASP A 1 698 ? 8.995 26.337 -21.816 1.00 86.56 698 ASP A CA 1
ATOM 5448 C C . ASP A 1 698 ? 8.851 25.474 -20.558 1.00 86.56 698 ASP A C 1
ATOM 5450 O O . ASP A 1 698 ? 9.070 24.262 -20.590 1.00 86.56 698 ASP A O 1
ATOM 5454 N N . PHE A 1 699 ? 8.439 26.085 -19.451 1.00 89.75 699 PHE A N 1
ATOM 5455 C CA . PHE A 1 699 ? 7.705 25.354 -18.424 1.00 89.75 699 PHE A CA 1
ATOM 5456 C C . PHE A 1 699 ? 6.272 25.216 -18.897 1.00 89.75 699 PHE A C 1
ATOM 5458 O O . PHE A 1 699 ? 5.694 26.207 -19.349 1.00 89.75 699 PHE A O 1
ATOM 5465 N N . THR A 1 700 ? 5.717 24.010 -18.817 1.00 92.75 700 THR A N 1
ATOM 5466 C CA . THR A 1 700 ? 4.348 23.776 -19.268 1.00 92.75 700 THR A CA 1
ATOM 5467 C C . THR A 1 700 ? 3.546 22.952 -18.282 1.00 92.75 700 THR A C 1
ATOM 5469 O O . THR A 1 700 ? 4.109 22.234 -17.466 1.00 92.75 700 THR A O 1
ATOM 5472 N N . TRP A 1 701 ? 2.229 23.091 -18.365 1.00 94.25 701 TRP A N 1
ATOM 5473 C CA . TRP A 1 701 ? 1.240 22.363 -17.581 1.00 94.25 701 TRP A CA 1
ATOM 5474 C C . TRP A 1 701 ? 0.054 22.041 -18.479 1.00 94.25 701 TRP A C 1
ATOM 5476 O O . TRP A 1 701 ? -0.220 22.772 -19.434 1.00 94.25 701 TRP A O 1
ATOM 5486 N N . VAL A 1 702 ? -0.677 20.975 -18.173 1.00 96.75 702 VAL A N 1
ATOM 5487 C CA . VAL A 1 702 ? -1.859 20.601 -18.953 1.00 96.75 702 VAL A CA 1
ATOM 5488 C C . VAL A 1 702 ? -3.078 21.338 -18.419 1.00 96.75 702 VAL A C 1
ATOM 5490 O O . VAL A 1 702 ? -3.456 21.161 -17.269 1.00 96.75 702 VAL A O 1
ATOM 5493 N N . GLN A 1 703 ? -3.698 22.180 -19.242 1.00 96.56 703 GLN A N 1
ATOM 5494 C CA . GLN A 1 703 ? -4.890 22.939 -18.855 1.00 96.56 703 GLN A CA 1
ATOM 5495 C C . GLN A 1 703 ? -6.187 22.230 -19.247 1.00 96.56 703 GLN A C 1
ATOM 5497 O O . GLN A 1 703 ? -7.202 22.429 -18.586 1.00 96.56 703 GLN A O 1
ATOM 5502 N N . ALA A 1 704 ? -6.172 21.420 -20.306 1.00 98.19 704 ALA A N 1
ATOM 5503 C CA . ALA A 1 704 ? -7.350 20.693 -20.761 1.00 98.19 704 ALA A CA 1
ATOM 5504 C C . ALA A 1 704 ? -6.989 19.345 -21.386 1.00 98.19 704 ALA A C 1
ATOM 5506 O O . ALA A 1 704 ? -5.920 19.194 -21.978 1.00 98.19 704 ALA A O 1
ATOM 5507 N N . LEU A 1 705 ? -7.912 18.395 -21.274 1.00 98.56 705 LEU A N 1
ATOM 5508 C CA . LEU A 1 705 ? -7.883 17.071 -21.877 1.00 98.56 705 LEU A CA 1
ATOM 5509 C C . LEU A 1 705 ? -9.124 16.887 -22.749 1.00 98.56 705 LEU A C 1
ATOM 5511 O O . LEU A 1 705 ? -10.226 17.204 -22.311 1.00 98.56 705 LEU A O 1
ATOM 5515 N N . SER A 1 706 ? -8.954 16.343 -23.951 1.00 98.25 706 SER A N 1
ATOM 5516 C CA . SER A 1 706 ? -10.048 15.914 -24.827 1.00 98.25 706 SER A CA 1
ATOM 5517 C C . SER A 1 706 ? -9.952 14.416 -25.057 1.00 98.25 706 SER A C 1
ATOM 5519 O O . SER A 1 706 ? -8.992 13.955 -25.673 1.00 98.25 706 SER A O 1
ATOM 5521 N N . VAL A 1 707 ? -10.943 13.678 -24.564 1.00 98.19 707 VAL A N 1
ATOM 5522 C CA . VAL A 1 707 ? -11.094 12.229 -24.703 1.00 98.19 707 VAL A CA 1
ATOM 5523 C C . VAL A 1 707 ? -12.071 11.952 -25.839 1.00 98.19 707 VAL A C 1
ATOM 5525 O O . VAL A 1 707 ? -13.257 12.253 -25.740 1.00 98.19 707 VAL A O 1
ATOM 5528 N N . MET A 1 708 ? -1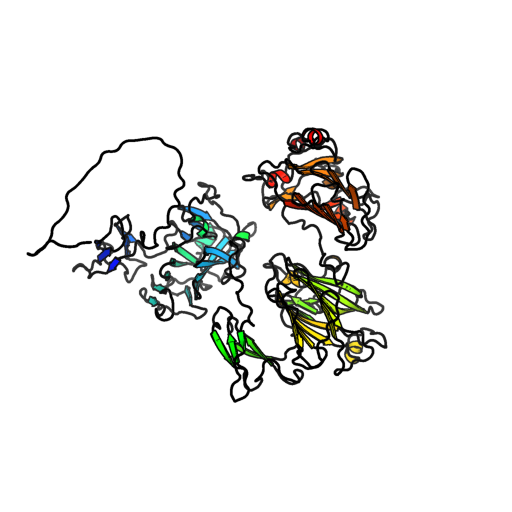1.562 11.387 -26.924 1.00 97.44 708 MET A N 1
ATOM 5529 C CA . MET A 1 708 ? -12.310 11.001 -28.113 1.00 97.44 708 MET A CA 1
ATOM 5530 C C . MET A 1 708 ? -12.394 9.481 -28.180 1.00 97.44 708 MET A C 1
ATOM 5532 O O . MET A 1 708 ? -11.382 8.792 -28.065 1.00 97.44 708 MET A O 1
ATOM 5536 N N . PHE A 1 709 ? -13.599 8.964 -28.362 1.00 94.50 709 PHE A N 1
ATOM 5537 C CA . PHE A 1 709 ? -13.868 7.537 -28.497 1.00 94.50 709 PHE A CA 1
ATOM 5538 C C . PHE A 1 709 ? -15.190 7.356 -29.228 1.00 94.50 709 PHE A 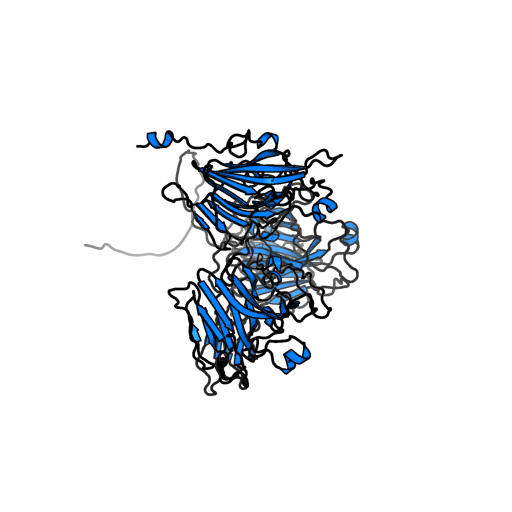C 1
ATOM 5540 O O . PHE A 1 709 ? -16.075 8.205 -29.119 1.00 94.50 709 PHE A O 1
ATOM 5547 N N . ASP A 1 710 ? -15.330 6.254 -29.962 1.00 90.19 710 ASP A N 1
ATOM 5548 C CA . ASP A 1 710 ? -16.482 6.029 -30.836 1.00 90.19 710 ASP A CA 1
ATOM 5549 C C . ASP A 1 710 ? -16.756 7.308 -31.677 1.00 90.19 710 ASP A C 1
ATOM 5551 O O . ASP A 1 710 ? -15.854 7.800 -32.361 1.00 90.19 710 ASP A O 1
ATOM 5555 N N . THR A 1 711 ? -17.948 7.904 -31.585 1.00 89.81 711 THR A N 1
ATOM 5556 C CA . THR A 1 711 ? -18.304 9.187 -32.226 1.00 89.81 711 THR A CA 1
ATOM 5557 C C . THR A 1 711 ? -18.230 10.402 -31.295 1.00 89.81 711 THR A C 1
ATOM 5559 O O . THR A 1 711 ? -18.440 11.523 -31.756 1.00 89.81 711 THR A O 1
ATOM 5562 N N . HIS A 1 712 ? -17.910 10.209 -30.014 1.00 93.62 712 HIS A N 1
ATOM 5563 C CA . HIS A 1 712 ? -18.054 11.222 -28.969 1.00 93.62 712 HIS A CA 1
ATOM 5564 C C . HIS A 1 712 ? -16.741 11.925 -28.611 1.00 93.62 712 HIS A C 1
ATOM 5566 O O . HIS A 1 712 ? -15.633 11.431 -28.854 1.00 93.62 712 HIS A O 1
ATOM 5572 N N . THR A 1 713 ? -16.874 13.107 -28.014 1.00 95.69 713 THR A N 1
ATOM 5573 C CA . THR A 1 713 ? -15.784 13.901 -27.447 1.00 95.69 713 THR A CA 1
ATOM 5574 C C . THR A 1 713 ? -16.167 14.420 -26.068 1.00 95.69 713 THR A C 1
ATOM 5576 O O . THR A 1 713 ? -17.093 15.213 -25.927 1.00 95.69 713 THR A O 1
ATOM 5579 N N . LEU A 1 714 ? -15.397 14.039 -25.053 1.00 97.06 714 LEU A N 1
ATOM 5580 C CA . LEU A 1 714 ? -15.494 14.586 -23.704 1.00 97.06 714 LEU A CA 1
ATOM 5581 C C . LEU A 1 714 ? -14.287 15.487 -23.434 1.00 97.06 714 LEU A C 1
ATOM 5583 O O . LEU A 1 714 ? -13.148 15.026 -23.509 1.00 97.06 714 LEU A O 1
ATOM 5587 N N . VAL A 1 715 ? -14.518 16.748 -23.076 1.00 98.25 715 VAL A N 1
ATOM 5588 C CA . VAL A 1 715 ? -13.454 17.690 -22.708 1.00 98.25 715 VAL A CA 1
ATOM 5589 C C . VAL A 1 715 ? -13.535 18.037 -21.233 1.00 98.25 715 VAL A C 1
ATOM 5591 O O . VAL A 1 715 ? -14.595 18.392 -20.730 1.00 98.25 715 VAL A O 1
ATOM 5594 N N . ILE A 1 716 ? -12.395 17.971 -20.551 1.00 98.06 716 ILE A N 1
ATOM 5595 C CA . ILE A 1 716 ? -12.225 18.414 -19.168 1.00 98.06 716 ILE A CA 1
ATOM 5596 C C . ILE A 1 716 ? -11.122 19.465 -19.149 1.00 98.06 716 ILE A C 1
ATOM 5598 O O . ILE A 1 716 ? -10.043 19.232 -19.689 1.00 98.06 716 ILE A O 1
ATOM 5602 N N . GLY A 1 717 ? -11.362 20.616 -18.529 1.00 97.12 717 GLY A N 1
ATOM 5603 C CA . GLY A 1 717 ? -10.400 21.715 -18.509 1.00 97.12 717 GLY A CA 1
ATOM 5604 C C . GLY A 1 717 ? -10.429 22.550 -17.238 1.00 97.12 717 GLY A C 1
ATOM 5605 O O . GLY A 1 717 ? -11.393 22.517 -16.475 1.00 97.12 717 GLY A O 1
ATOM 5606 N N . ALA A 1 718 ? -9.371 23.327 -17.034 1.00 96.81 718 ALA A N 1
ATOM 5607 C CA . ALA A 1 718 ? -9.242 24.303 -15.963 1.00 96.81 718 ALA A CA 1
ATOM 5608 C C . ALA A 1 718 ? -9.515 25.728 -16.479 1.00 96.81 718 ALA A C 1
ATOM 5610 O O . ALA A 1 718 ? -8.885 26.197 -17.430 1.00 96.81 718 ALA A O 1
ATOM 5611 N N . LYS A 1 719 ? -10.426 26.449 -15.819 1.00 94.56 719 LYS A N 1
ATOM 5612 C CA . LYS A 1 719 ? -10.691 27.871 -16.048 1.00 94.56 719 LYS A CA 1
ATOM 5613 C C . LYS A 1 719 ? -9.458 28.676 -15.683 1.00 94.56 719 LYS A C 1
ATOM 5615 O O . LYS A 1 719 ? -8.860 28.497 -14.623 1.00 94.56 719 LYS A O 1
ATOM 5620 N N . ARG A 1 720 ? -9.140 29.655 -16.522 1.00 91.12 720 ARG A N 1
ATOM 5621 C CA . ARG A 1 720 ? -8.178 30.692 -16.168 1.00 91.12 720 ARG A CA 1
ATOM 5622 C C . ARG A 1 720 ? -8.740 31.529 -15.018 1.00 91.12 720 ARG A C 1
ATOM 5624 O O . ARG A 1 720 ? -9.799 32.135 -15.160 1.00 91.12 720 ARG A O 1
ATOM 5631 N N . VAL A 1 721 ? -8.027 31.575 -13.896 1.00 91.31 721 VAL A N 1
ATOM 5632 C CA . VAL A 1 721 ? -8.443 32.312 -12.694 1.00 91.31 721 VAL A CA 1
ATOM 5633 C C . VAL A 1 721 ? -7.337 33.250 -12.233 1.00 91.31 721 VAL A C 1
ATOM 5635 O O . VAL A 1 721 ? -6.170 32.867 -12.152 1.00 91.31 721 VAL A O 1
ATOM 5638 N N . ALA A 1 722 ? -7.702 34.495 -11.925 1.00 88.50 722 ALA A N 1
ATOM 5639 C CA . ALA A 1 722 ? -6.734 35.505 -11.506 1.00 88.50 722 ALA A CA 1
ATOM 5640 C C . ALA A 1 722 ? -6.232 35.281 -10.075 1.00 88.50 722 ALA A C 1
ATOM 5642 O O . ALA A 1 722 ? -5.047 35.453 -9.789 1.00 88.50 722 ALA A O 1
ATOM 5643 N N . GLN A 1 723 ? -7.136 34.867 -9.187 1.00 86.25 723 GLN A N 1
ATOM 5644 C CA . GLN A 1 723 ? -6.846 34.488 -7.811 1.00 86.25 723 GLN A CA 1
ATOM 5645 C C . GLN A 1 723 ? -7.507 33.145 -7.523 1.00 86.25 723 GLN A C 1
ATOM 5647 O O . GLN A 1 723 ? -8.683 32.952 -7.827 1.00 86.25 723 GLN A O 1
ATOM 5652 N N . TRP A 1 724 ? -6.741 32.225 -6.949 1.00 90.19 724 TRP A N 1
ATOM 5653 C CA . TRP A 1 724 ? -7.255 30.923 -6.555 1.00 90.19 724 TRP A CA 1
ATOM 5654 C C . TRP A 1 724 ? -8.133 31.016 -5.302 1.00 90.19 724 TRP A C 1
ATOM 5656 O O . TRP A 1 724 ? -7.756 31.661 -4.322 1.00 90.19 724 TRP A O 1
ATOM 5666 N N . ASN A 1 725 ? -9.272 30.327 -5.328 1.00 82.38 725 ASN A N 1
ATOM 5667 C CA . ASN A 1 725 ? -10.142 30.100 -4.180 1.00 82.38 725 ASN A CA 1
ATOM 5668 C C . ASN A 1 725 ? -10.598 28.639 -4.215 1.00 82.38 725 ASN A C 1
ATOM 5670 O O . ASN A 1 725 ? -11.265 28.233 -5.163 1.00 82.38 725 ASN A O 1
ATOM 5674 N N . ASP A 1 726 ? -10.256 27.871 -3.180 1.00 77.44 726 ASP A N 1
ATOM 5675 C CA . ASP A 1 726 ? -10.583 26.442 -3.098 1.00 77.44 726 ASP A CA 1
ATOM 5676 C C . ASP A 1 726 ? -12.097 26.157 -3.079 1.00 77.44 726 ASP A C 1
ATOM 5678 O O . ASP A 1 726 ? -12.501 25.040 -3.381 1.00 77.44 726 ASP A O 1
ATOM 5682 N N . ASN A 1 727 ? -12.932 27.161 -2.780 1.00 80.56 727 ASN A N 1
ATOM 5683 C CA . ASN A 1 727 ? -14.394 27.041 -2.711 1.00 80.56 727 ASN A CA 1
ATOM 5684 C C . ASN A 1 727 ? -15.112 27.512 -3.990 1.00 80.56 727 ASN A C 1
ATOM 5686 O O . ASN A 1 727 ? -16.310 27.786 -3.960 1.00 80.56 727 ASN A O 1
ATOM 5690 N N . ILE A 1 728 ? -14.386 27.713 -5.093 1.00 85.00 728 ILE A N 1
ATOM 5691 C CA . ILE A 1 728 ? -14.959 28.088 -6.391 1.00 85.00 728 ILE A CA 1
ATOM 5692 C C . ILE A 1 728 ? -14.472 27.091 -7.435 1.00 85.00 728 ILE A C 1
ATOM 5694 O O . ILE A 1 728 ? -13.277 26.802 -7.524 1.00 85.00 728 ILE A O 1
ATOM 5698 N N . ASP A 1 729 ? -15.396 26.582 -8.251 1.00 89.19 729 ASP A N 1
ATOM 5699 C CA . ASP A 1 729 ? -15.058 25.598 -9.270 1.00 89.19 729 ASP A CA 1
ATOM 5700 C C . ASP A 1 729 ? -14.362 26.249 -10.476 1.00 89.19 729 ASP A C 1
ATOM 5702 O O . ASP A 1 729 ? -14.964 26.960 -11.296 1.00 89.19 729 ASP A O 1
ATOM 5706 N N . ALA A 1 730 ? -13.070 25.970 -10.589 1.00 94.44 730 ALA A N 1
ATOM 5707 C CA . ALA A 1 730 ? -12.255 26.220 -11.762 1.00 94.44 730 ALA A CA 1
ATOM 5708 C C . ALA A 1 730 ? -12.300 25.043 -12.750 1.00 94.44 730 ALA A C 1
ATOM 5710 O O . ALA A 1 730 ? -11.659 25.125 -13.789 1.00 94.44 730 ALA A O 1
ATOM 5711 N N . LEU A 1 731 ? -13.051 23.970 -12.489 1.00 94.12 731 LEU A N 1
ATOM 5712 C CA . LEU A 1 731 ? -13.266 22.901 -13.462 1.00 94.12 731 LEU A CA 1
ATOM 5713 C C . LEU A 1 731 ? -14.269 23.327 -14.554 1.00 94.12 731 LEU A C 1
ATOM 5715 O O . LEU A 1 731 ? -15.219 24.077 -14.317 1.00 94.12 731 LEU A O 1
ATOM 5719 N N . THR A 1 732 ? -14.050 22.840 -15.770 1.00 95.44 732 THR A N 1
ATOM 5720 C CA . THR A 1 732 ? -14.991 22.879 -16.897 1.00 95.44 732 THR A CA 1
ATOM 5721 C C . THR A 1 732 ? -15.084 21.499 -17.507 1.00 95.44 732 THR A C 1
ATOM 5723 O O . THR A 1 732 ? -14.075 20.801 -17.612 1.00 95.44 732 THR A O 1
ATOM 5726 N N . VAL A 1 733 ? -16.290 21.122 -17.912 1.00 96.38 733 VAL A N 1
ATOM 5727 C CA . VAL A 1 733 ? -16.557 19.858 -18.586 1.00 96.38 733 VAL A CA 1
ATOM 5728 C C . VAL A 1 733 ? -17.491 20.139 -19.759 1.00 96.38 733 VAL A C 1
ATOM 5730 O O . VAL A 1 733 ? -18.458 20.884 -19.599 1.00 96.38 733 VAL A O 1
ATOM 5733 N N . SER A 1 734 ? -17.226 19.550 -20.922 1.00 96.69 734 SER A N 1
ATOM 5734 C CA . SER A 1 734 ? -18.182 19.510 -22.028 1.00 96.69 734 SER A CA 1
ATOM 5735 C C . SER A 1 734 ? -18.259 18.133 -22.676 1.00 96.69 734 SER A C 1
ATOM 5737 O O . SER A 1 734 ? -17.264 17.413 -22.753 1.00 96.69 734 SER A O 1
ATOM 5739 N N . TRP A 1 735 ? -19.450 17.776 -23.144 1.00 95.69 735 TRP A N 1
ATOM 5740 C CA . TRP A 1 735 ? -19.752 16.549 -23.871 1.00 95.69 735 TRP A CA 1
ATOM 5741 C C . TRP A 1 735 ? -20.291 16.913 -25.250 1.00 95.69 735 TRP A C 1
ATOM 5743 O O . TRP A 1 735 ? -21.262 17.652 -25.358 1.00 95.69 735 TRP A O 1
ATOM 5753 N N . ASP A 1 736 ? -19.605 16.463 -26.300 1.00 93.69 736 ASP A N 1
ATOM 5754 C CA . ASP A 1 736 ? -19.913 16.762 -27.705 1.00 93.69 736 ASP A CA 1
ATOM 5755 C C . ASP A 1 736 ? -20.103 18.260 -28.007 1.00 93.69 736 ASP A C 1
ATOM 5757 O O . ASP A 1 736 ? -20.864 18.664 -28.880 1.00 93.69 736 ASP A O 1
ATOM 5761 N N . GLY A 1 737 ? -19.349 19.101 -27.293 1.00 90.44 737 GLY A N 1
ATOM 5762 C CA . GLY A 1 737 ? -19.387 20.558 -27.427 1.00 90.44 737 GLY A CA 1
ATOM 5763 C C . GLY A 1 737 ? -20.382 21.257 -26.497 1.00 90.44 737 GLY A C 1
ATOM 5764 O O . GLY A 1 737 ? -20.283 22.472 -26.329 1.00 90.44 737 GLY A O 1
ATOM 5765 N N . GLU A 1 738 ? -21.269 20.522 -25.826 1.00 93.81 738 GLU A N 1
ATOM 5766 C CA . GLU A 1 738 ? -22.212 21.075 -24.854 1.00 93.81 738 GLU A CA 1
ATOM 5767 C C . GLU A 1 738 ? -21.621 21.096 -23.442 1.00 93.81 738 GLU A C 1
ATOM 5769 O O . GLU A 1 738 ? -21.012 20.132 -22.984 1.00 93.81 738 GLU A O 1
ATOM 5774 N N . SER A 1 739 ? -21.782 22.213 -22.730 1.00 93.00 739 SER A N 1
ATOM 5775 C CA . SER A 1 739 ? -21.267 22.371 -21.364 1.00 93.00 739 SER A CA 1
ATOM 5776 C C . SER A 1 739 ? -22.042 21.496 -20.378 1.00 93.00 739 SER A C 1
ATOM 5778 O O . SER A 1 739 ? -23.265 21.594 -20.289 1.00 93.00 739 SER A O 1
ATOM 5780 N N . ILE A 1 740 ? -21.327 20.703 -19.581 1.00 92.19 740 ILE A N 1
ATOM 5781 C CA . ILE A 1 740 ? -21.900 19.915 -18.489 1.00 92.19 740 ILE A CA 1
ATOM 5782 C C . ILE A 1 740 ? -21.739 20.690 -17.183 1.00 92.19 740 ILE A C 1
ATOM 5784 O O . ILE A 1 740 ? -20.651 21.166 -16.851 1.00 92.19 740 ILE A O 1
ATOM 5788 N N . GLN A 1 741 ? -22.818 20.777 -16.409 1.00 86.19 741 GLN A N 1
ATOM 5789 C CA . GLN A 1 741 ? -22.774 21.242 -15.026 1.00 86.19 741 GLN A CA 1
ATOM 5790 C C . GLN A 1 741 ? -22.931 20.047 -14.091 1.00 86.19 741 GLN A C 1
ATOM 5792 O O . GLN A 1 741 ? -23.973 19.399 -14.074 1.00 86.19 741 GLN A O 1
ATOM 5797 N N . ILE A 1 742 ? -21.888 19.768 -13.310 1.00 84.94 742 ILE A N 1
ATOM 5798 C CA . ILE A 1 742 ? -21.939 18.791 -12.222 1.00 84.94 742 ILE A CA 1
ATOM 5799 C C . ILE A 1 742 ? -22.086 19.594 -10.925 1.00 84.94 742 ILE A C 1
ATOM 5801 O O . ILE A 1 742 ? -21.216 20.436 -10.668 1.00 84.94 742 ILE A O 1
ATOM 5805 N N . PRO A 1 743 ? -23.141 19.384 -10.118 1.00 81.88 743 PRO A N 1
ATOM 5806 C CA . PRO A 1 743 ? -23.303 20.063 -8.833 1.00 81.88 743 PRO A CA 1
ATOM 5807 C C . PRO A 1 743 ? -22.043 19.974 -7.955 1.00 81.88 743 PRO A C 1
ATOM 5809 O O . PRO A 1 743 ? -21.267 19.023 -8.059 1.00 81.88 743 PRO A O 1
ATOM 5812 N N . THR A 1 744 ? -21.809 20.979 -7.109 1.00 71.69 744 THR A N 1
ATOM 5813 C CA . THR A 1 744 ? -20.635 21.069 -6.211 1.00 71.69 744 THR A CA 1
ATOM 5814 C C . THR A 1 744 ? -20.877 20.378 -4.868 1.00 71.69 744 THR A C 1
ATOM 5816 O O . THR A 1 744 ? -20.461 20.857 -3.817 1.00 71.69 744 THR A O 1
ATOM 5819 N N . GLU A 1 745 ? -21.605 19.268 -4.900 1.00 58.03 745 GLU A N 1
ATOM 5820 C CA . GLU A 1 745 ? -21.865 18.409 -3.749 1.00 58.03 745 GLU A CA 1
ATOM 5821 C C . GLU A 1 745 ? -20.984 17.170 -3.927 1.00 58.03 745 GLU A C 1
ATOM 5823 O O . GLU A 1 745 ? -20.993 16.572 -5.003 1.00 58.03 745 GLU A O 1
ATOM 5828 N N . GLY A 1 746 ? -20.177 16.820 -2.921 1.00 50.62 746 GLY A N 1
ATOM 5829 C CA . GLY A 1 746 ? -19.069 15.855 -2.983 1.00 50.62 746 GLY A CA 1
ATOM 5830 C C . GLY A 1 746 ? -19.359 14.394 -3.364 1.00 50.62 746 GLY A C 1
ATOM 5831 O O . GLY A 1 746 ? -18.527 13.539 -3.073 1.00 50.62 746 GLY A O 1
ATOM 5832 N N . GLU A 1 747 ? -20.505 14.109 -3.980 1.00 54.56 747 GLU A N 1
ATOM 5833 C CA . GLU A 1 747 ? -20.945 12.810 -4.519 1.00 54.56 747 GLU A CA 1
ATOM 5834 C C . GLU A 1 747 ? -21.811 12.980 -5.792 1.00 54.56 747 GLU A C 1
ATOM 5836 O O . GLU A 1 747 ? -22.381 12.018 -6.303 1.00 54.56 747 GLU A O 1
ATOM 5841 N N . ALA A 1 748 ? -21.942 14.204 -6.320 1.00 72.31 748 ALA A N 1
ATOM 5842 C CA . ALA A 1 748 ? -22.748 14.471 -7.502 1.00 72.31 748 ALA A CA 1
ATOM 5843 C C . ALA A 1 748 ? -22.146 13.798 -8.740 1.00 72.31 748 ALA A C 1
ATOM 5845 O O . ALA A 1 748 ? -20.940 13.883 -8.994 1.00 72.31 748 ALA A O 1
ATOM 5846 N N . GLU A 1 749 ? -23.004 13.181 -9.544 1.00 84.75 749 GLU A N 1
ATOM 5847 C CA . GLU A 1 749 ? -22.609 12.532 -10.785 1.00 84.75 749 GLU A CA 1
ATOM 5848 C C . GLU A 1 749 ? -23.385 13.065 -11.986 1.00 84.75 749 GLU A C 1
ATOM 5850 O O . GLU A 1 749 ? -24.541 13.475 -11.899 1.00 84.75 749 GLU A O 1
ATOM 5855 N N . TRP A 1 750 ? -22.729 13.024 -13.137 1.00 91.62 750 TRP A N 1
ATOM 5856 C CA . TRP A 1 750 ? -23.352 13.148 -14.440 1.00 91.62 750 TRP A CA 1
ATOM 5857 C C . TRP A 1 750 ? -23.105 11.859 -15.218 1.00 91.62 750 TRP A C 1
ATOM 5859 O O . TRP A 1 750 ? -21.999 11.310 -15.207 1.00 91.62 750 TRP A O 1
ATOM 5869 N N . ARG A 1 751 ? -24.136 11.376 -15.907 1.00 91.31 751 ARG A N 1
ATOM 5870 C CA . ARG A 1 751 ? -24.064 10.192 -16.763 1.00 91.31 751 ARG A CA 1
ATOM 5871 C C . ARG A 1 751 ? -24.483 10.574 -18.170 1.00 91.31 751 ARG A C 1
ATOM 5873 O O . ARG A 1 751 ? -25.487 11.264 -18.337 1.00 91.31 751 ARG A O 1
ATOM 5880 N N . ALA A 1 752 ? -23.740 10.095 -19.162 1.00 88.25 752 ALA A N 1
ATOM 5881 C CA . ALA A 1 752 ? -24.203 10.180 -20.539 1.00 88.25 752 ALA A CA 1
ATOM 5882 C C . ALA A 1 752 ? -25.438 9.288 -20.721 1.00 88.25 752 ALA A C 1
ATOM 5884 O O . ALA A 1 752 ? -25.542 8.226 -20.096 1.00 88.25 752 ALA A O 1
ATOM 5885 N N . ASP A 1 753 ? -26.360 9.720 -21.577 1.00 82.31 753 ASP A N 1
ATOM 5886 C CA . ASP A 1 753 ? -27.553 8.948 -21.906 1.00 82.31 753 ASP A CA 1
ATOM 5887 C C . ASP A 1 753 ? -27.151 7.624 -22.572 1.00 82.31 753 ASP A C 1
ATOM 5889 O O . ASP A 1 753 ? -26.590 7.600 -23.669 1.00 82.31 753 ASP A O 1
ATOM 5893 N N . SER A 1 754 ? -27.462 6.510 -21.906 1.00 74.25 754 SER A N 1
ATOM 5894 C CA . SER A 1 754 ? -27.139 5.162 -22.380 1.00 74.25 754 SER A CA 1
ATOM 5895 C C . SER A 1 754 ? -27.832 4.782 -23.691 1.00 74.25 754 SER A C 1
ATOM 5897 O O . SER A 1 754 ? -27.453 3.787 -24.299 1.00 74.25 754 SER A O 1
ATOM 5899 N N . SER A 1 755 ? -28.854 5.531 -24.122 1.00 71.62 755 SER A N 1
ATOM 5900 C CA . SER A 1 755 ? -29.485 5.349 -25.434 1.00 71.62 755 SER A CA 1
ATOM 5901 C C . SER A 1 755 ? -28.671 5.956 -26.582 1.00 71.62 755 SER A C 1
ATOM 5903 O O . SER A 1 755 ? -28.830 5.536 -27.727 1.00 71.62 755 SER A O 1
ATOM 5905 N N . LEU A 1 756 ? -27.777 6.903 -26.281 1.00 71.69 756 LEU A N 1
ATOM 5906 C CA . LEU A 1 756 ? -26.963 7.626 -27.259 1.00 71.69 756 LEU A CA 1
ATOM 5907 C C . LEU A 1 756 ? -25.511 7.143 -27.300 1.00 71.69 756 LEU A C 1
ATOM 5909 O O . LEU A 1 756 ? -24.801 7.446 -28.255 1.00 71.69 756 LEU A O 1
ATOM 5913 N N . THR A 1 757 ? -25.062 6.391 -26.291 1.00 74.81 757 THR A N 1
ATOM 5914 C CA . THR A 1 757 ? -23.675 5.932 -26.180 1.00 74.81 757 THR A CA 1
ATOM 5915 C C . THR A 1 757 ? -23.578 4.408 -26.159 1.00 74.81 757 THR A C 1
ATOM 5917 O O . THR A 1 757 ? -24.294 3.712 -25.445 1.00 74.81 757 THR A O 1
ATOM 5920 N N . LYS A 1 758 ? -22.596 3.854 -26.880 1.00 81.88 758 LYS A N 1
ATOM 5921 C CA . LYS A 1 758 ? -22.277 2.410 -26.824 1.00 81.88 758 LYS A CA 1
ATOM 5922 C C . LYS A 1 758 ? -21.672 1.980 -25.483 1.00 81.88 758 LYS A C 1
ATOM 5924 O O . LYS A 1 758 ? -21.537 0.790 -25.206 1.00 81.88 758 LYS A O 1
ATOM 5929 N N . ARG A 1 759 ? -21.246 2.948 -24.668 1.00 85.69 759 ARG A N 1
ATOM 5930 C CA . ARG A 1 759 ? -20.499 2.755 -23.423 1.00 85.69 759 ARG A CA 1
ATOM 5931 C C . ARG A 1 759 ? -21.122 3.583 -22.323 1.00 85.69 759 ARG A C 1
ATOM 5933 O O . ARG A 1 759 ? -21.540 4.714 -22.555 1.00 85.69 759 ARG A O 1
ATOM 5940 N N . GLN A 1 760 ? -21.090 3.060 -21.105 1.00 88.06 760 GLN A N 1
ATOM 5941 C CA . GLN A 1 760 ? -21.407 3.867 -19.939 1.00 88.06 760 GLN A CA 1
ATOM 5942 C C . GLN A 1 760 ? -20.307 4.917 -19.729 1.00 88.06 760 GLN A C 1
ATOM 5944 O O . GLN A 1 760 ? -19.126 4.571 -19.625 1.00 88.06 760 GLN A O 1
ATOM 5949 N N . VAL A 1 761 ? -20.708 6.187 -19.657 1.00 92.06 761 VAL A N 1
ATOM 5950 C CA . VAL A 1 761 ? -19.827 7.313 -19.335 1.00 92.06 761 VAL A CA 1
ATOM 5951 C C . VAL A 1 761 ? -20.339 7.976 -18.070 1.00 92.06 761 VAL A C 1
ATOM 5953 O O . VAL A 1 761 ? -21.506 8.360 -18.003 1.00 92.06 761 VAL A O 1
ATOM 5956 N N . VAL A 1 762 ? -19.473 8.087 -17.068 1.00 89.00 762 VAL A N 1
ATOM 5957 C CA . VAL A 1 762 ? -19.805 8.651 -15.756 1.00 89.00 762 VAL A CA 1
ATOM 5958 C C . VAL A 1 762 ? -18.758 9.681 -15.377 1.00 89.00 762 VAL A C 1
ATOM 5960 O O . VAL A 1 762 ? -17.559 9.407 -15.460 1.00 89.00 762 VAL A O 1
ATOM 5963 N N . LEU A 1 763 ? -19.212 10.848 -14.939 1.00 91.50 763 LEU A N 1
ATOM 5964 C CA . LEU A 1 763 ? -18.392 11.853 -14.288 1.00 91.50 763 LEU A CA 1
ATOM 5965 C C . LEU A 1 763 ? -18.893 12.038 -12.861 1.00 91.50 763 LEU A C 1
ATOM 5967 O O . LEU A 1 763 ? -20.028 12.442 -12.663 1.00 91.50 763 LEU A O 1
ATOM 5971 N N . GLU A 1 764 ? -18.047 11.745 -11.884 1.00 85.12 764 GLU A N 1
ATOM 5972 C CA . GLU A 1 764 ? -18.361 11.749 -10.453 1.00 85.12 764 GLU A CA 1
ATOM 5973 C C . GLU A 1 764 ? -17.510 12.820 -9.761 1.00 85.12 764 GLU A C 1
ATOM 5975 O O . GLU A 1 764 ? -16.295 12.873 -9.972 1.00 85.12 764 GLU A O 1
ATOM 5980 N N . ARG A 1 765 ? -18.107 13.675 -8.925 1.00 82.38 765 ARG A N 1
ATOM 5981 C CA . ARG A 1 765 ? -17.344 14.558 -8.032 1.00 82.38 765 ARG A CA 1
ATOM 5982 C C . ARG A 1 765 ? -16.537 13.721 -7.051 1.00 82.38 765 ARG A C 1
ATOM 5984 O O . ARG A 1 765 ? -17.055 12.815 -6.415 1.00 82.38 765 ARG A O 1
ATOM 5991 N N . THR A 1 766 ? -15.261 14.057 -6.902 1.00 71.12 766 THR A N 1
ATOM 5992 C CA . THR A 1 766 ? -14.392 13.436 -5.886 1.00 71.12 766 THR A CA 1
ATOM 5993 C C . THR A 1 766 ? -14.036 14.380 -4.741 1.00 71.12 766 THR A C 1
ATOM 5995 O O . THR A 1 766 ? -13.314 13.996 -3.822 1.00 71.12 766 THR A O 1
ATOM 5998 N N . ASP A 1 767 ? -14.512 15.620 -4.826 1.00 69.75 767 ASP A N 1
ATOM 5999 C CA . ASP A 1 767 ? -14.390 16.708 -3.860 1.00 69.75 767 ASP A CA 1
ATOM 6000 C C . ASP A 1 767 ? -15.506 17.720 -4.195 1.00 69.75 767 ASP A C 1
ATOM 6002 O O . ASP A 1 767 ? -16.032 17.698 -5.315 1.00 69.75 767 ASP A O 1
ATOM 6006 N N . ASP A 1 768 ? -15.848 18.622 -3.275 1.00 74.25 768 ASP A N 1
ATOM 6007 C CA . ASP A 1 768 ? -16.936 19.596 -3.493 1.00 74.25 768 ASP A CA 1
ATOM 6008 C C . ASP A 1 768 ? -16.637 20.511 -4.700 1.00 74.25 768 ASP A C 1
ATOM 6010 O O . ASP A 1 768 ? -17.521 20.867 -5.479 1.00 74.25 768 ASP A O 1
ATOM 6014 N N . TYR A 1 769 ? -15.356 20.837 -4.907 1.00 83.06 769 TYR A N 1
ATOM 6015 C CA . TYR A 1 769 ? -14.879 21.678 -6.003 1.00 83.06 769 TYR A CA 1
ATOM 6016 C C . TYR A 1 769 ? -13.633 21.085 -6.666 1.00 83.06 769 TYR A C 1
ATOM 6018 O O . TYR A 1 769 ? -12.824 20.389 -6.045 1.00 83.06 769 TYR A O 1
ATOM 6026 N N . ASN A 1 770 ? -13.414 21.439 -7.934 1.00 89.06 770 ASN A N 1
ATOM 6027 C CA . ASN A 1 770 ? -12.149 21.265 -8.646 1.00 89.06 770 ASN A CA 1
ATOM 6028 C C . ASN A 1 770 ? -11.672 19.816 -8.847 1.00 89.06 770 ASN A C 1
ATOM 6030 O O . ASN A 1 770 ? -10.568 19.634 -9.353 1.00 89.06 770 ASN A O 1
ATOM 6034 N N . SER A 1 771 ? -12.440 18.790 -8.465 1.00 88.25 771 SER A N 1
ATOM 6035 C CA . SER A 1 771 ? -12.006 17.387 -8.555 1.00 88.25 771 SER A CA 1
ATOM 6036 C C . SER A 1 771 ? -13.123 16.482 -9.080 1.00 88.25 771 SER A C 1
ATOM 6038 O O . SER A 1 771 ? -14.254 16.544 -8.593 1.00 88.25 771 SER A O 1
ATOM 6040 N N . VAL A 1 772 ? -12.808 15.655 -10.079 1.00 90.44 772 VAL A N 1
ATOM 6041 C CA . VAL A 1 772 ? -13.735 14.682 -10.675 1.00 90.44 772 VAL A CA 1
ATOM 6042 C C . VAL A 1 772 ? -13.028 13.380 -11.028 1.00 90.44 772 VAL A C 1
ATOM 6044 O O . VAL A 1 772 ? -11.853 13.370 -11.397 1.00 90.44 772 VAL A O 1
ATOM 6047 N N . ARG A 1 773 ? -13.779 12.282 -10.992 1.00 88.19 773 ARG A N 1
ATOM 6048 C CA . ARG A 1 773 ? -13.442 11.024 -11.645 1.00 88.19 773 ARG A CA 1
ATOM 6049 C C . ARG A 1 773 ? -14.261 10.896 -12.916 1.00 88.19 773 ARG A C 1
ATOM 6051 O O . ARG A 1 773 ? -15.476 11.042 -12.894 1.00 88.19 773 ARG A O 1
ATOM 6058 N N . VAL A 1 774 ? -13.600 10.558 -14.009 1.00 93.88 774 VAL A N 1
ATOM 6059 C CA . VAL A 1 774 ? -14.227 10.239 -15.288 1.00 93.88 774 VAL A CA 1
ATOM 6060 C C . VAL A 1 774 ? -14.066 8.751 -15.542 1.00 93.88 774 VAL A C 1
ATOM 6062 O O . VAL A 1 774 ? -12.960 8.227 -15.447 1.00 93.88 774 VAL A O 1
ATOM 6065 N N . THR A 1 775 ? -15.146 8.070 -15.900 1.00 90.69 775 THR A N 1
ATOM 6066 C CA . THR A 1 775 ? -15.131 6.664 -16.307 1.00 90.69 775 THR A CA 1
ATOM 6067 C C . THR A 1 775 ? -15.765 6.537 -17.680 1.00 90.69 775 THR A C 1
ATOM 6069 O O . THR A 1 775 ? -16.930 6.879 -17.848 1.00 90.69 775 THR A O 1
ATOM 6072 N N . VAL A 1 776 ? -15.012 6.014 -18.647 1.00 93.62 776 VAL A N 1
ATOM 6073 C CA . VAL A 1 776 ? -15.507 5.584 -19.959 1.00 93.62 776 VAL A CA 1
ATOM 6074 C C . VAL A 1 776 ? -15.363 4.069 -20.019 1.00 93.62 776 VAL A C 1
ATOM 6076 O O . VAL A 1 776 ? -14.249 3.540 -20.106 1.00 93.62 776 VAL A O 1
ATOM 6079 N N . ALA A 1 777 ? -16.489 3.361 -19.922 1.00 87.75 777 ALA A N 1
ATOM 6080 C CA . ALA A 1 777 ? -16.504 1.917 -19.727 1.00 87.75 777 ALA A CA 1
ATOM 6081 C C . ALA A 1 777 ? -15.689 1.165 -20.796 1.00 87.75 777 ALA A C 1
ATOM 6083 O O . ALA A 1 777 ? -15.895 1.306 -22.007 1.00 87.75 777 ALA A O 1
ATOM 6084 N N . GLY A 1 778 ? -14.753 0.346 -20.313 1.00 84.75 778 GLY A N 1
ATOM 6085 C CA . GLY A 1 778 ? -13.886 -0.487 -21.141 1.00 84.75 778 GLY A CA 1
ATOM 6086 C C . GLY A 1 778 ? -12.767 0.249 -21.884 1.00 84.75 778 GLY A C 1
ATOM 6087 O O . GLY A 1 778 ? -12.079 -0.420 -22.646 1.00 84.75 778 GLY A O 1
ATOM 6088 N N . LEU A 1 779 ? -12.578 1.563 -21.678 1.00 93.12 779 LEU A N 1
ATOM 6089 C CA . LEU A 1 779 ? -11.506 2.349 -22.312 1.00 93.12 779 LEU A CA 1
ATOM 6090 C C . LEU A 1 779 ? -10.579 3.018 -21.294 1.00 93.12 779 LEU A C 1
ATOM 6092 O O . LEU A 1 779 ? -9.379 2.756 -21.272 1.00 93.12 779 LEU A O 1
ATOM 6096 N N . VAL A 1 780 ? -11.114 3.894 -20.441 1.00 95.12 780 VAL A N 1
ATOM 6097 C CA . VAL A 1 780 ? -10.284 4.678 -19.520 1.00 95.12 780 VAL A CA 1
ATOM 6098 C C . VAL A 1 780 ? -11.062 5.126 -18.289 1.00 95.12 780 VAL A C 1
ATOM 6100 O O . VAL A 1 780 ? -12.232 5.498 -18.368 1.00 95.12 780 VAL A O 1
ATOM 6103 N N . GLN A 1 781 ? -10.386 5.124 -17.146 1.00 92.75 781 GLN A N 1
ATOM 6104 C CA . GLN A 1 781 ? -10.775 5.863 -15.953 1.00 92.75 781 GLN A CA 1
ATOM 6105 C C . GLN A 1 781 ? -9.729 6.950 -15.687 1.00 92.75 781 GLN A C 1
ATOM 6107 O O . GLN A 1 781 ? -8.530 6.696 -15.799 1.00 92.75 781 GLN A O 1
ATOM 6112 N N . MET A 1 782 ? -10.172 8.152 -15.332 1.00 94.12 782 MET A N 1
ATOM 6113 C CA . MET A 1 782 ? -9.307 9.292 -15.044 1.00 94.12 782 MET A CA 1
ATOM 6114 C C . MET A 1 782 ? -9.701 9.922 -13.716 1.00 94.12 782 MET A C 1
ATOM 6116 O O . MET A 1 782 ? -10.851 10.313 -13.549 1.00 94.12 782 MET A O 1
ATOM 6120 N N . ASP A 1 783 ? -8.754 10.064 -12.798 1.00 90.75 783 ASP A N 1
ATOM 6121 C CA . ASP A 1 783 ? -8.910 10.925 -11.625 1.00 90.75 783 ASP A CA 1
ATOM 6122 C C . ASP A 1 783 ? -8.274 12.277 -11.943 1.00 90.75 783 ASP A C 1
ATOM 6124 O O . ASP A 1 783 ? -7.092 12.319 -12.282 1.00 90.75 783 ASP A O 1
ATOM 6128 N N . ILE A 1 784 ? -9.044 13.365 -11.868 1.00 93.94 784 ILE A N 1
ATOM 6129 C CA . ILE A 1 784 ? -8.631 14.711 -12.288 1.00 93.94 784 ILE A CA 1
ATOM 6130 C C . ILE A 1 784 ? -8.821 15.694 -11.133 1.00 93.94 784 ILE A C 1
ATOM 6132 O O . ILE A 1 784 ? -9.875 15.729 -10.497 1.00 93.94 784 ILE A O 1
ATOM 6136 N N . LYS A 1 785 ? -7.814 16.540 -10.891 1.00 92.69 785 LYS A N 1
ATOM 6137 C CA . LYS A 1 785 ? -7.895 17.671 -9.962 1.00 92.69 785 LYS A CA 1
ATOM 6138 C C . LYS A 1 785 ? -7.323 18.937 -10.585 1.00 92.69 785 LYS A C 1
ATOM 6140 O O . LYS A 1 785 ? -6.223 18.918 -11.126 1.00 92.69 785 LYS A O 1
ATOM 6145 N N . VAL A 1 786 ? -8.039 20.049 -10.456 1.00 94.69 786 VAL A N 1
ATOM 6146 C CA . VAL A 1 786 ? -7.541 21.375 -10.826 1.00 94.69 786 VAL A CA 1
ATOM 6147 C C . VAL A 1 786 ? -6.685 21.929 -9.688 1.00 94.69 786 VAL A C 1
ATOM 6149 O O . VAL A 1 786 ? -7.096 21.923 -8.523 1.00 94.69 786 VAL A O 1
ATOM 6152 N N . LYS A 1 787 ? -5.491 22.422 -10.020 1.00 92.00 787 LYS A N 1
ATOM 6153 C CA . LYS A 1 787 ? -4.545 23.031 -9.083 1.00 92.00 787 LYS A CA 1
ATOM 6154 C C . LYS A 1 787 ? -4.041 24.381 -9.582 1.00 92.00 787 LYS A C 1
ATOM 6156 O O . LYS A 1 787 ? -3.799 24.523 -10.779 1.00 92.00 787 LYS A O 1
ATOM 6161 N N . PRO A 1 788 ? -3.842 25.364 -8.686 1.00 93.12 788 PRO A N 1
ATOM 6162 C CA . PRO A 1 788 ? -3.123 26.588 -9.006 1.00 93.12 788 PRO A CA 1
ATOM 6163 C C . PRO A 1 788 ? -1.614 26.378 -8.859 1.00 93.12 788 PRO A C 1
ATOM 6165 O O . PRO A 1 788 ? -1.167 25.485 -8.139 1.00 93.12 788 PRO A O 1
ATOM 6168 N N . ILE A 1 789 ? -0.837 27.297 -9.420 1.00 88.19 789 ILE A N 1
ATOM 6169 C CA . ILE A 1 789 ? 0.557 27.505 -9.033 1.00 88.19 789 ILE A CA 1
ATOM 6170 C C . ILE A 1 789 ? 0.599 28.635 -8.007 1.00 88.19 789 ILE A C 1
ATOM 6172 O O . ILE A 1 789 ? 0.233 29.782 -8.277 1.00 88.19 789 ILE A O 1
ATOM 6176 N N . GLY A 1 790 ? 1.036 28.310 -6.791 1.00 81.44 790 GLY A N 1
ATOM 6177 C CA . GLY A 1 790 ? 1.080 29.275 -5.695 1.00 81.44 790 GLY A CA 1
ATOM 6178 C C . GLY A 1 790 ? 2.190 30.316 -5.872 1.00 81.44 790 GLY A C 1
ATOM 6179 O O . GLY A 1 790 ? 3.245 30.032 -6.434 1.00 81.44 790 GLY A O 1
ATOM 6180 N N . LYS A 1 791 ? 2.027 31.515 -5.289 1.00 80.00 791 LYS A N 1
ATOM 6181 C CA . LYS A 1 791 ? 3.075 32.563 -5.302 1.00 80.00 791 LYS A CA 1
ATOM 6182 C C . LYS A 1 791 ? 4.429 32.048 -4.806 1.00 80.00 791 LYS A C 1
ATOM 6184 O O . LYS A 1 791 ? 5.461 32.358 -5.388 1.00 80.00 791 LYS A O 1
ATOM 6189 N N . LYS A 1 792 ? 4.417 31.249 -3.735 1.00 78.25 792 LYS A N 1
ATOM 6190 C CA . LYS A 1 792 ? 5.629 30.658 -3.156 1.00 78.25 792 LYS A CA 1
ATOM 6191 C C . LYS A 1 792 ? 6.322 29.716 -4.141 1.00 78.25 792 LYS A C 1
ATOM 6193 O O . LYS A 1 792 ? 7.534 29.789 -4.287 1.00 78.25 792 LYS A O 1
ATOM 6198 N N . GLU A 1 793 ? 5.558 28.862 -4.810 1.00 82.12 793 GLU A N 1
ATOM 6199 C CA . GLU A 1 793 ? 6.069 27.920 -5.806 1.00 82.12 793 GLU A CA 1
ATOM 6200 C C . GLU A 1 793 ? 6.638 28.658 -7.023 1.00 82.12 793 GLU A C 1
ATOM 6202 O O . GLU A 1 793 ? 7.786 28.431 -7.392 1.00 82.12 793 GLU A O 1
ATOM 6207 N N . ASN A 1 794 ? 5.895 29.634 -7.559 1.00 86.00 794 ASN A N 1
ATOM 6208 C CA . ASN A 1 794 ? 6.347 30.499 -8.652 1.00 86.00 794 ASN A CA 1
ATOM 6209 C C . ASN A 1 794 ? 7.689 31.185 -8.341 1.00 86.00 794 ASN A C 1
ATOM 6211 O O . ASN A 1 794 ? 8.557 31.251 -9.209 1.00 86.00 794 ASN A O 1
ATOM 6215 N N . ILE A 1 795 ? 7.883 31.659 -7.102 1.00 84.00 795 ILE A N 1
ATOM 6216 C CA . ILE A 1 795 ? 9.146 32.266 -6.652 1.00 84.00 795 ILE A CA 1
ATOM 6217 C C . ILE A 1 795 ? 10.260 31.218 -6.563 1.00 84.00 795 ILE A C 1
ATOM 6219 O O . ILE A 1 795 ? 11.345 31.441 -7.093 1.00 84.00 795 ILE A O 1
ATOM 6223 N N . VAL A 1 796 ? 10.005 30.080 -5.909 1.00 82.50 796 VAL A N 1
ATOM 6224 C CA . VAL A 1 796 ? 11.014 29.028 -5.683 1.00 82.50 796 VAL A CA 1
ATOM 6225 C C . VAL A 1 796 ? 11.529 28.449 -6.999 1.00 82.50 796 VAL A C 1
ATOM 6227 O O . VAL A 1 796 ? 12.730 28.230 -7.140 1.00 82.50 796 VAL A O 1
ATOM 6230 N N . HIS A 1 797 ? 10.642 28.234 -7.969 1.00 81.81 797 HIS A N 1
ATOM 6231 C CA . HIS A 1 797 ? 10.993 27.650 -9.263 1.00 81.81 797 HIS A CA 1
ATOM 6232 C C . HIS A 1 797 ? 11.286 28.695 -10.349 1.00 81.81 797 HIS A C 1
ATOM 6234 O O . HIS A 1 797 ? 11.687 28.331 -11.455 1.00 81.81 797 HIS A O 1
ATOM 6240 N N . ASN A 1 798 ? 11.129 29.988 -10.034 1.00 88.25 798 ASN A N 1
ATOM 6241 C CA . ASN A 1 798 ? 11.299 31.108 -10.961 1.00 88.25 798 ASN A CA 1
ATOM 6242 C C . ASN A 1 798 ? 10.507 30.905 -12.269 1.00 88.25 798 ASN A C 1
ATOM 6244 O O . ASN A 1 798 ? 11.032 31.092 -13.369 1.00 88.25 798 ASN A O 1
ATOM 6248 N N . TYR A 1 799 ? 9.237 30.500 -12.153 1.00 88.06 799 TYR A N 1
ATOM 6249 C CA . TYR A 1 799 ? 8.374 30.275 -13.319 1.00 88.06 799 TYR A CA 1
ATOM 6250 C C . TYR A 1 799 ? 8.002 31.581 -14.038 1.00 88.06 799 TYR A C 1
ATOM 6252 O O . TYR A 1 799 ? 7.596 31.537 -15.199 1.00 88.06 799 TYR A O 1
ATOM 6260 N N . GLN A 1 800 ? 8.165 32.739 -13.385 1.00 89.56 800 GLN A N 1
ATOM 6261 C CA . GLN A 1 800 ? 7.835 34.066 -13.927 1.00 89.56 800 GLN A CA 1
ATOM 6262 C C . GLN A 1 800 ? 6.383 34.154 -14.419 1.00 89.56 800 GLN A C 1
ATOM 6264 O O . GLN A 1 800 ? 6.085 34.756 -15.451 1.00 89.56 800 GLN A O 1
ATOM 6269 N N . ILE A 1 801 ? 5.470 33.529 -13.672 1.00 87.50 801 ILE A N 1
ATOM 6270 C CA . ILE A 1 801 ? 4.036 33.598 -13.951 1.00 87.50 801 ILE A CA 1
ATOM 6271 C C . ILE A 1 801 ? 3.559 35.056 -13.822 1.00 87.50 801 ILE A C 1
ATOM 6273 O O . ILE A 1 801 ? 3.849 35.686 -12.798 1.00 87.50 801 ILE A O 1
ATOM 6277 N N . PRO A 1 802 ? 2.850 35.602 -14.835 1.00 84.50 802 PRO A N 1
ATOM 6278 C CA . PRO A 1 802 ? 2.315 36.959 -14.799 1.00 84.50 802 PRO A CA 1
ATOM 6279 C C . PRO A 1 802 ? 1.391 37.217 -13.606 1.00 84.50 802 PRO A C 1
ATOM 6281 O O . PRO A 1 802 ? 0.624 36.353 -13.186 1.00 84.50 802 PRO A O 1
ATOM 6284 N N . ASN A 1 803 ? 1.410 38.453 -13.105 1.00 80.56 803 ASN A N 1
ATOM 6285 C CA . ASN A 1 803 ? 0.449 38.897 -12.099 1.00 80.56 803 ASN A CA 1
ATOM 6286 C C . ASN A 1 803 ? -0.986 38.812 -12.650 1.00 80.56 803 ASN A C 1
ATOM 6288 O O . ASN A 1 803 ? -1.240 39.218 -13.782 1.00 80.56 803 ASN A O 1
ATOM 6292 N N . GLY A 1 804 ? -1.923 38.332 -11.827 1.00 83.38 804 GLY A N 1
ATOM 6293 C CA . GLY A 1 804 ? -3.331 38.188 -12.218 1.00 83.38 804 GLY A CA 1
ATOM 6294 C C . GLY A 1 804 ? -3.657 36.883 -12.946 1.00 83.38 804 GLY A C 1
ATOM 6295 O O . GLY A 1 804 ? -4.688 36.809 -13.608 1.00 83.38 804 GLY A O 1
ATOM 6296 N N . ASP A 1 805 ? -2.808 35.863 -12.823 1.00 87.62 805 ASP A N 1
ATOM 6297 C CA . ASP A 1 805 ? -3.075 34.508 -13.299 1.00 87.62 805 ASP A CA 1
ATOM 6298 C C . ASP A 1 805 ? -2.520 33.487 -12.301 1.00 87.62 805 ASP A C 1
ATOM 6300 O O . ASP A 1 805 ? -1.349 33.545 -11.930 1.00 87.62 805 ASP A O 1
ATOM 6304 N N . SER A 1 806 ? -3.358 32.559 -11.843 1.00 89.69 806 SER A N 1
ATOM 6305 C CA . SER A 1 806 ? -2.943 31.486 -10.933 1.00 89.69 806 SER A CA 1
ATOM 6306 C C . SER A 1 806 ? -2.472 30.231 -11.671 1.00 89.69 806 SER A C 1
ATOM 6308 O O . SER A 1 806 ? -2.124 29.260 -11.006 1.00 89.69 806 SER A O 1
ATOM 6310 N N . PHE A 1 807 ? -2.471 30.226 -13.013 1.00 91.19 807 PHE A N 1
ATOM 6311 C CA . PHE A 1 807 ? -2.051 29.083 -13.836 1.00 91.19 807 PHE A CA 1
ATOM 6312 C C . PHE A 1 807 ? -2.747 27.784 -13.405 1.00 91.19 807 PHE A C 1
ATOM 6314 O O . PHE A 1 807 ? -2.114 26.763 -13.128 1.00 91.19 807 PHE A O 1
ATOM 6321 N N . ALA A 1 808 ? -4.078 27.850 -13.308 1.00 94.44 808 ALA A N 1
ATOM 6322 C CA . ALA A 1 808 ? -4.883 26.681 -12.997 1.00 94.44 808 ALA A CA 1
ATOM 6323 C C . ALA A 1 808 ? -4.693 25.609 -14.082 1.00 94.44 808 ALA A C 1
ATOM 6325 O O . ALA A 1 808 ? -4.855 25.883 -15.275 1.00 94.44 808 ALA A O 1
ATOM 6326 N N . HIS A 1 809 ? -4.328 24.405 -13.655 1.00 95.50 809 HIS A N 1
ATOM 6327 C CA . HIS A 1 809 ? -3.997 23.274 -14.515 1.00 95.50 809 HIS A CA 1
ATOM 6328 C C . HIS A 1 809 ? -4.509 21.963 -13.913 1.00 95.50 809 HIS A C 1
ATOM 6330 O O . HIS A 1 809 ? -4.946 21.926 -12.764 1.00 95.50 809 HIS A O 1
ATOM 6336 N N . LEU A 1 810 ? -4.476 20.896 -14.705 1.00 96.94 810 LEU A N 1
ATOM 6337 C CA . LEU A 1 810 ? -4.943 19.567 -14.343 1.00 96.94 810 LEU A CA 1
ATOM 6338 C C . LEU A 1 810 ? -3.782 18.715 -13.825 1.00 96.94 810 LEU A C 1
ATOM 6340 O O . LEU A 1 810 ? -2.778 18.522 -14.509 1.00 96.94 810 LEU A O 1
ATOM 6344 N N . GLU A 1 811 ? -3.963 18.152 -12.639 1.00 94.88 811 GLU A N 1
ATOM 6345 C CA . GLU A 1 811 ? -3.301 16.924 -12.214 1.00 94.88 811 GLU A CA 1
ATOM 6346 C C . GLU A 1 811 ? -4.221 15.762 -12.586 1.00 94.88 811 GLU A C 1
ATOM 6348 O O . GLU A 1 811 ? -5.426 15.808 -12.328 1.00 94.88 811 GLU A O 1
ATOM 6353 N N . THR A 1 812 ? -3.696 14.736 -13.247 1.00 95.38 812 THR A N 1
ATOM 6354 C CA . THR A 1 812 ? -4.493 13.618 -13.755 1.00 95.38 812 THR A CA 1
ATOM 6355 C C . THR A 1 812 ? -3.786 12.291 -13.535 1.00 95.38 812 THR A C 1
ATOM 6357 O O . THR A 1 812 ? -2.573 12.180 -13.686 1.00 95.38 812 THR A O 1
ATOM 6360 N N . GLN A 1 813 ? -4.552 11.263 -13.195 1.00 93.25 813 GLN A N 1
ATOM 6361 C CA . GLN A 1 813 ? -4.099 9.882 -13.215 1.00 93.25 813 GLN A CA 1
ATOM 6362 C C . GLN A 1 813 ? -5.001 9.076 -14.140 1.00 93.25 813 GLN A C 1
ATOM 6364 O O . GLN A 1 813 ? -6.212 9.027 -13.929 1.00 93.25 813 GLN A O 1
ATOM 6369 N N . PHE A 1 814 ? -4.404 8.428 -15.136 1.00 94.62 814 PHE A N 1
ATOM 6370 C CA . PHE A 1 814 ? -5.098 7.561 -16.076 1.00 94.62 814 PHE A CA 1
ATOM 6371 C C . PHE A 1 814 ? -4.976 6.090 -15.666 1.00 94.62 814 PHE A C 1
ATOM 6373 O O . PHE A 1 814 ? -3.900 5.602 -15.325 1.00 94.62 814 PHE A O 1
ATOM 6380 N N . LYS A 1 815 ? -6.078 5.356 -15.788 1.00 89.38 815 LYS A N 1
ATOM 6381 C CA . LYS A 1 815 ? -6.118 3.894 -15.796 1.00 89.38 815 LYS A CA 1
ATOM 6382 C C . LYS A 1 815 ? -6.777 3.454 -17.094 1.00 89.38 815 LYS A C 1
ATOM 6384 O O . LYS A 1 815 ? -7.970 3.674 -17.282 1.00 89.38 815 LYS A O 1
ATOM 6389 N N . PHE A 1 816 ? -5.998 2.857 -17.987 1.00 92.69 816 PHE A N 1
ATOM 6390 C CA . PHE A 1 816 ? -6.489 2.399 -19.284 1.00 92.69 816 PHE A CA 1
ATOM 6391 C C . PHE A 1 816 ? -6.964 0.950 -19.226 1.00 92.69 816 PHE A C 1
ATOM 6393 O O . PHE A 1 816 ? -6.441 0.137 -18.462 1.00 92.69 816 PHE A O 1
ATOM 6400 N N . PHE A 1 817 ? -7.939 0.633 -20.066 1.00 87.19 817 PHE A N 1
ATOM 6401 C CA . PHE A 1 817 ? -8.483 -0.701 -20.255 1.00 87.19 817 PHE A CA 1
ATOM 6402 C C . PHE A 1 817 ? -8.406 -1.035 -21.743 1.00 87.19 817 PHE A C 1
ATOM 6404 O O . PHE A 1 817 ? -8.778 -0.213 -22.574 1.00 87.19 817 PHE A O 1
ATOM 6411 N N . ASN A 1 818 ? -7.938 -2.240 -22.072 1.00 87.81 818 ASN A N 1
ATOM 6412 C CA . ASN A 1 818 ? -7.923 -2.762 -23.442 1.00 87.81 818 ASN A CA 1
ATOM 6413 C C . ASN A 1 818 ? -7.205 -1.871 -24.478 1.00 87.81 818 ASN A C 1
ATOM 6415 O O . ASN A 1 818 ? -7.686 -1.752 -25.605 1.00 87.81 818 ASN A O 1
ATOM 6419 N N . LEU A 1 819 ? -6.064 -1.269 -24.120 1.00 92.94 819 LEU A N 1
ATOM 6420 C CA . LEU A 1 819 ? -5.176 -0.682 -25.131 1.00 92.94 819 LEU A CA 1
ATOM 6421 C C . LEU A 1 819 ? -4.636 -1.789 -26.047 1.00 92.94 819 LEU A C 1
ATOM 6423 O O . LEU A 1 819 ? -4.301 -2.876 -25.573 1.00 92.94 819 LEU A O 1
ATOM 6427 N N . SER A 1 820 ? -4.541 -1.509 -27.342 1.00 94.06 820 SER A N 1
ATOM 6428 C CA . SER A 1 820 ? -3.925 -2.392 -28.322 1.00 94.06 820 SER A CA 1
ATOM 6429 C C . SER A 1 820 ? -2.403 -2.390 -28.185 1.00 94.06 820 SER A C 1
ATOM 6431 O O . SER A 1 820 ? -1.790 -1.415 -27.747 1.00 94.06 820 SER A O 1
ATOM 6433 N N . ASP A 1 821 ? -1.763 -3.448 -28.681 1.00 94.00 821 ASP A N 1
ATOM 6434 C CA . ASP A 1 821 ? -0.298 -3.539 -28.755 1.00 94.00 821 ASP A CA 1
ATOM 6435 C C . ASP A 1 821 ? 0.327 -2.452 -29.650 1.00 94.00 821 ASP A C 1
ATOM 6437 O O . ASP A 1 821 ? 1.543 -2.245 -29.652 1.00 94.00 821 ASP A O 1
ATOM 6441 N N . SER A 1 822 ? -0.506 -1.750 -30.422 1.00 93.31 822 SER A N 1
ATOM 6442 C CA . SER A 1 822 ? -0.103 -0.714 -31.362 1.00 93.31 822 SER A CA 1
ATOM 6443 C C . SER A 1 822 ? -0.299 0.713 -30.848 1.00 93.31 822 SER A C 1
ATOM 6445 O O . SER A 1 822 ? 0.021 1.641 -31.588 1.00 93.31 822 SER A O 1
ATOM 6447 N N . VAL A 1 823 ? -0.773 0.899 -29.608 1.00 96.69 823 VAL A N 1
ATOM 6448 C CA . VAL A 1 823 ? -1.063 2.214 -29.013 1.00 96.69 823 VAL A CA 1
ATOM 6449 C C . VAL A 1 823 ? 0.109 3.203 -29.134 1.00 96.69 823 VAL A C 1
ATOM 6451 O O . VAL A 1 823 ? 1.270 2.888 -28.867 1.00 96.69 823 VAL A O 1
ATOM 6454 N N . GLU A 1 824 ? -0.200 4.435 -29.524 1.00 96.44 824 GLU A N 1
ATOM 6455 C CA . GLU A 1 824 ? 0.742 5.544 -29.689 1.00 96.44 824 GLU A CA 1
ATOM 6456 C C . GLU A 1 824 ? 0.382 6.723 -28.767 1.00 96.44 824 GLU A C 1
ATOM 6458 O O . GLU A 1 824 ? -0.543 6.664 -27.955 1.00 96.44 824 GLU A O 1
ATOM 6463 N N . GLY A 1 825 ? 1.140 7.813 -28.870 1.00 96.31 825 GLY A N 1
ATOM 6464 C CA . GLY A 1 825 ? 0.988 9.022 -28.059 1.00 96.31 825 GLY A CA 1
ATOM 6465 C C . GLY A 1 825 ? 2.125 9.178 -27.056 1.00 96.31 825 GLY A C 1
ATOM 6466 O O . GLY A 1 825 ? 2.859 8.227 -26.785 1.00 96.31 825 GLY A O 1
ATOM 6467 N N . VAL A 1 826 ? 2.277 10.382 -26.496 1.00 96.44 826 VAL A N 1
ATOM 6468 C CA . VAL A 1 826 ? 3.358 10.700 -25.541 1.00 96.44 826 VAL A CA 1
ATOM 6469 C C . VAL A 1 826 ? 3.395 9.698 -24.380 1.00 96.44 826 VAL A C 1
ATOM 6471 O O . VAL A 1 826 ? 4.456 9.156 -24.072 1.00 96.44 826 VAL A O 1
ATOM 6474 N N . LEU A 1 827 ? 2.233 9.425 -23.780 1.00 96.56 827 LEU A N 1
ATOM 6475 C CA . LEU A 1 827 ? 2.041 8.449 -22.710 1.00 96.56 827 LEU A CA 1
ATOM 6476 C C . LEU A 1 827 ? 1.677 7.066 -23.270 1.00 96.56 827 LEU A C 1
ATOM 6478 O O . LEU A 1 827 ? 2.233 6.068 -22.819 1.00 96.56 827 LEU A O 1
ATOM 6482 N N . GLY A 1 828 ? 0.790 6.993 -24.264 1.00 96.50 828 GLY A N 1
ATOM 6483 C CA . GLY A 1 828 ? 0.259 5.733 -24.793 1.00 96.50 828 GLY A CA 1
ATOM 6484 C C . GLY A 1 828 ? 1.343 4.774 -25.285 1.00 96.50 828 GLY A C 1
ATOM 6485 O O . GLY A 1 828 ? 1.320 3.603 -24.922 1.00 96.50 828 GLY A O 1
ATOM 6486 N N . GLN A 1 829 ? 2.380 5.279 -25.966 1.00 95.06 829 GLN A N 1
ATOM 6487 C CA . GLN A 1 829 ? 3.497 4.453 -26.445 1.00 95.06 829 GLN A CA 1
ATOM 6488 C C . GLN A 1 829 ? 4.178 3.620 -25.348 1.00 95.06 829 GLN A C 1
ATOM 6490 O O . GLN A 1 829 ? 4.733 2.567 -25.654 1.00 95.06 829 GLN A O 1
ATOM 6495 N N . THR A 1 830 ? 4.132 4.084 -24.093 1.00 95.50 830 THR A N 1
ATOM 6496 C CA . THR A 1 830 ? 4.753 3.421 -22.936 1.00 95.50 830 THR A CA 1
ATOM 6497 C C . THR A 1 830 ? 3.998 2.176 -22.466 1.00 95.50 830 THR A C 1
ATOM 6499 O O . THR A 1 830 ? 4.536 1.408 -21.676 1.00 95.50 830 THR A O 1
ATOM 6502 N N . TYR A 1 831 ? 2.776 1.958 -22.961 1.00 94.69 831 TYR A N 1
ATOM 6503 C CA . TYR A 1 831 ? 1.956 0.778 -22.676 1.00 94.69 831 TYR A CA 1
ATOM 6504 C C . TYR A 1 831 ? 2.146 -0.350 -23.698 1.00 94.69 831 TYR A C 1
ATOM 6506 O O . TYR A 1 831 ? 1.616 -1.442 -23.500 1.00 94.69 831 TYR A O 1
ATOM 6514 N N . ARG A 1 832 ? 2.903 -0.123 -24.780 1.00 93.69 832 ARG A N 1
ATOM 6515 C CA . ARG A 1 832 ? 3.115 -1.146 -25.809 1.00 93.69 832 ARG A CA 1
ATOM 6516 C C . ARG A 1 832 ? 3.982 -2.303 -25.305 1.00 93.69 832 ARG A C 1
ATOM 6518 O O . ARG A 1 832 ? 5.018 -2.058 -24.674 1.00 93.69 832 ARG A O 1
ATOM 6525 N N . PRO A 1 833 ? 3.659 -3.557 -25.668 1.00 87.62 833 PRO A N 1
ATOM 6526 C CA . PRO A 1 833 ? 4.544 -4.686 -25.422 1.00 87.62 833 PRO A CA 1
ATOM 6527 C C . PRO A 1 833 ? 5.921 -4.465 -26.052 1.00 87.62 833 PRO A C 1
ATOM 6529 O O . PRO A 1 833 ? 6.046 -4.106 -27.221 1.00 87.62 833 PRO A O 1
ATOM 6532 N N . GLY A 1 834 ? 6.976 -4.678 -25.267 1.00 82.62 834 GLY A N 1
ATOM 6533 C CA . GLY A 1 834 ? 8.352 -4.509 -25.736 1.00 82.62 834 GLY A CA 1
ATOM 6534 C C . GLY A 1 834 ? 8.794 -3.055 -25.938 1.00 82.62 834 GLY A C 1
ATOM 6535 O O . GLY A 1 834 ? 9.896 -2.842 -26.445 1.00 82.62 834 GLY A O 1
ATOM 6536 N N . TYR A 1 835 ? 7.995 -2.057 -25.533 1.00 88.94 835 TYR A N 1
ATOM 6537 C CA . TYR A 1 835 ? 8.453 -0.669 -25.496 1.00 88.94 835 TYR A CA 1
ATOM 6538 C C . TYR A 1 835 ? 9.669 -0.535 -24.575 1.00 88.94 835 TYR A C 1
ATOM 6540 O O . TYR A 1 835 ? 9.669 -0.987 -23.430 1.00 88.94 835 TYR A O 1
ATOM 6548 N N . VAL A 1 836 ? 10.715 0.114 -25.084 1.00 85.44 836 VAL A N 1
ATOM 6549 C CA . VAL A 1 836 ? 11.911 0.450 -24.313 1.00 85.44 836 VAL A CA 1
ATOM 6550 C C . VAL A 1 836 ? 12.001 1.961 -24.247 1.00 85.44 836 VAL A C 1
ATOM 6552 O O . VAL A 1 836 ? 12.207 2.623 -25.266 1.00 85.44 836 VAL A O 1
ATOM 6555 N N . SER A 1 837 ? 11.854 2.506 -23.042 1.00 85.50 837 SER A N 1
ATOM 6556 C CA . SER A 1 837 ? 11.902 3.947 -22.844 1.00 85.50 837 SER A CA 1
ATOM 6557 C C . SER A 1 837 ? 13.265 4.511 -23.269 1.00 85.50 837 SER A C 1
ATOM 6559 O O . SER A 1 837 ? 14.298 4.062 -22.765 1.00 85.50 837 SER A O 1
ATOM 6561 N N . PRO A 1 838 ? 13.307 5.505 -24.177 1.00 85.69 838 PRO A N 1
ATOM 6562 C CA . PRO A 1 838 ? 14.561 6.119 -24.609 1.00 85.69 838 PRO A CA 1
ATOM 6563 C C . PRO A 1 838 ? 15.126 7.083 -23.555 1.00 85.69 838 PRO A C 1
ATOM 6565 O O . PRO A 1 838 ? 16.242 7.585 -23.704 1.00 85.69 838 PRO A O 1
ATOM 6568 N N . VAL A 1 839 ? 14.356 7.389 -22.506 1.00 84.69 839 VAL A N 1
ATOM 6569 C CA . VAL A 1 839 ? 14.753 8.340 -21.468 1.00 84.69 839 VAL A CA 1
ATOM 6570 C C . VAL A 1 839 ? 15.742 7.696 -20.496 1.00 84.69 839 VAL A C 1
ATOM 6572 O O . VAL A 1 839 ? 15.643 6.525 -20.131 1.00 84.69 839 VAL A O 1
ATOM 6575 N N . LYS A 1 840 ? 16.723 8.475 -20.040 1.00 78.38 840 LYS A N 1
ATOM 6576 C CA . LYS A 1 840 ? 17.756 7.977 -19.128 1.00 78.38 840 LYS A CA 1
ATOM 6577 C C . LYS A 1 840 ? 17.222 7.922 -17.694 1.00 78.38 840 LYS A C 1
ATOM 6579 O O . LYS A 1 840 ? 17.175 8.939 -17.011 1.00 78.38 840 LYS A O 1
ATOM 6584 N N . VAL A 1 841 ? 16.849 6.735 -17.222 1.00 72.06 841 VAL A N 1
ATOM 6585 C CA . VAL A 1 841 ? 16.357 6.533 -15.849 1.00 72.06 841 VAL A CA 1
ATOM 6586 C C . VAL A 1 841 ? 17.424 6.942 -14.822 1.00 72.06 841 VAL A C 1
ATOM 6588 O O . VAL A 1 841 ? 18.596 6.582 -14.948 1.00 72.06 841 VAL A O 1
ATOM 6591 N N . GLY A 1 842 ? 17.020 7.703 -13.800 1.00 60.38 842 GLY A N 1
ATOM 6592 C CA . GLY A 1 842 ? 17.893 8.150 -12.708 1.00 60.38 842 GLY A CA 1
ATOM 6593 C C . GLY A 1 842 ? 18.595 9.496 -12.923 1.00 60.38 842 GLY A C 1
ATOM 6594 O O . GLY A 1 842 ? 19.354 9.912 -12.050 1.00 60.38 842 GLY A O 1
ATOM 6595 N N . VAL A 1 843 ? 18.352 10.197 -14.039 1.00 72.44 843 VAL A N 1
ATOM 6596 C CA . VAL A 1 843 ? 18.754 11.610 -14.173 1.00 72.44 843 VAL A CA 1
ATOM 6597 C C . VAL A 1 843 ? 17.666 12.534 -13.618 1.00 72.44 843 VAL A C 1
ATOM 6599 O O . VAL A 1 843 ? 16.486 12.194 -13.714 1.00 72.44 843 VAL A O 1
ATOM 6602 N N . PRO A 1 844 ? 18.019 13.708 -13.068 1.00 67.00 844 PRO A N 1
ATOM 6603 C CA . PRO A 1 844 ? 17.037 14.744 -12.766 1.00 67.00 844 PRO A CA 1
ATOM 6604 C C . PRO A 1 844 ? 16.302 15.173 -14.045 1.00 67.00 844 PRO A C 1
ATOM 6606 O O . PRO A 1 844 ? 16.949 15.497 -15.038 1.00 67.00 844 PRO A O 1
ATOM 6609 N N . MET A 1 845 ? 14.966 15.172 -14.011 1.00 76.62 845 MET A N 1
ATOM 6610 C CA . MET A 1 845 ? 14.081 15.547 -15.127 1.00 76.62 845 MET A CA 1
ATOM 6611 C C . MET A 1 845 ? 14.405 14.844 -16.467 1.00 76.62 845 MET A C 1
ATOM 6613 O O . MET A 1 845 ? 14.829 15.490 -17.429 1.00 76.62 845 MET A O 1
ATOM 6617 N N . PRO A 1 846 ? 14.225 13.512 -16.561 1.00 84.38 846 PRO A N 1
ATOM 6618 C CA . PRO A 1 846 ? 14.430 12.782 -17.808 1.00 84.38 846 PRO A CA 1
ATOM 6619 C C . PRO A 1 846 ? 13.395 13.221 -18.848 1.00 84.38 846 PRO A C 1
ATOM 6621 O O . PRO A 1 846 ? 12.199 13.022 -18.670 1.00 84.38 846 PRO A O 1
ATOM 6624 N N . MET A 1 847 ? 13.857 13.828 -19.937 1.00 85.69 847 MET A N 1
ATOM 6625 C CA . MET A 1 847 ? 12.992 14.420 -20.958 1.00 85.69 847 MET A CA 1
ATOM 6626 C C . MET A 1 847 ? 12.617 13.409 -22.041 1.00 85.69 847 MET A C 1
ATOM 6628 O O . MET A 1 847 ? 13.498 12.797 -22.647 1.00 85.69 847 MET A O 1
ATOM 6632 N N . MET A 1 848 ? 11.325 13.303 -22.340 1.00 87.81 848 MET A N 1
ATOM 6633 C CA . MET A 1 848 ? 10.801 12.574 -23.490 1.00 87.81 848 MET A CA 1
ATOM 6634 C C . MET A 1 848 ? 10.550 13.541 -24.652 1.00 87.81 848 MET A C 1
ATOM 6636 O O . MET A 1 848 ? 10.007 14.629 -24.465 1.00 87.81 848 MET A O 1
ATOM 6640 N N . GLY A 1 849 ? 10.996 13.161 -25.851 1.00 83.88 849 GLY A N 1
ATOM 6641 C CA . GLY A 1 849 ? 10.701 13.888 -27.089 1.00 83.88 849 GLY A CA 1
ATOM 6642 C C . GLY A 1 849 ? 9.357 13.475 -27.698 1.00 83.88 849 GLY A C 1
ATOM 6643 O O . GLY A 1 849 ? 8.529 12.855 -27.038 1.00 83.88 849 GLY A O 1
ATOM 6644 N N . GLY A 1 850 ? 9.169 13.760 -28.988 1.00 82.56 850 GLY A N 1
ATOM 6645 C CA . GLY A 1 850 ? 7.959 13.373 -29.728 1.00 82.56 850 GLY A CA 1
ATOM 6646 C C . GLY A 1 850 ? 6.987 14.518 -29.999 1.00 82.56 850 GLY A C 1
ATOM 6647 O O . GLY A 1 850 ? 5.860 14.262 -30.409 1.00 82.56 850 GLY A O 1
ATOM 6648 N N . GLU A 1 851 ? 7.422 15.766 -29.814 1.00 86.12 851 GLU A N 1
ATOM 6649 C CA . GLU A 1 851 ? 6.637 16.952 -30.164 1.00 86.12 851 GLU A CA 1
ATOM 6650 C C . GLU A 1 851 ? 6.189 16.909 -31.636 1.00 86.12 851 GLU A C 1
ATOM 6652 O O . GLU A 1 851 ? 5.000 16.972 -31.920 1.00 86.12 851 GLU A O 1
ATOM 6657 N N . ASP A 1 852 ? 7.113 16.642 -32.563 1.00 88.94 852 ASP A N 1
ATOM 6658 C CA . ASP A 1 852 ? 6.846 16.509 -34.004 1.00 88.94 852 ASP A CA 1
ATOM 6659 C C . ASP A 1 852 ? 5.978 15.291 -34.373 1.00 88.94 852 ASP A C 1
ATOM 6661 O O . ASP A 1 852 ? 5.416 15.222 -35.468 1.00 88.94 852 ASP A O 1
ATOM 6665 N N . LYS A 1 853 ? 5.896 14.299 -33.480 1.00 93.44 853 LYS A N 1
ATOM 6666 C CA . LYS A 1 853 ? 5.154 13.052 -33.704 1.00 93.44 853 LYS A CA 1
ATOM 6667 C C . LYS A 1 853 ? 3.698 13.169 -33.283 1.00 93.44 853 LYS A C 1
ATOM 6669 O O . LYS A 1 853 ? 2.821 12.638 -33.963 1.00 93.44 853 LYS A O 1
ATOM 6674 N N . TYR A 1 854 ? 3.463 13.846 -32.164 1.00 96.38 854 TYR A N 1
ATOM 6675 C CA . TYR A 1 854 ? 2.178 13.837 -31.473 1.00 96.38 854 TYR A CA 1
ATOM 6676 C C . TYR A 1 854 ? 1.486 15.197 -31.451 1.00 96.38 854 TYR A C 1
ATOM 6678 O O . TYR A 1 854 ? 0.408 15.309 -30.875 1.00 96.38 854 TYR A O 1
ATOM 6686 N N . GLN A 1 855 ? 2.056 16.232 -32.073 1.00 97.12 855 GLN A N 1
ATOM 6687 C CA . GLN A 1 855 ? 1.368 17.509 -32.226 1.00 97.12 855 GLN A CA 1
ATOM 6688 C C . GLN A 1 855 ? 0.082 17.341 -33.038 1.00 97.12 855 GLN A C 1
ATOM 6690 O O . GLN A 1 855 ? 0.077 16.774 -34.132 1.00 97.12 855 GLN A O 1
ATOM 6695 N N . THR A 1 856 ? -1.007 17.865 -32.490 1.00 96.56 856 THR A N 1
ATOM 6696 C CA . THR A 1 856 ? -2.331 17.904 -33.115 1.00 96.56 856 THR A CA 1
ATOM 6697 C C . THR A 1 856 ? -2.661 19.345 -33.494 1.00 96.56 856 THR A C 1
ATOM 6699 O O . THR A 1 856 ? -2.201 20.297 -32.860 1.00 96.56 856 THR A O 1
ATOM 6702 N N . THR A 1 857 ? -3.462 19.529 -34.543 1.00 93.88 857 THR A N 1
ATOM 6703 C CA . THR A 1 857 ? -3.846 20.868 -35.030 1.00 93.88 857 THR A CA 1
ATOM 6704 C C . THR A 1 857 ? -4.779 21.609 -34.071 1.00 93.88 857 THR A C 1
ATOM 6706 O O . THR A 1 857 ? -4.810 22.836 -34.061 1.00 93.88 857 THR A O 1
ATOM 6709 N N . SER A 1 858 ? -5.530 20.879 -33.247 1.00 96.56 858 SER A N 1
ATOM 6710 C CA . SER A 1 858 ? -6.376 21.418 -32.185 1.00 96.56 858 SER A CA 1
ATOM 6711 C C . SER A 1 858 ? -6.601 20.363 -31.106 1.00 96.56 858 SER A C 1
ATOM 6713 O O . SER A 1 858 ? -6.380 19.175 -31.345 1.00 96.56 858 SER A O 1
ATOM 6715 N N . LEU A 1 859 ? -7.107 20.784 -29.945 1.00 96.19 859 LEU A N 1
ATOM 6716 C CA . LEU A 1 859 ? -7.474 19.879 -28.855 1.00 96.19 859 LEU A CA 1
ATOM 6717 C C . LEU A 1 859 ? -8.457 18.776 -29.306 1.00 96.19 859 LEU A C 1
ATOM 6719 O O . LEU A 1 859 ? -8.362 17.647 -28.836 1.00 96.19 859 LEU A O 1
ATOM 6723 N N . TYR A 1 860 ? -9.330 19.073 -30.271 1.00 94.19 860 TYR A N 1
ATOM 6724 C CA . TYR A 1 860 ? -10.367 18.169 -30.788 1.00 94.19 860 TYR A CA 1
ATOM 6725 C C . TYR A 1 860 ? -9.935 17.356 -32.017 1.00 94.19 860 TYR A C 1
ATOM 6727 O O . TYR A 1 860 ? -10.724 16.576 -32.548 1.00 94.19 860 TYR A O 1
ATOM 6735 N N . SER A 1 861 ? -8.724 17.578 -32.537 1.00 93.75 861 SER A N 1
ATOM 6736 C CA . SER A 1 861 ? -8.276 16.918 -33.763 1.00 93.75 861 SER A CA 1
ATOM 6737 C C . SER A 1 861 ? -7.787 15.499 -33.471 1.00 93.75 861 SER A C 1
ATOM 6739 O O . SER A 1 861 ? -6.857 15.345 -32.675 1.00 93.75 861 SER A O 1
ATOM 6741 N N . PRO A 1 862 ? -8.300 14.467 -34.163 1.00 93.38 862 PRO A N 1
ATOM 6742 C CA . PRO A 1 862 ? -7.726 13.131 -34.073 1.00 93.38 862 PRO A CA 1
ATOM 6743 C C . PRO A 1 862 ? -6.392 13.017 -34.836 1.00 93.38 862 PRO A C 1
ATOM 6745 O O . PRO A 1 862 ? -5.647 12.055 -34.689 1.00 93.38 862 PRO A O 1
ATOM 6748 N N . LEU A 1 863 ? -6.055 14.014 -35.660 1.00 93.31 863 LEU A N 1
ATOM 6749 C CA . LEU A 1 863 ? -4.935 13.937 -36.589 1.00 93.31 863 LEU A CA 1
ATOM 6750 C C . LEU A 1 863 ? -3.621 14.388 -35.940 1.00 93.31 863 LEU A C 1
ATOM 6752 O O . LEU A 1 863 ? -3.477 15.545 -35.536 1.00 93.31 863 LEU A O 1
ATOM 6756 N N . CYS A 1 864 ? -2.648 13.479 -35.930 1.00 94.38 864 CYS A N 1
ATOM 6757 C CA . CYS A 1 864 ? -1.222 13.739 -35.745 1.00 94.38 864 CYS A CA 1
ATOM 6758 C C . CYS A 1 864 ? -0.401 12.715 -36.546 1.00 94.38 864 CYS A C 1
ATOM 6760 O O . CYS A 1 864 ? -0.943 11.722 -37.028 1.00 94.38 864 CYS A O 1
ATOM 6762 N N . LYS A 1 865 ? 0.913 12.929 -36.683 1.00 95.19 865 LYS A N 1
ATOM 6763 C CA . LYS A 1 865 ? 1.796 12.116 -37.544 1.00 95.19 865 LYS A CA 1
ATOM 6764 C C . LYS A 1 865 ? 1.806 10.619 -37.194 1.00 95.19 865 LYS A C 1
ATOM 6766 O O . LYS A 1 865 ? 1.992 9.800 -38.085 1.00 95.19 865 LYS A O 1
ATOM 6771 N N . PHE A 1 866 ? 1.625 10.280 -35.917 1.00 94.88 866 PHE A N 1
ATOM 6772 C CA . PHE A 1 866 ? 1.602 8.900 -35.409 1.00 94.88 866 PHE A CA 1
ATOM 6773 C C . PHE A 1 866 ? 0.255 8.514 -34.773 1.00 94.88 866 PHE A C 1
ATOM 6775 O O . PHE A 1 866 ? 0.153 7.465 -34.145 1.00 94.88 866 PHE A O 1
ATOM 6782 N N . CYS A 1 867 ? -0.773 9.355 -34.899 1.00 95.31 867 CYS A N 1
ATOM 6783 C CA . CYS A 1 867 ? -2.083 9.064 -34.326 1.00 95.31 867 CYS A CA 1
ATOM 6784 C C . CYS A 1 867 ? -2.745 7.914 -35.086 1.00 95.31 867 CYS A C 1
ATOM 6786 O O . CYS A 1 867 ? -2.636 7.820 -36.308 1.00 95.31 867 CYS A O 1
ATOM 6788 N N . ARG A 1 868 ? -3.426 7.042 -34.344 1.00 92.94 868 ARG A N 1
ATOM 6789 C CA . ARG A 1 868 ? -4.053 5.822 -34.866 1.00 92.94 868 ARG A CA 1
ATOM 6790 C C . ARG A 1 868 ? -5.570 5.873 -34.870 1.00 92.94 868 ARG A C 1
ATOM 6792 O O . ARG A 1 868 ? -6.193 5.168 -35.655 1.00 92.94 868 ARG A O 1
ATOM 6799 N N . PHE A 1 869 ? -6.145 6.699 -34.008 1.00 93.62 869 PHE A N 1
ATOM 6800 C CA . PHE A 1 869 ? -7.585 6.807 -33.873 1.00 93.62 869 PHE A CA 1
ATOM 6801 C C . PHE A 1 869 ? -8.216 7.329 -35.162 1.00 93.62 869 PHE A C 1
ATOM 6803 O O . PHE A 1 869 ? -7.814 8.360 -35.711 1.00 93.62 869 PHE A O 1
ATOM 6810 N N . GLN A 1 870 ? -9.242 6.623 -35.618 1.00 84.94 870 GLN A N 1
ATOM 6811 C CA . GLN A 1 870 ? -10.083 7.042 -36.726 1.00 84.94 870 GLN A CA 1
ATOM 6812 C C . GLN A 1 870 ? -11.501 7.183 -36.201 1.00 84.94 870 GLN A C 1
ATOM 6814 O O . GLN A 1 870 ? -12.091 6.219 -35.719 1.00 84.94 870 GLN A O 1
ATOM 6819 N N . ARG A 1 871 ? -12.050 8.398 -36.285 1.00 79.81 871 ARG A N 1
ATOM 6820 C CA . ARG A 1 871 ? -13.444 8.628 -35.915 1.00 79.81 871 ARG A CA 1
ATOM 6821 C C . ARG A 1 871 ? -14.333 7.901 -36.936 1.00 79.81 871 ARG A C 1
ATOM 6823 O O . ARG A 1 871 ? -14.234 8.234 -38.120 1.00 79.81 871 ARG A O 1
ATOM 6830 N N . PRO A 1 872 ? -15.191 6.955 -36.517 1.00 68.62 872 PRO A N 1
ATOM 6831 C CA . PRO A 1 872 ? -16.150 6.319 -37.411 1.00 68.62 872 PRO A CA 1
ATOM 6832 C C . PRO A 1 872 ? -17.037 7.383 -38.062 1.00 68.62 872 PRO A C 1
ATOM 6834 O O . PRO A 1 872 ? -17.476 8.325 -37.394 1.00 68.62 872 PRO A O 1
ATOM 6837 N N . SER A 1 873 ? -17.285 7.271 -39.368 1.00 57.88 873 SER A N 1
ATOM 6838 C CA . SER A 1 873 ? -18.191 8.200 -40.046 1.00 57.88 873 SER A CA 1
ATOM 6839 C C . SER A 1 873 ? -19.646 7.874 -39.686 1.00 57.88 873 SER A C 1
ATOM 6841 O O . SER A 1 873 ? -20.028 6.707 -39.655 1.00 57.88 873 SER A O 1
ATOM 6843 N N . MET A 1 874 ? -20.490 8.897 -39.494 1.00 50.69 874 MET A N 1
ATOM 6844 C CA . MET A 1 874 ? -21.947 8.728 -39.310 1.00 50.69 874 MET A CA 1
ATOM 6845 C C . MET A 1 874 ? -22.622 7.975 -40.479 1.00 50.69 874 MET A C 1
ATOM 6847 O O . MET A 1 874 ? -23.745 7.501 -40.343 1.00 50.69 874 MET A O 1
ATOM 6851 N N . PHE A 1 875 ? -21.954 7.861 -41.634 1.00 43.50 875 PHE A N 1
ATOM 6852 C CA . PHE A 1 875 ? -22.478 7.214 -42.838 1.00 43.50 875 PHE A CA 1
ATOM 6853 C C . PHE A 1 875 ? -22.191 5.705 -42.923 1.00 43.50 875 PHE A C 1
ATOM 6855 O O . PHE A 1 875 ? -22.884 5.010 -43.661 1.00 43.50 875 PHE A O 1
ATOM 6862 N N . GLU A 1 876 ? -21.230 5.164 -42.166 1.00 42.16 876 GLU A N 1
ATOM 6863 C CA . GLU A 1 876 ? -20.944 3.717 -42.180 1.00 42.16 876 GLU A CA 1
ATOM 6864 C C . GLU A 1 876 ? -21.966 2.886 -41.387 1.00 42.16 876 GLU A C 1
ATOM 6866 O O . GLU A 1 876 ? -22.105 1.690 -41.638 1.00 42.16 876 GLU A O 1
ATOM 6871 N N . GLU A 1 877 ? -22.730 3.501 -40.477 1.00 41.84 877 GLU A N 1
ATOM 6872 C CA . GLU A 1 877 ? -23.790 2.813 -39.722 1.00 41.84 877 GLU A CA 1
ATOM 6873 C C . GLU A 1 877 ? -25.101 2.649 -40.507 1.00 41.84 877 GLU A C 1
ATOM 6875 O O . GLU A 1 877 ? -25.878 1.745 -40.207 1.00 41.84 877 GLU A O 1
ATOM 6880 N N . VAL A 1 878 ? -25.322 3.435 -41.567 1.00 41.44 878 VAL A N 1
ATOM 6881 C CA . VAL A 1 878 ? -26.499 3.285 -42.444 1.00 41.44 878 VAL A CA 1
ATOM 6882 C C . VAL A 1 878 ? -26.298 2.161 -43.472 1.00 41.44 878 VAL A C 1
ATOM 6884 O O . VAL A 1 878 ? -27.264 1.585 -43.954 1.00 41.44 878 VAL A O 1
ATOM 6887 N N . ALA A 1 879 ? -25.052 1.775 -43.767 1.00 38.09 879 ALA A N 1
ATOM 6888 C CA . ALA A 1 879 ? -24.737 0.719 -44.736 1.00 38.09 879 ALA A CA 1
ATOM 6889 C C . ALA A 1 879 ? -24.838 -0.718 -44.173 1.00 38.09 879 ALA A C 1
ATOM 6891 O O . ALA A 1 879 ? -24.498 -1.673 -44.872 1.00 38.09 879 ALA A O 1
ATOM 6892 N N . LYS A 1 880 ? -25.274 -0.889 -42.915 1.00 41.25 880 LYS A N 1
ATOM 6893 C CA . LYS A 1 880 ? -25.460 -2.202 -42.264 1.00 41.25 880 LYS A CA 1
ATOM 6894 C C . LYS A 1 880 ? -26.911 -2.521 -41.871 1.00 41.25 880 LYS A C 1
ATOM 6896 O O . LYS A 1 880 ? -27.115 -3.458 -41.099 1.00 41.25 880 LYS A O 1
ATOM 6901 N N . PHE A 1 881 ? -27.890 -1.808 -42.429 1.00 37.03 881 PHE A N 1
ATOM 6902 C CA . PHE A 1 881 ? -29.307 -2.182 -42.372 1.00 37.03 881 PHE A CA 1
ATOM 6903 C C . PHE A 1 881 ? -29.856 -2.510 -43.755 1.00 37.03 881 PHE A C 1
ATOM 6905 O O . PHE A 1 881 ? -29.607 -1.714 -44.689 1.00 37.03 881 PHE A O 1
#

Organism: Cannabis sativa (NCBI:txid3483)

Sequence (881 aa):
MGDLTKSCVLMVCFLIVLISMELGVEGQGQGGGYKKEKRPVDWAATTNYDVLTPLASGRERAFCKARGKCTSKTLTCPAQCPERKPKKNKKNKGCYIDCSSKCEVTCKFRRPNCNGYGSLCYDPRFVGGDGVMFYFHGAKGGNFAIVSDENLQINAHFIGTRPQGRTRDFTWVQALSVMFDTHTLVIGAKRVPLWRDDVDALTVSWDGESIQIPTDGEAEWRTDSSLTKRQVVLERTDDYNSVRVTVTGLVQMDIRVKPIGKEENRVHNYQIPEGDSFAHLETQFKFLDLSDSVEGILGKTYRPGYVSPVKIGVPMPMMGGEDKYQTTSLYSTLCETQPIKSPPGYAASTHYDVLTPLGSGRERALCQARGKCNKKTLTCPEECPTRKPKNNKKKKGCYVDCSSKCEVTCKFRRPNCNGYGSLCYDPRFVGGDGVMFYFHGAKDGNFAIVSDENLHINAHFIGTRPQGRTRDFTWVQALSVMFDTHTLVIGAKRVSQWNDGVDALTVSWDGESIQIPTNGEAEWRADSSLSKRQVVLERTDDYNSVRVTVAGLVQMDIKVKPIGKEENKIHNYQIPKGDSFAHLETQFKFLDLSDSVEGVLGKTYRPGYVSPVKIGVPMPMMGGEDKYKTTSLYSPLFRRPNCNGYGSLCYDPRFVGGDGVMFYFHGAKGGNFAIVSDENLQINAHFIGTRPQGRTRDFTWVQALSVMFDTHTLVIGAKRVAQWNDNIDALTVSWDGESIQIPTEGEAEWRADSSLTKRQVVLERTDDYNSVRVTVAGLVQMDIKVKPIGKKENIVHNYQIPNGDSFAHLETQFKFFNLSDSVEGVLGQTYRPGYVSPVKVGVPMPMMGGEDKYQTTSLYSPLCKFCRFQRPSMFEEVAKF